Protein AF-0000000073917540 (afdb_homodimer)

Sequence (1106 aa):
MCYGVKMYFTVVFTIVISFIEIHTQHPSKALILANSHKPYLYFDYVSDDNILQNPHIIAMAVFKEEINTTGWSSLTVSTSSDFPDYLQAYWAGFLETNLTFSLTASQWANTVRDMCPLPLSKDCQALRKYLSENMAYMLNEAYKNDKHSSFWYHVALQLWQLKGMSDAFDKRFIKRADLLNRNYLDELVDNVMGIYLLQLNGDLGDLVSALSLPTLKEGCNQNGHPFIASSSCSALIKVVDSNVYLSHVTWSPYSIMLRVLKHYNFPWKIVNNTGSQKIPGFAITFSSYPTYTSSVDDFYITSANLTITETTNNVYNKTLWEIVRNGSKNAVLTFMRGMVASRLAKTGEEWITYFKYNNSGTYNNQWMIFDAKQWPKNKGSLLIAEQLPGIVSSLDVTKILKINGYWASYNLPFIGDIYTLSGTEEMAKMFGDWYVHNKTARAKIFRRDHHKVVDFPSMLSLMRYNDFMNDPLSTCPCKPPYTSNSAISARDELNDPKGQYPIPSWSYRLHGGTDAKIVDLSMINQVSKLILKINYEEYIKINFIQIYPDVKNMCYGVKMYFTVVFTIVISFIEIHTQHPSKALILANSHKPYLYFDYVSDDNILQNPHIIAMAVFKEEINTTGWSSLTVSTSSDFPDYLQAYWAGFLETNLTFSLTASQWANTVRDMCPLPLSKDCQALRKYLSENMAYMLNEAYKNDKHSSFWYHVALQLWQLKGMSDAFDKRFIKRADLLNRNYLDELVDNVMGIYLLQLNGDLGDLVSALSLPTLKEGCNQNGHPFIASSSCSALIKVVDSNVYLSHVTWSPYSIMLRVLKHYNFPWKIVNNTGSQKIPGFAITFSSYPTYTSSVDDFYITSANLTITETTNNVYNKTLWEIVRNGSKNAVLTFMRGMVASRLAKTGEEWITYFKYNNSGTYNNQWMIFDAKQWPKNKGSLLIAEQLPGIVSSLDVTKILKINGYWASYNLPFIGDIYTLSGTEEMAKMFGDWYVHNKTARAKIFRRDHHKVVDFPSMLSLMRYNDFMNDPLSTCPCKPPYTSNSAISARDELNDPKGQYPIPSWSYRLHGGTDAKIVDLSMINQVSKLILKINYEEYIKINFIQIYPDVKN

Foldseek 3Di:
DDPPPPPPPPPPPPPPFPQPPLDPPQQQKKWWFWDDDPPFIWIDIDSDPPPPPDPRTAKMKGKADQCVPFVAIAMEIAGDPVDALLVSLLQSLQNQCLSCVVQLVLLCQLAQVPLADPPGDPLRVLVLVLQLLLLQLLLVVLVVCQQPALLSVLSSSNLSSLLSNQCNNVSGDDTTDVVPDSVSSNCCSVVCSPLVVVQCLLFVQLLCLLSVRVCQNVDAHPVRHHNHDDKFKKWKWFFAPQKIKTKMWIKDFPSNSHKYWYWAQRQHFSGDDPPGHGAQQNIKTEIPGRSHPARSQWFIFGLLLKTKGKGFAAFPPSVLSPLLSPLSNQADTQRSQQVSLNGHDNFPVSSLVSSFHRANQGSWIWMWIAHLVCPPPQWRRIKIWTDGRPDIDIDTCNNVCVVLRMDMDTRADDDPVCCVNSCLVVVCVVPNQCSPRCRQLANVLCSVCSVQDNDDVSVVCQQLDFPFVPDPSQAPPKVVRGAQLRGNKRDLCPADQPIGDPDPVRHRDSMITQKMWMAMSVLSNVSSVCSVPPPPPPNPPSPSIDIHGSDDD/DPPPPPPPPPPPPPPPFPQPPPDPPQQQKKWWFWDDDPPWIWIDIDSDPPCPPDPRTAKMKGKADQCVPFVAIAMEIAGDPVDALLVSLLQSLQVLCLSCVVQLVLLCQLAQVPLADPPGDPLRVLVLVLQLLLLQLLLVVLVVCQAPALLSVLSSSNLSSLLSNQCNNVSGDDTIDVVPDSVSSNCCSVVCSPLVVVQCLLFVQLLCLLSVRVCQNVDAHPVRHHNHDDKFKKWKWFFAPQKIKTKMWIKDFPSNSHKYWYWAQRQHFSGDDPPGHGAQQNIKTEIPGRSHPARSQWFMFGLLLKTKGKGFAAFPPSVLSPLLSPLSNQADTQRSQQVSLNGHDNFPVSSLVSSFHRANQGSWIWMWIAHLVCPPPQWRRIKIWTDGRPDIDIDTCNNVCVVLRMDMDTRADDDPVCCVNSCLVVVCVVPNQCSPRCRQLANVLCSVCSVQDNDDVSVVCQQLDFPFVPDPSQAPPKVVRGAQLRGNKRDLCPADQPIGDPDPSRHRDSMITQKMWMAMSVLSNVSSVCSVPPPPPPNPPSPRIDIHGSDDD

Solvent-accessible surface area (backbone atoms only — not comparable to full-atom values): 56681 Å² total; per-residue (Å²): 130,88,77,74,82,77,78,77,80,76,76,76,78,79,76,81,72,61,66,73,79,80,64,86,74,67,55,45,37,39,35,34,35,51,44,80,52,88,92,43,45,33,50,43,83,43,62,66,87,82,64,80,81,52,89,39,46,36,21,38,31,39,44,48,88,30,42,92,79,59,46,37,20,39,37,37,38,39,42,34,68,90,45,62,54,55,59,29,25,20,46,43,20,21,45,49,22,52,61,32,38,72,58,28,53,51,52,39,63,60,52,56,57,68,70,59,50,84,77,63,47,74,56,45,47,53,52,49,50,43,46,21,45,21,44,46,38,49,54,52,51,16,66,74,30,17,63,77,29,44,68,31,26,46,51,42,32,50,50,30,16,47,50,17,25,45,29,30,73,70,51,50,69,78,49,46,53,83,67,72,37,70,73,57,60,54,50,50,37,80,46,47,85,45,63,53,52,62,58,29,73,53,33,44,54,47,49,35,58,35,65,65,24,60,71,54,55,74,24,49,42,99,83,65,46,55,56,44,69,83,62,48,29,28,35,42,37,37,52,43,90,93,41,43,38,41,35,42,22,40,25,36,47,68,73,73,59,66,36,23,40,34,34,42,34,44,62,34,54,41,29,64,45,91,84,47,49,66,34,46,16,25,22,37,38,30,42,27,40,56,66,41,93,47,32,82,65,35,44,37,40,21,38,37,33,36,37,38,34,49,21,38,34,73,72,65,37,64,56,45,28,46,39,36,55,64,24,34,73,62,30,45,56,43,60,58,32,53,49,42,15,51,27,61,19,68,45,36,68,46,23,51,58,49,39,52,54,42,59,32,39,28,52,25,26,40,33,38,28,37,18,62,84,36,52,88,48,76,54,57,18,29,29,38,37,39,43,42,50,50,40,69,50,71,48,73,44,23,54,53,30,65,74,70,34,42,45,73,44,64,43,51,54,79,52,64,57,56,24,52,44,24,26,39,51,60,46,20,75,76,69,37,45,75,50,32,58,82,55,12,39,45,44,46,49,47,70,69,46,52,81,65,38,76,49,70,68,40,41,51,50,54,51,56,29,59,54,27,92,74,38,76,62,12,51,44,98,31,44,64,54,44,24,27,50,35,33,52,23,28,40,17,61,74,30,54,82,83,42,50,52,89,46,75,79,47,32,51,34,72,32,22,30,54,33,34,39,42,43,36,55,66,48,45,56,43,52,19,45,44,57,69,56,53,48,82,81,68,50,79,72,68,76,64,65,51,64,43,59,56,68,75,129,133,85,79,77,81,78,80,78,80,76,80,77,78,79,76,79,73,67,69,73,79,82,64,84,75,68,55,46,38,41,36,34,35,50,44,80,54,87,93,43,45,32,50,44,84,43,62,67,88,82,63,81,81,49,89,38,45,36,22,37,31,40,44,49,87,30,44,93,78,58,48,37,19,40,37,38,37,38,40,33,69,88,47,62,53,55,59,29,26,19,46,43,20,22,45,50,23,53,60,33,38,71,58,29,54,50,51,38,64,62,53,56,58,67,70,59,48,84,75,62,48,73,56,43,48,53,50,50,51,45,47,23,45,21,43,45,36,49,53,52,51,15,67,75,30,17,62,78,30,44,68,33,25,45,51,42,31,50,50,31,16,48,48,18,26,45,30,30,72,70,53,51,77,77,49,45,53,84,67,73,37,70,73,57,61,56,50,51,36,81,46,46,85,45,64,54,50,61,56,30,69,55,33,44,53,47,48,35,59,35,65,66,23,61,71,54,56,73,26,52,42,99,84,65,46,56,56,47,70,82,63,47,28,30,35,42,37,38,53,42,88,95,41,42,38,41,34,42,23,41,25,36,48,68,74,72,59,67,37,24,41,36,34,43,34,44,62,35,53,40,30,64,46,91,84,46,50,67,34,47,16,24,23,37,38,30,43,27,39,55,66,41,94,48,33,81,65,35,43,37,40,21,37,38,32,36,36,38,34,49,22,39,34,74,72,66,36,64,55,46,28,45,39,38,56,65,25,33,75,64,29,45,55,44,61,59,32,53,49,43,14,51,26,61,20,68,44,36,68,45,23,52,57,48,40,54,54,42,57,31,38,27,52,25,25,40,32,37,27,35,18,62,85,35,53,86,47,75,54,59,18,29,31,37,38,39,42,42,52,48,40,70,49,72,49,72,45,24,54,53,29,65,74,69,33,40,46,75,45,64,42,52,54,79,54,65,58,56,24,51,45,24,27,40,51,60,45,20,74,75,68,37,46,75,50,31,59,80,56,13,39,46,43,46,49,47,70,71,46,51,82,66,36,76,50,69,69,42,41,51,50,54,50,56,30,61,56,28,92,73,38,75,62,13,51,43,98,31,44,64,55,44,24,27,50,35,33,53,24,27,41,15,63,72,32,54,82,82,43,48,51,88,46,75,82,45,31,50,34,73,32,22,30,54,33,33,41,42,42,37,53,67,48,45,55,42,52,21,46,44,58,70,57,54,47,83,82,69,50,78,72,66,76,64,65,52,64,43,60,55,68,76,129

Secondary structure (DSSP, 8-state):
-----------------------SS--SEEEEEEEEETTEEEEEEE--TT-S--TTEEEEEEEE--HHHHS-EEEEEEE-TTS-HHHHHHHHHHHHHHHTHHHHHHHHHHHTTTTSPSSPPHHHHHHHHHHHHHHHHHHHHHHHHTTT-HHHHHHHHHHHHHHHHHHHHTT----BGGGSSHHHHGGGGG-TTTTHHHHTTTTHHHHHHHTT-HHHHS-B-TTS-BSS---EEEEEEEEETTEEEEEEEEEEETT----EEEEEE---BSSSSTTPPBPTT-EEEEEE-TT-SS-SS-EEEETTSEEEEEEEPP---GGGHHHHHT-TTT-B-HHHHHHHHHHH-SSHHHHHHHHHTTB---S-EEEEEEETTTTTSSSSSEEEEEEETTEEEEEE-HHHHHHHSEEEE-SS--SHHHHHHTTHHHHHHHHGGGGSTTTSHHHHHHHHHGGG--SHHHHHHHHT---TTT-GGGB-SSBSSB-GGGSSS-BGGGS-TT-B-SSGGGS--SEEEEEEEEEEHHHHHHHHHHHHH--TTTGGG---SEEEE----/-----------------------SS--SEEEEEEEEETTEEEEEEE--TT-TT-TTEEEEEEEE--HHHHS-EEEEEEE-TTS-HHHHHHHHHHHHHHHTHHHHHHHHHHHTTTTSPSSPPHHHHHHHHHHHHHHHHHHHHHHHHTTT-HHHHHHHHHHHHHHHHHHHHTT----BGGGSSHHHHGGGGG-TTTTHHHHTTTTHHHHHHHTT-HHHHS-B-TTS-BSS---EEEEEEEEETTEEEEEEEEEEETT----EEEEEE---BSSSSTTPPBPTT-EEEEEE-TT-SS-SS-EEEETTSEEEEEEEPP---GGGHHHHHT-TTT-B-HHHHHHHHHHH-SSHHHHHHHHHTTB---S-EEEEEEETTTTTSSSSSEEEEEEETTEEEEEE-HHHHHHHSEEEE-SS--SHHHHHHTTHHHHHHHHGGGGSTTTSHHHHHHHHHGGG--SHHHHHHHHT---TTT-GGGB-SSBSSB-GGGSSS-BGGGS-TT-B-SSGGGS--SEEEEEEEEEEHHHHHHHHHHHHH--TTTGGG---SEEEESS--

pLDDT: mean 87.61, std 18.15, range [21.73, 98.81]

InterPro domains:
  IPR007000 Phospholipase B-like [PF04916] (59-528)
  IPR007000 Phospholipase B-like [PTHR12370] (54-528)

Organism: Schistosoma japonicum (NCBI:txid6182)

Nearest PDB structures (foldseek):
  3fgw-assembly1_A  TM=9.173E-01  e=1.108E-47  Mus musculus
  3fbx-assembly1_A  TM=9.316E-01  e=4.633E-46  Mus musculus
  3fgt-assembly1_B  TM=9.798E-01  e=2.123E-31  Mus musculus
  4bwc-assembly1_B-2  TM=9.287E-01  e=2.776E-24  Bos taurus
  3fgr-assembly1_A  TM=8.465E-01  e=6.215E-08  Mus musculus

Radius of gyration: 32.39 Å; Cα contacts (8 Å, |Δi|>4): 2407; chains: 2; bounding box: 73×85×104 Å

Structure (mmCIF, N/CA/C/O backbone):
data_AF-0000000073917540-model_v1
#
loop_
_entity.id
_entity.type
_entity.pdbx_description
1 polymer 'Phospholipase B-like'
#
loop_
_atom_site.group_PDB
_atom_site.id
_atom_site.type_symbol
_atom_site.label_atom_id
_atom_site.label_alt_id
_atom_site.label_comp_id
_atom_site.label_asym_id
_atom_site.label_entity_id
_atom_site.label_seq_id
_atom_site.pdbx_PDB_ins_code
_atom_site.Cartn_x
_atom_site.Cartn_y
_atom_site.Cartn_z
_atom_site.occupancy
_atom_site.B_iso_or_equiv
_atom_site.auth_seq_id
_atom_site.auth_comp_id
_atom_site.auth_asym_id
_atom_site.auth_atom_id
_atom_site.pdbx_PDB_model_num
ATOM 1 N N . MET A 1 1 ? 30.156 -27.656 50.188 1 23.02 1 MET A N 1
ATOM 2 C CA . MET A 1 1 ? 29.078 -26.672 50.188 1 23.02 1 MET A CA 1
ATOM 3 C C . MET A 1 1 ? 29.641 -25.266 50.062 1 23.02 1 MET A C 1
ATOM 5 O O . MET A 1 1 ? 28.938 -24.281 50.344 1 23.02 1 MET A O 1
ATOM 9 N N . CYS A 1 2 ? 30.812 -25 49.594 1 26.95 2 CYS A N 1
ATOM 10 C CA . CYS A 1 2 ? 31.531 -23.734 49.719 1 26.95 2 CYS A CA 1
ATOM 11 C C . CYS A 1 2 ? 30.812 -22.625 48.969 1 26.95 2 CYS A C 1
ATOM 13 O O . CYS A 1 2 ? 30.453 -22.781 47.781 1 26.95 2 CYS A O 1
ATOM 15 N N . TYR A 1 3 ? 30.156 -21.719 49.719 1 23.78 3 TYR A N 1
ATOM 16 C CA . TYR A 1 3 ? 29.328 -20.547 49.5 1 23.78 3 TYR A CA 1
ATOM 17 C C . TYR A 1 3 ? 30.109 -19.453 48.812 1 23.78 3 TYR A C 1
ATOM 19 O O . TYR A 1 3 ? 30.984 -18.828 49.406 1 23.78 3 TYR A O 1
ATOM 27 N N . GLY A 1 4 ? 30.688 -19.656 47.688 1 28.38 4 GLY A N 1
ATOM 28 C CA . GLY A 1 4 ? 31.516 -18.609 47.094 1 28.38 4 GLY A CA 1
ATOM 29 C C . GLY A 1 4 ? 30.781 -17.297 46.875 1 28.38 4 GLY A C 1
ATOM 30 O O . GLY A 1 4 ? 29.656 -17.281 46.406 1 28.38 4 GLY A O 1
ATOM 31 N N . VAL A 1 5 ? 31.062 -16.25 47.688 1 25.41 5 VAL A N 1
ATOM 32 C CA . VAL A 1 5 ? 30.531 -14.898 47.844 1 25.41 5 VAL A CA 1
ATOM 33 C C . VAL A 1 5 ? 30.734 -14.109 46.562 1 25.41 5 VAL A C 1
ATOM 35 O O . VAL A 1 5 ? 31.875 -13.914 46.094 1 25.41 5 VAL A O 1
ATOM 38 N N . LYS A 1 6 ? 29.891 -14.297 45.531 1 27.36 6 LYS A N 1
ATOM 39 C CA . LYS A 1 6 ? 29.969 -13.523 44.281 1 27.36 6 LYS A CA 1
ATOM 40 C C . LYS A 1 6 ? 29.781 -12.031 44.562 1 27.36 6 LYS A C 1
ATOM 42 O O . LYS A 1 6 ? 28.781 -11.625 45.125 1 27.36 6 LYS A O 1
ATOM 47 N N . MET A 1 7 ? 30.812 -11.25 44.75 1 25.06 7 MET A N 1
ATOM 48 C CA . MET A 1 7 ? 30.812 -9.805 44.938 1 25.06 7 MET A CA 1
ATOM 49 C C . MET A 1 7 ? 30.219 -9.078 43.75 1 25.06 7 MET A C 1
ATOM 51 O O . MET A 1 7 ? 30.656 -9.297 42.625 1 25.06 7 MET A O 1
ATOM 55 N N . TYR A 1 8 ? 28.953 -8.75 43.781 1 24.78 8 TYR A N 1
ATOM 56 C CA . TYR A 1 8 ? 28.203 -8.016 42.75 1 24.78 8 TYR A CA 1
ATOM 57 C C . TYR A 1 8 ? 28.688 -6.574 42.656 1 24.78 8 TYR A C 1
ATOM 59 O O . TYR A 1 8 ? 28.703 -5.848 43.656 1 24.78 8 TYR A O 1
ATOM 67 N N . PHE A 1 9 ? 29.781 -6.273 42 1 25.03 9 PHE A N 1
ATOM 68 C CA . PHE A 1 9 ? 30.156 -4.879 41.812 1 25.03 9 PHE A CA 1
ATOM 69 C C . PHE A 1 9 ? 29.078 -4.125 41.031 1 25.03 9 PHE A C 1
ATOM 71 O O . PHE A 1 9 ? 28.719 -4.508 39.906 1 25.03 9 PHE A O 1
ATOM 78 N N . THR A 1 10 ? 28.109 -3.531 41.688 1 23.83 10 THR A N 1
ATOM 79 C CA . THR A 1 10 ? 27.078 -2.633 41.188 1 23.83 10 THR A CA 1
ATOM 80 C C . THR A 1 10 ? 27.688 -1.363 40.625 1 23.83 10 THR A C 1
ATOM 82 O O . THR A 1 10 ? 28.328 -0.593 41.344 1 23.83 10 THR A O 1
ATOM 85 N N . VAL A 1 11 ? 28.234 -1.363 39.469 1 24.91 11 VAL A N 1
ATOM 86 C CA . VAL A 1 11 ? 28.672 -0.107 38.875 1 24.91 11 VAL A CA 1
ATOM 87 C C . V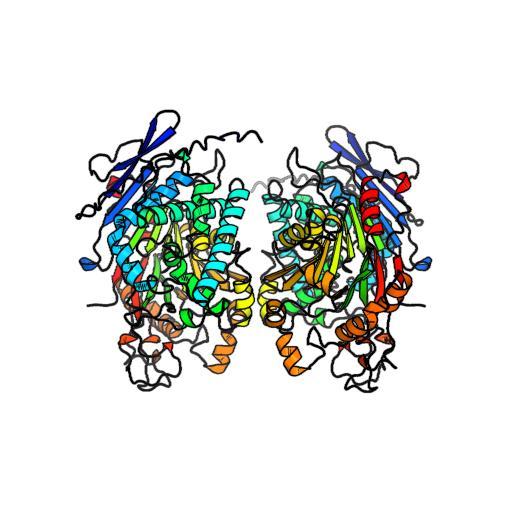AL A 1 11 ? 27.469 0.836 38.719 1 24.91 11 VAL A C 1
ATOM 89 O O . VAL A 1 11 ? 26.5 0.507 38.062 1 24.91 11 VAL A O 1
ATOM 92 N N . VAL A 1 12 ? 27.188 1.638 39.688 1 23.06 12 VAL A N 1
ATOM 93 C CA . VAL A 1 12 ? 26.203 2.713 39.688 1 23.06 12 VAL A CA 1
ATOM 94 C C . VAL A 1 12 ? 26.578 3.771 38.656 1 23.06 12 VAL A C 1
ATOM 96 O O . VAL A 1 12 ? 27.641 4.406 38.781 1 23.06 12 VAL A O 1
ATOM 99 N N . PHE A 1 13 ? 26.328 3.572 37.438 1 25.45 13 PHE A N 1
ATOM 100 C CA . PHE A 1 13 ? 26.469 4.664 36.469 1 25.45 13 PHE A CA 1
ATOM 101 C C . PHE A 1 13 ? 25.562 5.836 36.875 1 25.45 13 PHE A C 1
ATOM 103 O O . PHE A 1 13 ? 24.359 5.668 37.062 1 25.45 13 PHE A O 1
ATOM 110 N N . THR A 1 14 ? 26.078 6.824 37.594 1 21.84 14 THR A N 1
ATOM 111 C CA . THR A 1 14 ? 25.438 8.078 37.969 1 21.84 14 THR A CA 1
ATOM 112 C C . THR A 1 14 ? 24.984 8.852 36.719 1 21.84 14 THR A C 1
ATOM 114 O O . THR A 1 14 ? 25.812 9.281 35.906 1 21.84 14 THR A O 1
ATOM 117 N N . ILE A 1 15 ? 23.891 8.602 36.188 1 25.81 15 ILE A N 1
ATOM 118 C CA . ILE A 1 15 ? 23.266 9.43 35.156 1 25.81 15 ILE A CA 1
ATOM 119 C C . ILE A 1 15 ? 23.031 10.836 35.719 1 25.81 15 ILE A C 1
ATOM 121 O O . ILE A 1 15 ? 22.312 11.023 36.688 1 25.81 15 ILE A O 1
ATOM 125 N N . VAL A 1 16 ? 23.953 11.727 35.656 1 23.88 16 VAL A N 1
ATOM 126 C CA . VAL A 1 16 ? 23.766 13.117 36.031 1 23.88 16 VAL A CA 1
ATOM 127 C C . VAL A 1 16 ? 22.688 13.75 35.156 1 23.88 16 VAL A C 1
ATOM 129 O O . VAL A 1 16 ? 22.891 13.914 33.938 1 23.88 16 VAL A O 1
ATOM 132 N N . ILE A 1 17 ? 21.469 13.578 35.406 1 27.75 17 ILE A N 1
ATOM 133 C CA . ILE A 1 17 ? 20.391 14.312 34.781 1 27.75 17 ILE A CA 1
ATOM 134 C C . ILE A 1 17 ? 20.344 15.742 35.312 1 27.75 17 ILE A C 1
ATOM 136 O O . ILE A 1 17 ? 20.188 15.953 36.5 1 27.75 17 ILE A O 1
ATOM 140 N N . SER A 1 18 ? 21.078 16.625 34.844 1 25.67 18 SER A N 1
ATOM 141 C CA . SER A 1 18 ? 20.891 18.016 35.281 1 25.67 18 SER A CA 1
ATOM 142 C C . SER A 1 18 ? 19.516 18.531 34.844 1 25.67 18 SER A C 1
ATOM 144 O O . SER A 1 18 ? 19.125 18.406 33.688 1 25.67 18 SER A O 1
ATOM 146 N N . PHE A 1 19 ? 18.641 18.672 35.75 1 27.39 19 PHE A N 1
ATOM 147 C CA . PHE A 1 19 ? 17.375 19.344 35.531 1 27.39 19 PHE A CA 1
ATOM 148 C C . PHE A 1 19 ? 17.578 20.828 35.281 1 27.39 19 PHE A C 1
ATOM 150 O O . PHE A 1 19 ? 18.328 21.484 36.031 1 27.39 19 PHE A O 1
ATOM 157 N N . ILE A 1 20 ? 17.516 21.312 34.219 1 30.38 20 ILE A N 1
ATOM 158 C CA . ILE A 1 20 ? 17.562 22.734 33.938 1 30.38 20 ILE A CA 1
ATOM 159 C C . ILE A 1 20 ? 16.391 23.438 34.594 1 30.38 20 ILE A C 1
ATOM 161 O O . ILE A 1 20 ? 15.258 22.953 34.531 1 30.38 20 ILE A O 1
ATOM 165 N N . GLU A 1 21 ? 16.656 24.312 35.5 1 28.75 21 GLU A N 1
ATOM 166 C CA . GLU A 1 21 ? 15.695 25.203 36.125 1 28.75 21 GLU A CA 1
ATOM 167 C C . GLU A 1 21 ? 14.859 25.953 35.094 1 28.75 21 GLU A C 1
ATOM 169 O O . GLU A 1 21 ? 15.398 26.516 34.125 1 28.75 21 GLU A O 1
ATOM 174 N N . ILE A 1 22 ? 13.617 25.719 35 1 33.12 22 ILE A N 1
ATOM 175 C CA . ILE A 1 22 ? 12.625 26.391 34.188 1 33.12 22 ILE A CA 1
ATOM 176 C C . ILE A 1 22 ? 12.516 27.859 34.594 1 33.12 22 ILE A C 1
ATOM 178 O O . ILE A 1 22 ? 12.133 28.156 35.75 1 33.12 22 ILE A O 1
ATOM 182 N N . HIS A 1 23 ? 13.336 28.766 34.156 1 32.5 23 HIS A N 1
ATOM 183 C CA . HIS A 1 23 ? 13.219 30.188 34.406 1 32.5 23 HIS A CA 1
ATOM 184 C C . HIS A 1 23 ? 11.836 30.703 34 1 32.5 23 HIS A C 1
ATOM 186 O O . HIS A 1 23 ? 11.211 30.172 33.094 1 32.5 23 HIS A O 1
ATOM 192 N N . THR A 1 24 ? 11.18 31.453 34.812 1 37.28 24 THR A N 1
ATOM 193 C CA . THR A 1 24 ? 9.914 32.188 34.719 1 37.28 24 THR A CA 1
ATOM 194 C C . THR A 1 24 ? 9.844 32.938 33.375 1 37.28 24 THR A C 1
ATOM 196 O O . THR A 1 24 ? 8.75 33.188 32.875 1 37.28 24 THR A O 1
ATOM 199 N N . GLN A 1 25 ? 10.82 33.812 33.031 1 43.47 25 GLN A N 1
ATOM 200 C CA . GLN A 1 25 ? 10.727 34.531 31.766 1 43.47 25 GLN A CA 1
ATOM 201 C C . GLN A 1 25 ? 11.195 33.688 30.594 1 43.47 25 GLN A C 1
ATOM 203 O O . GLN A 1 25 ? 12.359 33.281 30.531 1 43.47 25 GLN A O 1
ATOM 208 N N . HIS A 1 26 ? 10.383 33.031 30 1 57.94 26 HIS A N 1
ATOM 209 C CA . HIS A 1 26 ? 10.758 32.125 28.906 1 57.94 26 HIS A CA 1
ATOM 210 C C . HIS A 1 26 ? 11.523 32.875 27.828 1 57.94 26 HIS A C 1
ATOM 212 O O . HIS A 1 26 ? 11.094 33.938 27.359 1 57.94 26 HIS A O 1
ATOM 218 N N . PRO A 1 27 ? 12.781 32.531 27.688 1 63.78 27 PRO A N 1
ATOM 219 C CA . PRO A 1 27 ? 13.562 33.219 26.641 1 63.78 27 PRO A CA 1
ATOM 220 C C . PRO A 1 27 ? 12.914 33.125 25.266 1 63.78 27 PRO A C 1
ATOM 222 O O . PRO A 1 27 ? 12.227 32.156 24.953 1 63.78 27 PRO A O 1
ATOM 225 N N . SER A 1 28 ? 12.945 34.312 24.609 1 79.94 28 SER A N 1
ATOM 226 C CA . SER A 1 28 ? 12.422 34.375 23.25 1 79.94 28 SER A CA 1
ATOM 227 C C . SER A 1 28 ? 13.383 33.75 22.25 1 79.94 28 SER A C 1
ATOM 229 O O . SER A 1 28 ? 13.023 33.531 21.094 1 79.94 28 SER A O 1
ATOM 231 N N . LYS A 1 29 ? 14.633 33.5 22.734 1 84 29 LYS A N 1
ATOM 232 C CA . LYS A 1 29 ? 15.648 32.938 21.859 1 84 29 LYS A CA 1
ATOM 233 C C . LYS A 1 29 ? 16.5 31.906 22.609 1 84 29 LYS A C 1
ATOM 235 O O . LYS A 1 29 ? 16.797 32.094 23.797 1 84 29 LYS A O 1
ATOM 240 N N . ALA A 1 30 ? 16.891 30.812 21.953 1 88.5 30 ALA A N 1
ATOM 241 C CA . ALA A 1 30 ? 17.766 29.812 22.531 1 88.5 30 ALA A CA 1
ATOM 242 C C . ALA A 1 30 ? 18.625 29.141 21.453 1 88.5 30 ALA A C 1
ATOM 244 O O . ALA A 1 30 ? 18.203 29.062 20.297 1 88.5 30 ALA A O 1
ATOM 245 N N . LEU A 1 31 ? 19.844 28.812 21.828 1 89 31 LEU A N 1
ATOM 246 C CA . LEU A 1 31 ? 20.734 28.125 20.906 1 89 31 LEU A CA 1
ATOM 247 C C . LEU A 1 31 ? 21.422 26.938 21.578 1 89 31 LEU A C 1
ATOM 249 O O . LEU A 1 31 ? 21.516 26.891 22.812 1 89 31 LEU A O 1
ATOM 253 N N . ILE A 1 32 ? 21.781 26 20.812 1 90.69 32 ILE A N 1
ATOM 254 C CA . ILE A 1 32 ? 22.625 24.875 21.25 1 90.69 32 ILE A CA 1
ATOM 255 C C . ILE A 1 32 ? 24 25 20.609 1 90.69 32 ILE A C 1
ATOM 257 O O . ILE A 1 32 ? 24.125 25.062 19.391 1 90.69 32 ILE A O 1
ATOM 261 N N . LEU A 1 33 ? 24.969 25.031 21.438 1 88.38 33 LEU A N 1
ATOM 262 C CA . LEU A 1 33 ? 26.359 25.047 21 1 88.38 33 LEU A CA 1
ATOM 263 C C . LEU A 1 33 ? 26.953 23.656 21.047 1 88.38 33 LEU A C 1
ATOM 265 O O . LEU A 1 33 ? 26.672 22.875 21.969 1 88.38 33 LEU A O 1
ATOM 269 N N . ALA A 1 34 ? 27.672 23.297 20.062 1 90.25 34 ALA A N 1
ATOM 270 C CA . ALA A 1 34 ? 28.422 22.047 20.016 1 90.25 34 ALA A CA 1
ATOM 271 C C . ALA A 1 34 ? 29.922 22.312 20.062 1 90.25 34 ALA A C 1
ATOM 273 O O . ALA A 1 34 ? 30.484 22.953 19.172 1 90.25 34 ALA A O 1
ATOM 274 N N . ASN A 1 35 ? 30.562 21.797 21.078 1 87.12 35 ASN A N 1
ATOM 275 C CA . ASN A 1 35 ? 32 21.984 21.266 1 87.12 35 ASN A CA 1
ATOM 276 C C . ASN A 1 35 ? 32.75 20.641 21.312 1 87.12 35 ASN A C 1
ATOM 278 O O . ASN A 1 35 ? 32.312 19.703 21.984 1 87.12 35 ASN A O 1
ATOM 282 N N . SER A 1 36 ? 33.812 20.594 20.5 1 84.31 36 SER A N 1
ATOM 283 C CA . SER A 1 36 ? 34.594 19.375 20.469 1 84.31 36 SER A CA 1
ATOM 284 C C . SER A 1 36 ? 35.625 19.328 21.594 1 84.31 36 SER A C 1
ATOM 286 O O . SER A 1 36 ? 36.406 20.266 21.766 1 84.31 36 SER A O 1
ATOM 288 N N . HIS A 1 37 ? 35.438 18.531 22.484 1 77.81 37 HIS A N 1
ATOM 289 C CA . HIS A 1 37 ? 36.469 18.141 23.469 1 77.81 37 HIS A CA 1
ATOM 290 C C . HIS A 1 37 ? 36.844 16.672 23.297 1 77.81 37 HIS A C 1
ATOM 292 O O . HIS A 1 37 ? 36.188 15.781 23.828 1 77.81 37 HIS A O 1
ATOM 298 N N . LYS A 1 38 ? 37.875 16.438 22.547 1 75.06 38 LYS A N 1
ATOM 299 C CA . LYS A 1 38 ? 38.25 15.094 22.156 1 75.06 38 LYS A CA 1
ATOM 300 C C . LYS A 1 38 ? 38.219 14.141 23.344 1 75.06 38 LYS A C 1
ATOM 302 O O . LYS A 1 38 ? 38.625 14.516 24.453 1 75.06 38 LYS A O 1
ATOM 307 N N . PRO A 1 39 ? 37.469 13.141 23.203 1 81.75 39 PRO A N 1
ATOM 308 C CA . PRO A 1 39 ? 37.094 12.578 21.906 1 81.75 39 PRO A CA 1
ATOM 309 C C . PRO A 1 39 ? 35.594 12.805 21.609 1 81.75 39 PRO A C 1
ATOM 311 O O . PRO A 1 39 ? 35.062 12.242 20.641 1 81.75 39 PRO A O 1
ATOM 314 N N . TYR A 1 40 ? 35.062 13.586 22.453 1 85.38 40 TYR A N 1
ATOM 315 C CA . TYR A 1 40 ? 33.594 13.656 22.266 1 85.38 40 TYR A CA 1
ATOM 316 C C . TYR A 1 40 ? 33.188 15.07 21.875 1 85.38 40 TYR A C 1
ATOM 318 O O . TYR A 1 40 ? 33.938 16.016 22 1 85.38 40 TYR A O 1
ATOM 326 N N . LEU A 1 41 ? 32 15.164 21.281 1 88.44 41 LEU A N 1
ATOM 327 C CA . LEU A 1 41 ? 31.281 16.406 21.016 1 88.44 41 LEU A CA 1
ATOM 328 C C . LEU A 1 41 ? 30.281 16.703 22.141 1 88.44 41 LEU A C 1
ATOM 330 O O . LEU A 1 41 ? 29.484 15.836 22.5 1 88.44 41 LEU A O 1
ATOM 334 N N . TYR A 1 42 ? 30.469 17.938 22.719 1 89.5 42 TYR A N 1
ATOM 335 C CA . TYR A 1 42 ? 29.625 18.328 23.844 1 89.5 42 TYR A CA 1
ATOM 336 C C . TYR A 1 42 ? 28.656 19.438 23.453 1 89.5 42 TYR A C 1
ATOM 338 O O . TYR A 1 42 ? 28.969 20.266 22.594 1 89.5 42 TYR A O 1
ATOM 346 N N . PHE A 1 43 ? 27.5 19.453 24.141 1 92.06 43 PHE A N 1
ATOM 347 C CA . PHE A 1 43 ? 26.469 20.438 23.828 1 92.06 43 PHE A CA 1
ATOM 348 C C . PHE A 1 43 ? 26.219 21.359 25.016 1 92.06 43 PHE A C 1
ATOM 350 O O . PHE A 1 43 ? 26.25 20.922 26.156 1 92.06 43 PHE A O 1
ATOM 357 N N . ASP A 1 44 ? 25.922 22.594 24.734 1 89.25 44 ASP A N 1
ATOM 358 C CA . ASP A 1 44 ? 25.547 23.594 25.734 1 89.25 44 ASP A CA 1
ATOM 359 C C . ASP A 1 44 ? 24.312 24.359 25.297 1 89.25 44 ASP A C 1
ATOM 361 O O . ASP A 1 44 ? 24.172 24.719 24.125 1 89.25 44 ASP A O 1
ATOM 365 N N . TYR A 1 45 ? 23.422 24.5 26.203 1 90.25 45 TYR A N 1
ATOM 366 C CA . TYR A 1 45 ? 22.234 25.328 25.984 1 90.25 45 TYR A CA 1
ATOM 367 C C . TYR A 1 45 ? 22.516 26.781 26.375 1 90.25 45 TYR A C 1
ATOM 369 O O . TYR A 1 45 ? 22.969 27.062 27.484 1 90.25 45 TYR A O 1
ATOM 377 N N . VAL A 1 46 ? 22.234 27.656 25.406 1 84.75 46 VAL A N 1
ATOM 378 C CA . VAL A 1 46 ? 22.469 29.078 25.656 1 84.75 46 VAL A CA 1
ATOM 379 C C . VAL A 1 46 ? 21.234 29.891 25.297 1 84.75 46 VAL A C 1
ATOM 381 O O . VAL A 1 46 ? 20.609 29.656 24.266 1 84.75 46 VAL A O 1
ATOM 384 N N . SER A 1 47 ? 20.734 30.75 26.125 1 80.81 47 SER A N 1
ATOM 385 C CA . SER A 1 47 ? 19.578 31.594 25.844 1 80.81 47 SER A CA 1
ATOM 386 C C . SER A 1 47 ? 19.984 33.062 25.719 1 80.81 47 SER A C 1
ATOM 388 O O . SER A 1 47 ? 19.125 33.938 25.547 1 80.81 47 SER A O 1
ATOM 390 N N . ASP A 1 48 ? 21.344 33.344 25.531 1 63.5 48 ASP A N 1
ATOM 391 C CA . ASP A 1 48 ? 21.797 34.75 25.562 1 63.5 48 ASP A CA 1
ATOM 392 C C . ASP A 1 48 ? 21.844 35.312 24.141 1 63.5 48 ASP A C 1
ATOM 394 O O . ASP A 1 48 ? 22.141 34.625 23.188 1 63.5 48 ASP A O 1
ATOM 398 N N . ASP A 1 49 ? 21.219 36.562 23.969 1 55.88 49 ASP A N 1
ATOM 399 C CA . ASP A 1 49 ? 21.125 37.344 22.734 1 55.88 49 ASP A CA 1
ATOM 400 C C . ASP A 1 49 ? 22.5 37.562 22.109 1 55.88 49 ASP A C 1
ATOM 402 O O . ASP A 1 49 ? 22.609 37.938 20.938 1 55.88 49 ASP A O 1
ATOM 406 N N . ASN A 1 50 ? 23.578 37.406 22.797 1 52.53 50 ASN A N 1
ATOM 407 C CA . ASN A 1 50 ? 24.828 38 22.312 1 52.53 50 ASN A CA 1
ATOM 408 C C . ASN A 1 50 ? 25.594 37.031 21.422 1 52.53 50 ASN A C 1
ATOM 410 O O . ASN A 1 50 ? 26.609 37.406 20.828 1 52.53 50 ASN A O 1
ATOM 414 N N . ILE A 1 51 ? 25.141 35.75 21.266 1 55.53 51 ILE A N 1
ATOM 415 C CA . ILE A 1 51 ? 26.125 34.875 20.641 1 55.53 51 ILE A CA 1
ATOM 416 C C . ILE A 1 51 ? 25.594 34.375 19.297 1 55.53 51 ILE A C 1
ATOM 418 O O . ILE A 1 51 ? 25.375 33.188 19.125 1 55.53 51 ILE A O 1
ATOM 422 N N . LEU A 1 52 ? 25.281 35.188 18.391 1 58.22 52 LEU A N 1
ATOM 423 C CA . LEU A 1 52 ? 24.656 34.656 17.172 1 58.22 52 LEU A CA 1
ATOM 424 C C . LEU A 1 52 ? 25.703 34.25 16.156 1 58.22 52 LEU A C 1
ATOM 426 O O . LEU A 1 52 ? 25.375 33.531 15.203 1 58.22 52 LEU A O 1
ATOM 430 N N . GLN A 1 53 ? 26.984 34.656 16.359 1 58.75 53 GLN A N 1
ATOM 431 C CA . GLN A 1 53 ? 27.938 34.375 15.289 1 58.75 53 GLN A CA 1
ATOM 432 C C . GLN A 1 53 ? 28.922 33.281 15.703 1 58.75 53 GLN A C 1
ATOM 434 O O . GLN A 1 53 ? 29.938 33.062 15.047 1 58.75 53 GLN A O 1
ATOM 439 N N . ASN A 1 54 ? 28.422 32.5 16.531 1 67.12 54 ASN A N 1
ATOM 440 C CA . ASN A 1 54 ? 29.312 31.438 16.969 1 67.12 54 ASN A CA 1
ATOM 441 C C . ASN A 1 54 ? 29.234 30.234 16.031 1 67.12 54 ASN A C 1
ATOM 443 O O . ASN A 1 54 ? 28.156 29.703 15.773 1 67.12 54 ASN A O 1
ATOM 447 N N . PRO A 1 55 ? 30.375 29.906 15.359 1 71.5 55 PRO A N 1
ATOM 448 C CA . PRO A 1 55 ? 30.422 28.797 14.406 1 71.5 55 PRO A CA 1
ATOM 449 C C . PRO A 1 55 ? 30.062 27.453 15.055 1 71.5 55 PRO A C 1
ATOM 451 O O . PRO A 1 55 ? 29.844 26.469 14.352 1 71.5 55 PRO A O 1
ATOM 454 N N . HIS A 1 56 ? 29.812 27.438 16.219 1 83.5 56 HIS A N 1
ATOM 455 C CA . HIS A 1 56 ? 29.578 26.172 16.906 1 83.5 56 HIS A CA 1
ATOM 456 C C . HIS A 1 56 ? 28.094 25.969 17.188 1 83.5 56 HIS A C 1
ATOM 458 O O . HIS A 1 56 ? 27.703 25.047 17.906 1 83.5 56 HIS A O 1
ATOM 464 N N . ILE A 1 57 ? 27.281 26.812 16.562 1 88.75 57 ILE A N 1
ATOM 465 C CA . ILE A 1 57 ? 25.844 26.688 16.797 1 88.75 57 ILE A CA 1
ATOM 466 C C . ILE A 1 57 ? 25.297 25.547 15.938 1 88.75 57 ILE A C 1
ATOM 468 O O . ILE A 1 57 ? 25.375 25.578 14.711 1 88.75 57 ILE A O 1
ATOM 472 N N . ILE A 1 58 ? 24.734 24.578 16.547 1 93 58 ILE A N 1
ATOM 473 C CA . ILE A 1 58 ? 24.141 23.469 15.836 1 93 58 ILE A CA 1
ATOM 474 C C . ILE A 1 58 ? 22.672 23.75 15.555 1 93 58 ILE A C 1
ATOM 476 O O . ILE A 1 58 ? 22.109 23.266 14.555 1 93 58 ILE A O 1
ATOM 480 N N . ALA A 1 59 ? 22.016 24.422 16.5 1 94.12 59 ALA A N 1
ATOM 481 C CA . ALA A 1 59 ? 20.594 24.766 16.344 1 94.12 59 ALA A CA 1
ATOM 482 C C . ALA A 1 59 ? 20.266 26.062 17.094 1 94.12 59 ALA A C 1
ATOM 484 O O . ALA A 1 59 ? 20.875 26.375 18.109 1 94.12 59 ALA A O 1
ATOM 485 N N . MET A 1 60 ? 19.328 26.734 16.594 1 91.19 60 MET A N 1
ATOM 486 C CA . MET A 1 60 ? 18.828 27.969 17.203 1 91.19 60 MET A CA 1
ATOM 487 C C . MET A 1 60 ? 17.312 28.094 17.016 1 91.19 60 MET A C 1
ATOM 489 O O . MET A 1 60 ? 16.781 27.672 15.992 1 91.19 60 MET A O 1
ATOM 493 N N . ALA A 1 61 ? 16.641 28.656 17.953 1 92 61 ALA A N 1
ATOM 494 C CA . ALA A 1 61 ? 15.188 28.875 17.875 1 92 61 ALA A CA 1
ATOM 495 C C . ALA A 1 61 ? 14.812 30.25 18.438 1 92 61 ALA A C 1
ATOM 497 O O . ALA A 1 61 ? 15.438 30.734 19.375 1 92 61 ALA A O 1
ATOM 498 N N . VAL A 1 62 ? 13.898 30.875 17.812 1 89.06 62 VAL A N 1
ATOM 499 C CA . VAL A 1 62 ? 13.32 32.125 18.234 1 89.06 62 VAL A CA 1
ATOM 500 C C . VAL A 1 62 ? 11.805 32 18.344 1 89.06 62 VAL A C 1
ATOM 502 O O . VAL A 1 62 ? 11.148 31.531 17.406 1 89.06 62 VAL A O 1
ATOM 505 N N . PHE A 1 63 ? 11.312 32.344 19.5 1 91.69 63 PHE A N 1
ATOM 506 C CA . PHE A 1 63 ? 9.883 32.219 19.766 1 91.69 63 PHE A CA 1
ATOM 507 C C . PHE A 1 63 ? 9.281 33.562 20.203 1 91.69 63 PHE A C 1
ATOM 509 O O . PHE A 1 63 ? 9.812 34.219 21.078 1 91.69 63 PHE A O 1
ATOM 516 N N . LYS A 1 64 ? 8.242 33.969 19.469 1 87.5 64 LYS A N 1
ATOM 517 C CA . LYS A 1 64 ? 7.473 35.156 19.812 1 87.5 64 LYS A CA 1
ATOM 518 C C . LYS A 1 64 ? 6.031 34.781 20.172 1 87.5 64 LYS A C 1
ATOM 520 O O . LYS A 1 64 ? 5.234 34.469 19.297 1 87.5 64 LYS A O 1
ATOM 525 N N . GLU A 1 65 ? 5.723 34.906 21.422 1 88 65 GLU A N 1
ATOM 526 C CA . GLU A 1 65 ? 4.371 34.594 21.891 1 88 65 GLU A CA 1
ATOM 527 C C . GLU A 1 65 ? 3.457 35.812 21.734 1 88 65 GLU A C 1
ATOM 529 O O . GLU A 1 65 ? 3.533 36.75 22.516 1 88 65 GLU A O 1
ATOM 534 N N . GLU A 1 66 ? 2.568 35.781 20.797 1 83.69 66 GLU A N 1
ATOM 535 C CA . GLU A 1 66 ? 1.709 36.906 20.516 1 83.69 66 GLU A CA 1
ATOM 536 C C . GLU A 1 66 ? 0.26 36.469 20.312 1 83.69 66 GLU A C 1
ATOM 538 O O . GLU A 1 66 ? -0.482 37.094 19.547 1 83.69 66 GLU A O 1
ATOM 543 N N . ILE A 1 67 ? -0.082 35.406 20.922 1 81.62 67 ILE A N 1
ATOM 544 C CA . ILE A 1 67 ? -1.417 34.875 20.719 1 81.62 67 ILE A CA 1
ATOM 545 C C . ILE A 1 67 ? -2.467 35.875 21.188 1 81.62 67 ILE A C 1
ATOM 547 O O . ILE A 1 67 ? -3.52 36 20.562 1 81.62 67 ILE A O 1
ATOM 551 N N . ASN A 1 68 ? -2.24 36.562 22.234 1 79.19 68 ASN A N 1
ATOM 552 C CA . ASN A 1 68 ? -3.229 37.469 22.797 1 79.19 68 ASN A CA 1
ATOM 553 C C . ASN A 1 68 ? -3.348 38.781 21.984 1 79.19 68 ASN A C 1
ATOM 555 O O . ASN A 1 68 ? -4.352 39.469 22.094 1 79.19 68 ASN A O 1
ATOM 559 N N . THR A 1 69 ? -2.361 38.969 21.188 1 78 69 THR A N 1
ATOM 560 C CA . THR A 1 69 ? -2.383 40.219 20.406 1 78 69 THR A CA 1
ATOM 561 C C . THR A 1 69 ? -2.807 39.938 18.969 1 78 69 THR A C 1
ATOM 563 O O . THR A 1 69 ? -3.6 40.688 18.391 1 78 69 THR A O 1
ATOM 566 N N . THR A 1 70 ? -2.344 38.875 18.438 1 75.06 70 THR A N 1
ATOM 567 C CA . THR A 1 70 ? -2.553 38.625 17.016 1 75.06 70 THR A CA 1
ATOM 568 C C . THR A 1 70 ? -3.346 37.344 16.797 1 75.06 70 THR A C 1
ATOM 570 O O . THR A 1 70 ? -3.861 37.094 15.703 1 75.06 70 THR A O 1
ATOM 573 N N . GLY A 1 71 ? -3.496 36.594 17.859 1 76.75 71 GLY A N 1
ATOM 574 C CA . GLY A 1 71 ? -4.117 35.312 17.703 1 76.75 71 GLY A CA 1
ATOM 575 C C . GLY A 1 71 ? -3.127 34.188 17.359 1 76.75 71 GLY A C 1
ATOM 576 O O . GLY A 1 71 ? -3.459 33.031 17.406 1 76.75 71 GLY A O 1
ATOM 577 N N . TRP A 1 72 ? -1.881 34.594 17.047 1 84.5 72 TRP A N 1
ATOM 578 C CA . TRP A 1 72 ? -0.863 33.625 16.656 1 84.5 72 TRP A CA 1
ATOM 579 C C . TRP A 1 72 ? 0.454 33.906 17.375 1 84.5 72 TRP A C 1
ATOM 581 O O . TRP A 1 72 ? 0.772 35.062 17.688 1 84.5 72 TRP A O 1
ATOM 591 N N . SER A 1 73 ? 1.176 32.844 17.672 1 87.69 73 SER A N 1
ATOM 592 C CA . SER A 1 73 ? 2.594 32.938 18 1 87.69 73 SER A CA 1
ATOM 593 C C . SER A 1 73 ? 3.463 32.562 16.812 1 87.69 73 SER A C 1
ATOM 595 O O . SER A 1 73 ? 2.965 32 15.828 1 87.69 73 SER A O 1
ATOM 597 N N . SER A 1 74 ? 4.672 32.938 16.859 1 89.69 74 SER A N 1
ATOM 598 C CA . SER A 1 74 ? 5.598 32.562 15.789 1 89.69 74 SER A CA 1
ATOM 599 C C . SER A 1 74 ? 6.828 31.844 16.344 1 89.69 74 SER A C 1
ATOM 601 O O . SER A 1 74 ? 7.309 32.188 17.422 1 89.69 74 SER A O 1
ATOM 603 N N . LEU A 1 75 ? 7.277 30.859 15.648 1 92.88 75 LEU A N 1
ATOM 604 C CA . LEU A 1 75 ? 8.461 30.094 16.031 1 92.88 75 LEU A CA 1
ATOM 605 C C . LEU A 1 75 ? 9.352 29.844 14.812 1 92.88 75 LEU A C 1
ATOM 607 O O . LEU A 1 75 ? 8.883 29.375 13.773 1 92.88 75 LEU A O 1
ATOM 611 N N . THR A 1 76 ? 10.578 30.234 14.945 1 91.12 76 THR A N 1
ATOM 612 C CA . THR A 1 76 ? 11.586 29.922 13.938 1 91.12 76 THR A CA 1
ATOM 613 C C . THR A 1 76 ? 12.641 28.969 14.5 1 91.12 76 THR A C 1
ATOM 615 O O . THR A 1 76 ? 13.18 29.203 15.586 1 91.12 76 THR A O 1
ATOM 618 N N . VAL A 1 77 ? 12.906 27.938 13.852 1 94.25 77 VAL A N 1
ATOM 619 C CA . VAL A 1 77 ? 13.961 27 14.227 1 94.25 77 VAL A CA 1
ATOM 620 C C . VAL A 1 77 ? 14.914 26.797 13.055 1 94.25 77 VAL A C 1
ATOM 622 O O . VAL A 1 77 ? 14.484 26.531 11.93 1 94.25 77 VAL A O 1
ATOM 625 N N . SER A 1 78 ? 16.188 26.938 13.266 1 91.88 78 SER A N 1
ATOM 626 C CA . SER A 1 78 ? 17.219 26.781 12.25 1 91.88 78 SER A CA 1
ATOM 627 C C . SER A 1 78 ? 18.359 25.891 12.742 1 91.88 78 SER A C 1
ATOM 629 O O . SER A 1 78 ? 18.688 25.891 13.93 1 91.88 78 SER A O 1
ATOM 631 N N . THR A 1 79 ? 18.922 25.109 11.852 1 94.44 79 THR A N 1
ATOM 632 C CA . THR A 1 79 ? 20.062 24.266 12.188 1 94.44 79 THR A CA 1
ATOM 633 C C . THR A 1 79 ? 21.219 24.5 11.219 1 94.44 79 THR A C 1
ATOM 635 O O . THR A 1 79 ? 21.078 25.281 10.266 1 94.44 79 THR A O 1
ATOM 638 N N . SER A 1 80 ? 22.406 23.859 11.57 1 91.06 80 SER A N 1
ATOM 639 C CA . SER A 1 80 ? 23.609 24.094 10.789 1 91.06 80 SER A CA 1
ATOM 640 C C . SER A 1 80 ? 24.078 22.828 10.078 1 91.06 80 SER A C 1
ATOM 642 O O . SER A 1 80 ? 24.25 21.781 10.711 1 91.06 80 SER A O 1
ATOM 644 N N . SER A 1 81 ? 24.391 22.953 8.797 1 91.06 81 SER A N 1
ATOM 645 C CA . SER A 1 81 ? 24.828 21.828 7.98 1 91.06 81 SER A CA 1
ATOM 646 C C . SER A 1 81 ? 26.234 21.375 8.359 1 91.06 81 SER A C 1
ATOM 648 O O . SER A 1 81 ? 26.734 20.391 7.836 1 91.06 81 SER A O 1
ATOM 650 N N . ASP A 1 82 ? 26.844 22.094 9.305 1 88.44 82 ASP A N 1
ATOM 651 C CA . ASP A 1 82 ? 28.188 21.734 9.75 1 88.44 82 ASP A CA 1
ATOM 652 C C . ASP A 1 82 ? 28.156 20.484 10.633 1 88.44 82 ASP A C 1
ATOM 654 O O . ASP A 1 82 ? 29.188 19.875 10.891 1 88.44 82 ASP A O 1
ATOM 658 N N . PHE A 1 83 ? 27.047 20.172 11.031 1 92.75 83 PHE A N 1
ATOM 659 C CA . PHE A 1 83 ? 26.891 19.031 11.922 1 92.75 83 PHE A CA 1
ATOM 660 C C . PHE A 1 83 ? 26.031 17.953 11.266 1 92.75 83 PHE A C 1
ATOM 662 O O . PHE A 1 83 ? 25.297 18.234 10.32 1 92.75 83 PHE A O 1
ATOM 669 N N . PRO A 1 84 ? 26.172 16.672 11.758 1 94.44 84 PRO A N 1
ATOM 670 C CA . PRO A 1 84 ? 25.344 15.609 11.188 1 94.44 84 PRO A CA 1
ATOM 671 C C . PRO A 1 84 ? 23.859 15.891 11.281 1 94.44 84 PRO A C 1
ATOM 673 O O . PRO A 1 84 ? 23.391 16.438 12.281 1 94.44 84 PRO A O 1
ATOM 676 N N . ASP A 1 85 ? 23.094 15.461 10.289 1 97.44 85 ASP A N 1
ATOM 677 C CA . ASP A 1 85 ? 21.656 15.75 10.18 1 97.44 85 ASP A CA 1
ATOM 678 C C . ASP A 1 85 ? 20.906 15.281 11.414 1 97.44 85 ASP A C 1
ATOM 680 O O . ASP A 1 85 ? 20 15.961 11.891 1 97.44 85 ASP A O 1
ATOM 684 N N . TYR A 1 86 ? 21.219 14.062 11.891 1 97.56 86 TYR A N 1
ATOM 685 C CA . TYR A 1 86 ? 20.438 13.516 12.992 1 97.56 86 TYR A CA 1
ATOM 686 C C . TYR A 1 86 ? 20.609 14.352 14.258 1 97.56 86 TYR A C 1
ATOM 688 O O . TYR A 1 86 ? 19.656 14.508 15.039 1 97.56 86 TYR A O 1
ATOM 696 N N . LEU A 1 87 ? 21.797 14.984 14.5 1 97.5 87 LEU A N 1
ATOM 697 C CA . LEU A 1 87 ? 22.016 15.883 15.625 1 97.5 87 LEU A CA 1
ATOM 698 C C . LEU A 1 87 ? 21.25 17.188 15.438 1 97.5 87 LEU A C 1
ATOM 700 O O . LEU A 1 87 ? 20.688 17.734 16.391 1 97.5 87 LEU A O 1
ATOM 704 N N . GLN A 1 88 ? 21.281 17.703 14.188 1 97.25 88 GLN A N 1
ATOM 705 C CA . GLN A 1 88 ? 20.469 18.875 13.867 1 97.25 88 GLN A CA 1
ATOM 706 C C . GLN A 1 88 ? 19 18.641 14.211 1 97.25 88 GLN A C 1
ATOM 708 O O . GLN A 1 88 ? 18.359 19.469 14.867 1 97.25 88 GLN A O 1
ATOM 713 N N . ALA A 1 89 ? 18.469 17.5 13.789 1 98.62 89 ALA A N 1
ATOM 714 C CA . ALA A 1 89 ? 17.062 17.172 13.977 1 98.62 89 ALA A CA 1
ATOM 715 C C . ALA A 1 89 ? 16.719 17.062 15.461 1 98.62 89 ALA A C 1
ATOM 717 O O . ALA A 1 89 ? 15.711 17.625 15.914 1 98.62 89 ALA A O 1
ATOM 718 N N . TYR A 1 90 ? 17.562 16.359 16.203 1 98.69 90 TYR A N 1
ATOM 719 C CA . TYR A 1 90 ? 17.328 16.172 17.641 1 98.69 90 TYR A CA 1
ATOM 720 C C . TYR A 1 90 ? 17.266 17.516 18.344 1 98.69 90 TYR A C 1
ATOM 722 O O . TYR A 1 90 ? 16.328 17.781 19.109 1 98.69 90 TYR A O 1
ATOM 730 N N . TRP A 1 91 ? 18.172 18.359 18.094 1 97.94 91 TRP A N 1
ATOM 731 C CA . TRP A 1 91 ? 18.266 19.625 18.828 1 97.94 91 TRP A CA 1
ATOM 732 C C . TRP A 1 91 ? 17.219 20.609 18.344 1 97.94 91 TRP A C 1
ATOM 734 O O . TRP A 1 91 ? 16.75 21.453 19.109 1 97.94 91 TRP A O 1
ATOM 744 N N . ALA A 1 92 ? 16.844 20.547 17.047 1 98.12 92 ALA A N 1
ATOM 745 C CA . ALA A 1 92 ? 15.711 21.344 16.562 1 98.12 92 ALA A CA 1
ATOM 746 C C . ALA A 1 92 ? 14.445 21.016 17.359 1 98.12 92 ALA A C 1
ATOM 748 O O . ALA A 1 92 ? 13.719 21.922 17.766 1 98.12 92 ALA A O 1
ATOM 749 N N . GLY A 1 93 ? 14.188 19.703 17.531 1 98.56 93 GLY A N 1
ATOM 750 C CA . GLY A 1 93 ? 13.039 19.281 18.328 1 98.56 93 GLY A CA 1
ATOM 751 C C . GLY A 1 93 ? 13.109 19.734 19.766 1 98.56 93 GLY A C 1
ATOM 752 O O . GLY A 1 93 ? 12.117 20.188 20.328 1 98.56 93 GLY A O 1
ATOM 753 N N . PHE A 1 94 ? 14.305 19.578 20.312 1 98.25 94 PHE A N 1
ATOM 754 C CA . PHE A 1 94 ? 14.5 19.953 21.719 1 98.25 94 PHE A CA 1
ATOM 755 C C . PHE A 1 94 ? 14.219 21.438 21.906 1 98.25 94 PHE A C 1
ATOM 757 O O . PHE A 1 94 ? 13.469 21.812 22.812 1 98.25 94 PHE A O 1
ATOM 764 N N . LEU A 1 95 ? 14.758 22.297 21.062 1 96.38 95 LEU A N 1
ATOM 765 C CA . LEU A 1 95 ? 14.617 23.75 21.203 1 96.38 95 LEU A CA 1
ATOM 766 C C . LEU A 1 95 ? 13.172 24.172 21.016 1 96.38 95 LEU A C 1
ATOM 768 O O . LEU A 1 95 ? 12.688 25.078 21.703 1 96.38 95 LEU A O 1
ATOM 772 N N . GLU A 1 96 ? 12.523 23.562 20.078 1 96.69 96 GLU A N 1
ATOM 773 C CA . GLU A 1 96 ? 11.125 23.891 19.828 1 96.69 96 GLU A CA 1
ATOM 774 C C . GLU A 1 96 ? 10.273 23.688 21.062 1 96.69 96 GLU A C 1
ATOM 776 O O . GLU A 1 96 ? 9.539 24.594 21.484 1 96.69 96 GLU A O 1
ATOM 781 N N . THR A 1 97 ? 10.359 22.5 21.594 1 97.38 97 THR A N 1
ATOM 782 C CA . THR A 1 97 ? 9.531 22.172 22.734 1 97.38 97 THR A CA 1
ATOM 783 C C . THR A 1 97 ? 9.961 22.969 23.969 1 97.38 97 THR A C 1
ATOM 785 O O . THR A 1 97 ? 9.125 23.422 24.75 1 97.38 97 THR A O 1
ATOM 788 N N . ASN A 1 98 ? 11.227 23.141 24.109 1 95.81 98 ASN A N 1
ATOM 789 C CA . ASN A 1 98 ? 11.734 23.875 25.266 1 95.81 98 ASN A CA 1
ATOM 790 C C . ASN A 1 98 ? 11.266 25.328 25.266 1 95.81 98 ASN A C 1
ATOM 792 O O . ASN A 1 98 ? 10.867 25.844 26.312 1 95.81 98 ASN A O 1
ATOM 796 N N . LEU A 1 99 ? 11.281 25.969 24.141 1 93.88 99 LEU A N 1
ATOM 797 C CA . LEU A 1 99 ? 10.93 27.391 24.047 1 93.88 99 LEU A CA 1
ATOM 798 C C . LEU A 1 99 ? 9.422 27.578 24.141 1 93.88 99 LEU A C 1
ATOM 800 O O . LEU A 1 99 ? 8.953 28.641 24.562 1 93.88 99 LEU A O 1
ATOM 804 N N . THR A 1 100 ? 8.703 26.578 23.734 1 95.31 100 THR A N 1
ATOM 805 C CA . THR A 1 100 ? 7.254 26.703 23.734 1 95.31 100 THR A CA 1
ATOM 806 C C . THR A 1 100 ? 6.648 25.859 24.859 1 95.31 100 THR A C 1
ATOM 808 O O . THR A 1 100 ? 5.5 25.422 24.766 1 95.31 100 THR A O 1
ATOM 811 N N . PHE A 1 101 ? 7.348 25.609 25.891 1 95.12 101 PHE A N 1
ATOM 812 C CA . PHE A 1 101 ? 6.98 24.625 26.906 1 95.12 101 PHE A CA 1
ATOM 813 C C . PHE A 1 101 ? 5.633 24.969 27.531 1 95.12 101 PHE A C 1
ATOM 815 O O . PHE A 1 101 ? 4.777 24.094 27.688 1 95.12 101 PHE A O 1
ATOM 822 N N . SER A 1 102 ? 5.422 26.25 27.906 1 93.25 102 SER A N 1
ATOM 823 C CA . SER A 1 102 ? 4.176 26.641 28.562 1 93.25 102 SER A CA 1
ATOM 824 C C . SER A 1 102 ? 2.977 26.406 27.656 1 93.25 102 SER A C 1
ATOM 826 O O . SER A 1 102 ? 1.952 25.875 28.078 1 93.25 102 SER A O 1
ATOM 828 N N . LEU A 1 103 ? 3.131 26.828 26.422 1 93.38 103 LEU A N 1
ATOM 829 C CA . LEU A 1 103 ? 2.062 26.594 25.453 1 93.38 103 LEU A CA 1
ATOM 830 C C . LEU A 1 103 ? 1.863 25.094 25.203 1 93.38 103 LEU A C 1
ATOM 832 O O . LEU A 1 103 ? 0.734 24.641 25.016 1 93.38 103 LEU A O 1
ATOM 836 N N . THR A 1 104 ? 2.975 24.375 25.188 1 95.31 104 THR A N 1
ATOM 837 C CA . THR A 1 104 ? 2.914 22.922 25 1 95.31 104 THR A CA 1
ATOM 838 C C . THR A 1 104 ? 2.137 22.266 26.141 1 95.31 104 THR A C 1
ATOM 840 O O . THR A 1 104 ? 1.305 21.391 25.891 1 95.31 104 THR A O 1
ATOM 843 N N . ALA A 1 105 ? 2.42 22.672 27.328 1 93.94 105 ALA A N 1
ATOM 844 C CA . ALA A 1 105 ? 1.712 22.125 28.469 1 93.94 105 ALA A CA 1
ATOM 845 C C . ALA A 1 105 ? 0.213 22.391 28.375 1 93.94 105 ALA A C 1
ATOM 847 O O . ALA A 1 105 ? -0.601 21.531 28.719 1 93.94 105 ALA A O 1
ATOM 848 N N . SER A 1 106 ? -0.097 23.594 27.969 1 92.12 106 SER A N 1
ATOM 849 C CA . SER A 1 106 ? -1.504 23.938 27.797 1 92.12 106 SER A CA 1
ATOM 850 C C . SER A 1 106 ? -2.146 23.109 26.688 1 92.12 106 SER A C 1
ATOM 852 O O . SER A 1 106 ? -3.266 22.625 26.844 1 92.12 106 SER A O 1
ATOM 854 N N . GLN A 1 107 ? -1.455 23.031 25.562 1 91.81 107 GLN A N 1
ATOM 855 C CA . GLN A 1 107 ? -1.954 22.234 24.453 1 91.81 107 GLN A CA 1
ATOM 856 C C . GLN A 1 107 ? -2.15 20.766 24.859 1 91.81 107 GLN A C 1
ATOM 858 O O . GLN A 1 107 ? -3.145 20.141 24.484 1 91.81 107 GLN A O 1
ATOM 863 N N . TRP A 1 108 ? -1.202 20.203 25.547 1 92.44 108 TRP A N 1
ATOM 864 C CA . TRP A 1 108 ? -1.264 18.859 26.094 1 92.44 108 TRP A CA 1
ATOM 865 C C . TRP A 1 108 ? -2.5 18.672 26.969 1 92.44 108 TRP A C 1
ATOM 867 O O . TRP A 1 108 ? -3.248 17.703 26.797 1 92.44 108 TRP A O 1
ATOM 877 N N . ALA A 1 109 ? -2.766 19.562 27.828 1 90.06 109 ALA A N 1
ATOM 878 C CA . ALA A 1 109 ? -3.893 19.516 28.75 1 90.06 109 ALA A CA 1
ATOM 879 C C . ALA A 1 109 ? -5.219 19.625 28.016 1 90.06 109 ALA A C 1
ATOM 881 O O . ALA A 1 109 ? -6.203 18.984 28.391 1 90.06 109 ALA A O 1
ATOM 882 N N . ASN A 1 110 ? -5.215 20.391 27 1 87.75 110 ASN A N 1
ATOM 883 C CA . ASN A 1 110 ? -6.449 20.672 26.266 1 87.75 110 ASN A CA 1
ATOM 884 C C . ASN A 1 110 ? -6.832 19.5 25.359 1 87.75 110 ASN A C 1
ATOM 886 O O . ASN A 1 110 ? -7.992 19.375 24.969 1 87.75 110 ASN A O 1
ATOM 890 N N . THR A 1 111 ? -5.875 18.625 25 1 89.19 111 THR A N 1
ATOM 891 C CA . THR A 1 111 ? -6.152 17.688 23.922 1 89.19 111 THR A CA 1
ATOM 892 C C . THR A 1 111 ? -5.98 16.25 24.391 1 89.19 111 THR A C 1
ATOM 894 O O . THR A 1 111 ? -6.965 15.516 24.531 1 89.19 111 THR A O 1
ATOM 897 N N . VAL A 1 112 ? -4.777 15.844 24.797 1 90.75 112 VAL A N 1
ATOM 898 C CA . VAL A 1 112 ? -4.543 14.406 24.859 1 90.75 112 VAL A CA 1
ATOM 899 C C . VAL A 1 112 ? -4.16 13.992 26.266 1 90.75 112 VAL A C 1
ATOM 901 O O . VAL A 1 112 ? -4.078 12.797 26.578 1 90.75 112 VAL A O 1
ATOM 904 N N . ARG A 1 113 ? -3.947 14.914 27.141 1 90.38 113 ARG A N 1
ATOM 905 C CA . ARG A 1 113 ? -3.455 14.594 28.484 1 90.38 113 ARG A CA 1
ATOM 906 C C . ARG A 1 113 ? -4.34 13.562 29.156 1 90.38 113 ARG A C 1
ATOM 908 O O . ARG A 1 113 ? -3.84 12.609 29.766 1 90.38 113 ARG A O 1
ATOM 915 N N . ASP A 1 114 ? -5.645 13.719 29.047 1 89.88 114 ASP A N 1
ATOM 916 C CA . ASP A 1 114 ? -6.578 12.898 29.812 1 89.88 114 ASP A CA 1
ATOM 917 C C . ASP A 1 114 ? -7.121 11.742 28.969 1 89.88 114 ASP A C 1
ATOM 919 O O . ASP A 1 114 ? -8.031 11.031 29.406 1 89.88 114 ASP A O 1
ATOM 923 N N . MET A 1 115 ? -6.605 11.555 27.906 1 92.19 115 MET A N 1
ATOM 924 C CA . MET A 1 115 ? -7.117 10.539 27 1 92.19 115 MET A CA 1
ATOM 925 C C . MET A 1 115 ? -6.859 9.141 27.547 1 92.19 115 MET A C 1
ATOM 927 O O . MET A 1 115 ? -7.707 8.25 27.406 1 92.19 115 MET A O 1
ATOM 931 N N . CYS A 1 116 ? -5.672 8.922 28.062 1 93.44 116 CYS A N 1
ATOM 932 C CA . CYS A 1 116 ? -5.281 7.605 28.547 1 93.44 116 CYS A CA 1
ATOM 933 C C . CYS A 1 116 ? -4.574 7.707 29.891 1 93.44 116 CYS A C 1
ATOM 935 O O . CYS A 1 116 ? -3.369 7.469 29.984 1 93.44 116 CYS A O 1
ATOM 937 N N . PRO A 1 117 ? -5.324 7.965 30.875 1 90.5 117 PRO A N 1
ATOM 938 C CA . PRO A 1 117 ? -4.723 8 32.219 1 90.5 117 PRO A CA 1
ATOM 939 C C . PRO A 1 117 ? -4.285 6.621 32.688 1 90.5 117 PRO A C 1
ATOM 941 O O . PRO A 1 117 ? -4.793 5.602 32.219 1 90.5 117 PRO A O 1
ATOM 944 N N . LEU A 1 118 ? -3.359 6.594 33.594 1 89.56 118 LEU A N 1
ATOM 945 C CA . LEU A 1 118 ? -2.914 5.332 34.188 1 89.56 118 LEU A CA 1
ATOM 946 C C . LEU A 1 118 ? -3.869 4.875 35.281 1 89.56 118 LEU A C 1
ATOM 948 O O . LEU A 1 118 ? -4.383 5.695 36.062 1 89.56 118 LEU A O 1
ATOM 952 N N . PRO A 1 119 ? -4.07 3.689 35.562 1 93.56 119 PRO A N 1
ATOM 953 C CA . PRO A 1 119 ? -3.627 2.627 34.656 1 93.56 119 PRO A CA 1
ATOM 954 C C . PRO A 1 119 ? -4.367 2.643 33.312 1 93.56 119 PRO A C 1
ATOM 956 O O . PRO A 1 119 ? -5.531 3.039 33.25 1 93.56 119 PRO A O 1
ATOM 959 N N . LEU A 1 120 ? -3.855 2.188 32.312 1 94 120 LEU A N 1
ATOM 960 C CA . LEU A 1 120 ? -4.402 2.256 30.969 1 94 120 LEU A CA 1
ATOM 961 C C . LEU A 1 120 ? -5.637 1.37 30.844 1 94 120 LEU A C 1
ATOM 963 O O . LEU A 1 120 ? -5.641 0.228 31.297 1 94 120 LEU A O 1
ATOM 967 N N . SER A 1 121 ? -6.664 1.946 30.297 1 94.44 121 SER A N 1
ATOM 968 C CA . SER A 1 121 ? -7.828 1.152 29.922 1 94.44 121 SER A CA 1
ATOM 969 C C . SER A 1 121 ? -7.488 0.152 28.828 1 94.44 121 SER A C 1
ATOM 971 O O . SER A 1 121 ? -6.406 0.217 28.234 1 94.44 121 SER A O 1
ATOM 973 N N . LYS A 1 122 ? -8.391 -0.768 28.562 1 95.5 122 LYS A N 1
ATOM 974 C CA . LYS A 1 122 ? -8.195 -1.756 27.5 1 95.5 122 LYS A CA 1
ATOM 975 C C . LYS A 1 122 ? -8.008 -1.081 26.156 1 95.5 122 LYS A C 1
ATOM 977 O O . LYS A 1 122 ? -7.16 -1.492 25.359 1 95.5 122 LYS A O 1
ATOM 982 N N . ASP A 1 123 ? -8.805 -0.084 25.875 1 96.56 123 ASP A N 1
ATOM 983 C CA . ASP A 1 123 ? -8.703 0.656 24.625 1 96.56 123 ASP A CA 1
ATOM 984 C C . ASP A 1 123 ? -7.352 1.36 24.5 1 96.56 123 ASP A C 1
ATOM 986 O O . ASP A 1 123 ? -6.734 1.354 23.438 1 96.56 123 ASP A O 1
ATOM 990 N N . CYS A 1 124 ? -6.918 1.934 25.609 1 96.81 124 CYS A N 1
ATOM 991 C CA . CYS A 1 124 ? -5.637 2.635 25.594 1 96.81 124 CYS A CA 1
ATOM 992 C C . CYS A 1 124 ? -4.48 1.656 25.438 1 96.81 124 CYS A C 1
ATOM 994 O O . CYS A 1 124 ? -3.475 1.981 24.797 1 96.81 124 CYS A O 1
ATOM 996 N N . GLN A 1 125 ? -4.668 0.486 25.953 1 97.62 125 GLN A N 1
ATOM 997 C CA . GLN A 1 125 ? -3.654 -0.546 25.75 1 97.62 125 GLN A CA 1
ATOM 998 C C . GLN A 1 125 ? -3.57 -0.955 24.281 1 97.62 125 GLN A C 1
ATOM 1000 O O . GLN A 1 125 ? -2.479 -1.174 23.766 1 97.62 125 GLN A O 1
ATOM 1005 N N . ALA A 1 126 ? -4.715 -1.083 23.672 1 97.44 126 ALA A N 1
ATOM 1006 C CA . ALA A 1 126 ? -4.75 -1.438 22.266 1 97.44 126 ALA A CA 1
ATOM 1007 C C . ALA A 1 126 ? -4.098 -0.353 21.406 1 97.44 126 ALA A C 1
ATOM 1009 O O . ALA A 1 126 ? -3.354 -0.654 20.469 1 97.44 126 ALA A O 1
ATOM 1010 N N . LEU A 1 127 ? -4.41 0.872 21.75 1 97.81 127 LEU A N 1
ATOM 1011 C CA . LEU A 1 127 ? -3.797 1.983 21.031 1 97.81 127 LEU A CA 1
ATOM 1012 C C . LEU A 1 127 ? -2.285 1.989 21.234 1 97.81 127 LEU A C 1
ATOM 1014 O O . LEU A 1 127 ? -1.531 2.145 20.266 1 97.81 127 LEU A O 1
ATOM 1018 N N . ARG A 1 128 ? -1.838 1.836 22.438 1 98 128 ARG A N 1
ATOM 1019 C CA . ARG A 1 128 ? -0.413 1.805 22.75 1 98 128 ARG A CA 1
ATOM 1020 C C . ARG A 1 128 ? 0.293 0.695 21.984 1 98 128 ARG A C 1
ATOM 1022 O O . ARG A 1 128 ? 1.387 0.9 21.453 1 98 128 ARG A O 1
ATOM 1029 N N . LYS A 1 129 ? -0.31 -0.442 21.984 1 98 129 LYS A N 1
ATOM 1030 C CA . LYS A 1 129 ? 0.278 -1.58 21.281 1 98 129 LYS A CA 1
ATOM 1031 C C . LYS A 1 129 ? 0.469 -1.274 19.797 1 98 129 LYS A C 1
ATOM 1033 O O . LYS A 1 129 ? 1.542 -1.515 19.25 1 98 129 LYS A O 1
ATOM 1038 N N . TYR A 1 130 ? -0.552 -0.775 19.172 1 98.12 130 TYR A N 1
ATOM 1039 C CA . TYR A 1 130 ? -0.472 -0.429 17.75 1 98.12 130 TYR A CA 1
ATOM 1040 C C . TYR A 1 130 ? 0.631 0.591 17.5 1 98.12 130 TYR A C 1
ATOM 1042 O O . TYR A 1 130 ? 1.451 0.419 16.594 1 98.12 130 TYR A O 1
ATOM 1050 N N . LEU A 1 131 ? 0.63 1.623 18.297 1 98.56 131 LEU A N 1
ATOM 1051 C CA . LEU A 1 131 ? 1.584 2.709 18.094 1 98.56 131 LEU A CA 1
ATOM 1052 C C . LEU A 1 131 ? 3.01 2.234 18.359 1 98.56 131 LEU A C 1
ATOM 1054 O O . LEU A 1 131 ? 3.945 2.652 17.672 1 98.56 131 LEU A O 1
ATOM 1058 N N . SER A 1 132 ? 3.16 1.411 19.359 1 98.62 132 SER A N 1
ATOM 1059 C CA . SER A 1 132 ? 4.48 0.876 19.672 1 98.62 132 SER A CA 1
ATOM 1060 C C . SER A 1 132 ? 5.004 -0.003 18.547 1 98.62 132 SER A C 1
ATOM 1062 O O . SER A 1 132 ? 6.176 0.083 18.172 1 98.62 132 SER A O 1
ATOM 1064 N N . GLU A 1 133 ? 4.141 -0.834 18.016 1 97.62 133 GLU A N 1
ATOM 1065 C CA . GLU A 1 133 ? 4.52 -1.682 16.891 1 97.62 133 GLU A CA 1
ATOM 1066 C C . GLU A 1 133 ? 4.883 -0.844 15.664 1 97.62 133 GLU A C 1
ATOM 1068 O O . GLU A 1 133 ? 5.852 -1.144 14.969 1 97.62 133 GLU A O 1
ATOM 1073 N N . ASN A 1 134 ? 4.086 0.123 15.461 1 98.38 134 ASN A N 1
ATOM 1074 C CA . ASN A 1 134 ? 4.34 0.991 14.32 1 98.38 134 ASN A CA 1
ATOM 1075 C C . ASN A 1 134 ? 5.645 1.765 14.484 1 98.38 134 ASN A C 1
ATOM 1077 O O . ASN A 1 134 ? 6.406 1.92 13.523 1 98.38 134 ASN A O 1
ATOM 1081 N N . MET A 1 135 ? 5.883 2.285 15.672 1 98.62 135 MET A N 1
ATOM 1082 C CA . MET A 1 135 ? 7.125 2.988 15.969 1 98.62 135 MET A CA 1
ATOM 1083 C C . MET A 1 135 ? 8.328 2.08 15.75 1 98.62 135 MET A C 1
ATOM 1085 O O . MET A 1 135 ? 9.32 2.488 15.133 1 98.62 135 MET A O 1
ATOM 1089 N N . ALA A 1 136 ? 8.234 0.879 16.219 1 98.12 136 ALA A N 1
ATOM 1090 C CA . ALA A 1 136 ? 9.312 -0.085 16.031 1 98.12 136 ALA A CA 1
ATOM 1091 C C . ALA A 1 136 ? 9.562 -0.36 14.555 1 98.12 136 ALA A C 1
ATOM 1093 O O . ALA A 1 136 ? 10.711 -0.464 14.117 1 98.12 136 ALA A O 1
ATOM 1094 N N . TYR A 1 137 ? 8.516 -0.501 13.875 1 97 137 TYR A N 1
ATOM 1095 C CA . TYR A 1 137 ? 8.609 -0.719 12.43 1 97 137 TYR A CA 1
ATOM 1096 C C . TYR A 1 137 ? 9.336 0.435 11.75 1 97 137 TYR A C 1
ATOM 1098 O O . TYR A 1 137 ? 10.273 0.219 10.977 1 97 137 TYR A O 1
ATOM 1106 N N . MET A 1 138 ? 8.922 1.665 12 1 98 138 MET A N 1
ATOM 1107 C CA . MET A 1 138 ? 9.516 2.842 11.375 1 98 138 MET A CA 1
ATOM 1108 C C . MET A 1 138 ? 11 2.951 11.727 1 98 138 MET A C 1
ATOM 1110 O O . MET A 1 138 ? 11.828 3.223 10.852 1 98 138 MET A O 1
ATOM 1114 N N . LEU A 1 139 ? 11.297 2.725 12.969 1 98.19 139 LEU A N 1
ATOM 1115 C CA . LEU A 1 139 ? 12.688 2.807 13.398 1 98.19 139 LEU A CA 1
ATOM 1116 C C . LEU A 1 139 ? 13.539 1.765 12.688 1 98.19 139 LEU A C 1
ATOM 1118 O O . LEU A 1 139 ? 14.625 2.076 12.195 1 98.19 139 LEU A O 1
ATOM 1122 N N . ASN A 1 140 ? 13.031 0.601 12.609 1 95 140 ASN A N 1
ATOM 1123 C CA . ASN A 1 140 ? 13.773 -0.485 11.977 1 95 140 ASN A CA 1
ATOM 1124 C C . ASN A 1 140 ? 14 -0.216 10.492 1 95 140 ASN A C 1
ATOM 1126 O O . ASN A 1 140 ? 15.109 -0.379 9.984 1 95 140 ASN A O 1
ATOM 1130 N N . GLU A 1 141 ? 12.977 0.155 9.766 1 93.38 141 GLU A N 1
ATOM 1131 C CA . GLU A 1 141 ? 13.094 0.424 8.336 1 93.38 141 GLU A CA 1
ATOM 1132 C C . GLU A 1 141 ? 14 1.626 8.078 1 93.38 141 GLU A C 1
ATOM 1134 O O . GLU A 1 141 ? 14.766 1.634 7.109 1 93.38 141 GLU A O 1
ATOM 1139 N N . ALA A 1 142 ? 13.875 2.617 8.906 1 95.44 142 ALA A N 1
ATOM 1140 C CA . ALA A 1 142 ? 14.703 3.807 8.75 1 95.44 142 ALA A CA 1
ATOM 1141 C C . ALA A 1 142 ? 16.188 3.467 8.914 1 95.44 142 ALA A C 1
ATOM 1143 O O . ALA A 1 142 ? 17.031 3.961 8.164 1 95.44 142 ALA A O 1
ATOM 1144 N N . TYR A 1 143 ? 16.484 2.68 9.82 1 91.5 143 TYR A N 1
ATOM 1145 C CA . TYR A 1 143 ? 17.875 2.293 10.07 1 91.5 143 TYR A CA 1
ATOM 1146 C C . TYR A 1 143 ? 18.422 1.456 8.922 1 91.5 143 TYR A C 1
ATOM 1148 O O . TYR A 1 143 ? 19.562 1.651 8.484 1 91.5 143 TYR A O 1
ATOM 1156 N N . LYS A 1 144 ? 17.625 0.615 8.438 1 86.25 144 LYS A N 1
ATOM 1157 C CA . LYS A 1 144 ? 18.062 -0.308 7.398 1 86.25 144 LYS A CA 1
ATOM 1158 C C . LYS A 1 144 ? 18.266 0.417 6.07 1 86.25 144 LYS A C 1
ATOM 1160 O O . LYS A 1 144 ? 19.125 0.036 5.273 1 86.25 144 LYS A O 1
ATOM 1165 N N . ASN A 1 145 ? 17.547 1.526 5.871 1 87.94 145 ASN A N 1
ATOM 1166 C CA . ASN A 1 145 ? 17.469 2.049 4.512 1 87.94 145 ASN A CA 1
ATOM 1167 C C . ASN A 1 145 ? 17.953 3.492 4.434 1 87.94 145 ASN A C 1
ATOM 1169 O O . ASN A 1 145 ? 17.906 4.109 3.369 1 87.94 145 ASN A O 1
ATOM 1173 N N . ASP A 1 146 ? 18.469 4.055 5.426 1 87.31 146 ASP A N 1
ATOM 1174 C CA . ASP A 1 146 ? 18.75 5.484 5.488 1 87.31 146 ASP A CA 1
ATOM 1175 C C . ASP A 1 146 ? 19.859 5.875 4.512 1 87.31 146 ASP A C 1
ATOM 1177 O O . ASP A 1 146 ? 19.938 7.031 4.098 1 87.31 146 ASP A O 1
ATOM 1181 N N . LYS A 1 147 ? 20.75 5 4.105 1 86.81 147 LYS A N 1
ATOM 1182 C CA . LYS A 1 147 ? 21.875 5.34 3.244 1 86.81 147 LYS A CA 1
ATOM 1183 C C . LYS A 1 147 ? 21.453 5.359 1.775 1 86.81 147 LYS A C 1
ATOM 1185 O O . LYS A 1 147 ? 22.141 5.949 0.938 1 86.81 147 LYS A O 1
ATOM 1190 N N . HIS A 1 148 ? 20.25 4.781 1.497 1 85.44 148 HIS A N 1
ATOM 1191 C CA . HIS A 1 148 ? 19.938 4.641 0.079 1 85.44 148 HIS A CA 1
ATOM 1192 C C . HIS A 1 148 ? 18.531 5.137 -0.231 1 85.44 148 HIS A C 1
ATOM 1194 O O . HIS A 1 148 ? 18.188 5.375 -1.394 1 85.44 148 HIS A O 1
ATOM 1200 N N . SER A 1 149 ? 17.781 5.23 0.804 1 90.75 149 SER A N 1
ATOM 1201 C CA . SER A 1 149 ? 16.422 5.699 0.599 1 90.75 149 SER A CA 1
ATOM 1202 C C . SER A 1 149 ? 16.203 7.086 1.204 1 90.75 149 SER A C 1
ATOM 1204 O O . SER A 1 149 ? 16.266 7.25 2.424 1 90.75 149 SER A O 1
ATOM 1206 N N . SER A 1 150 ? 15.898 8.039 0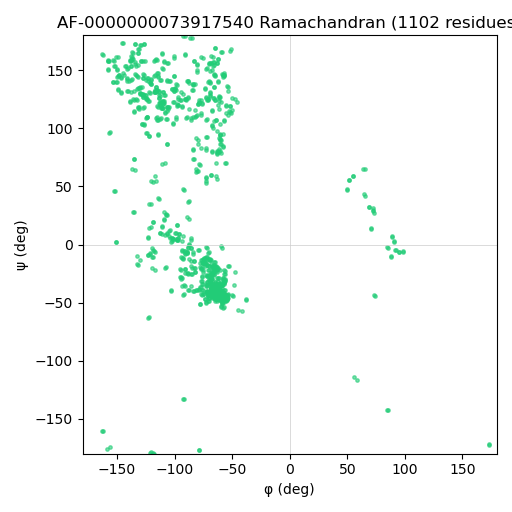.341 1 95.12 150 SER A N 1
ATOM 1207 C CA . SER A 1 150 ? 15.633 9.383 0.834 1 95.12 150 SER A CA 1
ATOM 1208 C C . SER A 1 150 ? 14.383 9.414 1.716 1 95.12 150 SER A C 1
ATOM 1210 O O . SER A 1 150 ? 14.344 10.125 2.721 1 95.12 150 SER A O 1
ATOM 1212 N N . PHE A 1 151 ? 13.406 8.625 1.351 1 96.81 151 PHE A N 1
ATOM 1213 C CA . PHE A 1 151 ? 12.172 8.555 2.131 1 96.81 151 PHE A CA 1
ATOM 1214 C C . PHE A 1 151 ? 12.461 8.109 3.559 1 96.81 151 PHE A C 1
ATOM 1216 O O . PHE A 1 151 ? 12.125 8.805 4.516 1 96.81 151 PHE A O 1
ATOM 1223 N N . TRP A 1 152 ? 13.109 7.031 3.734 1 96.25 152 TRP A N 1
ATOM 1224 C CA . TRP A 1 152 ? 13.344 6.453 5.055 1 96.25 152 TRP A CA 1
ATOM 1225 C C . TRP A 1 152 ? 14.352 7.285 5.84 1 96.25 152 TRP A C 1
ATOM 1227 O O . TRP A 1 152 ? 14.258 7.391 7.066 1 96.25 152 TRP A O 1
ATOM 1237 N N . TYR A 1 153 ? 15.297 7.891 5.121 1 97.38 153 TYR A N 1
ATOM 1238 C CA . TYR A 1 153 ? 16.219 8.789 5.805 1 97.38 153 TYR A CA 1
ATOM 1239 C C . TYR A 1 153 ? 15.477 9.945 6.461 1 97.38 153 TYR A C 1
ATOM 1241 O O . TYR A 1 153 ? 15.758 10.305 7.605 1 97.38 153 TYR A O 1
ATOM 1249 N N . HIS A 1 154 ? 14.508 10.477 5.828 1 98.25 154 HIS A N 1
ATOM 1250 C CA . HIS A 1 154 ? 13.789 11.633 6.359 1 98.25 154 HIS A CA 1
ATOM 1251 C C . HIS A 1 154 ? 12.734 11.211 7.375 1 98.25 154 HIS A C 1
ATOM 1253 O O . HIS A 1 154 ? 12.328 12.008 8.227 1 98.25 154 HIS A O 1
ATOM 1259 N N . VAL A 1 155 ? 12.258 9.969 7.301 1 98.44 155 VAL A N 1
ATOM 1260 C CA . VAL A 1 155 ? 11.5 9.43 8.43 1 98.44 155 VAL A CA 1
ATOM 1261 C C . VAL A 1 155 ? 12.391 9.375 9.672 1 98.44 155 VAL A C 1
ATOM 1263 O O . VAL A 1 155 ? 11.977 9.797 10.75 1 98.44 155 VAL A O 1
ATOM 1266 N N . ALA A 1 156 ? 13.625 8.898 9.508 1 98.31 156 ALA A N 1
ATOM 1267 C CA . ALA A 1 156 ? 14.57 8.82 10.617 1 98.31 156 ALA A CA 1
ATOM 1268 C C . ALA A 1 156 ? 14.797 10.195 11.242 1 98.31 156 ALA A C 1
ATOM 1270 O O . ALA A 1 156 ? 14.836 10.328 12.469 1 98.31 156 ALA A O 1
ATOM 1271 N N . LEU A 1 157 ? 14.984 11.172 10.414 1 98.62 157 LEU A N 1
ATOM 1272 C CA . LEU A 1 157 ? 15.258 12.516 10.914 1 98.62 157 LEU A CA 1
ATOM 1273 C C . LEU A 1 157 ? 14.07 13.062 11.688 1 98.62 157 LEU A C 1
ATOM 1275 O O . LEU A 1 157 ? 14.242 13.742 12.703 1 98.62 157 LEU A O 1
ATOM 1279 N N . GLN A 1 158 ? 12.883 12.781 11.242 1 98.44 158 GLN A N 1
ATOM 1280 C CA . GLN A 1 158 ? 11.703 13.203 11.984 1 98.44 158 GLN A CA 1
ATOM 1281 C C . GLN A 1 158 ? 11.617 12.5 13.336 1 98.44 158 GLN A C 1
ATOM 1283 O O . GLN A 1 158 ? 11.156 13.078 14.32 1 98.44 158 GLN A O 1
ATOM 1288 N N . LEU A 1 159 ? 12.031 11.258 13.344 1 98.69 159 LEU A N 1
ATOM 1289 C CA . LEU A 1 159 ? 12.016 10.516 14.602 1 98.69 159 LEU A CA 1
ATOM 1290 C C . LEU A 1 159 ? 13.055 11.086 15.578 1 98.69 159 LEU A C 1
ATOM 1292 O O . LEU A 1 159 ? 12.812 11.141 16.781 1 98.69 159 LEU A O 1
ATOM 1296 N N . TRP A 1 160 ? 14.195 11.5 15.07 1 98.75 160 TRP A N 1
ATOM 1297 C CA . TRP A 1 160 ? 15.18 12.18 15.914 1 98.75 160 TRP A CA 1
ATOM 1298 C C . TRP A 1 160 ? 14.625 13.5 16.438 1 98.75 160 TRP A C 1
ATOM 1300 O O . TRP A 1 160 ? 14.844 13.852 17.594 1 98.75 160 TRP A O 1
ATOM 1310 N N . GLN A 1 161 ? 13.945 14.242 15.555 1 98.75 161 GLN A N 1
ATOM 1311 C CA . GLN A 1 161 ? 13.312 15.477 15.992 1 98.75 161 GLN A CA 1
ATOM 1312 C C . GLN A 1 161 ? 12.297 15.219 17.094 1 98.75 161 GLN A C 1
ATOM 1314 O O . GLN A 1 161 ? 12.258 15.938 18.094 1 98.75 161 GLN A O 1
ATOM 1319 N N . LEU A 1 162 ? 11.484 14.188 16.922 1 98.69 162 LEU A N 1
ATOM 1320 C CA . LEU A 1 162 ? 10.5 13.789 17.906 1 98.69 162 LEU A CA 1
ATOM 1321 C C . LEU A 1 162 ? 11.18 13.43 19.234 1 98.69 162 LEU A C 1
ATOM 1323 O O . LEU A 1 162 ? 10.664 13.75 20.312 1 98.69 162 LEU A O 1
ATOM 1327 N N . LYS A 1 163 ? 12.281 12.727 19.141 1 98.69 163 LYS A N 1
ATOM 1328 C CA . LYS A 1 163 ? 13.016 12.352 20.344 1 98.69 163 LYS A CA 1
ATOM 1329 C C . LYS A 1 163 ? 13.492 13.586 21.109 1 98.69 163 LYS A C 1
ATOM 1331 O O . LYS A 1 163 ? 13.422 13.625 22.344 1 98.69 163 LYS A O 1
ATOM 1336 N N . GLY A 1 164 ? 14.008 14.594 20.359 1 98.69 164 GLY A N 1
ATOM 1337 C CA . GLY A 1 164 ? 14.359 15.852 20.984 1 98.69 164 GLY A CA 1
ATOM 1338 C C . GLY A 1 164 ? 13.195 16.516 21.703 1 98.69 164 GLY A C 1
ATOM 1339 O O . GLY A 1 164 ? 13.352 17.016 22.812 1 98.69 164 GLY A O 1
ATOM 1340 N N . MET A 1 165 ? 12.055 16.469 21.062 1 98.5 165 MET A N 1
ATOM 1341 C CA . MET A 1 165 ? 10.844 17.047 21.656 1 98.5 165 MET A CA 1
ATOM 1342 C C . MET A 1 165 ? 10.477 16.312 22.938 1 98.5 165 MET A C 1
ATOM 1344 O O . MET A 1 165 ? 10.133 16.938 23.938 1 98.5 165 MET A O 1
ATOM 1348 N N . SER A 1 166 ? 10.5 14.977 22.828 1 98 166 SER A N 1
ATOM 1349 C CA . SER A 1 166 ? 10.164 14.141 23.984 1 98 166 SER A CA 1
ATOM 1350 C C . SER A 1 166 ? 11.086 14.43 25.156 1 98 166 SER A C 1
ATOM 1352 O O . SER A 1 166 ? 10.625 14.547 26.297 1 98 166 SER A O 1
ATOM 1354 N N . ASP A 1 167 ? 12.375 14.539 24.906 1 98.12 167 ASP A N 1
ATOM 1355 C CA . ASP A 1 167 ? 13.344 14.797 25.969 1 98.12 167 ASP A CA 1
ATOM 1356 C C . ASP A 1 167 ? 13.133 16.188 26.578 1 98.12 167 ASP A C 1
ATOM 1358 O O . ASP A 1 167 ? 13.234 16.344 27.797 1 98.12 167 ASP A O 1
ATOM 1362 N N . ALA A 1 168 ? 12.883 17.188 25.75 1 97.69 168 ALA A N 1
ATOM 1363 C CA . ALA A 1 168 ? 12.617 18.531 26.266 1 97.69 168 ALA A CA 1
ATOM 1364 C C . ALA A 1 168 ? 11.367 18.547 27.141 1 97.69 168 ALA A C 1
ATOM 1366 O O . ALA A 1 168 ? 11.352 19.188 28.188 1 97.69 168 ALA A O 1
ATOM 1367 N N . PHE A 1 169 ? 10.344 17.859 26.688 1 96.81 169 PHE A N 1
ATOM 1368 C CA . PHE A 1 169 ? 9.102 17.781 27.453 1 96.81 169 PHE A CA 1
ATOM 1369 C C . PHE A 1 169 ? 9.328 17.109 28.797 1 96.81 169 PHE A C 1
ATOM 1371 O O . PHE A 1 169 ? 8.703 17.484 29.797 1 96.81 169 PHE A O 1
ATOM 1378 N N . ASP A 1 170 ? 10.188 16.156 28.844 1 95.44 170 ASP A N 1
ATOM 1379 C CA . ASP A 1 170 ? 10.523 15.445 30.062 1 95.44 170 ASP A CA 1
ATOM 1380 C C . ASP A 1 170 ? 11.648 16.156 30.828 1 95.44 170 ASP A C 1
ATOM 1382 O O . ASP A 1 170 ? 12.164 15.617 31.812 1 95.44 170 ASP A O 1
ATOM 1386 N N . LYS A 1 171 ? 12.156 17.25 30.328 1 94.19 171 LYS A N 1
ATOM 1387 C CA . LYS A 1 171 ? 13.203 18.062 30.938 1 94.19 171 LYS A CA 1
ATOM 1388 C C . LYS A 1 171 ? 14.523 17.312 31.016 1 94.19 171 LYS A C 1
ATOM 1390 O O . LYS A 1 171 ? 15.227 17.375 32.031 1 94.19 171 LYS A O 1
ATOM 1395 N N . ARG A 1 172 ? 14.836 16.625 29.969 1 94.62 172 ARG A N 1
ATOM 1396 C CA . ARG A 1 172 ? 16.094 15.891 29.844 1 94.62 172 ARG A CA 1
ATOM 1397 C C . ARG A 1 172 ? 17.016 16.547 28.828 1 94.62 172 ARG A C 1
ATOM 1399 O O . ARG A 1 172 ? 16.641 16.688 27.656 1 94.62 172 ARG A O 1
ATOM 1406 N N . PHE A 1 173 ? 18.203 16.938 29.234 1 96.25 173 PHE A N 1
ATOM 1407 C CA . PHE A 1 173 ? 19.203 17.516 28.359 1 96.25 173 PHE A CA 1
ATOM 1408 C C . PHE A 1 173 ? 20.391 16.562 28.172 1 96.25 173 PHE A C 1
ATOM 1410 O O . PHE A 1 173 ? 21.031 16.172 29.141 1 96.25 173 PHE A O 1
ATOM 1417 N N . ILE A 1 174 ? 20.703 16.203 27.016 1 96 174 ILE A N 1
ATOM 1418 C CA . ILE A 1 174 ? 21.812 15.281 26.719 1 96 174 ILE A CA 1
ATOM 1419 C C . ILE A 1 174 ? 23.078 16.078 26.422 1 96 174 ILE A C 1
ATOM 1421 O O . ILE A 1 174 ? 23.156 16.75 25.391 1 96 174 ILE A O 1
ATOM 1425 N N . LYS A 1 175 ? 24.141 15.938 27.172 1 93.44 175 LYS A N 1
ATOM 1426 C CA . LYS A 1 175 ? 25.312 16.797 27.094 1 93.44 175 LYS A CA 1
ATOM 1427 C C . LYS A 1 175 ? 26.312 16.281 26.078 1 93.44 175 LYS A C 1
ATOM 1429 O O . LYS A 1 175 ? 27.141 17.031 25.562 1 93.44 175 LYS A O 1
ATOM 1434 N N . ARG A 1 176 ? 26.266 15.016 25.828 1 93.94 176 ARG A N 1
ATOM 1435 C CA . ARG A 1 176 ? 27.297 14.43 24.969 1 93.94 176 ARG A CA 1
ATOM 1436 C C . ARG A 1 176 ? 26.656 13.773 23.734 1 93.94 176 ARG A C 1
ATOM 1438 O O . ARG A 1 176 ? 25.656 13.07 23.859 1 93.94 176 ARG A O 1
ATOM 1445 N N . ALA A 1 177 ? 27.312 13.906 22.625 1 93.56 177 ALA A N 1
ATOM 1446 C CA . ALA A 1 177 ? 26.766 13.492 21.344 1 93.56 177 ALA A CA 1
ATOM 1447 C C . ALA A 1 177 ? 26.734 11.969 21.234 1 93.56 177 ALA A C 1
ATOM 1449 O O . ALA A 1 177 ? 25.828 11.406 20.594 1 93.56 177 ALA A O 1
ATOM 1450 N N . ASP A 1 178 ? 27.688 11.18 21.797 1 93.19 178 ASP A N 1
ATOM 1451 C CA . ASP A 1 178 ? 27.766 9.727 21.641 1 93.19 178 ASP A CA 1
ATOM 1452 C C . ASP A 1 178 ? 26.594 9.031 22.312 1 93.19 178 ASP A C 1
ATOM 1454 O O . ASP A 1 178 ? 26.281 7.883 22 1 93.19 178 ASP A O 1
ATOM 1458 N N . LEU A 1 179 ? 25.984 9.75 23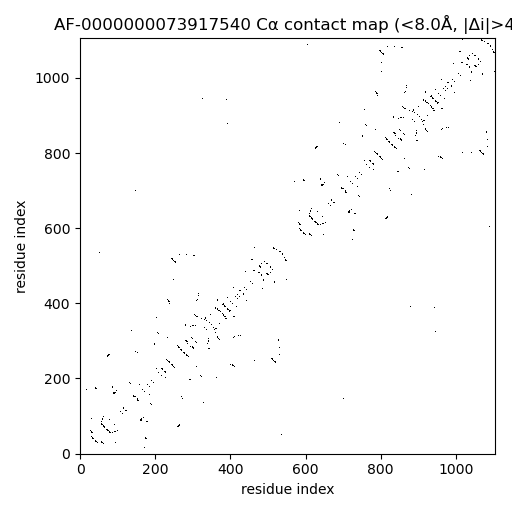.203 1 94.88 179 LEU A N 1
ATOM 1459 C CA . LEU A 1 179 ? 24.828 9.188 23.891 1 94.88 179 LEU A CA 1
ATOM 1460 C C . LEU A 1 179 ? 23.594 9.188 22.984 1 94.88 179 LEU A C 1
ATOM 1462 O O . LEU A 1 179 ? 22.625 8.461 23.234 1 94.88 179 LEU A O 1
ATOM 1466 N N . LEU A 1 180 ? 23.594 10.039 21.984 1 96.94 180 LEU A N 1
ATOM 1467 C CA . LEU A 1 180 ? 22.531 10.094 21 1 96.94 180 LEU A CA 1
ATOM 1468 C C . LEU A 1 180 ? 22.75 9.062 19.891 1 96.94 180 LEU A C 1
ATOM 1470 O O . LEU A 1 180 ? 23.109 9.422 18.766 1 96.94 180 LEU A O 1
ATOM 1474 N N . ASN A 1 181 ? 22.5 7.77 20.281 1 96.31 181 ASN A N 1
ATOM 1475 C CA . ASN A 1 181 ? 22.719 6.652 19.375 1 96.31 181 ASN A CA 1
ATOM 1476 C C . ASN A 1 181 ? 21.422 5.898 19.094 1 96.31 181 ASN A C 1
ATOM 1478 O O . ASN A 1 181 ? 20.344 6.309 19.547 1 96.31 181 ASN A O 1
ATOM 1482 N N . ARG A 1 182 ? 21.484 4.891 18.312 1 94.81 182 ARG A N 1
ATOM 1483 C CA . ARG A 1 182 ? 20.312 4.137 17.891 1 94.81 182 ARG A CA 1
ATOM 1484 C C . ARG A 1 182 ? 19.531 3.596 19.078 1 94.81 182 ARG A C 1
ATOM 1486 O O . ARG A 1 182 ? 18.312 3.643 19.109 1 94.81 182 ARG A O 1
ATOM 1493 N N . ASN A 1 183 ? 20.234 3.062 20.031 1 95.69 183 ASN A N 1
ATOM 1494 C CA . ASN A 1 183 ? 19.578 2.52 21.219 1 95.69 183 ASN A CA 1
ATOM 1495 C C . ASN A 1 183 ? 18.766 3.586 21.953 1 95.69 183 ASN A C 1
ATOM 1497 O O . ASN A 1 183 ? 17.688 3.303 22.469 1 95.69 183 ASN A O 1
ATOM 1501 N N . TYR A 1 184 ? 19.359 4.789 22.047 1 97.44 184 TYR A N 1
ATOM 1502 C CA . TYR A 1 184 ? 18.656 5.895 22.688 1 97.44 184 TYR A CA 1
ATOM 1503 C C . TYR A 1 184 ? 17.406 6.262 21.922 1 97.44 184 TYR A C 1
ATOM 1505 O O . TYR A 1 184 ? 16.344 6.512 22.516 1 97.44 184 TYR A O 1
ATOM 1513 N N . LEU A 1 185 ? 17.484 6.312 20.594 1 98.19 185 LEU A N 1
ATOM 1514 C CA . LEU A 1 185 ? 16.344 6.645 19.75 1 98.19 185 LEU A CA 1
ATOM 1515 C C . LEU A 1 185 ? 15.242 5.594 19.875 1 98.19 185 LEU A C 1
ATOM 1517 O O . LEU A 1 185 ? 14.055 5.922 19.844 1 98.19 185 LEU A O 1
ATOM 1521 N N . ASP A 1 186 ? 15.594 4.285 20.078 1 97.56 186 ASP A N 1
ATOM 1522 C CA . ASP A 1 186 ? 14.664 3.164 20.156 1 97.56 186 ASP A CA 1
ATOM 1523 C C . ASP A 1 186 ? 13.758 3.295 21.391 1 97.56 186 ASP A C 1
ATOM 1525 O O . ASP A 1 186 ? 12.719 2.639 21.469 1 97.56 186 ASP A O 1
ATOM 1529 N N . GLU A 1 187 ? 14.133 4.152 22.297 1 97.44 187 GLU A N 1
ATOM 1530 C CA . GLU A 1 187 ? 13.312 4.375 23.484 1 97.44 187 GLU A CA 1
ATOM 1531 C C . GLU A 1 187 ? 11.945 4.934 23.109 1 97.44 187 GLU A C 1
ATOM 1533 O O . GLU A 1 187 ? 11 4.855 23.906 1 97.44 187 GLU A O 1
ATOM 1538 N N . LEU A 1 188 ? 11.867 5.492 21.922 1 98.12 188 LEU A N 1
ATOM 1539 C CA . LEU A 1 188 ? 10.594 6.031 21.453 1 98.12 188 LEU A CA 1
ATOM 1540 C C . LEU A 1 188 ? 9.523 4.949 21.438 1 98.12 188 LEU A C 1
ATOM 1542 O O . LEU A 1 188 ? 8.336 5.238 21.578 1 98.12 188 LEU A O 1
ATOM 1546 N N . VAL A 1 189 ? 9.914 3.672 21.25 1 98.25 189 VAL A N 1
ATOM 1547 C CA . VAL A 1 189 ? 8.984 2.553 21.141 1 98.25 189 VAL A CA 1
ATOM 1548 C C . VAL A 1 189 ? 8.18 2.432 22.438 1 98.25 189 VAL A C 1
ATOM 1550 O O . VAL A 1 189 ? 7.004 2.076 22.406 1 98.25 189 VAL A O 1
ATOM 1553 N N . ASP A 1 190 ? 8.82 2.775 23.562 1 96.25 190 ASP A N 1
ATOM 1554 C CA . ASP A 1 190 ? 8.18 2.627 24.859 1 96.25 190 ASP A CA 1
ATOM 1555 C C . ASP A 1 190 ? 7.484 3.916 25.281 1 96.25 190 ASP A C 1
ATOM 1557 O O . ASP A 1 190 ? 6.789 3.947 26.297 1 96.25 190 ASP A O 1
ATOM 1561 N N . ASN A 1 191 ? 7.617 4.996 24.547 1 95.94 191 ASN A N 1
ATOM 1562 C CA . ASN A 1 191 ? 7.098 6.297 24.938 1 95.94 191 ASN A CA 1
ATOM 1563 C C . ASN A 1 191 ? 6.105 6.844 23.922 1 95.94 191 ASN A C 1
ATOM 1565 O O . ASN A 1 191 ? 6.078 8.047 23.656 1 95.94 191 ASN A O 1
ATOM 1569 N N . VAL A 1 192 ? 5.336 5.969 23.328 1 97.69 192 VAL A N 1
ATOM 1570 C CA . VAL A 1 192 ? 4.461 6.352 22.234 1 97.69 192 VAL A CA 1
ATOM 1571 C C . VAL A 1 192 ? 3.229 7.074 22.781 1 97.69 192 VAL A C 1
ATOM 1573 O O . VAL A 1 192 ? 2.518 7.75 22.031 1 97.69 192 VAL A O 1
ATOM 1576 N N . MET A 1 193 ? 2.973 7.027 24.109 1 95.88 193 MET A N 1
ATOM 1577 C CA . MET A 1 193 ? 1.798 7.668 24.703 1 95.88 193 MET A CA 1
ATOM 1578 C C . MET A 1 193 ? 2.145 9.047 25.25 1 95.88 193 MET A C 1
ATOM 1580 O O . MET A 1 193 ? 1.331 9.672 25.922 1 95.88 193 MET A O 1
ATOM 1584 N N . GLY A 1 194 ? 3.346 9.547 24.969 1 94.5 194 GLY A N 1
ATOM 1585 C CA . GLY A 1 194 ? 3.752 10.891 25.359 1 94.5 194 GLY A CA 1
ATOM 1586 C C . GLY A 1 194 ? 3.49 11.922 24.266 1 94.5 194 GLY A C 1
ATOM 1587 O O . GLY A 1 194 ? 2.393 11.977 23.703 1 94.5 194 GLY A O 1
ATOM 1588 N N . ILE A 1 195 ? 4.461 12.758 23.984 1 95.12 195 ILE A N 1
ATOM 1589 C CA . ILE A 1 195 ? 4.285 13.898 23.094 1 95.12 195 ILE A CA 1
ATOM 1590 C C . ILE A 1 195 ? 3.967 13.414 21.672 1 95.12 195 ILE A C 1
ATOM 1592 O O . ILE A 1 195 ? 3.459 14.172 20.844 1 95.12 195 ILE A O 1
ATOM 1596 N N . TYR A 1 196 ? 4.312 12.109 21.484 1 97.56 196 TYR A N 1
ATOM 1597 C CA . TYR A 1 196 ? 3.977 11.539 20.188 1 97.56 196 TYR A CA 1
ATOM 1598 C C . TYR A 1 196 ? 2.48 11.656 19.906 1 97.56 196 TYR A C 1
ATOM 1600 O O . TYR A 1 196 ? 2.066 11.844 18.766 1 97.56 196 TYR A O 1
ATOM 1608 N N . LEU A 1 197 ? 1.652 11.578 20.922 1 95.81 197 LEU A N 1
ATOM 1609 C CA . LEU A 1 197 ? 0.203 11.656 20.766 1 95.81 197 LEU A CA 1
ATOM 1610 C C . LEU A 1 197 ? -0.209 13.008 20.188 1 95.81 197 LEU A C 1
ATOM 1612 O O . LEU A 1 197 ? -1.191 13.086 19.438 1 95.81 197 LEU A O 1
ATOM 1616 N N . LEU A 1 198 ? 0.558 14.039 20.453 1 94.44 198 LEU A N 1
ATOM 1617 C CA . LEU A 1 198 ? 0.249 15.352 19.906 1 94.44 198 LEU A CA 1
ATOM 1618 C C . LEU A 1 198 ? 0.413 15.352 18.391 1 94.44 198 LEU A C 1
ATOM 1620 O O . LEU A 1 198 ? -0.352 16 17.672 1 94.44 198 LEU A O 1
ATOM 1624 N N . GLN A 1 199 ? 1.402 14.578 17.953 1 96.44 199 GLN A N 1
ATOM 1625 C CA . GLN A 1 199 ? 1.693 14.523 16.516 1 96.44 199 GLN A CA 1
ATOM 1626 C C . GLN A 1 199 ? 0.542 13.891 15.75 1 96.44 199 GLN A C 1
ATOM 1628 O O . GLN A 1 199 ? 0.423 14.086 14.539 1 96.44 199 GLN A O 1
ATOM 1633 N N . LEU A 1 200 ? -0.334 13.172 16.469 1 95.31 200 LEU A N 1
ATOM 1634 C CA . LEU A 1 200 ? -1.297 12.297 15.812 1 95.31 200 LEU A CA 1
ATOM 1635 C C . LEU A 1 200 ? -2.619 13.016 15.578 1 95.31 200 LEU A C 1
ATOM 1637 O O . LEU A 1 200 ? -3.609 12.398 15.188 1 95.31 200 LEU A O 1
ATOM 1641 N N . ASN A 1 201 ? -2.789 14.281 15.891 1 90.44 201 ASN A N 1
ATOM 1642 C CA . ASN A 1 201 ? -4.027 15.039 15.773 1 90.44 201 ASN A CA 1
ATOM 1643 C C . ASN A 1 201 ? -4.691 14.828 14.414 1 90.44 201 ASN A C 1
ATOM 1645 O O . ASN A 1 201 ? -5.918 14.75 14.328 1 90.44 201 ASN A O 1
ATOM 1649 N N . GLY A 1 202 ? -4.109 14.469 13.359 1 91.56 202 GLY A N 1
ATOM 1650 C CA . GLY A 1 202 ? -4.707 14.141 12.078 1 91.56 202 GLY A CA 1
ATOM 1651 C C . GLY A 1 202 ? -4.977 12.656 11.906 1 91.56 202 GLY A C 1
ATOM 1652 O O . GLY A 1 202 ? -6.074 12.266 11.508 1 91.56 202 GLY A O 1
ATOM 1653 N N . ASP A 1 203 ? -4.195 11.82 12.375 1 95.75 203 ASP A N 1
ATOM 1654 C CA . ASP A 1 203 ? -4.219 10.383 12.172 1 95.75 203 ASP A CA 1
ATOM 1655 C C . ASP A 1 203 ? -5.051 9.68 13.242 1 95.75 203 ASP A C 1
ATOM 1657 O O . ASP A 1 203 ? -5.609 8.609 13 1 95.75 203 ASP A O 1
ATOM 1661 N N . LEU A 1 204 ? -5.191 10.281 14.391 1 95.12 204 LEU A N 1
ATOM 1662 C CA . LEU A 1 204 ? -5.688 9.586 15.578 1 95.12 204 LEU A CA 1
ATOM 1663 C C . LEU A 1 204 ? -7.145 9.172 15.398 1 95.12 204 LEU A C 1
ATOM 1665 O O . LEU A 1 204 ? -7.539 8.078 15.812 1 95.12 204 LEU A O 1
ATOM 1669 N N . GLY A 1 205 ? -7.941 10.039 14.875 1 93.81 205 GLY A N 1
ATOM 1670 C CA . GLY A 1 205 ? -9.344 9.711 14.68 1 93.81 205 GLY A CA 1
ATOM 1671 C C . GLY A 1 205 ? -9.547 8.453 13.859 1 93.81 205 GLY A C 1
ATOM 1672 O O . GLY A 1 205 ? -10.359 7.598 14.219 1 93.81 205 GLY A O 1
ATOM 1673 N N . ASP A 1 206 ? -8.836 8.336 12.758 1 95.56 206 ASP A N 1
ATOM 1674 C CA . ASP A 1 206 ? -8.938 7.164 11.898 1 95.56 206 ASP A CA 1
ATOM 1675 C C . ASP A 1 206 ? -8.375 5.926 12.586 1 95.56 206 ASP A C 1
ATOM 1677 O O . ASP A 1 206 ? -8.906 4.824 12.422 1 95.56 206 ASP A O 1
ATOM 1681 N N . LEU A 1 207 ? -7.324 6.113 13.344 1 96.31 207 LEU A N 1
ATOM 1682 C CA . LEU A 1 207 ? -6.73 4.988 14.055 1 96.31 207 LEU A CA 1
ATOM 1683 C C . LEU A 1 207 ? -7.703 4.418 15.078 1 96.31 207 LEU A C 1
ATOM 1685 O O . LEU A 1 207 ? -7.859 3.199 15.188 1 96.31 207 LEU A O 1
ATOM 1689 N N . VAL A 1 208 ? -8.312 5.297 15.828 1 95.88 208 VAL A N 1
ATOM 1690 C CA . VAL A 1 208 ? -9.25 4.887 16.859 1 95.88 208 VAL A CA 1
ATOM 1691 C C . VAL A 1 208 ? -10.445 4.18 16.219 1 95.88 208 VAL A C 1
ATOM 1693 O O . VAL A 1 208 ? -10.969 3.207 16.766 1 95.88 208 VAL A O 1
ATOM 1696 N N . SER A 1 209 ? -10.852 4.641 15.094 1 94.44 209 SER A N 1
ATOM 1697 C CA . SER A 1 209 ? -11.938 3.998 14.352 1 94.44 209 SER A CA 1
ATOM 1698 C C . SER A 1 209 ? -11.508 2.627 13.836 1 94.44 209 SER A C 1
ATOM 1700 O O . SER A 1 209 ? -12.25 1.65 13.969 1 94.44 209 SER A O 1
ATOM 1702 N N . ALA A 1 210 ? -10.367 2.547 13.281 1 96.19 210 ALA A N 1
ATOM 1703 C CA . ALA A 1 210 ? -9.875 1.304 12.695 1 96.19 210 ALA A CA 1
ATOM 1704 C C . ALA A 1 210 ? -9.672 0.236 13.766 1 96.19 210 ALA A C 1
ATOM 1706 O O . ALA A 1 210 ? -9.914 -0.948 13.523 1 96.19 210 ALA A O 1
ATOM 1707 N N . LEU A 1 211 ? -9.242 0.701 14.945 1 96.56 211 LEU A N 1
ATOM 1708 C CA . LEU A 1 211 ? -8.945 -0.226 16.031 1 96.56 211 LEU A CA 1
ATOM 1709 C C . LEU A 1 211 ? -10.195 -0.5 16.859 1 96.56 211 LEU A C 1
ATOM 1711 O O . LEU A 1 211 ? -10.164 -1.308 17.797 1 96.56 211 LEU A O 1
ATOM 1715 N N . SER A 1 212 ? -11.289 0.146 16.547 1 94.12 212 SER A N 1
ATOM 1716 C CA . SER A 1 212 ? -12.555 -0.018 17.25 1 94.12 212 SER A CA 1
ATOM 1717 C C . SER A 1 212 ? -12.391 0.235 18.75 1 94.12 212 SER A C 1
ATOM 1719 O O . SER A 1 212 ? -12.703 -0.629 19.562 1 94.12 212 SER A O 1
ATOM 1721 N N . LEU A 1 213 ? -11.938 1.447 19.062 1 95.81 213 LEU A N 1
ATOM 1722 C CA . LEU A 1 213 ? -11.727 1.861 20.438 1 95.81 213 LEU A CA 1
ATOM 1723 C C . LEU A 1 213 ? -12.812 2.842 20.875 1 95.81 213 LEU A C 1
ATOM 1725 O O . LEU A 1 213 ? -12.594 4.055 20.875 1 95.81 213 LEU A O 1
ATOM 1729 N N . PRO A 1 214 ? -13.906 2.377 21.344 1 92.06 214 PRO A N 1
ATOM 1730 C CA . PRO A 1 214 ? -15.086 3.219 21.562 1 92.06 214 PRO A CA 1
ATOM 1731 C C . PRO A 1 214 ? -14.891 4.227 22.688 1 92.06 214 PRO A C 1
ATOM 1733 O O . PRO A 1 214 ? -15.414 5.34 22.625 1 92.06 214 PRO A O 1
ATOM 1736 N N . THR A 1 215 ? -14.148 3.885 23.734 1 91.75 215 THR A N 1
ATOM 1737 C CA . THR A 1 215 ? -13.977 4.805 24.859 1 91.75 215 THR A CA 1
ATOM 1738 C C . THR A 1 215 ? -13.172 6.031 24.438 1 91.75 215 THR A C 1
ATOM 1740 O O . THR A 1 215 ? -13.336 7.117 24.984 1 91.75 215 THR A O 1
ATOM 1743 N N . LEU A 1 216 ? -12.328 5.852 23.516 1 92.94 216 LEU A N 1
ATOM 1744 C CA . LEU A 1 216 ? -11.547 6.969 23 1 92.94 216 LEU A CA 1
ATOM 1745 C C . LEU A 1 216 ? -12.336 7.738 21.953 1 92.94 216 LEU A C 1
ATOM 1747 O O . LEU A 1 216 ? -12.297 8.969 21.922 1 92.94 216 LEU A O 1
ATOM 1751 N N . LYS A 1 217 ? -13.031 7.016 21.141 1 90.12 217 LYS A N 1
ATOM 1752 C CA . LYS A 1 217 ? -13.797 7.633 20.047 1 90.12 217 LYS A CA 1
ATOM 1753 C C . LYS A 1 217 ? -14.898 8.523 20.609 1 90.12 217 LYS A C 1
ATOM 1755 O O . LYS A 1 217 ? -15.148 9.617 20.078 1 90.12 217 LYS A O 1
ATOM 1760 N N . GLU A 1 218 ? -15.523 8.094 21.656 1 87.88 218 GLU A N 1
ATOM 1761 C CA . GLU A 1 218 ? -16.656 8.805 22.25 1 87.88 218 GLU A CA 1
ATOM 1762 C C . GLU A 1 218 ? -16.25 9.578 23.5 1 87.88 218 GLU A C 1
ATOM 1764 O O . GLU A 1 218 ? -17.062 10.289 24.094 1 87.88 218 GLU A O 1
ATOM 1769 N N . GLY A 1 219 ? -14.977 9.492 23.75 1 85.62 219 GLY A N 1
ATOM 1770 C CA . GLY A 1 219 ? -14.523 10.094 24.984 1 85.62 219 GLY A CA 1
ATOM 1771 C C . GLY A 1 219 ? -14.281 11.586 24.891 1 85.62 219 GLY A C 1
ATOM 1772 O O . GLY A 1 219 ? -14.203 12.133 23.781 1 85.62 219 GLY A O 1
ATOM 1773 N N . CYS A 1 220 ? -14.312 12.258 26.016 1 84.62 220 CYS A N 1
ATOM 1774 C CA . CYS A 1 220 ? -14.055 13.695 26.125 1 84.62 220 CYS A CA 1
ATOM 1775 C C . CYS A 1 220 ? -13.164 14 27.312 1 84.62 220 CYS A C 1
ATOM 1777 O O . CYS A 1 220 ? -13.047 13.188 28.234 1 84.62 220 CYS A O 1
ATOM 1779 N N . ASN A 1 221 ? -12.586 15.109 27.25 1 79.75 221 ASN A N 1
ATOM 1780 C CA . ASN A 1 221 ? -11.781 15.531 28.391 1 79.75 221 ASN A CA 1
ATOM 1781 C C . ASN A 1 221 ? -12.648 16.062 29.516 1 79.75 221 ASN A C 1
ATOM 1783 O O . ASN A 1 221 ? -13.875 15.969 29.469 1 79.75 221 ASN A O 1
ATOM 1787 N N . GLN A 1 222 ? -11.945 16.562 30.625 1 76.62 222 GLN A N 1
ATOM 1788 C CA . GLN A 1 222 ? -12.641 17.016 31.828 1 76.62 222 GLN A CA 1
ATOM 1789 C C . GLN A 1 222 ? -13.547 18.203 31.516 1 76.62 222 GLN A C 1
ATOM 1791 O O . GLN A 1 222 ? -14.539 18.422 32.219 1 76.62 222 GLN A O 1
ATOM 1796 N N . ASN A 1 223 ? -13.258 18.844 30.469 1 76.56 223 ASN A N 1
ATOM 1797 C CA . ASN A 1 223 ? -14.039 20.031 30.109 1 76.56 223 ASN A CA 1
ATOM 1798 C C . ASN A 1 223 ? -15.117 19.703 29.078 1 76.56 223 ASN A C 1
ATOM 1800 O O . ASN A 1 223 ? -15.789 20.594 28.578 1 76.56 223 ASN A O 1
ATOM 1804 N N . GLY A 1 224 ? -15.227 18.453 28.75 1 78.06 224 GLY A N 1
ATOM 1805 C CA . GLY A 1 224 ? -16.281 18.016 27.844 1 78.06 224 GLY A CA 1
ATOM 1806 C C . GLY A 1 224 ? -15.867 18.078 26.391 1 78.06 224 GLY A C 1
ATOM 1807 O O . GLY A 1 224 ? -16.688 17.844 25.5 1 78.06 224 GLY A O 1
ATOM 1808 N N . HIS A 1 225 ? -14.688 18.359 26.172 1 79.44 225 HIS A N 1
ATOM 1809 C CA . HIS A 1 225 ? -14.219 18.391 24.781 1 79.44 225 HIS A CA 1
ATOM 1810 C C . HIS A 1 225 ? -13.844 17 24.297 1 79.44 225 HIS A C 1
ATOM 1812 O O . HIS A 1 225 ? -13.109 16.281 24.969 1 79.44 225 HIS A O 1
ATOM 1818 N N . PRO A 1 226 ? -14.32 16.656 23.109 1 84.38 226 PRO A N 1
ATOM 1819 C CA . PRO A 1 226 ? -14.016 15.32 22.594 1 84.38 226 PRO A CA 1
ATOM 1820 C C . PRO A 1 226 ? -12.523 15.125 22.312 1 84.38 226 PRO A C 1
ATOM 1822 O O . PRO A 1 226 ? -11.852 16.047 21.859 1 84.38 226 PRO A O 1
ATOM 1825 N N . PHE A 1 227 ? -12.109 13.891 22.531 1 82.44 227 PHE A N 1
ATOM 1826 C CA . PHE A 1 227 ? -10.727 13.555 22.219 1 82.44 227 PHE A CA 1
ATOM 1827 C C . PHE A 1 227 ? -10.492 13.57 20.719 1 82.44 227 PHE A C 1
ATOM 1829 O O . PHE A 1 227 ? -9.422 13.969 20.25 1 82.44 227 PHE A O 1
ATOM 1836 N N . ILE A 1 228 ? -11.484 12.992 20.094 1 83.75 228 ILE A N 1
ATOM 1837 C CA . ILE A 1 228 ? -11.406 12.883 18.641 1 83.75 228 ILE A CA 1
ATOM 1838 C C . ILE A 1 228 ? -12.406 13.836 18 1 83.75 228 ILE A C 1
ATOM 1840 O O . ILE A 1 228 ? -13.602 13.797 18.312 1 83.75 228 ILE A O 1
ATOM 1844 N N . ALA A 1 229 ? -11.906 14.805 17.344 1 74.38 229 ALA A N 1
ATOM 1845 C CA . ALA A 1 229 ? -12.797 15.711 16.625 1 74.38 229 ALA A CA 1
ATOM 1846 C C . ALA A 1 229 ? -12.484 15.719 15.133 1 74.38 229 ALA A C 1
ATOM 1848 O O . ALA A 1 229 ? -11.336 15.508 14.727 1 74.38 229 ALA A O 1
ATOM 1849 N N . SER A 1 230 ? -13.516 15.711 14.43 1 68.12 230 SER A N 1
ATOM 1850 C CA . SER A 1 230 ? -13.328 15.766 12.984 1 68.12 230 SER A CA 1
ATOM 1851 C C . SER A 1 230 ? -13.016 17.188 12.516 1 68.12 230 SER A C 1
ATOM 1853 O O . SER A 1 230 ? -13.656 18.141 12.953 1 68.12 230 SER A O 1
ATOM 1855 N N . SER A 1 231 ? -11.945 17.312 11.891 1 66.38 231 SER A N 1
ATOM 1856 C CA . SER A 1 231 ? -11.594 18.594 11.297 1 66.38 231 SER A CA 1
ATOM 1857 C C . SER A 1 231 ? -12.156 18.719 9.883 1 66.38 231 SER A C 1
ATOM 1859 O O . SER A 1 231 ? -12.391 17.719 9.211 1 66.38 231 SER A O 1
ATOM 1861 N N . SER A 1 232 ? -12.602 19.891 9.609 1 80.56 232 SER A N 1
ATOM 1862 C CA . SER A 1 232 ? -13.016 20.266 8.258 1 80.56 232 SER A CA 1
ATOM 1863 C C . SER A 1 232 ? -12.312 21.547 7.801 1 80.56 232 SER A C 1
ATOM 1865 O O . SER A 1 232 ? -11.625 22.203 8.594 1 80.56 232 SER A O 1
ATOM 1867 N N . CYS A 1 233 ? -12.273 21.688 6.516 1 91.62 233 CYS A N 1
ATOM 1868 C CA . CYS A 1 233 ? -11.578 22.844 5.957 1 91.62 233 CYS A CA 1
ATOM 1869 C C . CYS A 1 233 ? -12.156 23.219 4.602 1 91.62 233 CYS A C 1
ATOM 1871 O O . CYS A 1 233 ? -12.914 22.453 4.008 1 91.62 233 CYS A O 1
ATOM 1873 N N . SER A 1 234 ? -12 24.453 4.305 1 96.12 234 SER A N 1
ATOM 1874 C CA . SER A 1 234 ? -12.234 24.953 2.957 1 96.12 234 SER A CA 1
ATOM 1875 C C . SER A 1 234 ? -10.953 25.5 2.342 1 96.12 234 SER A C 1
ATOM 1877 O O . SER A 1 234 ? -10.164 26.172 3.021 1 96.12 234 SER A O 1
ATOM 1879 N N . ALA A 1 235 ? -10.727 25.172 1.148 1 98.06 235 ALA A N 1
ATOM 1880 C CA . ALA A 1 235 ? -9.57 25.703 0.427 1 98.06 235 ALA A CA 1
ATOM 1881 C C . ALA A 1 235 ? -9.992 26.312 -0.902 1 98.06 235 ALA A C 1
ATOM 1883 O O . ALA A 1 235 ? -10.938 25.859 -1.54 1 98.06 235 ALA A O 1
ATOM 1884 N N . LEU A 1 236 ? -9.352 27.391 -1.287 1 98.38 236 LEU A N 1
ATOM 1885 C CA . LEU A 1 236 ? -9.609 28.062 -2.555 1 98.38 236 LEU A CA 1
ATOM 1886 C C . LEU A 1 236 ? -8.305 28.5 -3.209 1 98.38 236 LEU A C 1
ATOM 1888 O O . LEU A 1 236 ? -7.469 29.156 -2.568 1 98.38 236 LEU A O 1
ATOM 1892 N N . ILE A 1 237 ? -8.07 28.078 -4.367 1 98.56 237 ILE A N 1
ATOM 1893 C CA . ILE A 1 237 ? -7.035 28.594 -5.246 1 98.56 237 ILE A CA 1
ATOM 1894 C C . ILE A 1 237 ? -7.672 29.422 -6.359 1 98.56 237 ILE A C 1
ATOM 1896 O O . ILE A 1 237 ? -8.5 28.922 -7.125 1 98.56 237 ILE A O 1
ATOM 1900 N N . LYS A 1 238 ? -7.359 30.688 -6.441 1 98.38 238 LYS A N 1
ATOM 1901 C CA . LYS A 1 238 ? -8.07 31.641 -7.297 1 98.38 238 LYS A CA 1
ATOM 1902 C C . LYS A 1 238 ? -7.102 32.406 -8.188 1 98.38 238 LYS A C 1
ATOM 1904 O O . LYS A 1 238 ? -6.121 32.969 -7.699 1 98.38 238 LYS A O 1
ATOM 1909 N N . VAL A 1 239 ? -7.402 32.438 -9.5 1 97.81 239 VAL A N 1
ATOM 1910 C CA . VAL A 1 239 ? -6.625 33.219 -10.453 1 97.81 239 VAL A CA 1
ATOM 1911 C C . VAL A 1 239 ? -7.215 34.625 -10.57 1 97.81 239 VAL A C 1
ATOM 1913 O O . VAL A 1 239 ? -8.414 34.781 -10.797 1 97.81 239 VAL A O 1
ATOM 1916 N N . VAL A 1 240 ? -6.457 35.594 -10.367 1 96.81 240 VAL A N 1
ATOM 1917 C CA . VAL A 1 240 ? -6.828 37 -10.57 1 96.81 240 VAL A CA 1
ATOM 1918 C C . VAL A 1 240 ? -5.801 37.688 -11.477 1 96.81 240 VAL A C 1
ATOM 1920 O O . VAL A 1 240 ? -4.699 38 -11.031 1 96.81 240 VAL A O 1
ATOM 1923 N N . ASP A 1 241 ? -6.164 37.906 -12.727 1 92.44 241 ASP A N 1
ATOM 1924 C CA . ASP A 1 241 ? -5.234 38.406 -13.719 1 92.44 241 ASP A CA 1
ATOM 1925 C C . ASP A 1 241 ? -3.996 37.531 -13.836 1 92.44 241 ASP A C 1
ATOM 1927 O O . ASP A 1 241 ? -4.109 36.312 -14.07 1 92.44 241 ASP A O 1
ATOM 1931 N N . SER A 1 242 ? -2.848 38.031 -13.484 1 89.31 242 SER A N 1
ATOM 1932 C CA . SER A 1 242 ? -1.634 37.25 -13.617 1 89.31 242 SER A CA 1
ATOM 1933 C C . SER A 1 242 ? -1.191 36.688 -12.266 1 89.31 242 SER A C 1
ATOM 1935 O O . SER A 1 242 ? -0.17 36 -12.18 1 89.31 242 SER A O 1
ATOM 1937 N N . ASN A 1 243 ? -2.02 36.906 -11.328 1 93.62 243 ASN A N 1
ATOM 1938 C CA . ASN A 1 243 ? -1.722 36.469 -9.969 1 93.62 243 ASN A CA 1
ATOM 1939 C C . ASN A 1 243 ? -2.568 35.25 -9.578 1 93.62 243 ASN A C 1
ATOM 1941 O O . ASN A 1 243 ? -3.564 34.969 -10.242 1 93.62 243 ASN A O 1
ATOM 1945 N N . VAL A 1 244 ? -2.053 34.469 -8.602 1 96.94 244 VAL A N 1
ATOM 1946 C CA . VAL A 1 244 ? -2.797 33.344 -8.031 1 96.94 244 VAL A CA 1
ATOM 1947 C C . VAL A 1 244 ? -2.826 33.469 -6.508 1 96.94 244 VAL A C 1
ATOM 1949 O O . VAL A 1 244 ? -1.783 33.656 -5.875 1 96.94 244 VAL A O 1
ATOM 1952 N N . TYR A 1 245 ? -4.031 33.406 -5.98 1 95.81 245 TYR A N 1
ATOM 1953 C CA . TYR A 1 245 ? -4.215 33.406 -4.535 1 95.81 245 TYR A CA 1
ATOM 1954 C C . TYR A 1 245 ? -4.512 32 -4.031 1 95.81 245 TYR A C 1
ATOM 1956 O O . TYR A 1 245 ? -5.25 31.25 -4.668 1 95.81 245 TYR A O 1
ATOM 1964 N N . LEU A 1 246 ? -3.848 31.594 -2.98 1 97.12 246 LEU A N 1
ATOM 1965 C CA . LEU A 1 246 ? -4.129 30.344 -2.289 1 97.12 246 LEU A CA 1
ATOM 1966 C C . LEU A 1 246 ? -4.598 30.594 -0.861 1 97.12 246 LEU A C 1
ATOM 1968 O O . LEU A 1 246 ? -3.986 31.391 -0.136 1 97.12 246 LEU A O 1
ATOM 1972 N N . SER A 1 247 ? -5.656 29.953 -0.517 1 95.62 247 SER A N 1
ATOM 1973 C CA . SER A 1 247 ? -6.188 30.172 0.824 1 95.62 247 SER A CA 1
ATOM 1974 C C . SER A 1 247 ? -6.734 28.875 1.419 1 95.62 247 SER A C 1
ATOM 1976 O O . SER A 1 247 ? -7.125 27.969 0.685 1 95.62 247 SER A O 1
ATOM 1978 N N . HIS A 1 248 ? -6.738 28.781 2.693 1 95.69 248 HIS A N 1
ATOM 1979 C CA . HIS A 1 248 ? -7.238 27.641 3.473 1 95.69 248 HIS A CA 1
ATOM 1980 C C . HIS A 1 248 ? -7.84 28.109 4.793 1 95.69 248 HIS A C 1
ATOM 1982 O O . HIS A 1 248 ? -7.277 28.984 5.465 1 95.69 248 HIS A O 1
ATOM 1988 N N . VAL A 1 249 ? -8.992 27.641 5.039 1 93.44 249 VAL A N 1
ATOM 1989 C CA . VAL A 1 249 ? -9.648 27.906 6.316 1 93.44 249 VAL A CA 1
ATOM 1990 C C . VAL A 1 249 ? -9.766 26.594 7.105 1 93.44 249 VAL A C 1
ATOM 1992 O O . VAL A 1 249 ? -10.336 25.625 6.613 1 93.44 249 VAL A O 1
ATOM 1995 N N . THR A 1 250 ? -9.195 26.594 8.289 1 91.25 250 THR A N 1
ATOM 1996 C CA . THR A 1 250 ? -9.242 25.422 9.156 1 91.25 250 THR A CA 1
ATOM 1997 C C . THR A 1 250 ? -10.461 25.484 10.078 1 91.25 250 THR A C 1
ATOM 1999 O O . THR A 1 250 ? -10.711 26.516 10.719 1 91.25 250 THR A O 1
ATOM 2002 N N . TRP A 1 251 ? -11.281 24.438 10.047 1 90.5 251 TRP A N 1
ATOM 2003 C CA . TRP A 1 251 ? -12.328 24.281 11.047 1 90.5 251 TRP A CA 1
ATOM 2004 C C . TRP A 1 251 ? -11.867 23.344 12.156 1 90.5 251 TRP A C 1
ATOM 2006 O O . TRP A 1 251 ? -11.398 22.234 11.891 1 90.5 251 TRP A O 1
ATOM 2016 N N . SER A 1 252 ? -11.922 23.703 13.352 1 87.06 252 SER A N 1
ATOM 2017 C CA . SER A 1 252 ? -11.516 22.875 14.477 1 87.06 252 SER A CA 1
ATOM 2018 C C . SER A 1 252 ? -12.305 23.219 15.742 1 87.06 252 SER A C 1
ATOM 2020 O O . SER A 1 252 ? -12.945 24.266 15.812 1 87.06 252 SER A O 1
ATOM 2022 N N . PRO A 1 253 ? -12.266 22.266 16.656 1 84.06 253 PRO A N 1
ATOM 2023 C CA . PRO A 1 253 ? -12.766 22.672 17.984 1 84.06 253 PRO A CA 1
ATOM 2024 C C . PRO A 1 253 ? -12.008 23.875 18.547 1 84.06 253 PRO A C 1
ATOM 2026 O O . PRO A 1 253 ? -10.789 23.969 18.391 1 84.06 253 PRO A O 1
ATOM 2029 N N . TYR A 1 254 ? -12.656 24.672 19.219 1 81.44 254 TYR A N 1
ATOM 2030 C CA . TYR A 1 254 ? -12.055 25.906 19.719 1 81.44 254 TYR A CA 1
ATOM 2031 C C . TYR A 1 254 ? -11.055 25.609 20.828 1 81.44 254 TYR A C 1
ATOM 2033 O O . TYR A 1 254 ? -10.266 26.484 21.203 1 81.44 254 TYR A O 1
ATOM 2041 N N . SER A 1 255 ? -11.031 24.359 21.234 1 78.81 255 SER A N 1
ATOM 2042 C CA . SER A 1 255 ? -10.094 23.969 22.281 1 78.81 255 SER A CA 1
ATOM 2043 C C . SER A 1 255 ? -8.664 23.891 21.734 1 78.81 255 SER A C 1
ATOM 2045 O O . SER A 1 255 ? -7.707 23.875 22.516 1 78.81 255 SER A O 1
ATOM 2047 N N . ILE A 1 256 ? -8.531 23.844 20.453 1 78.62 256 ILE A N 1
ATOM 2048 C CA . ILE A 1 256 ? -7.191 23.75 19.891 1 78.62 256 ILE A CA 1
ATOM 2049 C C . ILE A 1 256 ? -6.844 25.047 19.172 1 78.62 256 ILE A C 1
ATOM 2051 O O . ILE A 1 256 ? -6.832 25.109 17.938 1 78.62 256 ILE A O 1
ATOM 2055 N N . MET A 1 257 ? -6.648 26.172 19.891 1 80.56 257 MET A N 1
ATOM 2056 C CA . MET A 1 257 ? -6.445 27.453 19.25 1 80.56 257 MET A CA 1
ATOM 2057 C C . MET A 1 257 ? -5.098 28.062 19.641 1 80.56 257 MET A C 1
ATOM 2059 O O . MET A 1 257 ? -4.867 29.25 19.453 1 80.56 257 MET A O 1
ATOM 2063 N N . LEU A 1 258 ? -4.293 27.203 20.203 1 87.75 258 LEU A N 1
ATOM 2064 C CA . LEU A 1 258 ? -2.943 27.688 20.469 1 87.75 258 LEU A CA 1
ATOM 2065 C C . LEU A 1 258 ? -2.057 27.562 19.234 1 87.75 258 LEU A C 1
ATOM 2067 O O . LEU A 1 258 ? -1.189 26.688 19.172 1 87.75 258 LEU A O 1
ATOM 2071 N N . ARG A 1 259 ? -2.219 28.547 18.422 1 89.38 259 ARG A N 1
ATOM 2072 C CA . ARG A 1 259 ? -1.657 28.469 17.078 1 89.38 259 ARG A CA 1
ATOM 2073 C C . ARG A 1 259 ? -0.232 29.016 17.047 1 89.38 259 ARG A C 1
ATOM 2075 O O . ARG A 1 259 ? 0.081 29.984 17.734 1 89.38 259 ARG A O 1
ATOM 2082 N N . VAL A 1 260 ? 0.604 28.375 16.312 1 92.12 260 VAL A N 1
ATOM 2083 C CA . VAL A 1 260 ? 1.982 28.812 16.109 1 92.12 260 VAL A CA 1
ATOM 2084 C C . VAL A 1 260 ? 2.318 28.812 14.625 1 92.12 260 VAL A C 1
ATOM 2086 O O . VAL A 1 260 ? 2.164 27.781 13.953 1 92.12 260 VAL A O 1
ATOM 2089 N N . LEU A 1 261 ? 2.645 29.938 14.062 1 90.75 261 LEU A N 1
ATOM 2090 C CA . LEU A 1 261 ? 3.254 29.969 12.734 1 90.75 261 LEU A CA 1
ATOM 2091 C C . LEU A 1 261 ? 4.719 29.562 12.797 1 90.75 261 LEU A C 1
ATOM 2093 O O . LEU A 1 261 ? 5.52 30.203 13.477 1 90.75 261 LEU A O 1
ATOM 2097 N N . LYS A 1 262 ? 5.062 28.547 12.094 1 93.44 262 LYS A N 1
ATOM 2098 C CA . LYS A 1 262 ? 6.406 27.984 12.211 1 93.44 262 LYS A CA 1
ATOM 2099 C C . LYS A 1 262 ? 7.207 28.203 10.93 1 93.44 262 LYS A C 1
ATOM 2101 O O . LYS A 1 262 ? 6.66 28.141 9.828 1 93.44 262 LYS A O 1
ATOM 2106 N N . HIS A 1 263 ? 8.469 28.484 11.188 1 92 263 HIS A N 1
ATOM 2107 C CA . HIS A 1 263 ? 9.469 28.531 10.133 1 92 263 HIS A CA 1
ATOM 2108 C C . HIS A 1 263 ? 10.641 27.609 10.445 1 92 263 HIS A C 1
ATOM 2110 O O . HIS A 1 263 ? 11.422 27.875 11.359 1 92 263 HIS A O 1
ATOM 2116 N N . TYR A 1 264 ? 10.734 26.547 9.711 1 95.12 264 TYR A N 1
ATOM 2117 C CA . TYR A 1 264 ? 11.859 25.625 9.836 1 95.12 264 TYR A CA 1
ATOM 2118 C C . TYR A 1 264 ? 12.906 25.891 8.758 1 95.12 264 TYR A C 1
ATOM 2120 O O . TYR A 1 264 ? 12.562 26.156 7.602 1 95.12 264 TYR A O 1
ATOM 2128 N N . ASN A 1 265 ? 14.141 25.953 9.125 1 93.69 265 ASN A N 1
ATOM 2129 C CA . ASN A 1 265 ? 15.297 25.953 8.227 1 93.69 265 ASN A CA 1
ATOM 2130 C C . ASN A 1 265 ? 16.266 24.828 8.57 1 93.69 265 ASN A C 1
ATOM 2132 O O . ASN A 1 265 ? 17.156 25 9.414 1 93.69 265 ASN A O 1
ATOM 2136 N N . PHE A 1 266 ? 16.125 23.75 7.887 1 96.56 266 PHE A N 1
ATOM 2137 C CA . PHE A 1 266 ? 16.891 22.547 8.141 1 96.56 266 PHE A CA 1
ATOM 2138 C C . PHE A 1 266 ? 17.656 22.125 6.895 1 96.56 266 PHE A C 1
ATOM 2140 O O . PHE A 1 266 ? 17.141 21.391 6.055 1 96.56 266 PHE A O 1
ATOM 2147 N N . PRO A 1 267 ? 18.922 22.562 6.773 1 94.62 267 PRO A N 1
ATOM 2148 C CA . PRO A 1 267 ? 19.703 22.203 5.59 1 94.62 267 PRO A CA 1
ATOM 2149 C C . PRO A 1 267 ? 20.141 20.734 5.602 1 94.62 267 PRO A C 1
ATOM 2151 O O . PRO A 1 267 ? 21.328 20.438 5.398 1 94.62 267 PRO A O 1
ATOM 2154 N N . TRP A 1 268 ? 19.203 19.844 5.68 1 97.12 268 TRP A N 1
ATOM 2155 C CA . TRP A 1 268 ? 19.453 18.406 5.711 1 97.12 268 TRP A CA 1
ATOM 2156 C C . TRP A 1 268 ? 19.781 17.875 4.316 1 97.12 268 TRP A C 1
ATOM 2158 O O . TRP A 1 268 ? 19.484 18.531 3.314 1 97.12 268 TRP A O 1
ATOM 2168 N N . LYS A 1 269 ? 20.375 16.719 4.32 1 97.06 269 LYS A N 1
ATOM 2169 C CA . LYS A 1 269 ? 20.75 16.062 3.072 1 97.06 269 LYS A CA 1
ATOM 2170 C C . LYS A 1 269 ? 19.625 15.148 2.578 1 97.06 269 LYS A C 1
ATOM 2172 O O . LYS A 1 269 ? 18.734 14.781 3.346 1 97.06 269 LYS A O 1
ATOM 2177 N N . ILE A 1 270 ? 19.734 14.789 1.301 1 95.69 270 ILE A N 1
ATOM 2178 C CA . ILE A 1 270 ? 18.734 13.938 0.68 1 95.69 270 ILE A CA 1
ATOM 2179 C C . ILE A 1 270 ? 18.828 12.516 1.243 1 95.69 270 ILE A C 1
ATOM 2181 O O . ILE A 1 270 ? 17.812 11.883 1.527 1 95.69 270 ILE A O 1
ATOM 2185 N N . VAL A 1 271 ? 19.969 11.922 1.316 1 93.62 271 VAL A N 1
ATOM 2186 C CA . VAL A 1 271 ? 20.234 10.617 1.914 1 93.62 271 VAL A CA 1
ATOM 2187 C C . VAL A 1 271 ? 21.438 10.703 2.85 1 93.62 271 VAL A C 1
ATOM 2189 O O . VAL A 1 271 ? 22.172 11.695 2.834 1 93.62 271 VAL A O 1
ATOM 2192 N N . ASN A 1 272 ? 21.516 9.664 3.65 1 91.38 272 ASN A N 1
ATOM 2193 C CA . ASN A 1 272 ? 22.609 9.625 4.613 1 91.38 272 ASN A CA 1
ATOM 2194 C C . ASN A 1 272 ? 23.922 9.156 3.967 1 91.38 272 ASN A C 1
ATOM 2196 O O . ASN A 1 272 ? 24.438 8.086 4.301 1 91.38 272 ASN A O 1
ATOM 2200 N N . ASN A 1 273 ? 24.406 9.812 3.104 1 86.44 273 ASN A N 1
ATOM 2201 C CA . ASN A 1 273 ? 25.656 9.492 2.436 1 86.44 273 ASN A CA 1
ATOM 2202 C C . ASN A 1 273 ? 26.516 10.734 2.232 1 86.44 273 ASN A C 1
ATOM 2204 O O . ASN A 1 273 ? 26 11.852 2.16 1 86.44 273 ASN A O 1
ATOM 2208 N N . THR A 1 274 ? 27.859 10.398 2.16 1 78.44 274 THR A N 1
ATOM 2209 C CA . THR A 1 274 ? 28.797 11.492 1.934 1 78.44 274 THR A CA 1
ATOM 2210 C C . THR A 1 274 ? 28.594 12.102 0.547 1 78.44 274 THR A C 1
ATOM 2212 O O . THR A 1 274 ? 28.438 11.375 -0.436 1 78.44 274 THR A O 1
ATOM 2215 N N . GLY A 1 275 ? 28.406 13.328 0.472 1 83.31 275 GLY A N 1
ATOM 2216 C CA . GLY A 1 275 ? 28.297 14.008 -0.811 1 83.31 275 GLY A CA 1
ATOM 2217 C C . GLY A 1 275 ? 26.859 14.25 -1.234 1 83.31 275 GLY A C 1
ATOM 2218 O O . GLY A 1 275 ? 26.609 14.836 -2.287 1 83.31 275 GLY A O 1
ATOM 2219 N N . SER A 1 276 ? 25.984 13.703 -0.446 1 88.69 276 SER A N 1
ATOM 2220 C CA . SER A 1 276 ? 24.578 13.898 -0.752 1 88.69 276 SER A CA 1
ATOM 2221 C C . SER A 1 276 ? 24.219 15.383 -0.809 1 88.69 276 SER A C 1
ATOM 2223 O O . SER A 1 276 ? 24.781 16.188 -0.056 1 88.69 276 SER A O 1
ATOM 2225 N N . GLN A 1 277 ? 23.312 15.703 -1.67 1 93.12 277 GLN A N 1
ATOM 2226 C CA . GLN A 1 277 ? 22.875 17.078 -1.851 1 93.12 277 GLN A CA 1
ATOM 2227 C C . GLN A 1 277 ? 21.875 17.484 -0.778 1 93.12 277 GLN A C 1
ATOM 2229 O O . GLN A 1 277 ? 21.266 16.625 -0.14 1 93.12 277 GLN A O 1
ATOM 2234 N N . LYS A 1 278 ? 21.859 18.844 -0.57 1 95 278 LYS A N 1
ATOM 2235 C CA . LYS A 1 278 ? 20.844 19.406 0.307 1 95 278 LYS A CA 1
ATOM 2236 C C . LYS A 1 278 ? 19.453 19.203 -0.28 1 95 278 LYS A C 1
ATOM 2238 O O . LYS A 1 278 ? 19.266 19.297 -1.495 1 95 278 LYS A O 1
ATOM 2243 N N . ILE A 1 279 ? 18.5 19 0.519 1 96.69 279 ILE A N 1
ATOM 2244 C CA . ILE A 1 279 ? 17.125 18.781 0.067 1 96.69 279 ILE A CA 1
ATOM 2245 C C . ILE A 1 279 ? 16.562 20.078 -0.49 1 96.69 279 ILE A C 1
ATOM 2247 O O . ILE A 1 279 ? 16.953 21.172 -0.066 1 96.69 279 ILE A O 1
ATOM 2251 N N . PRO A 1 280 ? 15.562 20.016 -1.384 1 95.75 280 PRO A N 1
ATOM 2252 C CA . PRO A 1 280 ? 14.961 21.219 -1.954 1 95.75 280 PRO A CA 1
ATOM 2253 C C . PRO A 1 280 ? 14.102 21.984 -0.947 1 95.75 280 PRO A C 1
ATOM 2255 O O . PRO A 1 280 ? 14.125 23.219 -0.926 1 95.75 280 PRO A O 1
ATOM 2258 N N . GLY A 1 281 ? 13.336 21.266 -0.137 1 96.38 281 GLY A N 1
ATOM 2259 C CA . GLY A 1 281 ? 12.469 21.891 0.85 1 96.38 281 GLY A CA 1
ATOM 2260 C C . GLY A 1 281 ? 13.125 22.047 2.207 1 96.38 281 GLY A C 1
ATOM 2261 O O . GLY A 1 281 ? 12.547 21.672 3.23 1 96.38 281 GLY A O 1
ATOM 2262 N N . PHE A 1 282 ? 14.336 22.547 2.246 1 95.12 282 PHE A N 1
ATOM 2263 C CA . PHE A 1 282 ? 15.078 22.656 3.492 1 95.12 282 PHE A CA 1
ATOM 2264 C C . PHE A 1 282 ? 14.461 23.734 4.395 1 95.12 282 PHE A C 1
ATOM 2266 O O . PHE A 1 282 ? 14.633 23.688 5.613 1 95.12 282 PHE A O 1
ATOM 2273 N N . ALA A 1 283 ? 13.805 24.703 3.84 1 93.44 283 ALA A N 1
ATOM 2274 C CA . ALA A 1 283 ? 13.062 25.719 4.582 1 93.44 283 ALA A CA 1
ATOM 2275 C C . ALA A 1 283 ? 11.562 25.594 4.336 1 93.44 283 ALA A C 1
ATOM 2277 O O . ALA A 1 283 ? 11.125 25.438 3.191 1 93.44 283 ALA A O 1
ATOM 2278 N N . ILE A 1 284 ? 10.781 25.594 5.387 1 95.06 284 ILE A N 1
ATOM 2279 C CA . ILE A 1 284 ? 9.336 25.438 5.289 1 95.06 284 ILE A CA 1
ATOM 2280 C C . ILE A 1 284 ? 8.641 26.359 6.285 1 95.06 284 ILE A C 1
ATOM 2282 O O . ILE A 1 284 ? 9.062 26.453 7.441 1 95.06 284 ILE A O 1
ATOM 2286 N N . THR A 1 285 ? 7.652 27.078 5.828 1 92.62 285 THR A N 1
ATOM 2287 C CA . THR A 1 285 ? 6.754 27.844 6.676 1 92.62 285 THR A CA 1
ATOM 2288 C C . THR A 1 285 ? 5.359 27.234 6.695 1 92.62 285 THR A C 1
ATOM 2290 O O . THR A 1 285 ? 4.816 26.875 5.645 1 92.62 285 THR A O 1
ATOM 2293 N N . PHE A 1 286 ? 4.836 27.062 7.871 1 94.12 286 PHE A N 1
ATOM 2294 C CA . PHE A 1 286 ? 3.539 26.406 7.926 1 94.12 286 PHE A CA 1
ATOM 2295 C C . PHE A 1 286 ? 2.809 26.75 9.219 1 94.12 286 PHE A C 1
ATOM 2297 O O . PHE A 1 286 ? 3.439 27.109 10.219 1 94.12 286 PHE A O 1
ATOM 2304 N N . SER A 1 287 ? 1.472 26.75 9.148 1 91.94 287 SER A N 1
ATOM 2305 C CA . SER A 1 287 ? 0.645 26.875 10.344 1 91.94 287 SER A CA 1
ATOM 2306 C C . SER A 1 287 ? 0.706 25.625 11.195 1 91.94 287 SER A C 1
ATOM 2308 O O . SER A 1 287 ? 0.744 24.5 10.664 1 91.94 287 SER A O 1
ATOM 2310 N N . SER A 1 288 ? 0.752 25.828 12.516 1 94.44 288 SER A N 1
ATOM 2311 C CA . SER A 1 288 ? 0.933 24.656 13.367 1 94.44 288 SER A CA 1
ATOM 2312 C C . SER A 1 288 ? 0.543 24.953 14.805 1 94.44 288 SER A C 1
ATOM 2314 O O . SER A 1 288 ? -0.267 25.844 15.062 1 94.44 288 SER A O 1
ATOM 2316 N N . TYR A 1 289 ? 1.029 24.141 15.68 1 93.62 289 TYR A N 1
ATOM 2317 C CA . TYR A 1 289 ? 0.799 24.156 17.125 1 93.62 289 TYR A CA 1
ATOM 2318 C C . TYR A 1 289 ? 2.094 23.906 17.875 1 93.62 289 TYR A C 1
ATOM 2320 O O . TYR A 1 289 ? 3.096 23.5 17.297 1 93.62 289 TYR A O 1
ATOM 2328 N N . PRO A 1 290 ? 2.084 24.281 19.156 1 95.31 290 PRO A N 1
ATOM 2329 C CA . PRO A 1 290 ? 3.324 24.047 19.906 1 95.31 290 PRO A CA 1
ATOM 2330 C C . PRO A 1 290 ? 3.723 22.578 19.969 1 95.31 290 PRO A C 1
ATOM 2332 O O . PRO A 1 290 ? 2.912 21.734 20.344 1 95.31 290 PRO A O 1
ATOM 2335 N N . THR A 1 291 ? 4.902 22.281 19.594 1 97.06 291 THR A N 1
ATOM 2336 C CA . THR A 1 291 ? 5.52 20.969 19.719 1 97.06 291 THR A CA 1
ATOM 2337 C C . THR A 1 291 ? 4.902 19.984 18.719 1 97.06 291 THR A C 1
ATOM 2339 O O . THR A 1 291 ? 4.605 18.844 19.078 1 97.06 291 THR A O 1
ATOM 2342 N N . TYR A 1 292 ? 4.469 20.453 17.562 1 96.5 292 TYR A N 1
ATOM 2343 C CA . TYR A 1 292 ? 4.105 19.641 16.406 1 96.5 292 TYR A CA 1
ATOM 2344 C C . TYR A 1 292 ? 5.184 19.719 15.336 1 96.5 292 TYR A C 1
ATOM 2346 O O . TYR A 1 292 ? 5.762 20.781 15.094 1 96.5 292 TYR A O 1
ATOM 2354 N N . THR A 1 293 ? 5.43 18.625 14.734 1 96.62 293 THR A N 1
ATOM 2355 C CA . THR A 1 293 ? 6.43 18.625 13.672 1 96.62 293 THR A CA 1
ATOM 2356 C C . THR A 1 293 ? 5.781 18.906 12.32 1 96.62 293 THR A C 1
ATOM 2358 O O . THR A 1 293 ? 6.48 19.125 11.32 1 96.62 293 THR A O 1
ATOM 2361 N N . SER A 1 294 ? 4.504 18.953 12.273 1 96.31 294 SER A N 1
ATOM 2362 C CA . SER A 1 294 ? 3.76 19.188 11.039 1 96.31 294 SER A CA 1
ATOM 2363 C C . SER A 1 294 ? 2.662 20.219 11.25 1 96.31 294 SER A C 1
ATOM 2365 O O . SER A 1 294 ? 2.447 20.688 12.367 1 96.31 294 SER A O 1
ATOM 2367 N N . SER A 1 295 ? 2.043 20.625 10.234 1 92.94 295 SER A N 1
ATOM 2368 C CA . SER A 1 295 ? 1.065 21.719 10.266 1 92.94 295 SER A CA 1
ATOM 2369 C C . SER A 1 295 ? -0.235 21.266 10.922 1 92.94 295 SER A C 1
ATOM 2371 O O . SER A 1 295 ? -0.764 21.953 11.805 1 92.94 295 SER A O 1
ATOM 2373 N N . VAL A 1 296 ? -0.755 20.094 10.539 1 87.12 296 VAL A N 1
ATOM 2374 C CA . VAL A 1 296 ? -2.049 19.562 10.953 1 87.12 296 VAL A CA 1
ATOM 2375 C C . VAL A 1 296 ? -3.17 20.328 10.25 1 87.12 296 VAL A C 1
ATOM 2377 O O . VAL A 1 296 ? -4.137 19.719 9.773 1 87.12 296 VAL A O 1
ATOM 2380 N N . ASP A 1 297 ? -3.031 21.719 10.195 1 86.06 297 ASP A N 1
ATOM 2381 C CA . ASP A 1 297 ? -3.918 22.5 9.344 1 86.06 297 ASP A CA 1
ATOM 2382 C C . ASP A 1 297 ? -3.637 22.25 7.867 1 86.06 297 ASP A C 1
ATOM 2384 O O . ASP A 1 297 ? -4.523 22.406 7.023 1 86.06 297 ASP A O 1
ATOM 2388 N N . ASP A 1 298 ? -2.455 21.906 7.668 1 87.69 298 ASP A N 1
ATOM 2389 C CA . ASP A 1 298 ? -1.853 21.547 6.391 1 87.69 298 ASP A CA 1
ATOM 2390 C C . ASP A 1 298 ? -1.859 22.734 5.426 1 87.69 298 ASP A C 1
ATOM 2392 O O . ASP A 1 298 ? -2.506 22.688 4.375 1 87.69 298 ASP A O 1
ATOM 2396 N N . PHE A 1 299 ? -1.145 23.734 5.762 1 94.5 299 PHE A N 1
ATOM 2397 C CA . PHE A 1 299 ? -0.777 24.859 4.91 1 94.5 299 PHE A CA 1
ATOM 2398 C C . PHE A 1 299 ? 0.729 25.094 4.938 1 94.5 299 PHE A C 1
ATOM 2400 O O . PHE A 1 299 ? 1.258 25.672 5.887 1 94.5 299 PHE A O 1
ATOM 2407 N N . TYR A 1 300 ? 1.385 24.688 3.912 1 96.25 300 TYR A N 1
ATOM 2408 C CA . TYR A 1 300 ? 2.842 24.688 3.838 1 96.25 300 TYR A CA 1
ATOM 2409 C C . TYR A 1 300 ? 3.322 25.531 2.658 1 96.25 300 TYR A C 1
ATOM 2411 O O . TYR A 1 300 ? 2.732 25.484 1.576 1 96.25 300 TYR A O 1
ATOM 2419 N N . ILE A 1 301 ? 4.375 26.281 2.9 1 94.75 301 ILE A N 1
ATOM 2420 C CA . ILE A 1 301 ? 5.168 26.906 1.843 1 94.75 301 ILE A CA 1
ATOM 2421 C C . ILE A 1 301 ? 6.621 26.453 1.964 1 94.75 301 ILE A C 1
ATOM 2423 O O . ILE A 1 301 ? 7.246 26.641 3.014 1 94.75 301 ILE A O 1
ATOM 2427 N N . THR A 1 302 ? 7.129 25.891 0.904 1 95.81 302 THR A N 1
ATOM 2428 C CA . THR A 1 302 ? 8.477 25.328 0.988 1 95.81 302 THR A CA 1
ATOM 2429 C C . THR A 1 302 ? 9.453 26.156 0.16 1 95.81 302 THR A C 1
ATOM 2431 O O . THR A 1 302 ? 9.047 26.906 -0.73 1 95.81 302 THR A O 1
ATOM 2434 N N . SER A 1 303 ? 10.734 25.969 0.397 1 93.56 303 SER A N 1
ATOM 2435 C CA . SER A 1 303 ? 11.805 26.625 -0.339 1 93.56 303 SER A CA 1
ATOM 2436 C C . SER A 1 303 ? 11.883 26.125 -1.775 1 93.56 303 SER A C 1
ATOM 2438 O O . SER A 1 303 ? 12.555 26.734 -2.615 1 93.56 303 SER A O 1
ATOM 2440 N N . ALA A 1 304 ? 11.211 25.062 -2.045 1 94.88 304 ALA A N 1
ATOM 2441 C CA . ALA A 1 304 ? 11.125 24.562 -3.42 1 94.88 304 ALA A CA 1
ATOM 2442 C C . ALA A 1 304 ? 10 25.25 -4.18 1 94.88 304 ALA A C 1
ATOM 2444 O O . ALA A 1 304 ? 9.664 24.859 -5.297 1 94.88 304 ALA A O 1
ATOM 2445 N N . ASN A 1 305 ? 9.352 26.219 -3.551 1 94.81 305 ASN A N 1
ATOM 2446 C CA . ASN A 1 305 ? 8.266 27.016 -4.125 1 94.81 305 ASN A CA 1
ATOM 2447 C C . ASN A 1 305 ? 7.008 26.172 -4.332 1 94.81 305 ASN A C 1
ATOM 2449 O O . ASN A 1 305 ? 6.328 26.312 -5.348 1 94.81 305 ASN A O 1
ATOM 2453 N N . LEU A 1 306 ? 6.848 25.25 -3.479 1 97.12 306 LEU A N 1
ATOM 2454 C CA . LEU A 1 306 ? 5.594 24.5 -3.412 1 97.12 306 LEU A CA 1
ATOM 2455 C C . LEU A 1 306 ? 4.715 25.031 -2.281 1 97.12 306 LEU A C 1
ATOM 2457 O O . LEU A 1 306 ? 5.211 25.359 -1.202 1 97.12 306 LEU A O 1
ATOM 2461 N N . THR A 1 307 ? 3.508 25.219 -2.537 1 97.06 307 THR A N 1
ATOM 2462 C CA . THR A 1 307 ? 2.496 25.438 -1.509 1 97.06 307 THR A CA 1
ATOM 2463 C C . THR A 1 307 ? 1.553 24.25 -1.411 1 97.06 307 THR A C 1
ATOM 2465 O O . THR A 1 307 ? 0.958 23.844 -2.41 1 97.06 307 THR A O 1
ATOM 2468 N N . ILE A 1 308 ? 1.482 23.656 -0.263 1 98.25 308 ILE A N 1
ATOM 2469 C CA . ILE A 1 308 ? 0.715 22.438 -0.053 1 98.25 308 ILE A CA 1
ATOM 2470 C C . ILE A 1 308 ? -0.407 22.688 0.949 1 98.25 308 ILE A C 1
ATOM 2472 O O . ILE A 1 308 ? -0.18 23.297 2.004 1 98.25 308 ILE A O 1
ATOM 2476 N N . THR A 1 309 ? -1.574 22.281 0.631 1 97.5 309 THR A N 1
ATOM 2477 C CA . THR A 1 309 ? -2.705 22.328 1.549 1 97.5 309 THR A CA 1
ATOM 2478 C C . THR A 1 309 ? -3.629 21.141 1.335 1 97.5 309 THR A C 1
ATOM 2480 O O . THR A 1 309 ? -3.332 20.25 0.528 1 97.5 309 THR A O 1
ATOM 2483 N N . GLU A 1 310 ? -4.633 20.984 2.193 1 96.88 310 GLU A N 1
ATOM 2484 C CA . GLU A 1 310 ? -5.5 19.828 2.047 1 96.88 310 GLU A CA 1
ATOM 2485 C C . GLU A 1 310 ? -6.863 20.062 2.691 1 96.88 310 GLU A C 1
ATOM 2487 O O . GLU A 1 310 ? -7.031 21.016 3.457 1 96.88 310 GLU A O 1
ATOM 2492 N N . THR A 1 311 ? -7.84 19.359 2.291 1 96.62 311 THR A N 1
ATOM 2493 C CA . THR A 1 311 ? -9.094 19.172 3.014 1 96.62 311 THR A CA 1
ATOM 2494 C C . THR A 1 311 ? -9.359 17.688 3.268 1 96.62 311 THR A C 1
ATOM 2496 O O . THR A 1 311 ? -9.047 16.844 2.424 1 96.62 311 THR A O 1
ATOM 2499 N N . THR A 1 312 ? -9.883 17.375 4.348 1 94.81 312 THR A N 1
ATOM 2500 C CA . THR A 1 312 ? -10.055 15.992 4.785 1 94.81 312 THR A CA 1
ATOM 2501 C C . THR A 1 312 ? -11.172 15.305 4 1 94.81 312 THR A C 1
ATOM 2503 O O . THR A 1 312 ? -12.211 15.914 3.732 1 94.81 312 THR A O 1
ATOM 2506 N N . ASN A 1 313 ? -10.945 14.125 3.537 1 94.94 313 ASN A N 1
ATOM 2507 C CA . ASN A 1 313 ? -11.977 13.234 3.02 1 94.94 313 ASN A CA 1
ATOM 2508 C C . ASN A 1 313 ? -12.375 12.172 4.047 1 94.94 313 ASN A C 1
ATOM 2510 O O . ASN A 1 313 ? -11.516 11.445 4.551 1 94.94 313 ASN A O 1
ATOM 2514 N N . ASN A 1 314 ? -13.633 12.125 4.391 1 93.75 314 ASN A N 1
ATOM 2515 C CA . ASN A 1 314 ? -14.102 11.094 5.312 1 93.75 314 ASN A CA 1
ATOM 2516 C C . ASN A 1 314 ? -14.133 9.719 4.648 1 93.75 314 ASN A C 1
ATOM 2518 O O . ASN A 1 314 ? -14.305 9.617 3.432 1 93.75 314 ASN A O 1
ATOM 2522 N N . VAL A 1 315 ? -13.977 8.711 5.449 1 95.81 315 VAL A N 1
ATOM 2523 C CA . VAL A 1 315 ? -14.102 7.332 5 1 95.81 315 VAL A CA 1
ATOM 2524 C C . VAL A 1 315 ? -15.406 6.734 5.531 1 95.81 315 VAL A C 1
ATOM 2526 O O . VAL A 1 315 ? -15.508 6.41 6.715 1 95.81 315 VAL A O 1
ATOM 2529 N N . TYR A 1 316 ? -16.359 6.547 4.656 1 95.44 316 TYR A N 1
ATOM 2530 C CA . TYR A 1 316 ? -17.641 5.992 5.051 1 95.44 316 TYR A CA 1
ATOM 2531 C C . TYR A 1 316 ? -17.672 4.484 4.848 1 95.44 316 TYR A C 1
ATOM 2533 O O . TYR A 1 316 ? -18.453 3.779 5.488 1 95.44 316 TYR A O 1
ATOM 2541 N N . ASN A 1 317 ? -16.859 4.02 3.855 1 95.56 317 ASN A N 1
ATOM 2542 C CA . ASN A 1 317 ? -16.672 2.586 3.67 1 95.56 317 ASN A CA 1
ATOM 2543 C C . ASN A 1 317 ? -15.828 1.982 4.781 1 95.56 317 ASN A C 1
ATOM 2545 O O . ASN A 1 317 ? -14.609 1.851 4.633 1 95.56 317 ASN A O 1
ATOM 2549 N N . LYS A 1 318 ? -16.438 1.472 5.844 1 94.31 318 LYS A N 1
ATOM 2550 C CA . LYS A 1 318 ? -15.758 1.089 7.078 1 94.31 318 LYS A CA 1
ATOM 2551 C C . LYS A 1 318 ? -14.93 -0.177 6.879 1 94.31 318 LYS A C 1
ATOM 2553 O O . LYS A 1 318 ? -14.047 -0.48 7.684 1 94.31 318 LYS A O 1
ATOM 2558 N N . THR A 1 319 ? -15.172 -0.973 5.828 1 93.06 319 THR A N 1
ATOM 2559 C CA . THR A 1 319 ? -14.391 -2.178 5.586 1 93.06 319 THR A CA 1
ATOM 2560 C C . THR A 1 319 ? -12.93 -1.826 5.32 1 93.06 319 THR A C 1
ATOM 2562 O O . THR A 1 319 ? -12.039 -2.648 5.535 1 93.06 319 THR A O 1
ATOM 2565 N N . LEU A 1 320 ? -12.672 -0.596 4.875 1 96.12 320 LEU A N 1
ATOM 2566 C CA . LEU A 1 320 ? -11.32 -0.161 4.562 1 96.12 320 LEU A CA 1
ATOM 2567 C C . LEU A 1 320 ? -10.469 -0.088 5.824 1 96.12 320 LEU A C 1
ATOM 2569 O O . LEU A 1 320 ? -9.234 -0.087 5.75 1 96.12 320 LEU A O 1
ATOM 2573 N N . TRP A 1 321 ? -11.117 0.003 7.023 1 96.25 321 TRP A N 1
ATOM 2574 C CA . TRP A 1 321 ? -10.383 0.116 8.281 1 96.25 321 TRP A CA 1
ATOM 2575 C C . TRP A 1 321 ? -9.555 -1.141 8.539 1 96.25 321 TRP A C 1
ATOM 2577 O O . TRP A 1 321 ? -8.578 -1.102 9.289 1 96.25 321 TRP A O 1
ATOM 2587 N N . GLU A 1 322 ? -9.953 -2.281 7.883 1 94.12 322 GLU A N 1
ATOM 2588 C CA . GLU A 1 322 ? -9.148 -3.49 8.008 1 94.12 322 GLU A CA 1
ATOM 2589 C C . GLU A 1 322 ? -7.723 -3.258 7.52 1 94.12 322 GLU A C 1
ATOM 2591 O O . GLU A 1 322 ? -6.777 -3.848 8.039 1 94.12 322 GLU A O 1
ATOM 2596 N N . ILE A 1 323 ? -7.59 -2.451 6.516 1 95.25 323 ILE A N 1
ATOM 2597 C CA . ILE A 1 323 ? -6.277 -2.139 5.969 1 95.25 323 ILE A CA 1
ATOM 2598 C C . ILE A 1 323 ? -5.465 -1.355 6.996 1 95.25 323 ILE A C 1
ATOM 2600 O O . ILE A 1 323 ? -4.285 -1.649 7.219 1 95.25 323 ILE A O 1
ATOM 2604 N N . VAL A 1 324 ? -6.09 -0.384 7.629 1 97.31 324 VAL A N 1
ATOM 2605 C CA . VAL A 1 324 ? -5.426 0.454 8.625 1 97.31 324 VAL A CA 1
ATOM 2606 C C . VAL A 1 324 ? -5.055 -0.386 9.844 1 97.31 324 VAL A C 1
ATOM 2608 O O . VAL A 1 324 ? -3.957 -0.248 10.391 1 97.31 324 VAL A O 1
ATOM 2611 N N . ARG A 1 325 ? -5.973 -1.185 10.25 1 94.94 325 ARG A N 1
ATOM 2612 C CA . ARG A 1 325 ? -5.762 -2.031 11.414 1 94.94 325 ARG A CA 1
ATOM 2613 C C . ARG A 1 325 ? -4.527 -2.912 11.242 1 94.94 325 ARG A C 1
ATOM 2615 O O . ARG A 1 325 ? -3.809 -3.18 12.203 1 94.94 325 ARG A O 1
ATOM 2622 N N . ASN A 1 326 ? -4.262 -3.273 10.047 1 92.5 326 ASN A N 1
ATOM 2623 C CA . ASN A 1 326 ? -3.143 -4.164 9.766 1 92.5 326 ASN A CA 1
ATOM 2624 C C . ASN A 1 326 ? -1.907 -3.387 9.32 1 92.5 326 ASN A C 1
ATOM 2626 O O . ASN A 1 326 ? -0.962 -3.967 8.781 1 92.5 326 ASN A O 1
ATOM 2630 N N . GLY A 1 327 ? -1.899 -2.107 9.57 1 94.06 327 GLY A N 1
ATOM 2631 C CA . GLY A 1 327 ? -0.848 -1.261 9.031 1 94.06 327 GLY A CA 1
ATOM 2632 C C . GLY A 1 327 ? 0.267 -0.987 10.023 1 94.06 327 GLY A C 1
ATOM 2633 O O . GLY A 1 327 ? 1.248 -0.317 9.688 1 94.06 327 GLY A O 1
ATOM 2634 N N . SER A 1 328 ? 0.259 -1.561 11.211 1 93.56 328 SER A N 1
ATOM 2635 C CA . SER A 1 328 ? 1.228 -1.215 12.25 1 93.56 328 SER A CA 1
ATOM 2636 C C . SER A 1 328 ? 2.643 -1.602 11.836 1 93.56 328 SER A C 1
ATOM 2638 O O . SER A 1 328 ? 3.615 -0.984 12.273 1 93.56 328 SER A O 1
ATOM 2640 N N . LYS A 1 329 ? 2.797 -2.51 10.914 1 92.38 329 LYS A N 1
ATOM 2641 C CA . LYS A 1 329 ? 4.129 -2.979 10.547 1 92.38 329 LYS A CA 1
ATOM 2642 C C . LYS A 1 329 ? 4.434 -2.686 9.078 1 92.38 329 LYS A C 1
ATOM 2644 O O . LYS A 1 329 ? 5.32 -3.305 8.492 1 92.38 329 LYS A O 1
ATOM 2649 N N . ASN A 1 330 ? 3.701 -1.777 8.508 1 90.94 330 ASN A N 1
ATOM 2650 C CA . ASN A 1 330 ? 3.939 -1.584 7.078 1 90.94 330 ASN A CA 1
ATOM 2651 C C . ASN A 1 330 ? 3.641 -0.15 6.652 1 90.94 330 ASN A C 1
ATOM 2653 O O . ASN A 1 330 ? 3.723 0.177 5.465 1 90.94 330 ASN A O 1
ATOM 2657 N N . ALA A 1 331 ? 3.283 0.654 7.566 1 96 331 ALA A N 1
ATOM 2658 C CA . ALA A 1 331 ? 2.844 1.986 7.156 1 96 331 ALA A CA 1
ATOM 2659 C C . ALA A 1 331 ? 3.572 3.07 7.949 1 96 331 ALA A C 1
ATOM 2661 O O . ALA A 1 331 ? 4.164 2.793 8.992 1 96 331 ALA A O 1
ATOM 2662 N N . VAL A 1 332 ? 3.623 4.266 7.391 1 98.12 332 VAL A N 1
ATOM 2663 C CA . VAL A 1 332 ? 4.062 5.496 8.039 1 98.12 332 VAL A CA 1
ATOM 2664 C C . VAL A 1 332 ? 2.902 6.488 8.102 1 98.12 332 VAL A C 1
ATOM 2666 O O . VAL A 1 332 ? 2.201 6.699 7.113 1 98.12 332 VAL A O 1
ATOM 2669 N N . LEU A 1 333 ? 2.691 7.043 9.242 1 98.06 333 LEU A N 1
ATOM 2670 C CA . LEU A 1 333 ? 1.526 7.898 9.453 1 98.06 333 LEU A CA 1
ATOM 2671 C C . LEU A 1 333 ? 1.584 9.133 8.555 1 98.06 333 LEU A C 1
ATOM 2673 O O . LEU A 1 333 ? 2.666 9.547 8.141 1 98.06 333 LEU A O 1
ATOM 2677 N N . THR A 1 334 ? 0.441 9.711 8.273 1 97.75 334 THR A N 1
ATOM 2678 C CA . THR A 1 334 ? 0.253 10.727 7.246 1 97.75 334 THR A CA 1
ATOM 2679 C C . THR A 1 334 ? 1.058 11.977 7.566 1 97.75 334 THR A C 1
ATOM 2681 O O . THR A 1 334 ? 1.646 12.594 6.676 1 97.75 334 THR A O 1
ATOM 2684 N N . PHE A 1 335 ? 1.09 12.406 8.852 1 97.12 335 PHE A N 1
ATOM 2685 C CA . PHE A 1 335 ? 1.785 13.641 9.18 1 97.12 335 PHE A CA 1
ATOM 2686 C C . PHE A 1 335 ? 3.266 13.539 8.828 1 97.12 335 PHE A C 1
ATOM 2688 O O . PHE A 1 335 ? 3.865 14.516 8.367 1 97.12 335 PHE A O 1
ATOM 2695 N N . MET A 1 336 ? 3.809 12.383 8.992 1 97.94 336 MET A N 1
ATOM 2696 C CA . MET A 1 336 ? 5.223 12.18 8.688 1 97.94 336 MET A CA 1
ATOM 2697 C C . MET A 1 336 ? 5.453 12.125 7.18 1 97.94 336 MET A C 1
ATOM 2699 O O . MET A 1 336 ? 6.414 12.703 6.676 1 97.94 336 MET A O 1
ATOM 2703 N N . ARG A 1 337 ? 4.578 11.43 6.488 1 98.12 337 ARG A N 1
ATOM 2704 C CA . ARG A 1 337 ? 4.715 11.305 5.043 1 98.12 337 ARG A CA 1
ATOM 2705 C C . ARG A 1 337 ? 4.562 12.664 4.359 1 98.12 337 ARG A C 1
ATOM 2707 O O . ARG A 1 337 ? 5.27 12.961 3.395 1 98.12 337 ARG A O 1
ATOM 2714 N N . GLY A 1 338 ? 3.598 13.469 4.855 1 98.06 338 GLY A N 1
ATOM 2715 C CA . GLY A 1 338 ? 3.439 14.812 4.32 1 98.06 338 GLY A CA 1
ATOM 2716 C C . GLY A 1 338 ? 4.688 15.664 4.453 1 98.06 338 GLY A C 1
ATOM 2717 O O . GLY A 1 338 ? 5.062 16.375 3.523 1 98.06 338 GLY A O 1
ATOM 2718 N N . MET A 1 339 ? 5.332 15.539 5.57 1 98.25 339 MET A N 1
ATOM 2719 C CA . MET A 1 339 ? 6.543 16.312 5.805 1 98.25 339 MET A CA 1
ATOM 2720 C C . MET A 1 339 ? 7.699 15.805 4.953 1 98.25 339 MET A C 1
ATOM 2722 O O . MET A 1 339 ? 8.492 16.594 4.43 1 98.25 339 MET A O 1
ATOM 2726 N N . VAL A 1 340 ? 7.816 14.484 4.832 1 98.38 340 VAL A N 1
ATOM 2727 C CA . VAL A 1 340 ? 8.844 13.914 3.965 1 98.38 340 VAL A CA 1
ATOM 2728 C C . VAL A 1 340 ? 8.664 14.438 2.541 1 98.38 340 VAL A C 1
ATOM 2730 O O . VAL A 1 340 ? 9.633 14.891 1.918 1 98.38 340 VAL A O 1
ATOM 2733 N N . ALA A 1 341 ? 7.469 14.367 2.059 1 98.56 341 ALA A N 1
ATOM 2734 C CA . ALA A 1 341 ? 7.176 14.828 0.703 1 98.56 341 ALA A CA 1
ATOM 2735 C C . ALA A 1 341 ? 7.5 16.312 0.542 1 98.56 341 ALA A C 1
ATOM 2737 O O . ALA A 1 341 ? 8.094 16.719 -0.46 1 98.56 341 ALA A O 1
ATOM 2738 N N . SER A 1 342 ? 7.168 17.109 1.546 1 98.12 342 SER A N 1
ATOM 2739 C CA . SER A 1 342 ? 7.359 18.562 1.477 1 98.12 342 SER A CA 1
ATOM 2740 C C . SER A 1 342 ? 8.844 18.922 1.511 1 98.12 342 SER A C 1
ATOM 2742 O O . SER A 1 342 ? 9.258 19.906 0.913 1 98.12 342 SER A O 1
ATOM 2744 N N . ARG A 1 343 ? 9.586 18.109 2.141 1 97.75 343 ARG A N 1
ATOM 2745 C CA . ARG A 1 343 ? 11.016 18.359 2.254 1 97.75 343 ARG A CA 1
ATOM 2746 C C . ARG A 1 343 ? 11.758 17.906 0.999 1 97.75 343 ARG A C 1
ATOM 2748 O O . ARG A 1 343 ? 12.664 18.594 0.529 1 97.75 343 ARG A O 1
ATOM 2755 N N . LEU A 1 344 ? 11.398 16.844 0.434 1 98.19 344 LEU A N 1
ATOM 2756 C CA . LEU A 1 344 ? 12.203 16.203 -0.598 1 98.19 344 LEU A CA 1
ATOM 2757 C C . LEU A 1 344 ? 11.75 16.625 -1.989 1 98.19 344 LEU A C 1
ATOM 2759 O O . LEU A 1 344 ? 12.516 16.547 -2.949 1 98.19 344 LEU A O 1
ATOM 2763 N N . ALA A 1 345 ? 10.547 17.109 -2.15 1 98.31 345 ALA A N 1
ATOM 2764 C CA . ALA A 1 345 ? 9.977 17.281 -3.48 1 98.31 345 ALA A CA 1
ATOM 2765 C C . ALA A 1 345 ? 10.43 18.609 -4.094 1 98.31 345 ALA A C 1
ATOM 2767 O O . ALA A 1 345 ? 10.461 19.641 -3.416 1 98.31 345 ALA A O 1
ATOM 2768 N N . LYS A 1 346 ? 10.758 18.531 -5.371 1 97.38 346 LYS A N 1
ATOM 2769 C CA . LYS A 1 346 ? 11.023 19.734 -6.172 1 97.38 346 LYS A CA 1
ATOM 2770 C C . LYS A 1 346 ? 9.781 20.172 -6.93 1 97.38 346 LYS A C 1
ATOM 2772 O O . LYS A 1 346 ? 9.656 21.344 -7.285 1 97.38 346 LYS A O 1
ATOM 2777 N N . THR A 1 347 ? 8.945 19.219 -7.23 1 97.75 347 THR A N 1
ATOM 2778 C CA . THR A 1 347 ? 7.742 19.469 -8.016 1 97.75 347 THR A CA 1
ATOM 2779 C C . THR A 1 347 ? 6.523 18.844 -7.344 1 97.75 347 THR A C 1
ATOM 2781 O O . THR A 1 347 ? 6.664 18.062 -6.398 1 97.75 347 THR A O 1
ATOM 2784 N N . GLY A 1 348 ? 5.359 19.234 -7.855 1 98.19 348 GLY A N 1
ATOM 2785 C CA . GLY A 1 348 ? 4.141 18.625 -7.355 1 98.19 348 GLY A CA 1
ATOM 2786 C C . GLY A 1 348 ? 4.094 17.125 -7.59 1 98.19 348 GLY A C 1
ATOM 2787 O O . GLY A 1 348 ? 3.623 16.375 -6.734 1 98.19 348 GLY A O 1
ATOM 2788 N N . GLU A 1 349 ? 4.574 16.719 -8.75 1 96.38 349 GLU A N 1
ATOM 2789 C CA . GLU A 1 349 ? 4.602 15.305 -9.078 1 96.38 349 GLU A CA 1
ATOM 2790 C C . GLU A 1 349 ? 5.508 14.531 -8.125 1 96.38 349 GLU A C 1
ATOM 2792 O O . GLU A 1 349 ? 5.164 13.43 -7.691 1 96.38 349 GLU A O 1
ATOM 2797 N N . GLU A 1 350 ? 6.625 15.07 -7.836 1 97 350 GLU A N 1
ATOM 2798 C CA . GLU A 1 350 ? 7.535 14.43 -6.891 1 97 350 GLU A CA 1
ATOM 2799 C C . GLU A 1 350 ? 6.914 14.344 -5.496 1 97 350 GLU A C 1
ATOM 2801 O O . GLU A 1 350 ? 7.086 13.344 -4.793 1 97 350 GLU A O 1
ATOM 2806 N N . TRP A 1 351 ? 6.234 15.445 -5.121 1 98.56 351 TRP A N 1
ATOM 2807 C CA . TRP A 1 351 ? 5.57 15.445 -3.82 1 98.56 351 TRP A CA 1
ATOM 2808 C C . TRP A 1 351 ? 4.629 14.25 -3.689 1 98.56 351 TRP A C 1
ATOM 2810 O O . TRP A 1 351 ? 4.652 13.539 -2.682 1 98.56 351 TRP A O 1
ATOM 2820 N N . ILE A 1 352 ? 3.861 14.039 -4.703 1 97.88 352 ILE A N 1
ATOM 2821 C CA . ILE A 1 352 ? 2.879 12.961 -4.695 1 97.88 352 ILE A CA 1
ATOM 2822 C C . ILE A 1 352 ? 3.594 11.609 -4.68 1 97.88 352 ILE A C 1
ATOM 2824 O O . ILE A 1 352 ? 3.166 10.68 -3.986 1 97.88 352 ILE A O 1
ATOM 2828 N N . THR A 1 353 ? 4.66 11.484 -5.402 1 93.94 353 THR A N 1
ATOM 2829 C CA . THR A 1 353 ? 5.43 10.25 -5.457 1 93.94 353 THR A CA 1
ATOM 2830 C C . THR A 1 353 ? 5.945 9.875 -4.07 1 93.94 353 THR A C 1
ATOM 2832 O O . THR A 1 353 ? 5.816 8.727 -3.643 1 93.94 353 THR A O 1
ATOM 2835 N N . TYR A 1 354 ? 6.496 10.82 -3.346 1 96.25 354 TYR A N 1
ATOM 2836 C CA . TYR A 1 354 ? 6.988 10.562 -1.999 1 96.25 354 TYR A CA 1
ATOM 2837 C C . TYR A 1 354 ? 5.84 10.25 -1.049 1 96.25 354 TYR A C 1
ATOM 2839 O O . TYR A 1 354 ? 5.949 9.352 -0.208 1 96.25 354 TYR A O 1
ATOM 2847 N N . PHE A 1 355 ? 4.762 10.938 -1.213 1 98.06 355 PHE A N 1
ATOM 2848 C CA . PHE A 1 355 ? 3.633 10.82 -0.296 1 98.06 355 PHE A CA 1
ATOM 2849 C C . PHE A 1 355 ? 2.977 9.453 -0.415 1 98.06 355 PHE A C 1
ATOM 2851 O O . PHE A 1 355 ? 2.379 8.961 0.544 1 98.06 355 PHE A O 1
ATOM 2858 N N . LYS A 1 356 ? 3.125 8.836 -1.582 1 94.88 356 LYS A N 1
ATOM 2859 C CA . LYS A 1 356 ? 2.508 7.543 -1.845 1 94.88 356 LYS A CA 1
ATOM 2860 C C . LYS A 1 356 ? 3.188 6.438 -1.042 1 94.88 356 LYS A C 1
ATOM 2862 O O . LYS A 1 356 ? 2.586 5.391 -0.783 1 94.88 356 LYS A O 1
ATOM 2867 N N . TYR A 1 357 ? 4.371 6.648 -0.634 1 92.75 357 TYR A N 1
ATOM 2868 C CA . TYR A 1 357 ? 5.121 5.605 0.06 1 92.75 357 TYR A CA 1
ATOM 2869 C C . TYR A 1 357 ? 4.48 5.281 1.404 1 92.75 357 TYR A C 1
ATOM 2871 O O . TYR A 1 357 ? 4.113 6.184 2.16 1 92.75 357 TYR A O 1
ATOM 2879 N N . ASN A 1 358 ? 4.352 3.953 1.726 1 94.94 358 ASN A N 1
ATOM 2880 C CA . ASN A 1 358 ? 3.941 3.438 3.025 1 94.94 358 ASN A CA 1
ATOM 2881 C C . ASN A 1 358 ? 2.668 4.117 3.523 1 94.94 358 ASN A C 1
ATOM 2883 O O . ASN A 1 358 ? 2.613 4.582 4.66 1 94.94 358 ASN A O 1
ATOM 2887 N N . ASN A 1 359 ? 1.72 4.18 2.611 1 96.38 359 ASN A N 1
ATOM 2888 C CA . ASN A 1 359 ? 0.422 4.793 2.871 1 96.38 359 ASN A CA 1
ATOM 2889 C C . ASN A 1 359 ? -0.26 4.164 4.086 1 96.38 359 ASN A C 1
ATOM 2891 O O . ASN A 1 359 ? -0.592 2.979 4.074 1 96.38 359 ASN A O 1
ATOM 2895 N N . SER A 1 360 ? -0.534 5.035 5.129 1 97.38 360 SER A N 1
ATOM 2896 C CA . SER A 1 360 ? -1.143 4.562 6.367 1 97.38 360 SER A CA 1
ATOM 2897 C C . SER A 1 360 ? -2.658 4.457 6.234 1 97.38 360 SER A C 1
ATOM 2899 O O . SER A 1 360 ? -3.312 3.795 7.043 1 97.38 360 SER A O 1
ATOM 2901 N N . GLY A 1 361 ? -3.189 5.164 5.27 1 97.56 361 GLY A N 1
ATOM 2902 C CA . GLY A 1 361 ? -4.637 5.184 5.137 1 97.56 361 GLY A CA 1
ATOM 2903 C C . GLY A 1 361 ? -5.328 5.961 6.242 1 97.56 361 GLY A C 1
ATOM 2904 O O . GLY A 1 361 ? -6.52 5.77 6.488 1 97.56 361 GLY A O 1
ATOM 2905 N N . THR A 1 362 ? -4.574 6.742 7.02 1 97.19 362 THR A N 1
ATOM 2906 C CA . THR A 1 362 ? -5.109 7.605 8.07 1 97.19 362 THR A CA 1
ATOM 2907 C C . THR A 1 362 ? -4.996 9.07 7.668 1 97.19 362 THR A C 1
ATOM 2909 O O . THR A 1 362 ? -4.188 9.43 6.805 1 97.19 362 THR A O 1
ATOM 2912 N N . TYR A 1 363 ? -5.859 9.898 8.305 1 96 363 TYR A N 1
ATOM 2913 C CA . TYR A 1 363 ? -5.879 11.32 7.957 1 96 363 TYR A CA 1
ATOM 2914 C C . TYR A 1 363 ? -6.02 11.508 6.449 1 96 363 TYR A C 1
ATOM 2916 O O . TYR A 1 363 ? -5.184 12.164 5.82 1 96 363 TYR A O 1
ATOM 2924 N N . ASN A 1 364 ? -7.094 10.898 5.941 1 96.81 364 ASN A N 1
ATOM 2925 C CA . ASN A 1 364 ? -7.352 10.898 4.504 1 96.81 364 ASN A CA 1
ATOM 2926 C C . ASN A 1 364 ? -7.816 12.266 4.016 1 96.81 364 ASN A C 1
ATOM 2928 O O . ASN A 1 364 ? -8.734 12.852 4.586 1 96.81 364 ASN A O 1
ATOM 2932 N N . ASN A 1 365 ? -7.105 12.789 3 1 96.5 365 ASN A N 1
ATOM 2933 C CA . ASN A 1 365 ? -7.297 14.148 2.514 1 96.5 365 ASN A CA 1
ATOM 2934 C C . ASN A 1 365 ? -7.27 14.211 0.99 1 96.5 365 ASN A C 1
ATOM 2936 O O . ASN A 1 365 ? -6.887 13.242 0.333 1 96.5 365 ASN A O 1
ATOM 2940 N N . GLN A 1 366 ? -7.84 15.25 0.484 1 97.81 366 GLN A N 1
ATOM 2941 C CA . GLN A 1 366 ? -7.395 15.758 -0.812 1 97.81 366 GLN A CA 1
ATOM 2942 C C . GLN A 1 366 ? -6.27 16.781 -0.65 1 97.81 366 GLN A C 1
ATOM 2944 O O . GLN A 1 366 ? -6.504 17.891 -0.191 1 97.81 366 GLN A O 1
ATOM 2949 N N . TRP A 1 367 ? -5.121 16.391 -1.034 1 98.56 367 TRP A N 1
ATOM 2950 C CA . TRP A 1 367 ? -3.982 17.297 -1.033 1 98.56 367 TRP A CA 1
ATOM 2951 C C . TRP A 1 367 ? -3.955 18.141 -2.309 1 98.56 367 TRP A C 1
ATOM 2953 O O . TRP A 1 367 ? -4.234 17.625 -3.396 1 98.56 367 TRP A O 1
ATOM 2963 N N . MET A 1 368 ? -3.676 19.375 -2.168 1 98.75 368 MET A N 1
ATOM 2964 C CA . MET A 1 368 ? -3.443 20.312 -3.273 1 98.75 368 MET A CA 1
ATOM 2965 C C . MET A 1 368 ? -2.006 20.812 -3.268 1 98.75 368 MET A C 1
ATOM 2967 O O . MET A 1 368 ? -1.567 21.438 -2.295 1 98.75 368 MET A O 1
ATOM 2971 N N . ILE A 1 369 ? -1.323 20.531 -4.301 1 98.81 369 ILE A N 1
ATOM 2972 C CA . ILE A 1 369 ? 0.072 20.938 -4.422 1 98.81 369 ILE A CA 1
ATOM 2973 C C . ILE A 1 369 ? 0.217 21.953 -5.551 1 98.81 369 ILE A C 1
ATOM 2975 O O . ILE A 1 369 ? 0.092 21.609 -6.727 1 98.81 369 ILE A O 1
ATOM 2979 N N . PHE A 1 370 ? 0.433 23.188 -5.184 1 98.56 370 PHE A N 1
ATOM 2980 C CA . PHE A 1 370 ? 0.634 24.25 -6.164 1 98.56 370 PHE A CA 1
ATOM 2981 C C . PHE A 1 370 ? 2.119 24.516 -6.367 1 98.56 370 PHE A C 1
ATOM 2983 O O . PHE A 1 370 ? 2.84 24.812 -5.41 1 98.56 370 PHE A O 1
ATOM 2990 N N . ASP A 1 371 ? 2.604 24.375 -7.551 1 97.88 371 ASP A N 1
ATOM 2991 C CA . ASP A 1 371 ? 3.99 24.641 -7.922 1 97.88 371 ASP A CA 1
ATOM 2992 C C . ASP A 1 371 ? 4.121 25.984 -8.625 1 97.88 371 ASP A C 1
ATOM 2994 O O . ASP A 1 371 ? 3.861 26.094 -9.828 1 97.88 371 ASP A O 1
ATOM 2998 N N . ALA A 1 372 ? 4.617 26.953 -7.93 1 96 372 ALA A N 1
ATOM 2999 C CA . ALA A 1 372 ? 4.691 28.312 -8.438 1 96 372 ALA A CA 1
ATOM 3000 C C . ALA A 1 372 ? 5.66 28.422 -9.609 1 96 372 ALA A C 1
ATOM 3002 O O . ALA A 1 372 ? 5.516 29.281 -10.477 1 96 372 ALA A O 1
ATOM 3003 N N . LYS A 1 373 ? 6.613 27.516 -9.727 1 95.12 373 LYS A N 1
ATOM 3004 C CA . LYS A 1 373 ? 7.602 27.531 -10.805 1 95.12 373 LYS A CA 1
ATOM 3005 C C . LYS A 1 373 ? 6.977 27.141 -12.133 1 95.12 373 LYS A C 1
ATOM 3007 O O . LYS A 1 373 ? 7.469 27.516 -13.195 1 95.12 373 LYS A O 1
ATOM 3012 N N . GLN A 1 374 ? 5.938 26.359 -12.031 1 95.69 374 GLN A N 1
ATOM 3013 C CA . GLN A 1 374 ? 5.309 25.828 -13.242 1 95.69 374 GLN A CA 1
ATOM 3014 C C . GLN A 1 374 ? 4.203 26.766 -13.727 1 95.69 374 GLN A C 1
ATOM 3016 O O . GLN A 1 374 ? 3.785 26.688 -14.891 1 95.69 374 GLN A O 1
ATOM 3021 N N . TRP A 1 375 ? 3.646 27.625 -12.93 1 94.69 375 TRP A N 1
ATOM 3022 C CA . TRP A 1 375 ? 2.588 28.547 -13.328 1 94.69 375 TRP A CA 1
ATOM 3023 C C . TRP A 1 375 ? 3.135 29.641 -14.227 1 94.69 375 TRP A C 1
ATOM 3025 O O . TRP A 1 375 ? 4.188 30.219 -13.945 1 94.69 375 TRP A O 1
ATOM 3035 N N . PRO A 1 376 ? 2.658 29.922 -15.461 1 94.81 376 PRO A N 1
ATOM 3036 C CA . PRO A 1 376 ? 1.305 29.5 -15.82 1 94.81 376 PRO A CA 1
ATOM 3037 C C . PRO A 1 376 ? 1.291 28.438 -16.922 1 94.81 376 PRO A C 1
ATOM 3039 O O . PRO A 1 376 ? 0.466 28.516 -17.844 1 94.81 376 PRO A O 1
ATOM 3042 N N . LYS A 1 377 ? 2.25 27.516 -16.828 1 93.19 377 LYS A N 1
ATOM 3043 C CA . LYS A 1 377 ? 2.219 26.438 -17.812 1 93.19 377 LYS A CA 1
ATOM 3044 C C . LYS A 1 377 ? 0.901 25.656 -17.75 1 93.19 377 LYS A C 1
ATOM 3046 O O . LYS A 1 377 ? 0.131 25.828 -16.797 1 93.19 377 LYS A O 1
ATOM 3051 N N . ASN A 1 378 ? 0.648 24.875 -18.75 1 91.56 378 ASN A N 1
ATOM 3052 C CA . ASN A 1 378 ? -0.63 24.172 -18.859 1 91.56 378 ASN A CA 1
ATOM 3053 C C . ASN A 1 378 ? -0.612 22.844 -18.094 1 91.56 378 ASN A C 1
ATOM 3055 O O . ASN A 1 378 ? -1.624 22.141 -18.047 1 91.56 378 ASN A O 1
ATOM 3059 N N . LYS A 1 379 ? 0.465 22.578 -17.578 1 95.19 379 LYS A N 1
ATOM 3060 C CA . LYS A 1 379 ? 0.582 21.344 -16.812 1 95.19 379 LYS A CA 1
ATOM 3061 C C . LYS A 1 379 ? 1.543 21.5 -15.648 1 95.19 379 LYS A C 1
ATOM 3063 O O . LYS A 1 379 ? 2.473 22.312 -15.711 1 95.19 379 LYS A O 1
ATOM 3068 N N . GLY A 1 380 ? 1.177 20.844 -14.562 1 97.19 380 GLY A N 1
ATOM 3069 C CA . GLY A 1 380 ? 2.133 20.688 -13.477 1 97.19 380 GLY A CA 1
ATOM 3070 C C . GLY A 1 380 ? 2.035 21.797 -12.445 1 97.19 380 GLY A C 1
ATOM 3071 O O . GLY A 1 380 ? 2.68 21.734 -11.398 1 97.19 380 GLY A O 1
ATOM 3072 N N . SER A 1 381 ? 1.175 22.812 -12.68 1 97.75 381 SER A N 1
ATOM 3073 C CA . SER A 1 381 ? 1.082 23.953 -11.766 1 97.75 381 SER A CA 1
ATOM 3074 C C . SER A 1 381 ? 0.248 23.594 -10.539 1 97.75 381 SER A C 1
ATOM 3076 O O . SER A 1 381 ? 0.545 24.047 -9.43 1 97.75 381 SER A O 1
ATOM 3078 N N . LEU A 1 382 ? -0.807 22.859 -10.742 1 98.75 382 LEU A N 1
ATOM 3079 C CA . LEU A 1 382 ? -1.651 22.422 -9.625 1 98.75 382 LEU A CA 1
ATOM 3080 C C . LEU A 1 382 ? -2.004 20.953 -9.758 1 98.75 382 LEU A C 1
ATOM 3082 O O . LEU A 1 382 ? -2.674 20.547 -10.711 1 98.75 382 LEU A O 1
ATOM 3086 N N . LEU A 1 383 ? -1.525 20.188 -8.82 1 98.81 383 LEU A N 1
ATOM 3087 C CA . LEU A 1 383 ? -1.878 18.766 -8.734 1 98.81 383 LEU A CA 1
ATOM 3088 C C . LEU A 1 383 ? -2.68 18.484 -7.465 1 98.81 383 LEU A C 1
ATOM 3090 O O . LEU A 1 383 ? -2.461 19.125 -6.43 1 98.81 383 LEU A O 1
ATOM 3094 N N . ILE A 1 384 ? -3.625 17.547 -7.57 1 98.69 384 ILE A N 1
ATOM 3095 C CA . ILE A 1 384 ? -4.312 17.078 -6.379 1 98.69 384 ILE A CA 1
ATOM 3096 C C . ILE A 1 384 ? -3.988 15.602 -6.152 1 98.69 384 ILE A C 1
ATOM 3098 O O . ILE A 1 384 ? -3.711 14.867 -7.105 1 98.69 384 ILE A O 1
ATOM 3102 N N . ALA A 1 385 ? -3.938 15.18 -4.973 1 98.5 385 ALA A N 1
ATOM 3103 C CA . ALA A 1 385 ? -3.779 13.789 -4.555 1 98.5 385 ALA A CA 1
ATOM 3104 C C . ALA A 1 385 ? -4.777 13.43 -3.459 1 98.5 385 ALA A C 1
ATOM 3106 O O . ALA A 1 385 ? -4.898 14.141 -2.461 1 98.5 385 ALA A O 1
ATOM 3107 N N . GLU A 1 386 ? -5.543 12.406 -3.674 1 98.25 386 GLU A N 1
ATOM 3108 C CA . GLU A 1 386 ? -6.523 11.945 -2.697 1 98.25 386 GLU A CA 1
ATOM 3109 C C . GLU A 1 386 ? -6.16 10.57 -2.156 1 98.25 386 GLU A C 1
ATOM 3111 O O . GLU A 1 386 ? -5.945 9.633 -2.926 1 98.25 386 GLU A O 1
ATOM 3116 N N . GLN A 1 387 ? -6.102 10.531 -0.873 1 97.88 387 GLN A N 1
ATOM 3117 C CA . GLN A 1 387 ? -5.66 9.32 -0.188 1 97.88 387 GLN A CA 1
ATOM 3118 C C . GLN A 1 387 ? -6.836 8.602 0.47 1 97.88 387 GLN A C 1
ATOM 3120 O O . GLN A 1 387 ? -7.723 9.25 1.037 1 97.88 387 GLN A O 1
ATOM 3125 N N . LEU A 1 388 ? -6.875 7.285 0.432 1 97.94 388 LEU A N 1
ATOM 3126 C CA . LEU A 1 388 ? -7.645 6.348 1.24 1 97.94 388 LEU A CA 1
ATOM 3127 C C . LEU A 1 388 ? -6.781 5.172 1.682 1 97.94 388 LEU A C 1
ATOM 3129 O O . LEU A 1 388 ? -5.648 5.016 1.212 1 97.94 388 LEU A O 1
ATOM 3133 N N . PRO A 1 389 ? -7.273 4.398 2.682 1 97.19 389 PRO A N 1
ATOM 3134 C CA . PRO A 1 389 ? -6.527 3.166 2.945 1 97.19 389 PRO A CA 1
ATOM 3135 C C . PRO A 1 389 ? -6.301 2.336 1.685 1 97.19 389 PRO A C 1
ATOM 3137 O O . PRO A 1 389 ? -7.262 1.92 1.033 1 97.19 389 PRO A O 1
ATOM 3140 N N . GLY A 1 390 ? -5.008 2.119 1.337 1 94.12 390 GLY A N 1
ATOM 3141 C CA . GLY A 1 390 ? -4.672 1.227 0.239 1 94.12 390 GLY A CA 1
ATOM 3142 C C . GLY A 1 390 ? -4.469 1.951 -1.078 1 94.12 390 GLY A C 1
ATOM 3143 O O . GLY A 1 390 ? -4.043 1.349 -2.064 1 94.12 390 GLY A O 1
ATOM 3144 N N . ILE A 1 391 ? -4.758 3.346 -1.118 1 95.5 391 ILE A N 1
ATOM 3145 C CA . ILE A 1 391 ? -4.688 3.994 -2.424 1 95.5 391 ILE A CA 1
ATOM 3146 C C . ILE A 1 391 ? -4.371 5.477 -2.246 1 95.5 391 ILE A C 1
ATOM 3148 O O . ILE A 1 391 ? -4.812 6.102 -1.279 1 95.5 391 ILE A O 1
ATOM 3152 N N . VAL A 1 392 ? -3.531 6.02 -3.084 1 96.69 392 VAL A N 1
ATOM 3153 C CA . VAL A 1 392 ? -3.387 7.449 -3.35 1 96.69 392 VAL A CA 1
ATOM 3154 C C . VAL A 1 392 ? -3.564 7.719 -4.84 1 96.69 392 VAL A C 1
ATOM 3156 O O . VAL A 1 392 ? -2.725 7.324 -5.652 1 96.69 392 VAL A O 1
ATOM 3159 N N . SER A 1 393 ? -4.648 8.344 -5.18 1 95.62 393 SER A N 1
ATOM 3160 C CA . SER A 1 393 ? -4.914 8.734 -6.559 1 95.62 393 SER A CA 1
ATOM 3161 C C . SER A 1 393 ? -4.613 10.219 -6.777 1 95.62 393 SER A C 1
ATOM 3163 O O . SER A 1 393 ? -4.754 11.023 -5.859 1 95.62 393 SER A O 1
ATOM 3165 N N . SER A 1 394 ? -4.109 10.578 -7.988 1 96.38 394 SER A N 1
ATOM 3166 C CA . SER A 1 394 ? -3.736 11.969 -8.219 1 96.38 394 SER A CA 1
ATOM 3167 C C . SER A 1 394 ? -4.172 12.43 -9.609 1 96.38 394 SER A C 1
ATOM 3169 O O . SER A 1 394 ? -4.449 11.609 -10.484 1 96.38 394 SER A O 1
ATOM 3171 N N . LEU A 1 395 ? -4.312 13.711 -9.789 1 95.75 395 LEU A N 1
ATOM 3172 C CA . LEU A 1 395 ? -4.73 14.344 -11.031 1 95.75 395 LEU A CA 1
ATOM 3173 C C . LEU A 1 395 ? -4.105 15.727 -11.18 1 95.75 395 LEU A C 1
ATOM 3175 O O . LEU A 1 395 ? -4.047 16.484 -10.211 1 95.75 395 LEU A O 1
ATOM 3179 N N . ASP A 1 396 ? -3.543 16.031 -12.383 1 97.31 396 ASP A N 1
ATOM 3180 C CA . ASP A 1 396 ? -3.16 17.391 -12.711 1 97.31 396 ASP A CA 1
ATOM 3181 C C . ASP A 1 396 ? -4.379 18.234 -13.086 1 97.31 396 ASP A C 1
ATOM 3183 O O . ASP A 1 396 ? -4.992 18.016 -14.133 1 97.31 396 ASP A O 1
ATOM 3187 N N . VAL A 1 397 ? -4.727 19.203 -12.25 1 98.12 397 VAL A N 1
ATOM 3188 C CA . VAL A 1 397 ? -5.949 19.969 -12.477 1 98.12 397 VAL A CA 1
ATOM 3189 C C . VAL A 1 397 ? -5.598 21.391 -12.922 1 98.12 397 VAL A C 1
ATOM 3191 O O . VAL A 1 397 ? -6.398 22.312 -12.773 1 98.12 397 VAL A O 1
ATOM 3194 N N . THR A 1 398 ? -4.395 21.578 -13.453 1 98.25 398 THR A N 1
ATOM 3195 C CA . THR A 1 398 ? -3.934 22.875 -13.922 1 98.25 398 THR A CA 1
ATOM 3196 C C . THR A 1 398 ? -4.895 23.438 -14.969 1 98.25 398 THR A C 1
ATOM 3198 O O . THR A 1 398 ? -5.242 24.625 -14.914 1 98.25 398 THR A O 1
ATOM 3201 N N . LYS A 1 399 ? -5.324 22.609 -15.914 1 96.44 399 LYS A N 1
ATOM 3202 C CA . LYS A 1 399 ? -6.215 23.062 -16.984 1 96.44 399 LYS A CA 1
ATOM 3203 C C . LYS A 1 399 ? -7.559 23.516 -16.422 1 96.44 399 LYS A C 1
ATOM 3205 O O . LYS A 1 399 ? -8.141 24.5 -16.891 1 96.44 399 LYS A O 1
ATOM 3210 N N . ILE A 1 400 ? -8.023 22.812 -15.438 1 96.62 400 ILE A N 1
ATOM 3211 C CA . ILE A 1 400 ? -9.289 23.188 -14.812 1 96.62 400 ILE A CA 1
ATOM 3212 C C . ILE A 1 400 ? -9.148 24.547 -14.117 1 96.62 400 ILE A C 1
ATOM 3214 O O . ILE A 1 400 ? -10.031 25.406 -14.234 1 96.62 400 ILE A O 1
ATOM 3218 N N . LEU A 1 401 ? -8.086 24.766 -13.383 1 98.06 401 LEU A N 1
ATOM 3219 C CA . LEU A 1 401 ? -7.82 26.031 -12.719 1 98.06 401 LEU A CA 1
ATOM 3220 C C . LEU A 1 401 ? -7.793 27.188 -13.727 1 98.06 401 LEU A C 1
ATOM 3222 O O . LEU A 1 401 ? -8.359 28.25 -13.477 1 98.06 401 LEU A O 1
ATOM 3226 N N . LYS A 1 402 ? -7.191 26.969 -14.859 1 96.25 402 LYS A N 1
ATOM 3227 C CA . LYS A 1 402 ? -7.047 28 -15.875 1 96.25 402 LYS A CA 1
ATOM 3228 C C . LYS A 1 402 ? -8.383 28.312 -16.531 1 96.25 402 LYS A C 1
ATOM 3230 O O . LYS A 1 402 ? -8.711 29.484 -16.766 1 96.25 402 LYS A O 1
ATOM 3235 N N . ILE A 1 403 ? -9.109 27.266 -16.859 1 95.81 403 ILE A N 1
ATOM 3236 C CA . ILE A 1 403 ? -10.359 27.438 -17.594 1 95.81 403 ILE A CA 1
ATOM 3237 C C . ILE A 1 403 ? -11.406 28.062 -16.672 1 95.81 403 ILE A C 1
ATOM 3239 O O . ILE A 1 403 ? -12.086 29.016 -17.047 1 95.81 403 ILE A O 1
ATOM 3243 N N . ASN A 1 404 ? -11.508 27.594 -15.43 1 96.25 404 ASN A N 1
ATOM 3244 C CA . ASN A 1 404 ? -12.539 28.047 -14.508 1 96.25 404 ASN A CA 1
ATOM 3245 C C . ASN A 1 404 ? -12.109 29.328 -13.773 1 96.25 404 ASN A C 1
ATOM 3247 O O . ASN A 1 404 ? -12.953 30.062 -13.266 1 96.25 404 ASN A O 1
ATOM 3251 N N . GLY A 1 405 ? -10.781 29.5 -13.672 1 97.38 405 GLY A N 1
ATOM 3252 C CA . GLY A 1 405 ? -10.25 30.625 -12.93 1 97.38 405 GLY A CA 1
ATOM 3253 C C . GLY A 1 405 ? -10.117 30.359 -11.445 1 97.38 405 GLY A C 1
ATOM 3254 O O . GLY A 1 405 ? -9.711 31.25 -10.68 1 97.38 405 GLY A O 1
ATOM 3255 N N . TYR A 1 406 ? -10.578 29.125 -11 1 98.5 406 TYR A N 1
ATOM 3256 C CA . TYR A 1 406 ? -10.438 28.781 -9.594 1 98.5 406 TYR A CA 1
ATOM 3257 C C . TYR A 1 406 ? -10.477 27.266 -9.391 1 98.5 406 TYR A C 1
ATOM 3259 O O . TYR A 1 406 ? -10.883 26.531 -10.289 1 98.5 406 TYR A O 1
ATOM 3267 N N . TRP A 1 407 ? -9.945 26.797 -8.297 1 98.69 407 TRP A N 1
ATOM 3268 C CA . TRP A 1 407 ? -10.086 25.469 -7.734 1 98.69 407 TRP A CA 1
ATOM 3269 C C . TRP A 1 407 ? -10.477 25.531 -6.262 1 98.69 407 TRP A C 1
ATOM 3271 O O . TRP A 1 407 ? -9.875 26.281 -5.484 1 98.69 407 TRP A O 1
ATOM 3281 N N . ALA A 1 408 ? -11.5 24.797 -5.902 1 98.5 408 ALA A N 1
ATOM 3282 C CA . ALA A 1 408 ? -11.945 24.797 -4.512 1 98.5 408 ALA A CA 1
ATOM 3283 C C . ALA A 1 408 ? -12.023 23.375 -3.967 1 98.5 408 ALA A C 1
ATOM 3285 O O . ALA A 1 408 ? -12.289 22.422 -4.715 1 98.5 408 ALA A O 1
ATOM 3286 N N . SER A 1 409 ? -11.742 23.188 -2.742 1 98.12 409 SER A N 1
ATOM 3287 C CA . SER A 1 409 ? -11.82 21.922 -2.018 1 98.12 409 SER A CA 1
ATOM 3288 C C . SER A 1 409 ? -12.586 22.078 -0.708 1 98.12 409 SER A C 1
ATOM 3290 O O . SER A 1 409 ? -12.445 23.094 -0.02 1 98.12 409 SER A O 1
ATOM 3292 N N . TYR A 1 410 ? -13.445 21.188 -0.414 1 97.06 410 TYR A N 1
ATOM 3293 C CA . TYR A 1 410 ? -14.375 21.328 0.701 1 97.06 410 TYR A CA 1
ATOM 3294 C C . TYR A 1 410 ? -14.789 19.969 1.24 1 97.06 410 TYR A C 1
ATOM 3296 O O . TYR A 1 410 ? -15.977 19.688 1.412 1 97.06 410 TYR A O 1
ATOM 3304 N N . ASN A 1 411 ? -13.922 19.031 1.465 1 96 411 ASN A N 1
ATOM 3305 C CA . ASN A 1 411 ? -14.008 17.781 2.217 1 96 411 ASN A CA 1
ATOM 3306 C C . ASN A 1 411 ? -14.836 16.734 1.481 1 96 411 ASN A C 1
ATOM 3308 O O . ASN A 1 411 ? -15.523 15.93 2.109 1 96 411 ASN A O 1
ATOM 3312 N N . LEU A 1 412 ? -14.914 16.781 0.197 1 96.94 412 LEU A N 1
ATOM 3313 C CA . LEU A 1 412 ? -15.492 15.742 -0.657 1 96.94 412 LEU A CA 1
ATOM 3314 C C . LEU A 1 412 ? -14.523 15.359 -1.773 1 96.94 412 LEU A C 1
ATOM 3316 O O . LEU A 1 412 ? -13.938 16.234 -2.42 1 96.94 412 LEU A O 1
ATOM 3320 N N . PRO A 1 413 ? -14.422 14.055 -1.972 1 97.56 413 PRO A N 1
ATOM 3321 C CA . PRO A 1 413 ? -13.492 13.633 -3.027 1 97.56 413 PRO A CA 1
ATOM 3322 C C . PRO A 1 413 ? -13.906 14.141 -4.406 1 97.56 413 PRO A C 1
ATOM 3324 O O . PRO A 1 413 ? -15.102 14.156 -4.734 1 97.56 413 PRO A O 1
ATOM 3327 N N . PHE A 1 414 ? -12.93 14.547 -5.172 1 98.06 414 PHE A N 1
ATOM 3328 C CA . PHE A 1 414 ? -13.133 14.93 -6.559 1 98.06 414 PHE A CA 1
ATOM 3329 C C . PHE A 1 414 ? -12.93 13.742 -7.492 1 98.06 414 PHE A C 1
ATOM 3331 O O . PHE A 1 414 ? -13.68 13.57 -8.461 1 98.06 414 PHE A O 1
ATOM 3338 N N . ILE A 1 415 ? -11.898 12.953 -7.242 1 96.94 415 ILE A N 1
ATOM 3339 C CA . ILE A 1 415 ? -11.539 11.828 -8.102 1 96.94 415 ILE A CA 1
ATOM 3340 C C . ILE A 1 415 ? -12.57 10.711 -7.945 1 96.94 415 ILE A C 1
ATOM 3342 O O . ILE A 1 415 ? -12.812 10.234 -6.836 1 96.94 415 ILE A O 1
ATOM 3346 N N . GLY A 1 416 ? -13.125 10.305 -9.047 1 95 416 GLY A N 1
ATOM 3347 C CA . GLY A 1 416 ? -14.227 9.352 -9.07 1 95 416 GLY A CA 1
ATOM 3348 C C . GLY A 1 416 ? -13.922 8.078 -8.312 1 95 416 GLY A C 1
ATOM 3349 O O . GLY A 1 416 ? -14.758 7.582 -7.555 1 95 416 GLY A O 1
ATOM 3350 N N . ASP A 1 417 ? -12.75 7.492 -8.5 1 92.81 417 ASP A N 1
ATOM 3351 C CA . ASP A 1 417 ? -12.359 6.254 -7.836 1 92.81 417 ASP A CA 1
ATOM 3352 C C . ASP A 1 417 ? -12.367 6.422 -6.32 1 92.81 417 ASP A C 1
ATOM 3354 O O . ASP A 1 417 ? -12.781 5.516 -5.59 1 92.81 417 ASP A O 1
ATOM 3358 N N . ILE A 1 418 ? -11.875 7.547 -5.871 1 97.25 418 ILE A N 1
ATOM 3359 C CA . ILE A 1 418 ? -11.828 7.832 -4.441 1 97.25 418 ILE A CA 1
ATOM 3360 C C . ILE A 1 418 ? -13.25 8.062 -3.92 1 97.25 418 ILE A C 1
ATOM 3362 O O . ILE A 1 418 ? -13.594 7.609 -2.826 1 97.25 418 ILE A O 1
ATOM 3366 N N . TYR A 1 419 ? -14.07 8.797 -4.734 1 97.31 419 TYR A N 1
ATOM 3367 C CA . TYR A 1 419 ? -15.469 9.062 -4.402 1 97.31 419 TYR A CA 1
ATOM 3368 C C . TYR A 1 419 ? -16.234 7.762 -4.188 1 97.31 419 TYR A C 1
ATOM 3370 O O . TYR A 1 419 ? -16.984 7.629 -3.213 1 97.31 419 TYR A O 1
ATOM 3378 N N . THR A 1 420 ? -15.953 6.762 -4.992 1 94.62 420 THR A N 1
ATOM 3379 C CA . THR A 1 420 ? -16.625 5.469 -4.914 1 94.62 420 THR A CA 1
ATOM 3380 C C . THR A 1 420 ? -16.062 4.637 -3.764 1 94.62 420 THR A C 1
ATOM 3382 O O . THR A 1 420 ? -16.812 4.141 -2.926 1 94.62 420 THR A O 1
ATOM 3385 N N . LEU A 1 421 ? -14.812 4.477 -3.67 1 96.38 421 LEU A N 1
ATOM 3386 C CA . LEU A 1 421 ? -14.164 3.611 -2.693 1 96.38 421 LEU A CA 1
ATOM 3387 C C . LEU A 1 421 ? -14.422 4.105 -1.273 1 96.38 421 LEU A C 1
ATOM 3389 O O . LEU A 1 421 ? -14.555 3.305 -0.346 1 96.38 421 LEU A O 1
ATOM 3393 N N . SER A 1 422 ? -14.469 5.414 -1.049 1 97.56 422 SER A N 1
ATOM 3394 C CA . SER A 1 422 ? -14.633 5.98 0.286 1 97.56 422 SER A CA 1
ATOM 3395 C C . SER A 1 422 ? -16.031 5.734 0.821 1 97.56 422 SER A C 1
ATOM 3397 O O . SER A 1 422 ? -16.281 5.867 2.021 1 97.56 422 SER A O 1
ATOM 3399 N N . GLY A 1 423 ? -16.969 5.422 -0.054 1 97.38 423 GLY A N 1
ATOM 3400 C CA . GLY A 1 423 ? -18.359 5.285 0.344 1 97.38 423 GLY A CA 1
ATOM 3401 C C . GLY A 1 423 ? -19.141 6.578 0.228 1 97.38 423 GLY A C 1
ATOM 3402 O O . GLY A 1 423 ? -20.328 6.625 0.56 1 97.38 423 GLY A O 1
ATOM 3403 N N . THR A 1 424 ? -18.516 7.656 -0.258 1 97.19 424 THR A N 1
ATOM 3404 C CA . THR A 1 424 ? -19.188 8.945 -0.406 1 97.19 424 THR A CA 1
ATOM 3405 C C . THR A 1 424 ? -20.344 8.844 -1.397 1 97.19 424 THR A C 1
ATOM 3407 O O . THR A 1 424 ? -21.375 9.5 -1.229 1 97.19 424 THR A O 1
ATOM 3410 N N . GLU A 1 425 ? -20.141 8.086 -2.418 1 95.88 425 GLU A N 1
ATOM 3411 C CA . GLU A 1 425 ? -21.203 7.867 -3.395 1 95.88 425 GLU A CA 1
ATOM 3412 C C . GLU A 1 425 ? -22.453 7.289 -2.734 1 95.88 425 GLU A C 1
ATOM 3414 O O . GLU A 1 425 ? -23.578 7.684 -3.059 1 95.88 425 GLU A O 1
ATOM 3419 N N . GLU A 1 426 ? -22.25 6.281 -1.861 1 95.62 426 GLU A N 1
ATOM 3420 C CA . GLU A 1 426 ? -23.375 5.691 -1.13 1 95.62 426 GLU A CA 1
ATOM 3421 C C . GLU A 1 426 ? -24.062 6.723 -0.237 1 95.62 426 GLU A C 1
ATOM 3423 O O . GLU A 1 426 ? -25.281 6.727 -0.105 1 95.62 426 GLU A O 1
ATOM 3428 N N . MET A 1 427 ? -23.266 7.621 0.4 1 95.31 427 MET A N 1
ATOM 3429 C CA . MET A 1 427 ? -23.828 8.695 1.211 1 95.31 427 MET A CA 1
ATOM 3430 C C . MET A 1 427 ? -24.688 9.641 0.356 1 95.31 427 MET A C 1
ATOM 3432 O O . MET A 1 427 ? -25.734 10.117 0.799 1 95.31 427 MET A O 1
ATOM 3436 N N . ALA A 1 428 ? -24.188 9.938 -0.837 1 96.12 428 ALA A N 1
ATOM 3437 C CA . ALA A 1 428 ? -24.938 10.805 -1.756 1 96.12 428 ALA A CA 1
ATOM 3438 C C . ALA A 1 428 ? -26.297 10.203 -2.102 1 96.12 428 ALA A C 1
ATOM 3440 O O . ALA A 1 428 ? -27.281 10.922 -2.219 1 96.12 428 ALA A O 1
ATOM 3441 N N . LYS A 1 429 ? -26.312 8.867 -2.332 1 95.19 429 LYS A N 1
ATOM 3442 C CA . LYS A 1 429 ? -27.562 8.18 -2.619 1 95.19 429 LYS A CA 1
ATOM 3443 C C . LYS A 1 429 ? -28.547 8.305 -1.45 1 95.19 429 LYS A C 1
ATOM 3445 O O . LYS A 1 429 ? -29.75 8.453 -1.653 1 95.19 429 LYS A O 1
ATOM 3450 N N . MET A 1 430 ? -28.031 8.312 -0.27 1 92.38 430 MET A N 1
ATOM 3451 C CA . MET A 1 430 ? -28.859 8.297 0.933 1 92.38 430 MET A CA 1
ATOM 3452 C C . MET A 1 430 ? -29.234 9.711 1.354 1 92.38 430 MET A C 1
ATOM 3454 O O . MET A 1 430 ? -30.359 9.938 1.825 1 92.38 430 MET A O 1
ATOM 3458 N N . PHE A 1 431 ? -28.266 10.711 1.231 1 90.56 431 PHE A N 1
ATOM 3459 C CA . PHE A 1 431 ? -28.469 12.008 1.866 1 90.56 431 PHE A CA 1
ATOM 3460 C C . PHE A 1 431 ? -28.5 13.125 0.827 1 90.56 431 PHE A C 1
ATOM 3462 O O . PHE A 1 431 ? -28.719 14.289 1.164 1 90.56 431 PHE A O 1
ATOM 3469 N N . GLY A 1 432 ? -28.25 12.82 -0.424 1 92.25 432 GLY A N 1
ATOM 3470 C CA . GLY A 1 432 ? -28.469 13.758 -1.513 1 92.25 432 GLY A CA 1
ATOM 3471 C C . GLY A 1 432 ? -27.281 14.688 -1.736 1 92.25 432 GLY A C 1
ATOM 3472 O O . GLY A 1 432 ? -26.125 14.281 -1.577 1 92.25 432 GLY A O 1
ATOM 3473 N N . ASP A 1 433 ? -27.484 15.914 -2.057 1 93.19 433 ASP A N 1
ATOM 3474 C CA . ASP A 1 433 ? -26.547 16.859 -2.65 1 93.19 433 ASP A CA 1
ATOM 3475 C C . ASP A 1 433 ? -25.406 17.188 -1.685 1 93.19 433 ASP A C 1
ATOM 3477 O O . ASP A 1 433 ? -24.297 17.531 -2.111 1 93.19 433 ASP A O 1
ATOM 3481 N N . TRP A 1 434 ? -25.641 17.047 -0.409 1 92.62 434 TRP A N 1
ATOM 3482 C CA . TRP A 1 434 ? -24.625 17.359 0.596 1 92.62 434 TRP A CA 1
ATOM 3483 C C . TRP A 1 434 ? -23.359 16.547 0.356 1 92.62 434 TRP A C 1
ATOM 3485 O O . TRP A 1 434 ? -22.266 17 0.674 1 92.62 434 TRP A O 1
ATOM 3495 N N . TYR A 1 435 ? -23.547 15.367 -0.324 1 95.44 435 TYR A N 1
ATOM 3496 C CA . TYR A 1 435 ? -22.422 14.461 -0.51 1 95.44 435 TYR A CA 1
ATOM 3497 C C . TYR A 1 435 ? -22.031 14.367 -1.981 1 95.44 435 TYR A C 1
ATOM 3499 O O . TYR A 1 435 ? -21.266 13.484 -2.373 1 95.44 435 TYR A O 1
ATOM 3507 N N . VAL A 1 436 ? -22.594 15.219 -2.812 1 96.12 436 VAL A N 1
ATOM 3508 C CA . VAL A 1 436 ? -22.203 15.297 -4.219 1 96.12 436 VAL A CA 1
ATOM 3509 C C . VAL A 1 436 ? -21.203 16.422 -4.414 1 96.12 436 VAL A C 1
ATOM 3511 O O . VAL A 1 436 ? -21.5 17.594 -4.129 1 96.12 436 VAL A O 1
ATOM 3514 N N . HIS A 1 437 ? -20.031 16.141 -4.879 1 96.25 437 HIS A N 1
ATOM 3515 C CA . HIS A 1 437 ? -18.875 17.031 -4.883 1 96.25 437 HIS A CA 1
ATOM 3516 C C . HIS A 1 437 ? -19.219 18.391 -5.461 1 96.25 437 HIS A C 1
ATOM 3518 O O . HIS A 1 437 ? -18.859 19.422 -4.887 1 96.25 437 HIS A O 1
ATOM 3524 N N . ASN A 1 438 ? -19.969 18.422 -6.57 1 95.88 438 ASN A N 1
ATOM 3525 C CA . ASN A 1 438 ? -20.203 19.688 -7.242 1 95.88 438 ASN A CA 1
ATOM 3526 C C . ASN A 1 438 ? -21.547 20.297 -6.84 1 95.88 438 ASN A C 1
ATOM 3528 O O . ASN A 1 438 ? -21.922 21.359 -7.336 1 95.88 438 ASN A O 1
ATOM 3532 N N . LYS A 1 439 ? -22.219 19.656 -5.887 1 96.62 439 LYS A N 1
ATOM 3533 C CA . LYS A 1 439 ? -23.562 20.141 -5.559 1 96.62 439 LYS A CA 1
ATOM 3534 C C . LYS A 1 439 ? -23.656 20.5 -4.078 1 96.62 439 LYS A C 1
ATOM 3536 O O . LYS A 1 439 ? -24.672 21.047 -3.637 1 96.62 439 LYS A O 1
ATOM 3541 N N . THR A 1 440 ? -22.672 20.172 -3.314 1 96.19 440 THR A N 1
ATOM 3542 C CA . THR A 1 440 ? -22.703 20.531 -1.901 1 96.19 440 THR A CA 1
ATOM 3543 C C . THR A 1 440 ? -22.734 22.047 -1.728 1 96.19 440 THR A C 1
ATOM 3545 O O . THR A 1 440 ? -22.422 22.781 -2.658 1 96.19 440 THR A O 1
ATOM 3548 N N . ALA A 1 441 ? -23.156 22.531 -0.599 1 96.38 441 ALA A N 1
ATOM 3549 C CA . ALA A 1 441 ? -23.359 23.953 -0.325 1 96.38 441 ALA A CA 1
ATOM 3550 C C . ALA A 1 441 ? -22.094 24.75 -0.598 1 96.38 441 ALA A C 1
ATOM 3552 O O . ALA A 1 441 ? -22.141 25.797 -1.271 1 96.38 441 ALA A O 1
ATOM 3553 N N . ARG A 1 442 ? -21 24.344 -0.137 1 97.31 442 ARG A N 1
ATOM 3554 C CA . ARG A 1 442 ? -19.766 25.109 -0.282 1 97.31 442 ARG A CA 1
ATOM 3555 C C . ARG A 1 442 ? -19.312 25.156 -1.739 1 97.31 442 ARG A C 1
ATOM 3557 O O . ARG A 1 442 ? -18.75 26.156 -2.191 1 97.31 442 ARG A O 1
ATOM 3564 N N . ALA A 1 443 ? -19.484 24 -2.463 1 98.06 443 ALA A N 1
ATOM 3565 C CA . ALA A 1 443 ? -19.203 24.031 -3.895 1 98.06 443 ALA A CA 1
ATOM 3566 C C . ALA A 1 443 ? -20 25.125 -4.598 1 98.06 443 ALA A C 1
ATOM 3568 O O . ALA A 1 443 ? -19.469 25.844 -5.438 1 98.06 443 ALA A O 1
ATOM 3569 N N . LYS A 1 444 ? -21.234 25.219 -4.234 1 98.19 444 LYS A N 1
ATOM 3570 C CA . LYS A 1 444 ? -22.125 26.203 -4.84 1 98.19 444 LYS A CA 1
ATOM 3571 C C . LYS A 1 444 ? -21.734 27.625 -4.434 1 98.19 444 LYS A C 1
ATOM 3573 O O . LYS A 1 444 ? -21.812 28.547 -5.246 1 98.19 444 LYS A O 1
ATOM 3578 N N . ILE A 1 445 ? -21.391 27.812 -3.203 1 98.56 445 ILE A N 1
ATOM 3579 C CA . ILE A 1 445 ? -20.984 29.141 -2.74 1 98.56 445 ILE A CA 1
ATOM 3580 C C . ILE A 1 445 ? -19.719 29.578 -3.475 1 98.56 445 ILE A C 1
ATOM 3582 O O . ILE A 1 445 ? -19.641 30.719 -3.943 1 98.56 445 ILE A O 1
ATOM 3586 N N . PHE A 1 446 ? -18.75 28.719 -3.578 1 98.56 446 PHE A N 1
ATOM 3587 C CA . PHE A 1 446 ? -17.531 29.047 -4.305 1 98.56 446 PHE A CA 1
ATOM 3588 C C . PHE A 1 446 ? -17.828 29.375 -5.766 1 98.56 446 PHE A C 1
ATOM 3590 O O . PHE A 1 446 ? -17.281 30.312 -6.332 1 98.56 446 PHE A O 1
ATOM 3597 N N . ARG A 1 447 ? -18.656 28.531 -6.383 1 98.06 447 ARG A N 1
ATOM 3598 C CA . ARG A 1 447 ? -19.031 28.766 -7.77 1 98.06 447 ARG A CA 1
ATOM 3599 C C . ARG A 1 447 ? -19.719 30.125 -7.926 1 98.06 447 ARG A C 1
ATOM 3601 O O . ARG A 1 447 ? -19.438 30.844 -8.883 1 98.06 447 ARG A O 1
ATOM 3608 N N . ARG A 1 448 ? -20.516 30.469 -6.996 1 97.94 448 ARG A N 1
ATOM 3609 C CA . ARG A 1 448 ? -21.266 31.719 -7.023 1 97.94 448 ARG A CA 1
ATOM 3610 C C . ARG A 1 448 ? -20.359 32.906 -6.793 1 97.94 448 ARG A C 1
ATOM 3612 O O . ARG A 1 448 ? -20.531 33.969 -7.422 1 97.94 448 ARG A O 1
ATOM 3619 N N . ASP A 1 449 ? -19.391 32.812 -5.902 1 98.38 449 ASP A N 1
ATOM 3620 C CA . ASP A 1 449 ? -18.828 34.031 -5.328 1 98.38 449 ASP A CA 1
ATOM 3621 C C . ASP A 1 449 ? -17.344 34.156 -5.672 1 98.38 449 ASP A C 1
ATOM 3623 O O . ASP A 1 449 ? -16.719 35.156 -5.367 1 98.38 449 ASP A O 1
ATOM 3627 N N . HIS A 1 450 ? -16.734 33.156 -6.316 1 97.75 450 HIS A N 1
ATOM 3628 C CA . HIS A 1 450 ? -15.297 33.25 -6.562 1 97.75 450 HIS A CA 1
ATOM 3629 C C . HIS A 1 450 ? -14.938 34.5 -7.359 1 97.75 450 HIS A C 1
ATOM 3631 O O . HIS A 1 450 ? -13.852 35.062 -7.188 1 97.75 450 HIS A O 1
ATOM 3637 N N . HIS A 1 451 ? -15.82 35 -8.227 1 97.31 451 HIS A N 1
ATOM 3638 C CA . HIS A 1 451 ? -15.555 36.156 -9.07 1 97.31 451 HIS A CA 1
ATOM 3639 C C . HIS A 1 451 ? -15.438 37.406 -8.242 1 97.31 451 HIS A C 1
ATOM 3641 O O . HIS A 1 451 ? -14.883 38.406 -8.711 1 97.31 451 HIS A O 1
ATOM 3647 N N . LYS A 1 452 ? -15.922 37.344 -7.07 1 97.62 452 LYS A N 1
ATOM 3648 C CA . LYS A 1 452 ? -15.828 38.5 -6.188 1 97.62 452 LYS A CA 1
ATOM 3649 C C . LYS A 1 452 ? -14.414 38.656 -5.648 1 97.62 452 LYS A C 1
ATOM 3651 O O . LYS A 1 452 ? -14.062 39.719 -5.129 1 97.62 452 LYS A O 1
ATOM 3656 N N . VAL A 1 453 ? -13.625 37.688 -5.746 1 97.75 453 VAL A N 1
ATOM 3657 C CA . VAL A 1 453 ? -12.242 37.719 -5.27 1 97.75 453 VAL A CA 1
ATOM 3658 C C . VAL A 1 453 ? -11.367 38.406 -6.305 1 97.75 453 VAL A C 1
ATOM 3660 O O . VAL A 1 453 ? -11.109 37.875 -7.379 1 97.75 453 VAL A O 1
ATOM 3663 N N . VAL A 1 454 ? -10.867 39.625 -5.996 1 96.38 454 VAL A N 1
ATOM 3664 C CA . VAL A 1 454 ? -10.055 40.375 -6.949 1 96.38 454 VAL A CA 1
ATOM 3665 C C . VAL A 1 454 ? -8.781 40.844 -6.27 1 96.38 454 VAL A C 1
ATOM 3667 O O . VAL A 1 454 ? -7.898 41.406 -6.926 1 96.38 454 VAL A O 1
ATOM 3670 N N . ASP A 1 455 ? -8.742 40.75 -4.941 1 91.88 455 ASP A N 1
ATOM 3671 C CA . ASP A 1 455 ? -7.59 41.125 -4.137 1 91.88 455 ASP A CA 1
ATOM 3672 C C . ASP A 1 455 ? -7.578 40.406 -2.793 1 91.88 455 ASP A C 1
ATOM 3674 O O . ASP A 1 455 ? -8.414 39.531 -2.543 1 91.88 455 ASP A O 1
ATOM 3678 N N . PHE A 1 456 ? -6.629 40.75 -1.906 1 90.31 456 PHE A N 1
ATOM 3679 C CA . PHE A 1 456 ? -6.465 40.094 -0.623 1 90.31 456 PHE A CA 1
ATOM 3680 C C . PHE A 1 456 ? -7.691 40.281 0.257 1 90.31 456 PHE A C 1
ATOM 3682 O O . PHE A 1 456 ? -8.227 39.312 0.813 1 90.31 456 PHE A O 1
ATOM 3689 N N . PRO A 1 457 ? -8.227 41.5 0.373 1 91.31 457 PRO A N 1
ATOM 3690 C CA . PRO A 1 457 ? -9.391 41.688 1.24 1 91.31 457 PRO A CA 1
ATOM 3691 C C . PRO A 1 457 ? -10.617 40.906 0.773 1 91.31 457 PRO A C 1
ATOM 3693 O O . PRO A 1 457 ? -11.352 40.375 1.596 1 91.31 457 PRO A O 1
ATOM 3696 N N . SER A 1 458 ? -10.805 40.938 -0.526 1 95.5 458 SER A N 1
ATOM 3697 C CA . SER A 1 458 ? -11.969 40.219 -1.028 1 95.5 458 SER A CA 1
ATOM 3698 C C . SER A 1 458 ? -11.781 38.719 -0.882 1 95.5 458 SER A C 1
ATOM 3700 O O . SER A 1 458 ? -12.75 38 -0.674 1 95.5 458 SER A O 1
ATOM 3702 N N . MET A 1 459 ? -10.555 38.188 -1.021 1 95.19 459 MET A N 1
ATOM 3703 C CA . MET A 1 459 ? -10.281 36.781 -0.744 1 95.19 459 MET A CA 1
ATOM 3704 C C . MET A 1 459 ? -10.578 36.438 0.714 1 95.19 459 MET A C 1
ATOM 3706 O O . MET A 1 459 ? -11.203 35.438 1.007 1 95.19 459 MET A O 1
ATOM 3710 N N . LEU A 1 460 ? -10.125 37.281 1.588 1 93.06 460 LEU A N 1
ATOM 3711 C CA . LEU A 1 460 ? -10.367 37.094 3.012 1 93.06 460 LEU A CA 1
ATOM 3712 C C . LEU A 1 460 ? -11.867 37.094 3.311 1 93.06 460 LEU A C 1
ATOM 3714 O O . LEU A 1 460 ? -12.344 36.281 4.094 1 93.06 460 LEU A O 1
ATOM 3718 N N . SER A 1 461 ? -12.531 38.031 2.701 1 94.38 461 SER A N 1
ATOM 3719 C CA . SER A 1 461 ? -13.969 38.156 2.91 1 94.38 461 SER A CA 1
ATOM 3720 C C . SER A 1 461 ? -14.68 36.844 2.51 1 94.38 461 SER A C 1
ATOM 3722 O O . SER A 1 461 ? -15.547 36.375 3.234 1 94.38 461 SER A O 1
ATOM 3724 N N . LEU A 1 462 ? -14.32 36.312 1.376 1 97.12 462 LEU A N 1
ATOM 3725 C CA . LEU A 1 462 ? -14.953 35.062 0.927 1 97.12 462 LEU A CA 1
ATOM 3726 C C . LEU A 1 462 ? -14.57 33.906 1.829 1 97.12 462 LEU A C 1
ATOM 3728 O O . LEU A 1 462 ? -15.422 33.094 2.197 1 97.12 462 LEU A O 1
ATOM 3732 N N . MET A 1 463 ? -13.312 33.844 2.193 1 96.19 463 MET A N 1
ATOM 3733 C CA . MET A 1 463 ? -12.812 32.688 2.943 1 96.19 463 MET A CA 1
ATOM 3734 C C . MET A 1 463 ? -13.289 32.719 4.391 1 96.19 463 MET A C 1
ATOM 3736 O O . MET A 1 463 ? -13.258 31.703 5.09 1 96.19 463 MET A O 1
ATOM 3740 N N . ARG A 1 464 ? -13.844 33.844 4.82 1 94.5 464 ARG A N 1
ATOM 3741 C CA . ARG A 1 464 ? -14.438 33.969 6.148 1 94.5 464 ARG A CA 1
ATOM 3742 C C . ARG A 1 464 ? -15.961 34 6.066 1 94.5 464 ARG A C 1
ATOM 3744 O O . ARG A 1 464 ? -16.641 34.188 7.078 1 94.5 464 ARG A O 1
ATOM 3751 N N . TYR A 1 465 ? -16.5 33.75 4.957 1 96.44 465 TYR A N 1
ATOM 3752 C CA . TYR A 1 465 ? -17.906 34 4.684 1 96.44 465 TYR A CA 1
ATOM 3753 C C . TYR A 1 465 ? -18.781 33.031 5.48 1 96.44 465 TYR A C 1
ATOM 3755 O O . TYR A 1 465 ? -18.562 31.812 5.461 1 96.44 465 TYR A O 1
ATOM 3763 N N . ASN A 1 466 ? -19.734 33.562 6.184 1 96.69 466 ASN A N 1
ATOM 3764 C CA . ASN A 1 466 ? -20.812 32.812 6.828 1 96.69 466 ASN A CA 1
ATOM 3765 C C . ASN A 1 466 ? -22.031 33.688 7.07 1 96.69 466 ASN A C 1
ATOM 3767 O O . ASN A 1 466 ? -22.047 34.5 8.008 1 96.69 466 ASN A O 1
ATOM 3771 N N . ASP A 1 467 ? -22.938 33.656 6.242 1 97 467 ASP A N 1
ATOM 3772 C CA . ASP A 1 467 ? -24.234 34.344 6.371 1 97 467 ASP A CA 1
ATOM 3773 C C . ASP A 1 467 ? -25.375 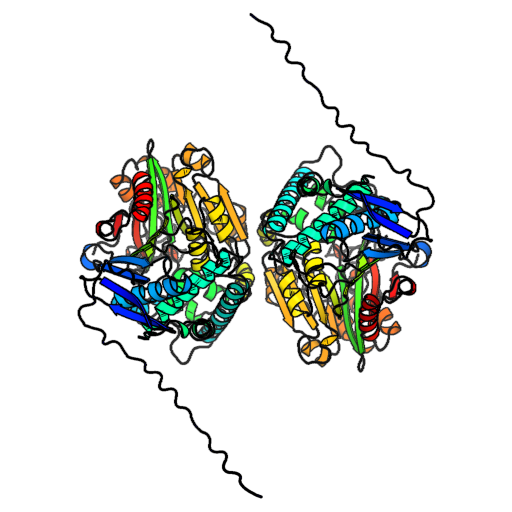33.344 6.367 1 97 467 ASP A C 1
ATOM 3775 O O . ASP A 1 467 ? -26.328 33.469 5.586 1 97 467 ASP A O 1
ATOM 3779 N N . PHE A 1 468 ? -25.281 32.375 7.258 1 96.62 468 PHE A N 1
ATOM 3780 C CA . PHE A 1 468 ? -26.062 31.156 7.152 1 96.62 468 PHE A CA 1
ATOM 3781 C C . PHE A 1 468 ? -27.547 31.438 7.379 1 96.62 468 PHE A C 1
ATOM 3783 O O . PHE A 1 468 ? -28.406 30.719 6.879 1 96.62 468 PHE A O 1
ATOM 3790 N N . MET A 1 469 ? -27.906 32.5 8.109 1 95.12 469 MET A N 1
ATOM 3791 C CA . MET A 1 469 ? -29.312 32.781 8.391 1 95.12 469 MET A CA 1
ATOM 3792 C C . MET A 1 469 ? -30 33.375 7.172 1 95.12 469 MET A C 1
ATOM 3794 O O . MET A 1 469 ? -31.234 33.312 7.051 1 95.12 469 MET A O 1
ATOM 3798 N N . ASN A 1 470 ? -29.203 33.906 6.289 1 96.62 470 ASN A N 1
ATOM 3799 C CA . ASN A 1 470 ? -29.812 34.594 5.16 1 96.62 470 ASN A CA 1
ATOM 3800 C C . ASN A 1 470 ? -29.438 33.969 3.83 1 96.62 470 ASN A C 1
ATOM 3802 O O . ASN A 1 470 ? -30.094 34.188 2.811 1 96.62 470 ASN A O 1
ATOM 3806 N N . ASP A 1 471 ? -28.422 33.25 3.76 1 97.5 471 ASP A N 1
ATOM 3807 C CA . ASP A 1 471 ? -27.984 32.625 2.518 1 97.5 471 ASP A CA 1
ATOM 3808 C C . ASP A 1 471 ? -28.812 31.375 2.207 1 97.5 471 ASP A C 1
ATOM 3810 O O . ASP A 1 471 ? -28.828 30.422 2.984 1 97.5 471 ASP A O 1
ATOM 3814 N N . PRO A 1 472 ? -29.406 31.312 1.093 1 97.12 472 PRO A N 1
ATOM 3815 C CA . PRO A 1 472 ? -30.234 30.156 0.758 1 97.12 472 PRO A CA 1
ATOM 3816 C C . PRO A 1 472 ? -29.438 28.859 0.657 1 97.12 472 PRO A C 1
ATOM 3818 O O . PRO A 1 472 ? -29.984 27.781 0.817 1 97.12 472 PRO A O 1
ATOM 3821 N N . LEU A 1 473 ? -28.203 28.984 0.469 1 97.44 473 LEU A N 1
ATOM 3822 C CA . LEU A 1 473 ? -27.359 27.797 0.323 1 97.44 473 LEU A CA 1
ATOM 3823 C C . LEU A 1 473 ? -27.047 27.188 1.683 1 97.44 473 LEU A C 1
ATOM 3825 O O . LEU A 1 473 ? -26.5 26.078 1.76 1 97.44 473 LEU A O 1
ATOM 3829 N N . SER A 1 474 ? -27.453 27.812 2.744 1 96.5 474 SER A N 1
ATOM 3830 C CA . SER A 1 474 ? -27.25 27.281 4.09 1 96.5 474 SER A CA 1
ATOM 3831 C C . SER A 1 474 ? -28.547 26.656 4.617 1 96.5 474 SER A C 1
ATOM 3833 O O . SER A 1 474 ? -28.594 26.219 5.77 1 96.5 474 SER A O 1
ATOM 3835 N N . THR A 1 475 ? -29.562 26.594 3.766 1 95 475 THR A N 1
ATOM 3836 C CA . THR A 1 475 ? -30.828 25.969 4.156 1 95 475 THR A CA 1
ATOM 3837 C C . THR A 1 475 ? -30.672 24.469 4.316 1 95 475 THR A C 1
ATOM 3839 O O . THR A 1 475 ? -29.938 23.828 3.549 1 95 475 THR A O 1
ATOM 3842 N N . CYS A 1 476 ? -31.234 23.891 5.266 1 92.62 476 CYS A N 1
ATOM 3843 C CA . CYS A 1 476 ? -31.219 22.438 5.508 1 92.62 476 CYS A CA 1
ATOM 3844 C C . CYS A 1 476 ? -32.594 21.953 6.008 1 92.62 476 CYS A C 1
ATOM 3846 O O . CYS A 1 476 ? -33.406 22.75 6.48 1 92.62 476 CYS A O 1
ATOM 3848 N N . PRO A 1 477 ? -32.875 20.656 5.699 1 91.62 477 PRO A N 1
ATOM 3849 C CA . PRO A 1 477 ? -34.094 20.094 6.297 1 91.62 477 PRO A CA 1
ATOM 3850 C C . PRO A 1 477 ? -33.969 19.938 7.812 1 91.62 477 PRO A C 1
ATOM 3852 O O . PRO A 1 477 ? -34.094 18.812 8.32 1 91.62 477 PRO A O 1
ATOM 3855 N N . CYS A 1 478 ? -33.75 21.047 8.438 1 94.81 478 CYS A N 1
ATOM 3856 C CA . CYS A 1 478 ? -33.531 21.125 9.883 1 94.81 478 CYS A CA 1
ATOM 3857 C C . CYS A 1 478 ? -34.438 22.188 10.508 1 94.81 478 CYS A C 1
ATOM 3859 O O . CYS A 1 478 ? -35.156 22.875 9.797 1 94.81 478 CYS A O 1
ATOM 3861 N N . LYS A 1 479 ? -34.438 22.203 11.875 1 95.75 479 LYS A N 1
ATOM 3862 C CA . LYS A 1 479 ? -35.156 23.203 12.641 1 95.75 479 LYS A CA 1
ATOM 3863 C C . LYS A 1 479 ? -34.25 23.891 13.656 1 95.75 479 LYS A C 1
ATOM 3865 O O . LYS A 1 479 ? -33.844 23.297 14.648 1 95.75 479 LYS A O 1
ATOM 3870 N N . PRO A 1 480 ? -34.062 25.203 13.508 1 95.88 480 PRO A N 1
ATOM 3871 C CA . PRO A 1 480 ? -34.406 26.109 12.422 1 95.88 480 PRO A CA 1
ATOM 3872 C C . PRO A 1 480 ? -33.906 25.625 11.062 1 95.88 480 PRO A C 1
ATOM 3874 O O . PRO A 1 480 ? -33.094 24.719 10.992 1 95.88 480 PRO A O 1
ATOM 3877 N N . PRO A 1 481 ? -34.375 26.203 10.008 1 96.12 481 PRO A N 1
ATOM 3878 C CA . PRO A 1 481 ? -34.156 25.641 8.68 1 96.12 481 PRO A CA 1
ATOM 3879 C C . PRO A 1 481 ? -32.844 26.094 8.031 1 96.12 481 PRO A C 1
ATOM 3881 O O . PRO A 1 481 ? -32.812 26.422 6.848 1 96.12 481 PRO A O 1
ATOM 3884 N N . TYR A 1 482 ? -31.844 26.203 8.867 1 96.31 482 TYR A N 1
ATOM 3885 C CA . TYR A 1 482 ? -30.531 26.578 8.367 1 96.31 482 TYR A CA 1
ATOM 3886 C C . TYR A 1 482 ? -29.422 26.047 9.281 1 96.31 482 TYR A C 1
ATOM 3888 O O . TYR A 1 482 ? -29.688 25.734 10.445 1 96.31 482 TYR A O 1
ATOM 3896 N N . THR A 1 483 ? -28.266 25.922 8.789 1 96.38 483 THR A N 1
ATOM 3897 C CA . THR A 1 483 ? -27.094 25.547 9.578 1 96.38 483 THR A CA 1
ATOM 3898 C C . THR A 1 483 ? -25.891 26.391 9.18 1 96.38 483 THR A C 1
ATOM 3900 O O . THR A 1 483 ? -25.688 26.688 8 1 96.38 483 THR A O 1
ATOM 3903 N N . SER A 1 484 ? -25.125 26.75 10.141 1 96 484 SER A N 1
ATOM 3904 C CA . SER A 1 484 ? -23.906 27.531 9.914 1 96 484 SER A CA 1
ATOM 3905 C C . SER A 1 484 ? -22.812 26.688 9.281 1 96 484 SER A C 1
ATOM 3907 O O . SER A 1 484 ? -21.844 27.219 8.734 1 96 484 SER A O 1
ATOM 3909 N N . ASN A 1 485 ? -22.953 25.359 9.32 1 94.56 485 ASN A N 1
ATOM 3910 C CA . ASN A 1 485 ? -21.953 24.422 8.82 1 94.56 485 ASN A CA 1
ATOM 3911 C C . ASN A 1 485 ? -21.891 24.406 7.297 1 94.56 485 ASN A C 1
ATOM 3913 O O . ASN A 1 485 ? -20.922 23.953 6.711 1 94.56 485 ASN A O 1
ATOM 3917 N N . SER A 1 486 ? -22.828 25.016 6.648 1 94.94 486 SER A N 1
ATOM 3918 C CA . SER A 1 486 ? -22.906 24.984 5.191 1 94.94 486 SER A CA 1
ATOM 3919 C C . SER A 1 486 ? -22.109 26.125 4.566 1 94.94 486 SER A C 1
ATOM 3921 O O . SER A 1 486 ? -21.922 26.156 3.352 1 94.94 486 SER A O 1
ATOM 3923 N N . ALA A 1 487 ? -21.594 27.016 5.34 1 96.06 487 ALA A N 1
ATOM 3924 C CA . ALA A 1 487 ? -20.875 28.188 4.84 1 96.06 487 ALA A CA 1
ATOM 3925 C C . ALA A 1 487 ? -19.406 27.859 4.605 1 96.06 487 ALA A C 1
ATOM 3927 O O . ALA A 1 487 ? -18.969 26.734 4.855 1 96.06 487 ALA A O 1
ATOM 3928 N N . ILE A 1 488 ? -18.609 28.875 4.082 1 97.12 488 ILE A N 1
ATOM 3929 C CA . ILE A 1 488 ? -17.203 28.672 3.771 1 97.12 488 ILE A CA 1
ATOM 3930 C C . ILE A 1 488 ? -16.406 28.516 5.066 1 97.12 488 ILE A C 1
ATOM 3932 O O . ILE A 1 488 ? -15.516 27.672 5.16 1 97.12 488 ILE A O 1
ATOM 3936 N N . SER A 1 489 ? -16.641 29.359 6.02 1 95.38 489 SER A N 1
ATOM 3937 C CA . SER A 1 489 ? -16.094 29.281 7.367 1 95.38 489 SER A CA 1
ATOM 3938 C C . SER A 1 489 ? -17.188 28.984 8.391 1 95.38 489 SER A C 1
ATOM 3940 O O . SER A 1 489 ? -17.969 29.875 8.758 1 95.38 489 SER A O 1
ATOM 3942 N N . ALA A 1 490 ? -17.203 27.828 8.938 1 93.56 490 ALA A N 1
ATOM 3943 C CA . ALA A 1 490 ? -18.297 27.359 9.797 1 93.56 490 ALA A CA 1
ATOM 3944 C C . ALA A 1 490 ? -18.312 28.125 11.109 1 93.56 490 ALA A C 1
ATOM 3946 O O . ALA A 1 490 ? -17.281 28.609 11.578 1 93.56 490 ALA A O 1
ATOM 3947 N N . ARG A 1 491 ? -19.484 28.312 11.695 1 93.62 491 ARG A N 1
ATOM 3948 C CA . ARG A 1 491 ? -19.766 28.875 13.016 1 93.62 491 ARG A CA 1
ATOM 3949 C C . ARG A 1 491 ? -20.797 28.031 13.758 1 93.62 491 ARG A C 1
ATOM 3951 O O . ARG A 1 491 ? -21.859 28.531 14.117 1 93.62 491 ARG A O 1
ATOM 3958 N N . ASP A 1 492 ? -20.391 26.828 14.023 1 92.94 492 ASP A N 1
ATOM 3959 C CA . ASP A 1 492 ? -21.344 25.859 14.555 1 92.94 492 ASP A CA 1
ATOM 3960 C C . ASP A 1 492 ? -21.844 26.266 15.938 1 92.94 492 ASP A C 1
ATOM 3962 O O . ASP A 1 492 ? -22.906 25.828 16.375 1 92.94 492 ASP A O 1
ATOM 3966 N N . GLU A 1 493 ? -21.078 27.141 16.656 1 91.44 493 GLU A N 1
ATOM 3967 C CA . GLU A 1 493 ? -21.469 27.609 17.984 1 91.44 493 GLU A CA 1
ATOM 3968 C C . GLU A 1 493 ? -22.688 28.531 17.906 1 91.44 493 GLU A C 1
ATOM 3970 O O . GLU A 1 493 ? -23.344 28.797 18.906 1 91.44 493 GLU A O 1
ATOM 3975 N N . LEU A 1 494 ? -22.984 28.953 16.703 1 95 494 LEU A N 1
ATOM 3976 C CA . LEU A 1 494 ? -24.109 29.859 16.516 1 95 494 LEU A CA 1
ATOM 3977 C C . LEU A 1 494 ? -25.375 29.094 16.188 1 95 494 LEU A C 1
ATOM 3979 O O . LEU A 1 494 ? -26.469 29.672 16.156 1 95 494 LEU A O 1
ATOM 3983 N N . ASN A 1 495 ? -25.281 27.828 15.898 1 95.62 495 ASN A N 1
ATOM 3984 C CA . ASN A 1 495 ? -26.469 27.031 15.688 1 95.62 495 ASN A CA 1
ATOM 3985 C C . ASN A 1 495 ? -27.281 26.891 16.969 1 95.62 495 ASN A C 1
ATOM 3987 O O . ASN A 1 495 ? -26.734 27.016 18.078 1 95.62 495 ASN A O 1
ATOM 3991 N N . ASP A 1 496 ? -28.578 26.609 16.844 1 95.38 496 ASP A N 1
ATOM 3992 C CA . ASP A 1 496 ? -29.469 26.422 17.984 1 95.38 496 ASP A CA 1
ATOM 3993 C C . ASP A 1 496 ? -29.109 25.156 18.766 1 95.38 496 ASP A C 1
ATOM 3995 O O . ASP A 1 496 ? -29.188 24.047 18.219 1 95.38 496 ASP A O 1
ATOM 3999 N N . PRO A 1 497 ? -28.656 25.312 20.031 1 94.56 497 PRO A N 1
ATOM 4000 C CA . PRO A 1 497 ? -28.328 24.141 20.828 1 94.56 497 PRO A CA 1
ATOM 4001 C C . PRO A 1 497 ? -29.484 23.156 20.953 1 94.56 497 PRO A C 1
ATOM 4003 O O . PRO A 1 497 ? -29.281 21.969 21.188 1 94.56 497 PRO A O 1
ATOM 4006 N N . LYS A 1 498 ? -30.688 23.625 20.766 1 95.12 498 LYS A N 1
ATOM 4007 C CA . LYS A 1 498 ? -31.875 22.781 20.859 1 95.12 498 LYS A CA 1
ATOM 4008 C C . LYS A 1 498 ? -32.438 22.453 19.484 1 95.12 498 LYS A C 1
ATOM 4010 O O . LYS A 1 498 ? -33.531 21.906 19.359 1 95.12 498 LYS A O 1
ATOM 4015 N N . GLY A 1 499 ? -31.672 22.859 18.531 1 95.69 499 GLY A N 1
ATOM 4016 C CA . GLY A 1 499 ? -32.125 22.625 17.172 1 95.69 499 GLY A CA 1
ATOM 4017 C C . GLY A 1 499 ? -32.125 21.156 16.797 1 95.69 499 GLY A C 1
ATOM 4018 O O . GLY A 1 499 ? -31.578 20.312 17.516 1 95.69 499 GLY A O 1
ATOM 4019 N N . GLN A 1 500 ? -32.844 20.797 15.742 1 95.44 500 GLN A N 1
ATOM 4020 C CA . GLN A 1 500 ? -32.906 19.438 15.195 1 95.44 500 GLN A CA 1
ATOM 4021 C C . GLN A 1 500 ? -32.219 19.375 13.844 1 95.44 500 GLN A C 1
ATOM 4023 O O . GLN A 1 500 ? -32.625 20.031 12.891 1 95.44 500 GLN A O 1
ATOM 4028 N N . TYR A 1 501 ? -31.219 18.625 13.766 1 93.44 501 TYR A N 1
ATOM 4029 C CA . TYR A 1 501 ? -30.406 18.484 12.57 1 93.44 501 TYR A CA 1
ATOM 4030 C C . TYR A 1 501 ? -30.25 17.031 12.172 1 93.44 501 TYR A C 1
ATOM 4032 O O . TYR A 1 501 ? -29.891 16.188 13 1 93.44 501 TYR A O 1
ATOM 4040 N N . PRO A 1 502 ? -30.5 16.641 10.961 1 88.81 502 PRO A N 1
ATOM 4041 C CA . PRO A 1 502 ? -30.391 15.242 10.523 1 88.81 502 PRO A CA 1
ATOM 4042 C C . PRO A 1 502 ? -28.953 14.734 10.5 1 88.81 502 PRO A C 1
ATOM 4044 O O . PRO A 1 502 ? -28.719 13.531 10.609 1 88.81 502 PRO A O 1
ATOM 4047 N N . ILE A 1 503 ? -28.031 15.578 10.266 1 87 503 ILE A N 1
ATOM 4048 C CA . ILE A 1 503 ? -26.609 15.25 10.266 1 87 503 ILE A CA 1
ATOM 4049 C C . ILE A 1 503 ? -25.938 15.867 11.492 1 87 503 ILE A C 1
ATOM 4051 O O . ILE A 1 503 ? -26.031 17.078 11.711 1 87 503 ILE A O 1
ATOM 4055 N N . PRO A 1 504 ? -25.25 15.07 12.188 1 83.12 504 PRO A N 1
ATOM 4056 C CA . PRO A 1 504 ? -24.672 15.57 13.445 1 83.12 504 PRO A CA 1
ATOM 4057 C C . PRO A 1 504 ? -23.75 16.766 13.242 1 83.12 504 PRO A C 1
ATOM 4059 O O . PRO A 1 504 ? -23.734 17.688 14.062 1 83.12 504 PRO A O 1
ATOM 4062 N N . SER A 1 505 ? -23.062 16.828 12.211 1 85.62 505 SER A N 1
ATOM 4063 C CA . SER A 1 505 ? -22.094 17.891 11.992 1 85.62 505 SER A CA 1
ATOM 4064 C C . SER A 1 505 ? -22.781 19.234 11.734 1 85.62 505 SER A C 1
ATOM 4066 O O . SER A 1 505 ? -22.172 20.297 11.836 1 85.62 505 SER A O 1
ATOM 4068 N N . TRP A 1 506 ? -24.109 19.219 11.484 1 91.19 506 TRP A N 1
ATOM 4069 C CA . TRP A 1 506 ? -24.875 20.422 11.211 1 91.19 506 TRP A CA 1
ATOM 4070 C C . TRP A 1 506 ? -25.312 21.109 12.508 1 91.19 506 TRP A C 1
ATOM 4072 O O . TRP A 1 506 ? -25.766 22.25 12.492 1 91.19 506 TRP A O 1
ATOM 4082 N N . SER A 1 507 ? -25.062 20.406 13.57 1 92.19 507 SER A N 1
ATOM 4083 C CA . SER A 1 507 ? -25.672 20.828 14.828 1 92.19 507 SER A CA 1
ATOM 4084 C C . SER A 1 507 ? -24.766 21.781 15.594 1 92.19 507 SER A C 1
ATOM 4086 O O . SER A 1 507 ? -23.672 22.125 15.125 1 92.19 507 SER A O 1
ATOM 4088 N N . TYR A 1 508 ? -25.297 22.172 16.703 1 92.88 508 TYR A N 1
ATOM 4089 C CA . TYR A 1 508 ? -24.516 23 17.625 1 92.88 508 TYR A CA 1
ATOM 4090 C C . TYR A 1 508 ? -23.281 22.25 18.109 1 92.88 508 TYR A C 1
ATOM 4092 O O . TYR A 1 508 ? -23.391 21.141 18.641 1 92.88 508 TYR A O 1
ATOM 4100 N N . ARG A 1 509 ? -22.219 22.859 17.875 1 88.62 509 ARG A N 1
ATOM 4101 C CA . ARG A 1 509 ? -20.922 22.391 18.328 1 88.62 509 ARG A CA 1
ATOM 4102 C C . ARG A 1 509 ? -19.984 23.562 18.609 1 88.62 509 ARG A C 1
ATOM 4104 O O . ARG A 1 509 ? -20.078 24.609 17.969 1 88.62 509 ARG A O 1
ATOM 4111 N N . LEU A 1 510 ? -19.109 23.422 19.609 1 86.81 510 LEU A N 1
ATOM 4112 C CA . LEU A 1 510 ? -18.031 24.391 19.797 1 86.81 510 LEU A CA 1
ATOM 4113 C C . LEU A 1 510 ? -16.891 24.141 18.812 1 86.81 510 LEU A C 1
ATOM 4115 O O . LEU A 1 510 ? -15.82 23.672 19.188 1 86.81 510 LEU A O 1
ATOM 4119 N N . HIS A 1 511 ? -17.281 24.438 17.625 1 89.31 511 HIS A N 1
ATOM 4120 C CA . HIS A 1 511 ? -16.484 24.109 16.453 1 89.31 511 HIS A CA 1
ATOM 4121 C C . HIS A 1 511 ? -16.719 25.109 15.328 1 89.31 511 HIS A C 1
ATOM 4123 O O . HIS A 1 511 ? -17.828 25.594 15.133 1 89.31 511 HIS A O 1
ATOM 4129 N N . GLY A 1 512 ? -15.664 25.453 14.656 1 89.5 512 GLY A N 1
ATOM 4130 C CA . GLY A 1 512 ? -15.805 26.344 13.523 1 89.5 512 GLY A CA 1
ATOM 4131 C C . GLY A 1 512 ? -14.469 26.781 12.945 1 89.5 512 GLY A C 1
ATOM 4132 O O . GLY A 1 512 ? -13.438 26.188 13.242 1 89.5 512 GLY A O 1
ATOM 4133 N N . GLY A 1 513 ? -14.602 27.734 12.023 1 89.62 513 GLY A N 1
ATOM 4134 C CA . GLY A 1 513 ? -13.391 28.297 11.453 1 89.62 513 GLY A CA 1
ATOM 4135 C C . GLY A 1 513 ? -12.516 28.984 12.477 1 89.62 513 GLY A C 1
ATOM 4136 O O . GLY A 1 513 ? -12.984 29.844 13.227 1 89.62 513 GLY A O 1
ATOM 4137 N N . THR A 1 514 ? -11.234 28.578 12.5 1 85.75 514 THR A N 1
ATOM 4138 C CA . THR A 1 514 ? -10.336 29.125 13.508 1 85.75 514 THR A CA 1
ATOM 4139 C C . THR A 1 514 ? -9.336 30.094 12.867 1 85.75 514 THR A C 1
ATOM 4141 O O . THR A 1 514 ? -8.75 30.938 13.555 1 85.75 514 THR A O 1
ATOM 4144 N N . ASP A 1 515 ? -9.164 29.953 11.555 1 85.5 515 ASP A N 1
ATOM 4145 C CA . ASP A 1 515 ? -8.234 30.844 10.859 1 85.5 515 ASP A CA 1
ATOM 4146 C C . ASP A 1 515 ? -8.484 30.844 9.359 1 85.5 515 ASP A C 1
ATOM 4148 O O . ASP A 1 515 ? -9.289 30.047 8.859 1 85.5 515 ASP A O 1
ATOM 4152 N N . ALA A 1 516 ? -7.965 31.828 8.734 1 90.06 516 ALA A N 1
ATOM 4153 C CA . ALA A 1 516 ? -7.863 31.891 7.281 1 90.06 516 ALA A CA 1
ATOM 4154 C C . ALA A 1 516 ? -6.449 32.281 6.844 1 90.06 516 ALA A C 1
ATOM 4156 O O . ALA A 1 516 ? -5.93 33.312 7.246 1 90.06 516 ALA A O 1
ATOM 4157 N N . LYS A 1 517 ? -5.836 31.406 6.168 1 90.5 517 LYS A N 1
ATOM 4158 C CA . LYS A 1 517 ? -4.508 31.656 5.609 1 90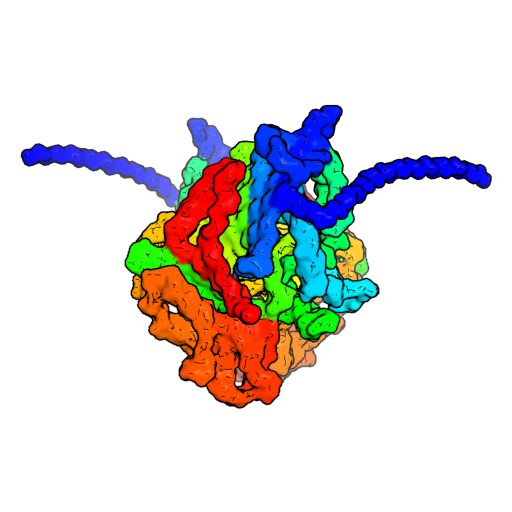.5 517 LYS A CA 1
ATOM 4159 C C . LYS A 1 517 ? -4.598 32 4.129 1 90.5 517 LYS A C 1
ATOM 4161 O O . LYS A 1 517 ? -5.359 31.406 3.379 1 90.5 517 LYS A O 1
ATOM 4166 N N . ILE A 1 518 ? -3.9 33.062 3.775 1 93.06 518 ILE A N 1
ATOM 4167 C CA . ILE A 1 518 ? -3.896 33.5 2.381 1 93.06 518 ILE A CA 1
ATOM 4168 C C . ILE A 1 518 ? -2.475 33.844 1.956 1 93.06 518 ILE A C 1
ATOM 4170 O O . ILE A 1 518 ? -1.742 34.5 2.707 1 93.06 518 ILE A O 1
ATOM 4174 N N . VAL A 1 519 ? -2.062 33.344 0.833 1 92.5 519 VAL A N 1
ATOM 4175 C CA . VAL A 1 519 ? -0.825 33.781 0.185 1 92.5 519 VAL A CA 1
ATOM 4176 C C . VAL A 1 519 ? -1.069 34 -1.308 1 92.5 519 VAL A C 1
ATOM 4178 O O . VAL A 1 519 ? -2.061 33.5 -1.855 1 92.5 519 VAL A O 1
ATOM 4181 N N . ASP A 1 520 ? -0.25 34.781 -1.896 1 91.94 520 ASP A N 1
ATOM 4182 C CA . ASP A 1 520 ? -0.295 34.906 -3.35 1 91.94 520 ASP A CA 1
ATOM 4183 C C . ASP A 1 520 ? 1.047 34.531 -3.973 1 91.94 520 ASP A C 1
ATOM 4185 O O . ASP A 1 520 ? 1.969 34.125 -3.27 1 91.94 520 ASP A O 1
ATOM 4189 N N . LEU A 1 521 ? 1.104 34.625 -5.262 1 90.94 521 LEU A N 1
ATOM 4190 C CA . LEU A 1 521 ? 2.283 34.188 -6.008 1 90.94 521 LEU A CA 1
ATOM 4191 C C . LEU A 1 521 ? 3.52 34.969 -5.547 1 90.94 521 LEU A C 1
ATOM 4193 O O . LEU A 1 521 ? 4.605 34.375 -5.438 1 90.94 521 LEU A O 1
ATOM 4197 N N . SER A 1 522 ? 3.387 36.188 -5.289 1 85.94 522 SER A N 1
ATOM 4198 C CA . SER A 1 522 ? 4.508 37.031 -4.863 1 85.94 522 SER A CA 1
ATOM 4199 C C . SER A 1 522 ? 5.027 36.594 -3.498 1 85.94 522 SER A C 1
ATOM 4201 O O . SER A 1 522 ? 6.238 36.5 -3.287 1 85.94 522 SER A O 1
ATOM 4203 N N . MET A 1 523 ? 4.137 36.375 -2.625 1 84.62 523 MET A N 1
ATOM 4204 C CA . MET A 1 523 ? 4.5 35.938 -1.276 1 84.62 523 MET A CA 1
ATOM 4205 C C . MET A 1 523 ? 5.199 34.594 -1.302 1 84.62 523 MET A C 1
ATOM 4207 O O . MET A 1 523 ? 6.168 34.375 -0.575 1 84.62 523 MET A O 1
ATOM 4211 N N . ILE A 1 524 ? 4.723 33.719 -2.123 1 87.69 524 ILE A N 1
ATOM 4212 C CA . ILE A 1 524 ? 5.312 32.406 -2.252 1 87.69 524 ILE A CA 1
ATOM 4213 C C . ILE A 1 524 ? 6.758 32.531 -2.729 1 87.69 524 ILE A C 1
ATOM 4215 O O . ILE A 1 524 ? 7.656 31.891 -2.174 1 87.69 524 ILE A O 1
ATOM 4219 N N . ASN A 1 525 ? 6.965 33.312 -3.686 1 81.44 525 ASN A N 1
ATOM 4220 C CA . ASN A 1 525 ? 8.305 33.531 -4.234 1 81.44 525 ASN A CA 1
ATOM 4221 C C . ASN A 1 525 ? 9.234 34.188 -3.221 1 81.44 525 ASN A C 1
ATOM 4223 O O . ASN A 1 525 ? 10.422 33.906 -3.178 1 81.44 525 ASN A O 1
ATOM 4227 N N . GLN A 1 526 ? 8.68 35.031 -2.422 1 76.62 526 GLN A N 1
ATOM 4228 C CA . GLN A 1 526 ? 9.469 35.75 -1.417 1 76.62 526 GLN A CA 1
ATOM 4229 C C . GLN A 1 526 ? 9.875 34.812 -0.283 1 76.62 526 GLN A C 1
ATOM 4231 O O . GLN A 1 526 ? 11.031 34.812 0.154 1 76.62 526 GLN A O 1
ATOM 4236 N N . VAL A 1 527 ? 8.93 34.125 0.209 1 70.62 527 VAL A N 1
ATOM 4237 C CA . VAL A 1 527 ? 9.188 33.219 1.305 1 70.62 527 VAL A CA 1
ATOM 4238 C C . VAL A 1 527 ? 10.242 32.188 0.881 1 70.62 527 VAL A C 1
ATOM 4240 O O . VAL A 1 527 ? 11.172 31.891 1.641 1 70.62 527 VAL A O 1
ATOM 4243 N N . SER A 1 528 ? 10.141 31.891 -0.325 1 64.56 528 SER A N 1
ATOM 4244 C CA . SER A 1 528 ? 11.094 30.906 -0.839 1 64.56 528 SER A CA 1
ATOM 4245 C C . SER A 1 528 ? 12.5 31.5 -0.942 1 64.56 528 SER A C 1
ATOM 4247 O O . SER A 1 528 ? 13.492 30.812 -0.708 1 64.56 528 SER A O 1
ATOM 4249 N N . LYS A 1 529 ? 12.547 32.75 -1.271 1 58.25 529 LYS A N 1
ATOM 4250 C CA . LYS A 1 529 ? 13.828 33.438 -1.388 1 58.25 529 LYS A CA 1
ATOM 4251 C C . LYS A 1 529 ? 14.398 33.781 -0.014 1 58.25 529 LYS A C 1
ATOM 4253 O O . LYS A 1 529 ? 15.617 33.719 0.194 1 58.25 529 LYS A O 1
ATOM 4258 N N . LEU A 1 530 ? 13.469 34.219 0.727 1 51.69 530 LEU A N 1
ATOM 4259 C CA . LEU A 1 530 ? 13.898 34.625 2.059 1 51.69 530 LEU A CA 1
ATOM 4260 C C . LEU A 1 530 ? 14.406 33.438 2.859 1 51.69 530 LEU A C 1
ATOM 4262 O O . LEU A 1 530 ? 15.406 33.562 3.576 1 51.69 530 LEU A O 1
ATOM 4266 N N . ILE A 1 531 ? 13.672 32.438 2.662 1 46.66 531 ILE A N 1
ATOM 4267 C CA . ILE A 1 531 ? 14.117 31.203 3.32 1 46.66 531 ILE A CA 1
ATOM 4268 C C . ILE A 1 531 ? 15.547 30.875 2.896 1 46.66 531 ILE A C 1
ATOM 4270 O O . ILE A 1 531 ? 16.344 30.375 3.693 1 46.66 531 ILE A O 1
ATOM 4274 N N . LEU A 1 532 ? 15.828 31.312 1.678 1 41 532 LEU A N 1
ATOM 4275 C CA . LEU A 1 532 ? 17.156 31.062 1.151 1 41 532 LEU A CA 1
ATOM 4276 C C . LEU A 1 532 ? 18.172 32.031 1.741 1 41 532 LEU A C 1
ATOM 4278 O O . LEU A 1 532 ? 19.375 31.719 1.816 1 41 532 LEU A O 1
ATOM 4282 N N . LYS A 1 533 ? 17.734 33.344 1.964 1 40.31 533 LYS A N 1
ATOM 4283 C CA . LYS A 1 533 ? 18.672 34.375 2.387 1 40.31 533 LYS A CA 1
ATOM 4284 C C . LYS A 1 533 ? 18.781 34.438 3.908 1 40.31 533 LYS A C 1
ATOM 4286 O O . LYS A 1 533 ? 19.359 35.375 4.461 1 40.31 533 LYS A O 1
ATOM 4291 N N . ILE A 1 534 ? 18 33.75 4.504 1 37.31 534 ILE A N 1
ATOM 4292 C CA . ILE A 1 534 ? 17.984 34.062 5.93 1 37.31 534 ILE A CA 1
ATOM 4293 C C . ILE A 1 534 ? 19.391 33.938 6.504 1 37.31 534 ILE A C 1
ATOM 4295 O O . ILE A 1 534 ? 19.906 32.812 6.648 1 37.31 534 ILE A O 1
ATOM 4299 N N . ASN A 1 535 ? 20.094 34.875 6.059 1 34.25 535 ASN A N 1
ATOM 4300 C CA . ASN A 1 535 ? 21 35.188 7.16 1 34.25 535 ASN A CA 1
ATOM 4301 C C . ASN A 1 535 ? 20.219 35.594 8.414 1 34.25 535 ASN A C 1
ATOM 4303 O O . ASN A 1 535 ? 19.062 36.031 8.328 1 34.25 535 ASN A O 1
ATOM 4307 N N . TYR A 1 536 ? 20.609 35.344 9.625 1 35.84 536 TYR A N 1
ATOM 4308 C CA . TYR A 1 536 ? 20.062 35.469 10.969 1 35.84 536 TYR A CA 1
ATOM 4309 C C . TYR A 1 536 ? 19.234 36.75 11.117 1 35.84 536 TYR A C 1
ATOM 4311 O O . TYR A 1 536 ? 18.172 36.719 11.734 1 35.84 536 TYR A O 1
ATOM 4319 N N . GLU A 1 537 ? 19.719 37.812 10.711 1 36.31 537 GLU A N 1
ATOM 4320 C CA . GLU A 1 537 ? 19.203 39.094 11.141 1 36.31 537 GLU A CA 1
ATOM 4321 C C . GLU A 1 537 ? 17.891 39.438 10.453 1 36.31 537 GLU A C 1
ATOM 4323 O O . GLU A 1 537 ? 17.016 40.094 11.039 1 36.31 537 GLU A O 1
ATOM 4328 N N . GLU A 1 538 ? 17.734 39.094 9.352 1 36.84 538 GLU A N 1
ATOM 4329 C CA . GLU A 1 538 ? 16.578 39.594 8.625 1 36.84 538 GLU A CA 1
ATOM 4330 C C . GLU A 1 538 ? 15.383 38.656 8.75 1 36.84 538 GLU A C 1
ATOM 4332 O O . GLU A 1 538 ? 14.281 38.969 8.312 1 36.84 538 GLU A O 1
ATOM 4337 N N . TYR A 1 539 ? 15.555 37.562 9.219 1 39.25 539 TYR A N 1
ATOM 4338 C CA . TYR A 1 539 ? 14.578 36.469 9.195 1 39.25 539 TYR A CA 1
ATOM 4339 C C . TYR A 1 539 ? 13.305 36.875 9.938 1 39.25 539 TYR A C 1
ATOM 4341 O O . TYR A 1 539 ? 12.242 36.281 9.719 1 39.25 539 TYR A O 1
ATOM 4349 N N . ILE A 1 540 ? 13.438 37.625 10.969 1 37.09 540 ILE A N 1
ATOM 4350 C CA . ILE A 1 540 ? 12.344 37.75 11.93 1 37.09 540 ILE A CA 1
ATOM 4351 C C . ILE A 1 540 ? 11.141 38.375 11.242 1 37.09 540 ILE A C 1
ATOM 4353 O O . ILE A 1 540 ? 10.016 38.312 11.758 1 37.09 540 ILE A O 1
ATOM 4357 N N . LYS A 1 541 ? 11.312 39.125 10.328 1 35.94 541 LYS A N 1
ATOM 4358 C CA . LYS A 1 541 ? 10.156 39.938 9.961 1 35.94 541 LYS A CA 1
ATOM 4359 C C . LYS A 1 541 ? 9.258 39.219 8.969 1 35.94 541 LYS A C 1
ATOM 4361 O O . LYS A 1 541 ? 8.648 39.844 8.094 1 35.94 541 LYS A O 1
ATOM 4366 N N . ILE A 1 542 ? 9.328 37.906 8.898 1 39.5 542 ILE A N 1
ATOM 4367 C CA . ILE A 1 542 ? 8.57 37.312 7.793 1 39.5 542 ILE A CA 1
ATOM 4368 C C . ILE A 1 542 ? 7.098 37.188 8.18 1 39.5 542 ILE A C 1
ATOM 4370 O O . ILE A 1 542 ? 6.703 36.281 8.891 1 39.5 542 ILE A O 1
ATOM 4374 N N . ASN A 1 543 ? 6.41 38.219 8.391 1 41.41 543 ASN A N 1
ATOM 4375 C CA . ASN A 1 543 ? 4.961 38.125 8.531 1 41.41 543 ASN A CA 1
ATOM 4376 C C . ASN A 1 543 ? 4.285 37.844 7.191 1 41.41 543 ASN A C 1
ATOM 4378 O O . ASN A 1 543 ? 3.828 38.75 6.52 1 41.41 543 ASN A O 1
ATOM 4382 N N . PHE A 1 544 ? 4.711 36.688 6.387 1 42.41 544 PHE A N 1
ATOM 4383 C CA . PHE A 1 544 ? 4.234 36.594 5.012 1 42.41 544 PHE A CA 1
ATOM 4384 C C . PHE A 1 544 ? 2.863 35.938 4.961 1 42.41 544 PHE A C 1
ATOM 4386 O O . PHE A 1 544 ? 2.186 35.969 3.934 1 42.41 544 PHE A O 1
ATOM 4393 N N . ILE A 1 545 ? 2.516 35.219 6.016 1 44.97 545 ILE A N 1
ATOM 4394 C CA . ILE A 1 545 ? 1.195 34.594 5.984 1 44.97 545 ILE A CA 1
ATOM 4395 C C . ILE A 1 545 ? 0.207 35.438 6.777 1 44.97 545 ILE A C 1
ATOM 4397 O O . ILE A 1 545 ? 0.458 35.781 7.941 1 44.97 545 ILE A O 1
ATOM 4401 N N . GLN A 1 546 ? -0.668 36.062 5.922 1 45.16 546 GLN A N 1
ATOM 4402 C CA . GLN A 1 546 ? -1.723 36.75 6.66 1 45.16 546 GLN A CA 1
ATOM 4403 C C . GLN A 1 546 ? -2.693 35.75 7.285 1 45.16 546 GLN A C 1
ATOM 4405 O O . GLN A 1 546 ? -3.256 34.906 6.586 1 45.16 546 GLN A O 1
ATOM 4410 N N . ILE A 1 547 ? -2.557 35.688 8.531 1 52.25 547 ILE A N 1
ATOM 4411 C CA . ILE A 1 547 ? -3.436 34.812 9.305 1 52.25 547 ILE A CA 1
ATOM 4412 C C . ILE A 1 547 ? -4.445 35.656 10.078 1 52.25 547 ILE A C 1
ATOM 4414 O O . ILE A 1 547 ? -4.07 36.594 10.758 1 52.25 547 ILE A O 1
ATOM 4418 N N . TYR A 1 548 ? -5.723 35.469 9.695 1 54.09 548 TYR A N 1
ATOM 4419 C CA . TYR A 1 548 ? -6.773 36.156 10.414 1 54.09 548 TYR A CA 1
ATOM 4420 C C . TYR A 1 548 ? -7.527 35.219 11.344 1 54.09 548 TYR A C 1
ATOM 4422 O O . TYR A 1 548 ? -7.977 34.156 10.93 1 54.09 548 TYR A O 1
ATOM 4430 N N . PRO A 1 549 ? -7.43 35.562 12.672 1 51.88 549 PRO A N 1
ATOM 4431 C CA . PRO A 1 549 ? -8.297 34.781 13.555 1 51.88 549 PRO A CA 1
ATOM 4432 C C . PRO A 1 549 ? -9.781 35.031 13.273 1 51.88 549 PRO A C 1
ATOM 4434 O O . PRO A 1 549 ? -10.18 36.125 12.922 1 51.88 549 PRO A O 1
ATOM 4437 N N . ASP A 1 550 ? -10.469 34 13.008 1 48.88 550 ASP A N 1
ATOM 4438 C CA . ASP A 1 550 ? -11.898 34.156 12.742 1 48.88 550 ASP A CA 1
ATOM 4439 C C . ASP A 1 550 ? -12.672 34.406 14.039 1 48.88 550 ASP A C 1
ATOM 4441 O O . ASP A 1 550 ? -13.75 34.969 14.023 1 48.88 550 ASP A O 1
ATOM 4445 N N . VAL A 1 551 ? -12.297 33.719 15.156 1 42.88 551 VAL A N 1
ATOM 4446 C CA . VAL A 1 551 ? -13.156 33.844 16.328 1 42.88 551 VAL A CA 1
ATOM 4447 C C . VAL A 1 551 ? -12.914 35.188 17 1 42.88 551 VAL A C 1
ATOM 4449 O O . VAL A 1 551 ? -11.797 35.5 17.438 1 42.88 551 VAL A O 1
ATOM 4452 N N . LYS A 1 552 ? -13.531 36.344 16.562 1 43.78 552 LYS A N 1
ATOM 4453 C CA . LYS A 1 552 ? -13.586 37.562 17.359 1 43.78 552 LYS A CA 1
ATOM 4454 C C . LYS A 1 552 ? -14.117 37.312 18.766 1 43.78 552 LYS A C 1
ATOM 4456 O O . LYS A 1 552 ? -15.109 36.594 18.938 1 43.78 552 LYS A O 1
ATOM 4461 N N . ASN A 1 553 ? -13.148 37.531 19.781 1 33.16 553 ASN A N 1
ATOM 4462 C CA . ASN A 1 553 ? -13.688 37.719 21.125 1 33.16 553 ASN A CA 1
ATOM 4463 C C . ASN A 1 553 ? -14.781 38.781 21.172 1 33.16 553 ASN A C 1
ATOM 4465 O O . ASN A 1 553 ? -14.672 39.812 20.516 1 33.16 553 ASN A O 1
ATOM 4469 N N . MET B 1 1 ? 20.344 32.25 -54.219 1 22.56 1 MET B N 1
ATOM 4470 C CA . MET B 1 1 ? 19.422 31.109 -54.156 1 22.56 1 MET B CA 1
ATOM 4471 C C . MET B 1 1 ? 20.203 29.797 -54.094 1 22.56 1 MET B C 1
ATOM 4473 O O . MET B 1 1 ? 19.922 28.875 -54.844 1 22.56 1 MET B O 1
ATOM 4477 N N . CYS B 1 2 ? 21.375 29.688 -53.531 1 25.27 2 CYS B N 1
ATOM 4478 C CA . CYS B 1 2 ? 22.344 28.609 -53.625 1 25.27 2 CYS B CA 1
ATOM 4479 C C . CYS B 1 2 ? 21.812 27.328 -52.969 1 25.27 2 CYS B C 1
ATOM 4481 O O . CYS B 1 2 ? 21.359 27.344 -51.844 1 25.27 2 CYS B O 1
ATOM 4483 N N . TYR B 1 3 ? 21.297 26.375 -53.844 1 23.05 3 TYR B N 1
ATOM 4484 C CA . TYR B 1 3 ? 20.641 25.094 -53.625 1 23.05 3 TYR B CA 1
ATOM 4485 C C . TYR B 1 3 ? 21.578 24.109 -52.969 1 23.05 3 TYR B C 1
ATOM 4487 O O . TYR B 1 3 ? 22.547 23.641 -53.562 1 23.05 3 TYR B O 1
ATOM 4495 N N . GLY B 1 4 ? 22.141 24.344 -51.812 1 26.36 4 GLY B N 1
ATOM 4496 C CA . GLY B 1 4 ? 23.109 23.438 -51.219 1 26.36 4 GLY B CA 1
ATOM 4497 C C . GLY B 1 4 ? 22.578 22.031 -51.031 1 26.36 4 GLY B C 1
ATOM 4498 O O . GLY B 1 4 ? 21.484 21.859 -50.5 1 26.36 4 GLY B O 1
ATOM 4499 N N . VAL B 1 5 ? 22.953 20.984 -51.812 1 26.23 5 VAL B N 1
ATOM 4500 C CA . VAL B 1 5 ? 22.625 19.578 -51.938 1 26.23 5 VAL B CA 1
ATOM 4501 C C . VAL B 1 5 ? 23.031 18.828 -50.688 1 26.23 5 VAL B C 1
ATOM 4503 O O . VAL B 1 5 ? 24.219 18.781 -50.344 1 26.23 5 VAL B O 1
ATOM 4506 N N . LYS B 1 6 ? 22.391 19 -49.531 1 28.06 6 LYS B N 1
ATOM 4507 C CA . LYS B 1 6 ? 22.797 18.234 -48.375 1 28.06 6 LYS B CA 1
ATOM 4508 C C . LYS B 1 6 ? 22.656 16.734 -48.625 1 28.06 6 LYS B C 1
ATOM 4510 O O . LYS B 1 6 ? 21.594 16.266 -49.031 1 28.06 6 LYS B O 1
ATOM 4515 N N . MET B 1 7 ? 23.703 15.969 -48.875 1 24.52 7 MET B N 1
ATOM 4516 C CA . MET B 1 7 ? 23.844 14.539 -49.094 1 24.52 7 MET B CA 1
ATOM 4517 C C . MET B 1 7 ? 23.438 13.758 -47.844 1 24.52 7 MET B C 1
ATOM 4519 O O . MET B 1 7 ? 23.938 14.031 -46.75 1 24.52 7 MET B O 1
ATOM 4523 N N . TYR B 1 8 ? 22.234 13.25 -47.75 1 24.94 8 TYR B N 1
ATOM 4524 C CA . TYR B 1 8 ? 21.672 12.43 -46.688 1 24.94 8 TYR B CA 1
ATOM 4525 C C . TYR B 1 8 ? 22.344 11.062 -46.656 1 24.94 8 TYR B C 1
ATOM 4527 O O . TYR B 1 8 ? 22.375 10.344 -47.656 1 24.94 8 TYR B O 1
ATOM 4535 N N . PHE B 1 9 ? 23.531 10.891 -46.062 1 24.77 9 PHE B N 1
ATOM 4536 C CA . PHE B 1 9 ? 24.125 9.562 -45.906 1 24.77 9 PHE B CA 1
ATOM 4537 C C . PHE B 1 9 ? 23.219 8.664 -45.062 1 24.77 9 PHE B C 1
ATOM 4539 O O . PHE B 1 9 ? 22.875 8.992 -43.938 1 24.77 9 PHE B O 1
ATOM 4546 N N . THR B 1 10 ? 22.312 7.926 -45.688 1 23.86 10 THR B N 1
ATOM 4547 C CA . THR B 1 10 ? 21.469 6.891 -45.094 1 23.86 10 THR B CA 1
ATOM 4548 C C . THR B 1 10 ? 22.312 5.738 -44.562 1 23.86 10 THR B C 1
ATOM 4550 O O . THR B 1 10 ? 23.016 5.07 -45.344 1 23.86 10 THR B O 1
ATOM 4553 N N . VAL B 1 11 ? 22.891 5.816 -43.438 1 24.78 11 VAL B N 1
ATOM 4554 C CA . VAL B 1 11 ? 23.578 4.66 -42.875 1 24.78 11 VAL B CA 1
ATOM 4555 C C . VAL B 1 11 ? 22.578 3.523 -42.656 1 24.78 11 VAL B C 1
ATOM 4557 O O . VAL B 1 11 ? 21.594 3.678 -41.938 1 24.78 11 VAL B O 1
ATOM 4560 N N . VAL B 1 12 ? 22.406 2.66 -43.594 1 23.28 12 VAL B N 1
ATOM 4561 C CA . VAL B 1 12 ? 21.625 1.425 -43.562 1 23.28 12 VAL B CA 1
ATOM 4562 C C . VAL B 1 12 ? 22.234 0.462 -42.531 1 23.28 12 VAL B C 1
ATOM 4564 O O . VAL B 1 12 ? 23.375 0.022 -42.719 1 23.28 12 VAL B O 1
ATOM 4567 N N . PHE B 1 13 ? 22 0.614 -41.281 1 25.11 13 PHE B N 1
ATOM 4568 C CA . PHE B 1 13 ? 22.391 -0.42 -40.344 1 25.11 13 PHE B CA 1
ATOM 4569 C C . PHE B 1 13 ? 21.703 -1.739 -40.656 1 25.11 13 PHE B C 1
ATOM 4571 O O . PHE B 1 13 ? 20.469 -1.798 -40.75 1 25.11 13 PHE B O 1
ATOM 4578 N N . THR B 1 14 ? 22.328 -2.617 -41.406 1 21.73 14 THR B N 1
ATOM 4579 C CA . THR B 1 14 ? 21.906 -3.975 -41.719 1 21.73 14 THR B CA 1
ATOM 4580 C C . THR B 1 14 ? 21.719 -4.801 -40.469 1 21.73 14 THR B C 1
ATOM 4582 O O . THR B 1 14 ? 22.672 -5.066 -39.719 1 21.73 14 THR B O 1
ATOM 4585 N N . ILE B 1 15 ? 20.625 -4.754 -39.812 1 25.47 15 ILE B N 1
ATOM 4586 C CA . ILE B 1 15 ? 20.281 -5.664 -38.719 1 25.47 15 ILE B CA 1
ATOM 4587 C C . ILE B 1 15 ? 20.266 -7.102 -39.25 1 25.47 15 ILE B C 1
ATOM 4589 O O . ILE B 1 15 ? 19.5 -7.438 -40.156 1 25.47 15 ILE B O 1
ATOM 4593 N N . VAL B 1 16 ? 21.344 -7.793 -39.281 1 23.48 16 VAL B N 1
ATOM 4594 C CA . VAL B 1 16 ? 21.406 -9.203 -39.625 1 23.48 16 VAL B CA 1
ATOM 4595 C C . VAL B 1 16 ? 20.562 -10.031 -38.656 1 23.48 16 VAL B C 1
ATOM 4597 O O . VAL B 1 16 ? 20.906 -10.141 -37.469 1 23.48 16 VAL B O 1
ATOM 4600 N N . ILE B 1 17 ? 19.312 -10.078 -38.781 1 27.03 17 ILE B N 1
ATOM 4601 C CA . ILE B 1 17 ? 18.469 -11 -38.031 1 27.03 17 ILE B CA 1
ATOM 4602 C C . ILE B 1 17 ? 18.641 -12.422 -38.562 1 27.03 17 ILE B C 1
ATOM 4604 O O . ILE B 1 17 ? 18.359 -12.672 -39.75 1 27.03 17 ILE B O 1
ATOM 4608 N N . SER B 1 18 ? 19.594 -13.133 -38.219 1 25.19 18 SER B N 1
ATOM 4609 C CA . SER B 1 18 ? 19.625 -14.531 -38.656 1 25.19 18 SER B CA 1
ATOM 4610 C C . SER B 1 18 ? 18.453 -15.312 -38.062 1 25.19 18 SER B C 1
ATOM 4612 O O . SER B 1 18 ? 18.188 -15.242 -36.875 1 25.19 18 SER B O 1
ATOM 4614 N N . PHE B 1 19 ? 17.5 -15.625 -38.875 1 27.02 19 PHE B N 1
ATOM 4615 C CA . PHE B 1 19 ? 16.422 -16.531 -38.5 1 27.02 19 PHE B CA 1
ATOM 4616 C C . PHE B 1 19 ? 16.953 -17.953 -38.312 1 27.02 19 PHE B C 1
ATOM 4618 O O . PHE B 1 19 ? 17.688 -18.453 -39.156 1 27.02 19 PHE B O 1
ATOM 4625 N N . ILE B 1 20 ? 17.156 -18.438 -37.25 1 29.78 20 ILE B N 1
ATOM 4626 C CA . ILE B 1 20 ? 17.547 -19.812 -37 1 29.78 20 ILE B CA 1
ATOM 4627 C C . ILE B 1 20 ? 16.438 -20.75 -37.5 1 29.78 20 ILE B C 1
ATOM 4629 O O . ILE B 1 20 ? 15.25 -20.484 -37.281 1 29.78 20 ILE B O 1
ATOM 4633 N N . GLU B 1 21 ? 16.734 -21.594 -38.406 1 28.41 21 GLU B N 1
ATOM 4634 C CA . GLU B 1 21 ? 15.906 -22.688 -38.906 1 28.41 21 GLU B CA 1
ATOM 4635 C C . GLU B 1 21 ? 15.359 -23.531 -37.75 1 28.41 21 GLU B C 1
ATOM 4637 O O . GLU B 1 21 ? 16.109 -23.922 -36.875 1 28.41 21 GLU B O 1
ATOM 4642 N N . ILE B 1 22 ? 14.109 -23.578 -37.531 1 32.94 22 ILE B N 1
ATOM 4643 C CA . ILE B 1 22 ? 13.367 -24.406 -36.594 1 32.94 22 ILE B CA 1
ATOM 4644 C C . ILE B 1 22 ? 13.562 -25.891 -36.969 1 32.94 22 ILE B C 1
ATOM 4646 O O . ILE B 1 22 ? 13.148 -26.328 -38.031 1 32.94 22 ILE B O 1
ATOM 4650 N N . HIS B 1 23 ? 14.617 -26.547 -36.625 1 32.53 23 HIS B N 1
ATOM 4651 C CA . HIS B 1 23 ? 14.766 -27.984 -36.781 1 32.53 23 HIS B CA 1
ATOM 4652 C C . HIS B 1 23 ? 13.578 -28.75 -36.219 1 32.53 23 HIS B C 1
ATOM 4654 O O . HIS B 1 23 ? 13 -28.328 -35.219 1 32.53 23 HIS B O 1
ATOM 4660 N N . THR B 1 24 ? 12.93 -29.594 -36.906 1 37.88 24 THR B N 1
ATOM 4661 C CA . THR B 1 24 ? 11.859 -30.547 -36.656 1 37.88 24 THR B CA 1
ATOM 4662 C C . THR B 1 24 ? 12.102 -31.266 -35.312 1 37.88 24 THR B C 1
ATOM 4664 O O . THR B 1 24 ? 11.164 -31.734 -34.688 1 37.88 24 THR B O 1
ATOM 4667 N N . GLN B 1 25 ? 13.25 -31.953 -35.062 1 44.75 25 GLN B N 1
ATOM 4668 C CA . GLN B 1 25 ? 13.453 -32.688 -33.812 1 44.75 25 GLN B CA 1
ATOM 4669 C C . GLN B 1 25 ? 13.867 -31.734 -32.688 1 44.75 25 GLN B C 1
ATOM 4671 O O . GLN B 1 25 ? 14.922 -31.094 -32.781 1 44.75 25 GLN B O 1
ATOM 4676 N N . HIS B 1 26 ? 13 -31.25 -32.031 1 59.28 26 HIS B N 1
ATOM 4677 C CA . HIS B 1 26 ? 13.297 -30.297 -30.953 1 59.28 26 HIS B CA 1
ATOM 4678 C C . HIS B 1 26 ? 14.312 -30.859 -29.969 1 59.28 26 HIS B C 1
ATOM 4680 O O . HIS B 1 26 ? 14.148 -31.984 -29.484 1 59.28 26 HIS B O 1
ATOM 4686 N N . PRO B 1 27 ? 15.484 -30.281 -29.984 1 67.94 27 PRO B N 1
ATOM 4687 C CA . PRO B 1 27 ? 16.5 -30.797 -29.047 1 67.94 27 PRO B CA 1
ATOM 4688 C C . PRO B 1 27 ? 16.016 -30.844 -27.609 1 67.94 27 PRO B C 1
ATOM 4690 O O . PRO B 1 27 ? 15.188 -30.016 -27.203 1 67.94 27 PRO B O 1
ATOM 4693 N N . SER B 1 28 ? 16.344 -32 -26.984 1 80.69 28 SER B N 1
ATOM 4694 C CA . SER B 1 28 ? 16.016 -32.156 -25.578 1 80.69 28 SER B CA 1
ATOM 4695 C C . SER B 1 28 ? 16.938 -31.359 -24.688 1 80.69 28 SER B C 1
ATOM 4697 O O . SER B 1 28 ? 16.672 -31.172 -23.5 1 80.69 28 SER B O 1
ATOM 4699 N N . LYS B 1 29 ? 18.062 -30.859 -25.281 1 85.31 29 LYS B N 1
ATOM 4700 C CA . LYS B 1 29 ? 19.031 -30.078 -24.531 1 85.31 29 LYS B CA 1
ATOM 4701 C C . LYS B 1 29 ? 19.578 -28.922 -25.375 1 85.31 29 LYS B C 1
ATOM 4703 O O . LYS B 1 29 ? 19.766 -29.062 -26.578 1 85.31 29 LYS B O 1
ATOM 4708 N N . ALA B 1 30 ? 19.828 -27.781 -24.75 1 89.06 30 ALA B N 1
ATOM 4709 C CA . ALA B 1 30 ? 20.438 -26.625 -25.422 1 89.06 30 ALA B CA 1
ATOM 4710 C C . ALA B 1 30 ? 21.25 -25.797 -24.438 1 89.06 30 ALA B C 1
ATOM 4712 O O . ALA B 1 30 ? 20.969 -25.781 -23.234 1 89.06 30 ALA B O 1
ATOM 4713 N N . LEU B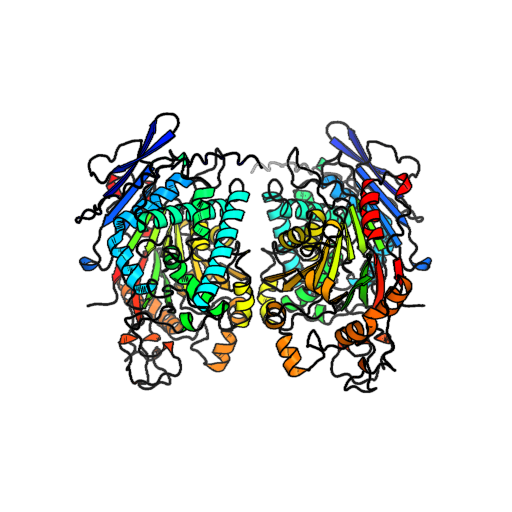 1 31 ? 22.359 -25.25 -24.938 1 89.56 31 LEU B N 1
ATOM 4714 C CA . LEU B 1 31 ? 23.203 -24.391 -24.109 1 89.56 31 LEU B CA 1
ATOM 4715 C C . LEU B 1 31 ? 23.547 -23.094 -24.844 1 89.56 31 LEU B C 1
ATOM 4717 O O . LEU B 1 31 ? 23.5 -23.047 -26.078 1 89.56 31 LEU B O 1
ATOM 4721 N N . ILE B 1 32 ? 23.812 -22.094 -24.141 1 91.12 32 ILE B N 1
ATOM 4722 C CA . ILE B 1 32 ? 24.359 -20.844 -24.641 1 91.12 32 ILE B CA 1
ATOM 4723 C C . ILE B 1 32 ? 25.797 -20.688 -24.188 1 91.12 32 ILE B C 1
ATOM 4725 O O . ILE B 1 32 ? 26.078 -20.703 -22.984 1 91.12 32 ILE B O 1
ATOM 4729 N N . LEU B 1 33 ? 26.641 -20.531 -25.109 1 88.81 33 LEU B N 1
ATOM 4730 C CA . LEU B 1 33 ? 28.047 -20.281 -24.828 1 88.81 33 LEU B CA 1
ATOM 4731 C C . LEU B 1 33 ? 28.359 -18.797 -24.922 1 88.81 33 LEU B C 1
ATOM 4733 O O . LEU B 1 33 ? 27.844 -18.094 -25.797 1 88.81 33 LEU B O 1
ATOM 4737 N N . ALA B 1 34 ? 29.125 -18.297 -24.031 1 90.69 34 ALA B N 1
ATOM 4738 C CA . ALA B 1 34 ? 29.609 -16.922 -24.062 1 90.69 34 ALA B CA 1
ATOM 4739 C C . ALA B 1 34 ? 31.125 -16.891 -24.297 1 90.69 34 ALA B C 1
ATOM 4741 O O . ALA B 1 34 ? 31.891 -17.406 -23.484 1 90.69 34 ALA B O 1
ATOM 4742 N N . ASN B 1 35 ? 31.516 -16.266 -25.359 1 87.38 35 ASN B N 1
ATOM 4743 C CA . ASN B 1 35 ? 32.938 -16.172 -25.719 1 87.38 35 ASN B CA 1
ATOM 4744 C C . ASN B 1 35 ? 33.375 -14.719 -25.828 1 87.38 35 ASN B C 1
ATOM 4746 O O . ASN B 1 35 ? 32.688 -13.891 -26.422 1 87.38 35 ASN B O 1
ATOM 4750 N N . SER B 1 36 ? 34.5 -14.445 -25.172 1 84.19 36 SER B N 1
ATOM 4751 C CA . SER B 1 36 ? 35.062 -13.094 -25.219 1 84.19 36 SER B CA 1
ATOM 4752 C C . SER B 1 36 ? 35.875 -12.859 -26.469 1 84.19 36 SER B C 1
ATOM 4754 O O . SER B 1 36 ? 36.812 -13.625 -26.75 1 84.19 36 SER B O 1
ATOM 4756 N N . HIS B 1 37 ? 35.469 -12.141 -27.297 1 77.44 37 HIS B N 1
ATOM 4757 C CA . HIS B 1 37 ? 36.281 -11.562 -28.375 1 77.44 37 HIS B CA 1
ATOM 4758 C C . HIS B 1 37 ? 36.375 -10.047 -28.219 1 77.44 37 HIS B C 1
ATOM 4760 O O . HIS B 1 37 ? 35.5 -9.305 -28.703 1 77.44 37 HIS B O 1
ATOM 4766 N N . LYS B 1 38 ? 37.406 -9.617 -27.609 1 73.25 38 LYS B N 1
ATOM 4767 C CA . LYS B 1 38 ? 37.562 -8.219 -27.203 1 73.25 38 LYS B CA 1
ATOM 4768 C C . LYS B 1 38 ? 37.219 -7.277 -28.359 1 73.25 38 LYS B C 1
ATOM 4770 O O . LYS B 1 38 ? 37.531 -7.555 -29.516 1 73.25 38 LYS B O 1
ATOM 4775 N N . PRO B 1 39 ? 36.344 -6.426 -28.094 1 82.56 39 PRO B N 1
ATOM 4776 C CA . PRO B 1 39 ? 35.969 -5.949 -26.766 1 82.56 39 PRO B CA 1
ATOM 4777 C C . PRO B 1 39 ? 34.594 -6.457 -26.312 1 82.56 39 PRO B C 1
ATOM 4779 O O . PRO B 1 39 ? 34.094 -5.996 -25.297 1 82.56 39 PRO B O 1
ATOM 4782 N N . TYR B 1 40 ? 34.125 -7.344 -27.125 1 85.75 40 TYR B N 1
ATOM 4783 C CA . TYR B 1 40 ? 32.75 -7.695 -26.797 1 85.75 40 TYR B CA 1
ATOM 4784 C C . TYR B 1 40 ? 32.656 -9.156 -26.375 1 85.75 40 TYR B C 1
ATOM 4786 O O . TYR B 1 40 ? 33.594 -9.945 -26.609 1 85.75 40 TYR B O 1
ATOM 4794 N N . LEU B 1 41 ? 31.594 -9.477 -25.656 1 88.81 41 LEU B N 1
ATOM 4795 C CA . LEU B 1 41 ? 31.172 -10.828 -25.328 1 88.81 41 LEU B CA 1
ATOM 4796 C C . LEU B 1 41 ? 30.125 -11.328 -26.328 1 88.81 41 LEU B C 1
ATOM 4798 O O . LEU B 1 41 ? 29.141 -10.641 -26.594 1 88.81 41 LEU B O 1
ATOM 4802 N N . TYR B 1 42 ? 30.469 -12.531 -26.953 1 89.88 42 TYR B N 1
ATOM 4803 C CA . TYR B 1 42 ? 29.594 -13.086 -27.969 1 89.88 42 TYR B CA 1
ATOM 4804 C C . TYR B 1 42 ? 28.922 -14.359 -27.469 1 89.88 42 TYR B C 1
ATOM 4806 O O . TYR B 1 42 ? 29.484 -15.094 -26.672 1 89.88 42 TYR B O 1
ATOM 4814 N N . PHE B 1 43 ? 27.719 -14.602 -28.031 1 92.38 43 PHE B N 1
ATOM 4815 C CA . PHE B 1 43 ? 26.953 -15.758 -27.609 1 92.38 43 PHE B CA 1
ATOM 4816 C C . PHE B 1 43 ? 26.734 -16.734 -28.766 1 92.38 43 PHE B C 1
ATOM 4818 O O . PHE B 1 43 ? 26.531 -16.312 -29.906 1 92.38 43 PHE B O 1
ATOM 4825 N N . ASP B 1 44 ? 26.734 -18 -28.469 1 89.56 44 ASP B N 1
ATOM 4826 C CA . ASP B 1 44 ? 26.438 -19.047 -29.422 1 89.56 44 ASP B CA 1
ATOM 4827 C C . ASP B 1 44 ? 25.422 -20.047 -28.859 1 89.56 44 ASP B C 1
ATOM 4829 O O . ASP B 1 44 ? 25.5 -20.406 -27.672 1 89.56 44 ASP B O 1
ATOM 4833 N N . TYR B 1 45 ? 24.484 -20.375 -29.672 1 90.56 45 TYR B N 1
ATOM 4834 C CA . TYR B 1 45 ? 23.516 -21.422 -29.328 1 90.56 45 TYR B CA 1
ATOM 4835 C C . TYR B 1 45 ? 24.031 -22.797 -29.75 1 90.56 45 TYR B C 1
ATOM 4837 O O . TYR B 1 45 ? 24.406 -22.984 -30.906 1 90.56 45 TYR B O 1
ATOM 4845 N N . VAL B 1 46 ? 24.031 -23.688 -28.766 1 85.38 46 VAL B N 1
ATOM 4846 C CA . VAL B 1 46 ? 24.516 -25.031 -29.062 1 85.38 46 VAL B CA 1
ATOM 4847 C C . VAL B 1 46 ? 23.5 -26.062 -28.562 1 85.38 46 VAL B C 1
ATOM 4849 O O . VAL B 1 46 ? 22.969 -25.953 -27.453 1 85.38 46 VAL B O 1
ATOM 4852 N N . SER B 1 47 ? 23.078 -27.016 -29.328 1 81.62 47 SER B N 1
ATOM 4853 C CA . SER B 1 47 ? 22.156 -28.078 -28.938 1 81.62 47 SER B CA 1
ATOM 4854 C C . SER B 1 47 ? 22.844 -29.422 -28.875 1 81.62 47 SER B C 1
ATOM 4856 O O . SER B 1 47 ? 22.203 -30.453 -28.625 1 81.62 47 SER B O 1
ATOM 4858 N N . ASP B 1 48 ? 24.281 -29.453 -28.859 1 63.69 48 ASP B N 1
ATOM 4859 C CA . ASP B 1 48 ? 25 -30.719 -28.953 1 63.69 48 ASP B CA 1
ATOM 4860 C C . ASP B 1 48 ? 25.312 -31.281 -27.562 1 63.69 48 ASP B C 1
ATOM 4862 O O . ASP B 1 48 ? 25.562 -30.516 -26.625 1 63.69 48 ASP B O 1
ATOM 4866 N N . ASP B 1 49 ? 24.969 -32.625 -27.312 1 56.25 49 ASP B N 1
ATOM 4867 C CA . ASP B 1 49 ? 25.172 -33.375 -26.094 1 56.25 49 ASP B CA 1
ATOM 4868 C C . ASP B 1 49 ? 26.625 -33.312 -25.625 1 56.25 49 ASP B C 1
ATOM 4870 O O . ASP B 1 49 ? 26.922 -33.625 -24.469 1 56.25 49 ASP B O 1
ATOM 4874 N N . ASN B 1 50 ? 27.562 -32.969 -26.422 1 52.62 50 ASN B N 1
ATOM 4875 C CA . ASN B 1 50 ? 28.938 -33.281 -26.094 1 52.62 50 ASN B CA 1
ATOM 4876 C C . ASN B 1 50 ? 29.594 -32.188 -25.281 1 52.62 50 ASN B C 1
ATOM 4878 O O . ASN B 1 50 ? 30.734 -32.312 -24.844 1 52.62 50 ASN B O 1
ATOM 4882 N N . ILE B 1 51 ? 28.922 -31.016 -25.062 1 56 51 ILE B N 1
ATOM 4883 C CA . ILE B 1 51 ? 29.766 -29.938 -24.562 1 56 51 ILE B CA 1
ATOM 4884 C C . ILE B 1 51 ? 29.328 -29.531 -23.156 1 56 51 ILE B C 1
ATOM 4886 O O . ILE B 1 51 ? 29 -28.375 -22.906 1 56 51 ILE B O 1
ATOM 4890 N N . LEU B 1 52 ? 29.25 -30.375 -22.234 1 58.66 52 LEU B N 1
ATOM 4891 C CA . LEU B 1 52 ? 28.688 -29.984 -20.953 1 58.66 52 LEU B CA 1
ATOM 4892 C C . LEU B 1 52 ? 29.75 -29.359 -20.047 1 58.66 52 LEU B C 1
ATOM 4894 O O . LEU B 1 52 ? 29.422 -28.719 -19.047 1 58.66 52 LEU B O 1
ATOM 4898 N N . GLN B 1 53 ? 31.062 -29.531 -20.406 1 58.75 53 GLN B N 1
ATOM 4899 C CA . GLN B 1 53 ? 32.062 -29.062 -19.453 1 58.75 53 GLN B CA 1
ATOM 4900 C C . GLN B 1 53 ? 32.75 -27.781 -19.953 1 58.75 53 GLN B C 1
ATOM 4902 O O . GLN B 1 53 ? 33.781 -27.375 -19.422 1 58.75 53 GLN B O 1
ATOM 4907 N N . ASN B 1 54 ? 32.031 -27.156 -20.734 1 66.88 54 ASN B N 1
ATOM 4908 C CA . ASN B 1 54 ? 32.625 -25.938 -21.266 1 66.88 54 ASN B CA 1
ATOM 4909 C C . ASN B 1 54 ? 32.469 -24.766 -20.297 1 66.88 54 ASN B C 1
ATOM 4911 O O . ASN B 1 54 ? 31.328 -24.453 -19.906 1 66.88 54 ASN B O 1
ATOM 4915 N N . PRO B 1 55 ? 33.562 -24.219 -19.766 1 71.31 55 PRO B N 1
ATOM 4916 C CA . PRO B 1 55 ? 33.531 -23.109 -18.812 1 71.31 55 PRO B CA 1
ATOM 4917 C C . PRO B 1 55 ? 32.844 -21.875 -19.391 1 71.31 55 PRO B C 1
ATOM 4919 O O . PRO B 1 55 ? 32.531 -20.938 -18.656 1 71.31 55 PRO B O 1
ATOM 4922 N N . HIS B 1 56 ? 32.469 -21.906 -20.531 1 83.62 56 HIS B N 1
ATOM 4923 C CA . HIS B 1 56 ? 31.906 -20.719 -21.156 1 83.62 56 HIS B CA 1
ATOM 4924 C C . HIS B 1 56 ? 30.391 -20.812 -21.266 1 83.62 56 HIS B C 1
ATOM 4926 O O . HIS B 1 56 ? 29.766 -19.984 -21.938 1 83.62 56 HIS B O 1
ATOM 4932 N N . ILE B 1 57 ? 29.844 -21.797 -20.562 1 88.94 57 ILE B N 1
ATOM 4933 C CA . ILE B 1 57 ? 28.391 -21.938 -20.625 1 88.94 57 ILE B CA 1
ATOM 4934 C C . ILE B 1 57 ? 27.734 -20.922 -19.703 1 88.94 57 ILE B C 1
ATOM 4936 O O . ILE B 1 57 ? 27.953 -20.938 -18.484 1 88.94 57 ILE B O 1
ATOM 4940 N N . ILE B 1 58 ? 26.922 -20.078 -20.234 1 93.12 58 ILE B N 1
ATOM 4941 C CA . ILE B 1 58 ? 26.219 -19.094 -19.422 1 93.12 58 ILE B CA 1
ATOM 4942 C C . ILE B 1 58 ? 24.875 -19.656 -18.984 1 93.12 58 ILE B C 1
ATOM 4944 O O . ILE B 1 58 ? 24.359 -19.297 -17.922 1 93.12 58 ILE B O 1
ATOM 4948 N N . ALA B 1 59 ? 24.25 -20.453 -19.859 1 94.19 59 ALA B N 1
ATOM 4949 C CA . ALA B 1 59 ? 22.953 -21.047 -19.547 1 94.19 59 ALA B CA 1
ATOM 4950 C C . ALA B 1 59 ? 22.797 -22.391 -20.25 1 94.19 59 ALA B C 1
ATOM 4952 O O . ALA B 1 59 ? 23.328 -22.594 -21.344 1 94.19 59 ALA B O 1
ATOM 4953 N N . MET B 1 60 ? 22.047 -23.234 -19.656 1 91.31 60 MET B N 1
ATOM 4954 C CA . MET B 1 60 ? 21.734 -24.547 -20.219 1 91.31 60 MET B CA 1
ATOM 4955 C C . MET B 1 60 ? 20.312 -24.953 -19.859 1 91.31 60 MET B C 1
ATOM 4957 O O . MET B 1 60 ? 19.828 -24.641 -18.781 1 91.31 60 MET B O 1
ATOM 4961 N N . ALA B 1 61 ? 19.656 -25.672 -20.719 1 92.12 61 ALA B N 1
ATOM 4962 C CA . ALA B 1 61 ? 18.297 -26.156 -20.469 1 92.12 61 ALA B CA 1
ATOM 4963 C C . ALA B 1 61 ? 18.125 -27.578 -21 1 92.12 61 ALA B C 1
ATOM 4965 O O . ALA B 1 61 ? 18.719 -27.938 -22.016 1 92.12 61 ALA B O 1
ATOM 4966 N N . VAL B 1 62 ? 17.422 -28.359 -20.266 1 89.38 62 VAL B N 1
ATOM 4967 C CA . VAL B 1 62 ? 17.047 -29.719 -20.641 1 89.38 62 VAL B CA 1
ATOM 4968 C C . VAL B 1 62 ? 15.531 -29.875 -20.562 1 89.38 62 VAL B C 1
ATOM 4970 O O . VAL B 1 62 ? 14.922 -29.547 -19.547 1 89.38 62 VAL B O 1
ATOM 4973 N N . PHE B 1 63 ? 15 -30.328 -21.688 1 91.81 63 PHE B N 1
ATOM 4974 C CA . PHE B 1 63 ? 13.555 -30.469 -21.766 1 91.81 63 PHE B CA 1
ATOM 4975 C C . PHE B 1 63 ? 13.172 -31.906 -22.141 1 91.81 63 PHE B C 1
ATOM 4977 O O . PHE B 1 63 ? 13.711 -32.469 -23.094 1 91.81 63 PHE B O 1
ATOM 4984 N N . LYS B 1 64 ? 12.32 -32.5 -21.297 1 87.88 64 LYS B N 1
ATOM 4985 C CA . LYS B 1 64 ? 11.758 -33.812 -21.562 1 87.88 64 LYS B CA 1
ATOM 4986 C C . LYS B 1 64 ? 10.242 -33.75 -21.734 1 87.88 64 LYS B C 1
ATOM 4988 O O . LYS B 1 64 ? 9.508 -33.562 -20.766 1 87.88 64 LYS B O 1
ATOM 4993 N N . GLU B 1 65 ? 9.812 -33.938 -22.953 1 88.19 65 GLU B N 1
ATOM 4994 C CA . GLU B 1 65 ? 8.383 -33.906 -23.234 1 88.19 65 GLU B CA 1
ATOM 4995 C C . GLU B 1 65 ? 7.742 -35.25 -23 1 88.19 65 GLU B C 1
ATOM 4997 O O . GLU B 1 65 ? 7.926 -36.188 -23.797 1 88.19 65 GLU B O 1
ATOM 5002 N N . GLU B 1 66 ? 6.969 -35.375 -21.984 1 84.12 66 GLU B N 1
ATOM 5003 C CA . GLU B 1 66 ? 6.383 -36.656 -21.609 1 84.12 66 GLU B CA 1
ATOM 5004 C C . GLU B 1 66 ? 4.91 -36.5 -21.234 1 84.12 66 GLU B C 1
ATOM 5006 O O . GLU B 1 66 ? 4.398 -37.25 -20.391 1 84.12 66 GLU B O 1
ATOM 5011 N N . ILE B 1 67 ? 4.297 -35.562 -21.781 1 81.75 67 ILE B N 1
ATOM 5012 C CA . ILE B 1 67 ? 2.914 -35.25 -21.422 1 81.75 67 ILE B CA 1
ATOM 5013 C C . ILE B 1 67 ? 2.031 -36.469 -21.781 1 81.75 67 ILE B C 1
ATOM 5015 O O . ILE B 1 67 ? 1.108 -36.781 -21.031 1 81.75 67 ILE B O 1
ATOM 5019 N N . ASN B 1 68 ? 2.273 -37.125 -22.844 1 79.44 68 ASN B N 1
ATOM 5020 C CA . ASN B 1 68 ? 1.418 -38.188 -23.312 1 79.44 68 ASN B CA 1
ATOM 5021 C C . ASN B 1 68 ? 1.65 -39.469 -22.516 1 79.44 68 ASN B C 1
ATOM 5023 O O . ASN B 1 68 ? 0.8 -40.375 -22.5 1 79.44 68 ASN B O 1
ATOM 5027 N N . THR B 1 69 ? 2.74 -39.469 -21.828 1 78.75 69 THR B N 1
ATOM 5028 C CA . THR B 1 69 ? 3.051 -40.688 -21.062 1 78.75 69 THR B CA 1
ATOM 5029 C C . THR B 1 69 ? 2.76 -40.5 -19.578 1 78.75 69 THR B C 1
ATOM 5031 O O . THR B 1 69 ? 2.201 -41.375 -18.938 1 78.75 69 THR B O 1
ATOM 5034 N N . THR B 1 70 ? 3.066 -39.344 -19.109 1 75.44 70 THR B N 1
ATOM 5035 C CA . THR B 1 70 ? 2.984 -39.125 -17.656 1 75.44 70 THR B CA 1
ATOM 5036 C C . THR B 1 70 ? 1.993 -38.031 -17.328 1 75.44 70 THR B C 1
ATOM 5038 O O . THR B 1 70 ? 1.574 -37.875 -16.172 1 75.44 70 THR B O 1
ATOM 5041 N N . GLY B 1 71 ? 1.574 -37.344 -18.359 1 77 71 GLY B N 1
ATOM 5042 C CA . GLY B 1 71 ? 0.739 -36.188 -18.109 1 77 71 GLY B CA 1
ATOM 5043 C C . GLY B 1 71 ? 1.539 -34.906 -17.875 1 77 71 GLY B C 1
ATOM 5044 O O . GLY B 1 71 ? 0.982 -33.812 -17.859 1 77 71 GLY B O 1
ATOM 5045 N N . TRP B 1 72 ? 2.873 -35.062 -17.703 1 84.88 72 TRP B N 1
ATOM 5046 C CA . TRP B 1 72 ? 3.723 -33.906 -17.422 1 84.88 72 TRP B CA 1
ATOM 5047 C C . TRP B 1 72 ? 4.973 -33.938 -18.297 1 84.88 72 TRP B C 1
ATOM 5049 O O . TRP B 1 72 ? 5.469 -35 -18.656 1 84.88 72 TRP B O 1
ATOM 5059 N N . SER B 1 73 ? 5.43 -32.75 -18.672 1 87.88 73 SER B N 1
ATOM 5060 C CA . SER B 1 73 ? 6.789 -32.562 -19.156 1 87.88 73 SER B CA 1
ATOM 5061 C C . SER B 1 73 ? 7.703 -32 -18.078 1 87.88 73 SER B C 1
ATOM 5063 O O . SER B 1 73 ? 7.227 -31.578 -17.031 1 87.88 73 SER B O 1
ATOM 5065 N N . SER B 1 74 ? 8.953 -32.156 -18.266 1 89.88 74 SER B N 1
ATOM 5066 C CA . SER B 1 74 ? 9.906 -31.594 -17.312 1 89.88 74 SER B CA 1
ATOM 5067 C C . SER B 1 74 ? 10.898 -30.656 -17.984 1 89.88 74 SER B C 1
ATOM 5069 O O . SER B 1 74 ? 11.305 -30.906 -19.125 1 89.88 74 SER B O 1
ATOM 5071 N N . LEU B 1 75 ? 11.227 -29.594 -17.359 1 92.94 75 LEU B N 1
ATOM 5072 C CA . LEU B 1 75 ? 12.188 -28.625 -17.859 1 92.94 75 LEU B CA 1
ATOM 5073 C C . LEU B 1 75 ? 13.156 -28.188 -16.75 1 92.94 75 LEU B C 1
ATOM 5075 O O . LEU B 1 75 ? 12.734 -27.797 -15.664 1 92.94 75 LEU B O 1
ATOM 5079 N N . THR B 1 76 ? 14.406 -28.344 -17.016 1 91.44 76 THR B N 1
ATOM 5080 C CA . THR B 1 76 ? 15.453 -27.828 -16.141 1 91.44 76 THR B CA 1
ATOM 5081 C C . THR B 1 76 ? 16.234 -26.703 -16.812 1 91.44 76 THR B C 1
ATOM 5083 O O . THR B 1 76 ? 16.672 -26.844 -17.953 1 91.44 76 THR B O 1
ATOM 5086 N N . VAL B 1 77 ? 16.359 -25.625 -16.188 1 94.38 77 VAL B N 1
ATOM 5087 C CA . VAL B 1 77 ? 17.156 -24.5 -16.672 1 94.38 77 VAL B CA 1
ATOM 5088 C C . VAL B 1 77 ? 18.188 -24.109 -15.625 1 94.38 77 VAL B C 1
ATOM 5090 O O . VAL B 1 77 ? 17.859 -23.922 -14.453 1 94.38 77 VAL B O 1
ATOM 5093 N N . SER B 1 78 ? 19.438 -24 -15.984 1 92 78 SER B N 1
ATOM 5094 C CA . SER B 1 78 ? 20.531 -23.625 -15.086 1 92 78 SER B CA 1
ATOM 5095 C C . SER B 1 78 ? 21.406 -22.547 -15.703 1 92 78 SER B C 1
ATOM 5097 O O . SER B 1 78 ? 21.578 -22.5 -16.922 1 92 78 SER B O 1
ATOM 5099 N N . THR B 1 79 ? 21.906 -21.656 -14.883 1 94.56 79 THR B N 1
ATOM 5100 C CA . THR B 1 79 ? 22.812 -20.625 -15.344 1 94.56 79 THR B CA 1
ATOM 5101 C C . THR B 1 79 ? 24.094 -20.609 -14.516 1 94.56 79 THR B C 1
ATOM 5103 O O . THR B 1 79 ? 24.234 -21.375 -13.555 1 94.56 79 THR B O 1
ATOM 5106 N N . SER B 1 80 ? 25.094 -19.766 -14.984 1 91.12 80 SER B N 1
ATOM 5107 C CA . SER B 1 80 ? 26.406 -19.75 -14.359 1 91.12 80 SER B CA 1
ATOM 5108 C C . SER B 1 80 ? 26.703 -18.406 -13.695 1 91.12 80 SER B C 1
ATOM 5110 O O . SER B 1 80 ? 26.594 -17.359 -14.328 1 91.12 80 SER B O 1
ATOM 5112 N N . SER B 1 81 ? 27.188 -18.453 -12.461 1 91.06 81 SER B N 1
ATOM 5113 C CA . SER B 1 81 ? 27.484 -17.25 -11.688 1 91.06 81 SER B CA 1
ATOM 5114 C C . SER B 1 81 ? 28.734 -16.547 -12.219 1 91.06 81 SER B C 1
ATOM 5116 O O . SER B 1 81 ? 29.094 -15.461 -11.75 1 91.06 81 SER B O 1
ATOM 5118 N N . ASP B 1 82 ? 29.359 -17.141 -13.234 1 88.56 82 ASP B N 1
ATOM 5119 C CA . ASP B 1 82 ? 30.531 -16.531 -13.836 1 88.56 82 ASP B CA 1
ATOM 5120 C C . ASP B 1 82 ? 30.156 -15.328 -14.695 1 88.56 82 ASP B C 1
ATOM 5122 O O . ASP B 1 82 ? 31.016 -14.531 -15.07 1 88.56 82 ASP B O 1
ATOM 5126 N N . PHE B 1 83 ? 28.969 -15.242 -14.953 1 92.88 83 PHE B N 1
ATOM 5127 C CA . PHE B 1 83 ? 28.484 -14.156 -15.805 1 92.88 83 PHE B CA 1
ATOM 5128 C C . PHE B 1 83 ? 27.531 -13.258 -15.039 1 92.88 83 PHE B C 1
ATOM 5130 O O . PHE B 1 83 ? 26.969 -13.656 -14.016 1 92.88 83 PHE B O 1
ATOM 5137 N N . PRO B 1 84 ? 27.359 -11.992 -15.531 1 94.38 84 PRO B N 1
ATOM 5138 C CA . PRO B 1 84 ? 26.422 -11.086 -14.852 1 94.38 84 PRO B CA 1
ATOM 5139 C C . PRO B 1 84 ? 25 -11.656 -14.773 1 94.38 84 PRO B C 1
ATOM 5141 O O . PRO B 1 84 ? 24.547 -12.297 -15.719 1 94.38 84 PRO B O 1
ATOM 5144 N N . ASP B 1 85 ? 24.297 -11.367 -13.703 1 97.44 85 ASP B N 1
ATOM 5145 C CA . ASP B 1 85 ? 22.969 -11.93 -13.43 1 97.44 85 ASP B CA 1
ATOM 5146 C C . ASP B 1 85 ? 22 -11.625 -14.562 1 97.44 85 ASP B C 1
ATOM 5148 O O . ASP B 1 85 ? 21.188 -12.477 -14.938 1 97.44 85 ASP B O 1
ATOM 5152 N N . TYR B 1 86 ? 22.016 -10.383 -15.062 1 97.62 86 TYR B N 1
ATOM 5153 C CA . TYR B 1 86 ? 21.016 -10.008 -16.062 1 97.62 86 TYR B CA 1
ATOM 5154 C C . TYR B 1 86 ? 21.188 -10.812 -17.344 1 97.62 86 TYR B C 1
ATOM 5156 O O . TYR B 1 86 ? 20.219 -11.156 -18.016 1 97.62 86 TYR B O 1
ATOM 5164 N N . LEU B 1 87 ? 22.438 -11.203 -17.734 1 97.5 87 LEU B N 1
ATOM 5165 C CA . LEU B 1 87 ? 22.688 -12.055 -18.891 1 97.5 87 LEU B CA 1
ATOM 5166 C C . LEU B 1 87 ? 22.219 -13.484 -18.625 1 97.5 87 LEU B C 1
ATOM 5168 O O . LEU B 1 87 ? 21.656 -14.133 -19.5 1 97.5 87 LEU B O 1
ATOM 5172 N N . GLN B 1 88 ? 22.484 -13.961 -17.391 1 97.31 88 GLN B N 1
ATOM 5173 C CA . GLN B 1 88 ? 21.969 -15.258 -16.984 1 97.31 88 GLN B CA 1
ATOM 5174 C C . GLN B 1 88 ? 20.453 -15.32 -17.156 1 97.31 88 GLN B C 1
ATOM 5176 O O . GLN B 1 88 ? 19.922 -16.266 -17.734 1 97.31 88 GLN B O 1
ATOM 5181 N N . ALA B 1 89 ? 19.766 -14.305 -16.656 1 98.62 89 ALA B N 1
ATOM 5182 C CA . ALA B 1 89 ? 18.312 -14.258 -16.672 1 98.62 89 ALA B CA 1
ATOM 5183 C C . ALA B 1 89 ? 17.781 -14.25 -18.109 1 98.62 89 ALA B C 1
ATOM 5185 O O . ALA B 1 89 ? 16.859 -15 -18.438 1 98.62 89 ALA B O 1
ATOM 5186 N N . TYR B 1 90 ? 18.375 -13.391 -18.938 1 98.69 90 TYR B N 1
ATOM 5187 C CA . TYR B 1 90 ? 17.953 -13.273 -20.328 1 98.69 90 TYR B CA 1
ATOM 5188 C C . TYR B 1 90 ? 18.062 -14.609 -21.047 1 98.69 90 TYR B C 1
ATOM 5190 O O . TYR B 1 90 ? 17.109 -15.055 -21.688 1 98.69 90 TYR B O 1
ATOM 5198 N N . TRP B 1 91 ? 19.141 -15.25 -20.906 1 98.06 91 TRP B N 1
ATOM 5199 C CA . TRP B 1 91 ? 19.391 -16.469 -21.672 1 98.06 91 TRP B CA 1
ATOM 5200 C C . TRP B 1 91 ? 18.609 -17.641 -21.062 1 98.06 91 TRP B C 1
ATOM 5202 O O . TRP B 1 91 ? 18.219 -18.578 -21.781 1 98.06 91 TRP B O 1
ATOM 5212 N N . ALA B 1 92 ? 18.391 -17.641 -19.734 1 98.12 92 ALA B N 1
ATOM 5213 C CA . ALA B 1 92 ? 17.5 -18.641 -19.141 1 98.12 92 ALA B CA 1
ATOM 5214 C C . ALA B 1 92 ? 16.109 -18.562 -19.766 1 98.12 92 ALA B C 1
ATOM 5216 O O . ALA B 1 92 ? 15.531 -19.594 -20.094 1 98.12 92 ALA B O 1
ATOM 5217 N N . GLY B 1 93 ? 15.586 -17.328 -19.891 1 98.62 93 GLY B N 1
ATOM 5218 C CA . GLY B 1 93 ? 14.297 -17.156 -20.531 1 98.62 93 GLY B CA 1
ATOM 5219 C C . GLY B 1 93 ? 14.281 -17.594 -21.984 1 98.62 93 GLY B C 1
ATOM 5220 O O . GLY B 1 93 ? 13.336 -18.25 -22.422 1 98.62 93 GLY B O 1
ATOM 5221 N N . PHE B 1 94 ? 15.352 -17.219 -22.672 1 98.31 94 PHE B N 1
ATOM 5222 C CA . PHE B 1 94 ? 15.445 -17.562 -24.094 1 98.31 94 PHE B CA 1
ATOM 5223 C C . PHE B 1 94 ? 15.43 -19.078 -24.266 1 98.31 94 PHE B C 1
ATOM 5225 O O . PHE B 1 94 ? 14.664 -19.609 -25.078 1 98.31 94 PHE B O 1
ATOM 5232 N N . LEU B 1 95 ? 16.219 -19.812 -23.484 1 96.5 95 LEU B N 1
ATOM 5233 C CA . LEU B 1 95 ? 16.344 -21.266 -23.641 1 96.5 95 LEU B CA 1
ATOM 5234 C C . LEU B 1 95 ? 15.031 -21.953 -23.281 1 96.5 95 LEU B C 1
ATOM 5236 O O . LEU B 1 95 ? 14.656 -22.938 -23.922 1 96.5 95 LEU B O 1
ATOM 5240 N N . GLU B 1 96 ? 14.398 -21.469 -22.266 1 96.69 96 GLU B N 1
ATOM 5241 C CA . GLU B 1 96 ? 13.133 -22.062 -21.859 1 96.69 96 GLU B CA 1
ATOM 5242 C C . GLU B 1 96 ? 12.117 -22.047 -22.984 1 96.69 96 GLU B C 1
ATOM 5244 O O . GLU B 1 96 ? 11.531 -23.078 -23.328 1 96.69 96 GLU B O 1
ATOM 5249 N N . THR B 1 97 ? 11.906 -20.859 -23.516 1 97.44 97 THR B N 1
ATOM 5250 C CA . THR B 1 97 ? 10.906 -20.719 -24.547 1 97.44 97 THR B CA 1
ATOM 5251 C C . THR B 1 97 ? 11.336 -21.422 -25.828 1 97.44 97 THR B C 1
ATOM 5253 O O . THR B 1 97 ? 10.516 -22.047 -26.516 1 97.44 97 THR B O 1
ATOM 5256 N N . ASN B 1 98 ? 12.594 -21.359 -26.125 1 95.94 98 ASN B N 1
ATOM 5257 C CA . ASN B 1 98 ? 13.094 -21.984 -27.344 1 95.94 98 ASN B CA 1
ATOM 5258 C C . ASN B 1 98 ? 12.914 -23.5 -27.312 1 95.94 98 ASN B C 1
ATOM 5260 O O . ASN B 1 98 ? 12.492 -24.094 -28.297 1 95.94 98 ASN B O 1
ATOM 5264 N N . LEU B 1 99 ? 13.188 -24.125 -26.203 1 94 99 LEU B N 1
ATOM 5265 C CA . LEU B 1 99 ? 13.133 -25.578 -26.094 1 94 99 LEU B CA 1
ATOM 5266 C C . LEU B 1 99 ? 11.688 -26.062 -26 1 94 99 LEU B C 1
ATOM 5268 O O . LEU B 1 99 ? 11.383 -27.188 -26.391 1 94 99 LEU B O 1
ATOM 5272 N N . THR B 1 100 ? 10.844 -25.219 -25.5 1 95.44 100 THR B N 1
ATOM 5273 C CA . THR B 1 100 ? 9.453 -25.609 -25.328 1 95.44 100 THR B CA 1
ATOM 5274 C C . THR B 1 100 ? 8.57 -24.922 -26.359 1 95.44 100 THR B C 1
ATOM 5276 O O . THR B 1 100 ? 7.375 -24.719 -26.141 1 95.44 100 THR B O 1
ATOM 5279 N N . PHE B 1 101 ? 9.078 -24.547 -27.469 1 95.12 101 PHE B N 1
ATOM 5280 C CA . PHE B 1 101 ? 8.406 -23.656 -28.422 1 95.12 101 PHE B CA 1
ATOM 5281 C C . PHE B 1 101 ? 7.09 -24.266 -28.875 1 95.12 101 PHE B C 1
ATOM 5283 O O . PHE B 1 101 ? 6.066 -23.578 -28.922 1 95.12 101 PHE B O 1
ATOM 5290 N N . SER B 1 102 ? 7.086 -25.578 -29.25 1 93.31 102 SER B N 1
ATOM 5291 C CA . SER B 1 102 ? 5.875 -26.203 -29.75 1 93.31 102 SER B CA 1
ATOM 5292 C C . SER B 1 102 ? 4.77 -26.203 -28.703 1 93.31 102 SER B C 1
ATOM 5294 O O . SER B 1 102 ? 3.617 -25.891 -29.016 1 93.31 102 SER B O 1
ATOM 5296 N N . LEU B 1 103 ? 5.145 -26.562 -27.5 1 93.44 103 LEU B N 1
ATOM 5297 C CA . LEU B 1 103 ? 4.176 -26.531 -26.422 1 93.44 103 LEU B CA 1
ATOM 5298 C C . LEU B 1 103 ? 3.721 -25.109 -26.125 1 93.44 103 LEU B C 1
ATOM 5300 O O . LEU B 1 103 ? 2.557 -24.875 -25.797 1 93.44 103 LEU B O 1
ATOM 5304 N N . THR B 1 104 ? 4.664 -24.188 -26.234 1 95.25 104 THR B N 1
ATOM 5305 C CA . THR B 1 104 ? 4.348 -22.781 -26.016 1 95.25 104 THR B CA 1
ATOM 5306 C C . THR B 1 104 ? 3.33 -22.281 -27.047 1 95.25 104 THR B C 1
ATOM 5308 O O . THR B 1 104 ? 2.377 -21.578 -26.703 1 95.25 104 THR B O 1
ATOM 5311 N N . ALA B 1 105 ? 3.539 -22.641 -28.266 1 94 105 ALA B N 1
ATOM 5312 C CA . ALA B 1 105 ? 2.607 -22.25 -29.328 1 94 105 ALA B CA 1
ATOM 5313 C C . ALA B 1 105 ? 1.21 -22.812 -29.047 1 94 105 ALA B C 1
ATOM 5315 O O . ALA B 1 105 ? 0.211 -22.125 -29.266 1 94 105 ALA B O 1
ATOM 5316 N N . SER B 1 106 ? 1.184 -24.047 -28.625 1 92.12 106 SER B N 1
ATOM 5317 C CA . SER B 1 106 ? -0.097 -24.656 -28.297 1 92.12 106 SER B CA 1
ATOM 5318 C C . SER B 1 106 ? -0.75 -23.953 -27.109 1 92.12 106 SER B C 1
ATOM 5320 O O . SER B 1 106 ? -1.956 -23.703 -27.109 1 92.12 106 SER B O 1
ATOM 5322 N N . GLN B 1 107 ? 0.045 -23.719 -26.062 1 91.81 107 GLN B N 1
ATOM 5323 C CA . GLN B 1 107 ? -0.462 -23.031 -24.891 1 91.81 107 GLN B CA 1
ATOM 5324 C C . GLN B 1 107 ? -0.985 -21.641 -25.266 1 91.81 107 GLN B C 1
ATOM 5326 O O . GLN B 1 107 ? -2.029 -21.219 -24.766 1 91.81 107 GLN B O 1
ATOM 5331 N N . TRP B 1 108 ? -0.253 -20.906 -26.047 1 92.31 108 TRP B N 1
ATOM 5332 C CA . TRP B 1 108 ? -0.64 -19.594 -26.562 1 92.31 108 TRP B CA 1
ATOM 5333 C C . TRP B 1 108 ? -1.983 -19.672 -27.281 1 92.31 108 TRP B C 1
ATOM 5335 O O . TRP B 1 108 ? -2.879 -18.859 -27.016 1 92.31 108 TRP B O 1
ATOM 5345 N N . ALA B 1 109 ? -2.176 -20.609 -28.125 1 90 109 ALA B N 1
ATOM 5346 C CA . ALA B 1 109 ? -3.395 -20.781 -28.906 1 90 109 ALA B CA 1
ATOM 5347 C C . ALA B 1 109 ? -4.578 -21.141 -28.016 1 90 109 ALA B C 1
ATOM 5349 O O . ALA B 1 109 ? -5.703 -20.703 -28.266 1 90 109 ALA B O 1
ATOM 5350 N N . ASN B 1 110 ? -4.305 -21.891 -27 1 87.56 110 ASN B N 1
ATOM 5351 C CA . ASN B 1 110 ? -5.367 -22.375 -26.141 1 87.56 110 ASN B CA 1
ATOM 5352 C C . ASN B 1 110 ? -5.855 -21.297 -25.172 1 87.56 110 ASN B C 1
ATOM 5354 O O . ASN B 1 110 ? -6.969 -21.391 -24.656 1 87.56 110 ASN B O 1
ATOM 5358 N N . THR B 1 111 ? -5.051 -20.25 -24.938 1 89.12 111 THR B N 1
ATOM 5359 C CA . THR B 1 111 ? -5.371 -19.375 -23.812 1 89.12 111 THR B CA 1
ATOM 5360 C C . THR B 1 111 ? -5.539 -17.938 -24.281 1 89.12 111 THR B C 1
ATOM 5362 O O . THR B 1 111 ? -6.652 -17.406 -24.297 1 89.12 111 THR B O 1
ATOM 5365 N N . VAL B 1 112 ? -4.484 -17.312 -24.828 1 90.62 112 VAL B N 1
ATOM 5366 C CA . VAL B 1 112 ? -4.539 -15.852 -24.891 1 90.62 112 VAL B CA 1
ATOM 5367 C C . VAL B 1 112 ? -4.422 -15.391 -26.344 1 90.62 112 VAL B C 1
ATOM 5369 O O . VAL B 1 112 ? -4.602 -14.211 -26.641 1 90.62 112 VAL B O 1
ATOM 5372 N N . ARG B 1 113 ? -4.141 -16.266 -27.25 1 90.38 113 ARG B N 1
ATOM 5373 C CA . ARG B 1 113 ? -3.883 -15.875 -28.625 1 90.38 113 ARG B CA 1
ATOM 5374 C C . ARG B 1 113 ? -5.027 -15.031 -29.188 1 90.38 113 ARG B C 1
ATOM 5376 O O . ARG B 1 113 ? -4.797 -14.016 -29.844 1 90.38 113 ARG B O 1
ATOM 5383 N N . ASP B 1 114 ? -6.254 -15.438 -28.906 1 89.75 114 ASP B N 1
ATOM 5384 C CA . ASP B 1 114 ? -7.41 -14.82 -29.562 1 89.75 114 ASP B CA 1
ATOM 5385 C C . ASP B 1 114 ? -8.062 -13.789 -28.641 1 89.75 114 ASP B C 1
ATOM 5387 O O . ASP B 1 114 ? -9.141 -13.273 -28.938 1 89.75 114 ASP B O 1
ATOM 5391 N N . MET B 1 115 ? -7.473 -13.492 -27.641 1 92.19 115 MET B N 1
ATOM 5392 C CA . MET B 1 115 ? -8.062 -12.586 -26.656 1 92.19 115 MET B CA 1
ATOM 5393 C C . MET B 1 115 ? -8.148 -11.172 -27.219 1 92.19 115 MET B C 1
ATOM 5395 O O . MET B 1 115 ? -9.125 -10.461 -26.969 1 92.19 115 MET B O 1
ATOM 5399 N N . CYS B 1 116 ? -7.105 -10.734 -27.875 1 93.38 116 CYS B N 1
ATOM 5400 C CA . CYS B 1 116 ? -7.035 -9.375 -28.375 1 93.38 116 CYS B CA 1
ATOM 5401 C C . CYS B 1 116 ? -6.496 -9.352 -29.812 1 93.38 116 CYS B C 1
ATOM 5403 O O . CYS B 1 116 ? -5.379 -8.883 -30.047 1 93.38 116 CYS B O 1
ATOM 5405 N N . PRO B 1 117 ? -7.293 -9.758 -30.703 1 90.56 117 PRO B N 1
ATOM 5406 C CA . PRO B 1 117 ? -6.863 -9.695 -32.094 1 90.56 117 PRO B CA 1
ATOM 5407 C C . PRO B 1 117 ? -6.754 -8.258 -32.625 1 90.56 117 PRO B C 1
ATOM 5409 O O . PRO B 1 117 ? -7.387 -7.355 -32.062 1 90.56 117 PRO B O 1
ATOM 5412 N N . LEU B 1 118 ? -5.961 -8.07 -33.625 1 89.56 118 LEU B N 1
ATOM 5413 C CA . LEU B 1 118 ? -5.836 -6.758 -34.25 1 89.56 118 LEU B CA 1
ATOM 5414 C C . LEU B 1 118 ? -6.98 -6.504 -35.219 1 89.56 118 LEU B C 1
ATOM 5416 O O . LEU B 1 118 ? -7.414 -7.414 -35.906 1 89.56 118 LEU B O 1
ATOM 5420 N N . PRO B 1 119 ? -7.453 -5.387 -35.438 1 93.44 119 PRO B N 1
ATOM 5421 C CA . PRO B 1 119 ? -7.121 -4.242 -34.594 1 93.44 119 PRO B CA 1
ATOM 5422 C C . PRO B 1 119 ? -7.68 -4.383 -33.156 1 93.44 119 PRO B C 1
ATOM 5424 O O . PRO B 1 119 ? -8.734 -4.992 -32.969 1 93.44 119 PRO B O 1
ATOM 5427 N N . LEU B 1 120 ? -7.141 -3.826 -32.25 1 94 120 LEU B N 1
ATOM 5428 C CA . LEU B 1 120 ? -7.5 -3.979 -30.828 1 94 120 LEU B CA 1
ATOM 5429 C C . LEU B 1 120 ? -8.859 -3.35 -30.547 1 94 120 LEU B C 1
ATOM 5431 O O . LEU B 1 120 ? -9.141 -2.238 -31 1 94 120 LEU B O 1
ATOM 5435 N N . SER B 1 121 ? -9.688 -4.105 -29.891 1 94.44 121 SER B N 1
ATOM 5436 C CA . SER B 1 121 ? -10.93 -3.547 -29.375 1 94.44 121 SER B CA 1
ATOM 5437 C C . SER B 1 121 ? -10.656 -2.486 -28.312 1 94.44 121 SER B C 1
ATOM 5439 O O . SER B 1 121 ? -9.523 -2.332 -27.859 1 94.44 121 SER B O 1
ATOM 5441 N N . LYS B 1 122 ? -11.68 -1.751 -27.938 1 95.44 122 LYS B N 1
ATOM 5442 C CA . LYS B 1 122 ? -11.555 -0.733 -26.891 1 95.44 122 LYS B CA 1
ATOM 5443 C C . LYS B 1 122 ? -11.086 -1.345 -25.578 1 95.44 122 LYS B C 1
ATOM 5445 O O . LYS B 1 122 ? -10.242 -0.768 -24.891 1 95.44 122 LYS B O 1
ATOM 5450 N N . ASP B 1 123 ? -11.625 -2.475 -25.219 1 96.56 123 ASP B N 1
ATOM 5451 C CA . ASP B 1 123 ? -11.234 -3.168 -24 1 96.56 123 ASP B CA 1
ATOM 5452 C C . ASP B 1 123 ? -9.773 -3.596 -24.047 1 96.56 123 ASP B C 1
ATOM 5454 O O . ASP B 1 123 ? -9.047 -3.459 -23.062 1 96.56 123 ASP B O 1
ATOM 5458 N N . CYS B 1 124 ? -9.375 -4.086 -25.203 1 96.88 124 CYS B N 1
ATOM 5459 C CA . CYS B 1 124 ? -7.992 -4.523 -25.359 1 96.88 124 CYS B CA 1
ATOM 5460 C C . CYS B 1 124 ? -7.035 -3.34 -25.312 1 96.88 124 CYS B C 1
ATOM 5462 O O . CYS B 1 124 ? -5.914 -3.457 -24.812 1 96.88 124 CYS B O 1
ATOM 5464 N N . GLN B 1 125 ? -7.5 -2.234 -25.812 1 97.62 125 GLN B N 1
ATOM 5465 C CA . GLN B 1 125 ? -6.688 -1.023 -25.719 1 97.62 125 GLN B CA 1
ATOM 5466 C C . GLN B 1 125 ? -6.512 -0.588 -24.266 1 97.62 125 GLN B C 1
ATOM 5468 O O . GLN B 1 125 ? -5.43 -0.157 -23.859 1 97.62 125 GLN B O 1
ATOM 5473 N N . ALA B 1 126 ? -7.578 -0.681 -23.516 1 97.44 126 ALA B N 1
ATOM 5474 C CA . ALA B 1 126 ? -7.516 -0.323 -22.109 1 97.44 126 ALA B CA 1
ATOM 5475 C C . ALA B 1 126 ? -6.57 -1.251 -21.344 1 97.44 126 ALA B C 1
ATOM 5477 O O . ALA B 1 126 ? -5.789 -0.801 -20.5 1 97.44 126 ALA B O 1
ATOM 5478 N N . LEU B 1 127 ? -6.668 -2.512 -21.656 1 97.81 127 LEU B N 1
ATOM 5479 C CA . LEU B 1 127 ? -5.773 -3.477 -21.031 1 97.81 127 LEU B CA 1
ATOM 5480 C C . LEU B 1 127 ? -4.32 -3.191 -21.406 1 97.81 127 LEU B C 1
ATOM 5482 O O . LEU B 1 127 ? -3.443 -3.184 -20.547 1 97.81 127 LEU B O 1
ATOM 5486 N N . ARG B 1 128 ? -4.062 -2.967 -22.672 1 98 128 ARG B N 1
ATOM 5487 C CA . ARG B 1 128 ? -2.717 -2.664 -23.141 1 98 128 ARG B CA 1
ATOM 5488 C C . ARG B 1 128 ? -2.152 -1.43 -22.453 1 98 128 ARG B C 1
ATOM 5490 O O . ARG B 1 128 ? -0.986 -1.414 -22.047 1 98 128 ARG B O 1
ATOM 5497 N N . LYS B 1 129 ? -2.957 -0.432 -22.359 1 98 129 LYS B N 1
ATOM 5498 C CA . LYS B 1 129 ? -2.521 0.807 -21.734 1 98 129 LYS B CA 1
ATOM 5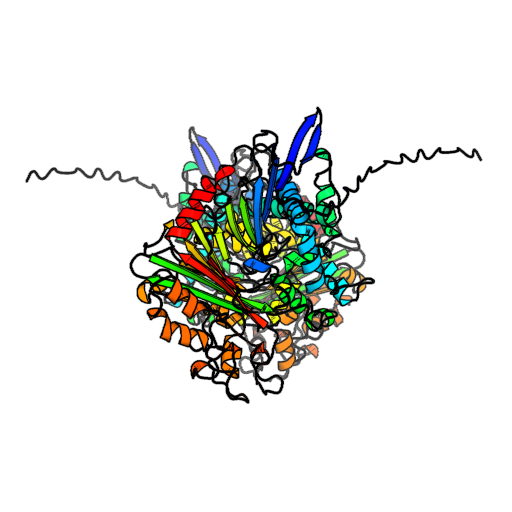499 C C . LYS B 1 129 ? -2.104 0.563 -20.281 1 98 129 LYS B C 1
ATOM 5501 O O . LYS B 1 129 ? -1.039 1.015 -19.844 1 98 129 LYS B O 1
ATOM 5506 N N . TYR B 1 130 ? -2.928 -0.117 -19.531 1 98.12 130 TYR B N 1
ATOM 5507 C CA . TYR B 1 130 ? -2.617 -0.421 -18.141 1 98.12 130 TYR B CA 1
ATOM 5508 C C . TYR B 1 130 ? -1.315 -1.207 -18.031 1 98.12 130 TYR B C 1
ATOM 5510 O O . TYR B 1 130 ? -0.444 -0.869 -17.219 1 98.12 130 TYR B O 1
ATOM 5518 N N . LEU B 1 131 ? -1.218 -2.229 -18.828 1 98.56 131 LEU B N 1
ATOM 5519 C CA . LEU B 1 131 ? -0.056 -3.107 -18.766 1 98.56 131 LEU B CA 1
ATOM 5520 C C . LEU B 1 131 ? 1.21 -2.371 -19.188 1 98.56 131 LEU B C 1
ATOM 5522 O O . LEU B 1 131 ? 2.281 -2.592 -18.625 1 98.56 131 LEU B O 1
ATOM 5526 N N . SER B 1 132 ? 1.084 -1.548 -20.188 1 98.62 132 SER B N 1
ATOM 5527 C CA . SER B 1 132 ? 2.232 -0.772 -20.656 1 98.62 132 SER B CA 1
ATOM 5528 C C . SER B 1 132 ? 2.703 0.204 -19.578 1 98.62 132 SER B C 1
ATOM 5530 O O . SER B 1 132 ? 3.906 0.35 -19.344 1 98.62 132 SER B O 1
ATOM 5532 N N . GLU B 1 133 ? 1.765 0.862 -18.938 1 97.62 133 GLU B N 1
ATOM 5533 C CA . GLU B 1 133 ? 2.102 1.778 -17.859 1 97.62 133 GLU B CA 1
ATOM 5534 C C . GLU B 1 133 ? 2.76 1.04 -16.688 1 97.62 133 GLU B C 1
ATOM 5536 O O . GLU B 1 133 ? 3.734 1.527 -16.109 1 97.62 133 GLU B O 1
ATOM 5541 N N . ASN B 1 134 ? 2.203 -0.062 -16.406 1 98.44 134 ASN B N 1
ATOM 5542 C CA . ASN B 1 134 ? 2.754 -0.852 -15.312 1 98.44 134 ASN B CA 1
ATOM 5543 C C . ASN B 1 134 ? 4.156 -1.363 -15.641 1 98.44 134 ASN B C 1
ATOM 5545 O O . ASN B 1 134 ? 5.039 -1.356 -14.781 1 98.44 134 ASN B O 1
ATOM 5549 N N . MET B 1 135 ? 4.34 -1.844 -16.859 1 98.62 135 MET B N 1
ATOM 5550 C CA . MET B 1 135 ? 5.652 -2.297 -17.312 1 98.62 135 MET B CA 1
ATOM 5551 C C . MET B 1 135 ? 6.676 -1.17 -17.219 1 98.62 135 MET B C 1
ATOM 5553 O O . MET B 1 135 ? 7.789 -1.374 -16.734 1 98.62 135 MET B O 1
ATOM 5557 N N . ALA B 1 136 ? 6.312 -0.016 -17.656 1 98.19 136 ALA B N 1
ATOM 5558 C CA . ALA B 1 136 ? 7.199 1.141 -17.594 1 98.19 136 ALA B CA 1
ATOM 5559 C C . ALA B 1 136 ? 7.559 1.475 -16.156 1 98.19 136 ALA B C 1
ATOM 5561 O O . ALA B 1 136 ? 8.711 1.802 -15.852 1 98.19 136 ALA B O 1
ATOM 5562 N N . TYR B 1 137 ? 6.574 1.416 -15.359 1 96.94 137 TYR B N 1
ATOM 5563 C CA . TYR B 1 137 ? 6.797 1.667 -13.938 1 96.94 137 TYR B CA 1
ATOM 5564 C C . TYR B 1 137 ? 7.809 0.683 -13.359 1 96.94 137 TYR B C 1
ATOM 5566 O O . TYR B 1 137 ? 8.766 1.085 -12.695 1 96.94 137 TYR B O 1
ATOM 5574 N N . MET B 1 138 ? 7.629 -0.598 -13.578 1 98 138 MET B N 1
ATOM 5575 C CA . MET B 1 138 ? 8.508 -1.631 -13.039 1 98 138 MET B CA 1
ATOM 5576 C C . MET B 1 138 ? 9.93 -1.455 -13.562 1 98 138 MET B C 1
ATOM 5578 O O . MET B 1 138 ? 10.898 -1.55 -12.797 1 98 138 MET B O 1
ATOM 5582 N N . LEU B 1 139 ? 10.023 -1.199 -14.828 1 98.19 139 LEU B N 1
ATOM 5583 C CA . LEU B 1 139 ? 11.344 -1.015 -15.422 1 98.19 139 LEU B CA 1
ATOM 5584 C C . LEU B 1 139 ? 12.055 0.18 -14.797 1 98.19 139 LEU B C 1
ATOM 5586 O O . LEU B 1 139 ? 13.234 0.088 -14.438 1 98.19 139 LEU B O 1
ATOM 5590 N N . ASN B 1 140 ? 11.352 1.233 -14.656 1 95.06 140 ASN B N 1
ATOM 5591 C CA . ASN B 1 140 ? 11.938 2.449 -14.102 1 95.06 140 ASN B CA 1
ATOM 5592 C C . ASN B 1 140 ? 12.391 2.246 -12.656 1 95.06 140 ASN B C 1
ATOM 5594 O O . ASN B 1 140 ? 13.5 2.627 -12.289 1 95.06 140 ASN B O 1
ATOM 5598 N N . GLU B 1 141 ? 11.547 1.688 -11.82 1 93.5 141 GLU B N 1
ATOM 5599 C CA . GLU B 1 141 ? 11.883 1.467 -10.422 1 93.5 141 GLU B CA 1
ATOM 5600 C C . GLU B 1 141 ? 13.023 0.465 -10.281 1 93.5 141 GLU B C 1
ATOM 5602 O O . GLU B 1 141 ? 13.883 0.617 -9.406 1 93.5 141 GLU B O 1
ATOM 5607 N N . ALA B 1 142 ? 12.992 -0.539 -11.094 1 95.44 142 ALA B N 1
ATOM 5608 C CA . ALA B 1 142 ? 14.055 -1.547 -11.047 1 95.44 142 ALA B CA 1
ATOM 5609 C C . ALA B 1 142 ? 15.406 -0.933 -11.383 1 95.44 142 ALA B C 1
ATOM 5611 O O . ALA B 1 142 ? 16.406 -1.248 -10.742 1 95.44 142 ALA B O 1
ATOM 5612 N N . TYR B 1 143 ? 15.453 -0.119 -12.312 1 91.56 143 TYR B N 1
ATOM 5613 C CA . TYR B 1 143 ? 16.703 0.52 -12.711 1 91.56 143 TYR B CA 1
ATOM 5614 C C . TYR B 1 143 ? 17.203 1.466 -11.633 1 91.56 143 TYR B C 1
ATOM 5616 O O . TYR B 1 143 ? 18.406 1.501 -11.336 1 91.56 143 TYR B O 1
ATOM 5624 N N . LYS B 1 144 ? 16.312 2.152 -11.062 1 86.31 144 LYS B N 1
ATOM 5625 C CA . LYS B 1 144 ? 16.688 3.156 -10.07 1 86.31 144 LYS B CA 1
ATOM 5626 C C . LYS B 1 144 ? 17.188 2.502 -8.781 1 86.31 144 LYS B C 1
ATOM 5628 O O . LYS B 1 144 ? 18.047 3.055 -8.094 1 86.31 144 LYS B O 1
ATOM 5633 N N . ASN B 1 145 ? 16.734 1.278 -8.516 1 88 145 ASN B N 1
ATOM 5634 C CA . ASN B 1 145 ? 16.906 0.77 -7.16 1 88 145 ASN B CA 1
ATOM 5635 C C . ASN B 1 145 ? 17.688 -0.546 -7.152 1 88 145 ASN B C 1
ATOM 5637 O O . ASN B 1 145 ? 17.875 -1.151 -6.098 1 88 145 ASN B O 1
ATOM 5641 N N . ASP B 1 146 ? 18.188 -1.015 -8.195 1 87.62 146 ASP B N 1
ATOM 5642 C CA . ASP B 1 146 ? 18.719 -2.365 -8.312 1 87.62 146 ASP B CA 1
ATOM 5643 C C . ASP B 1 146 ? 19.984 -2.523 -7.473 1 87.62 146 ASP B C 1
ATOM 5645 O O . ASP B 1 146 ? 20.344 -3.637 -7.078 1 87.62 146 ASP B O 1
ATOM 5649 N N . LYS B 1 147 ? 20.719 -1.474 -7.16 1 86.44 147 LYS B N 1
ATOM 5650 C CA . LYS B 1 147 ? 21.984 -1.58 -6.434 1 86.44 147 LYS B CA 1
ATOM 5651 C C . LYS B 1 147 ? 21.75 -1.668 -4.93 1 86.44 147 LYS B C 1
ATOM 5653 O O . LYS B 1 147 ? 22.609 -2.119 -4.184 1 86.44 147 LYS B O 1
ATOM 5658 N N . HIS B 1 148 ? 20.5 -1.34 -4.523 1 85.56 148 HIS B N 1
ATOM 5659 C CA . HIS B 1 148 ? 20.344 -1.244 -3.078 1 85.56 148 HIS B CA 1
ATOM 5660 C C . HIS B 1 148 ? 19.094 -1.999 -2.611 1 85.56 148 HIS B C 1
ATOM 5662 O O . HIS B 1 148 ? 18.953 -2.287 -1.421 1 85.56 148 HIS B O 1
ATOM 5668 N N . SER B 1 149 ? 18.281 -2.26 -3.553 1 90.69 149 SER B N 1
ATOM 5669 C CA . SER B 1 149 ? 17.062 -2.98 -3.193 1 90.69 149 SER B CA 1
ATOM 5670 C C . SER B 1 149 ? 17.062 -4.387 -3.787 1 90.69 149 SER B C 1
ATOM 5672 O O . SER B 1 149 ? 17 -4.551 -5.008 1 90.69 149 SER B O 1
ATOM 5674 N N . SER B 1 150 ? 17.047 -5.363 -2.902 1 95.06 150 SER B N 1
ATOM 5675 C CA . SER B 1 150 ? 16.984 -6.742 -3.377 1 95.06 150 SER B CA 1
ATOM 5676 C C . SER B 1 150 ? 15.672 -7.02 -4.105 1 95.06 150 SER B C 1
ATOM 5678 O O . SER B 1 150 ? 15.648 -7.738 -5.105 1 95.06 150 SER B O 1
ATOM 5680 N N . PHE B 1 151 ? 14.594 -6.434 -3.621 1 96.75 151 PHE B N 1
ATOM 5681 C CA . PHE B 1 151 ? 13.289 -6.621 -4.25 1 96.75 151 PHE B CA 1
ATOM 5682 C C . PHE B 1 151 ? 13.312 -6.137 -5.695 1 96.75 151 PHE B C 1
ATOM 5684 O O . PHE B 1 151 ? 13 -6.898 -6.613 1 96.75 151 PHE B O 1
ATOM 5691 N N . TRP B 1 152 ? 13.719 -4.957 -5.926 1 96.25 152 TRP B N 1
ATOM 5692 C CA . TRP B 1 152 ? 13.672 -4.359 -7.258 1 96.25 152 TRP B CA 1
ATOM 5693 C C . TRP B 1 152 ? 14.727 -4.984 -8.172 1 96.25 152 TRP B C 1
ATOM 5695 O O . TRP B 1 152 ? 14.508 -5.121 -9.375 1 96.25 152 TRP B O 1
ATOM 5705 N N . TYR B 1 153 ? 15.852 -5.387 -7.574 1 97.31 153 TYR B N 1
ATOM 5706 C CA . TYR B 1 153 ? 16.844 -6.098 -8.375 1 97.31 153 TYR B CA 1
ATOM 5707 C C . TYR B 1 153 ? 16.266 -7.383 -8.953 1 97.31 153 TYR B C 1
ATOM 5709 O O . TYR B 1 153 ? 16.469 -7.691 -10.125 1 97.31 153 TYR B O 1
ATOM 5717 N N . HIS B 1 154 ? 15.5 -8.094 -8.211 1 98.25 154 HIS B N 1
ATOM 5718 C CA . HIS B 1 154 ? 14.969 -9.367 -8.672 1 98.25 154 HIS B CA 1
ATOM 5719 C C . HIS B 1 154 ? 13.734 -9.164 -9.547 1 98.25 154 HIS B C 1
ATOM 5721 O O . HIS B 1 154 ? 13.398 -10.031 -10.359 1 98.25 154 HIS B O 1
ATOM 5727 N N . VAL B 1 155 ? 13.031 -8.047 -9.398 1 98.44 155 VAL B N 1
ATOM 5728 C CA . VAL B 1 155 ? 12.062 -7.672 -10.422 1 98.44 155 VAL B CA 1
ATOM 5729 C C . VAL B 1 155 ? 12.766 -7.465 -11.758 1 98.44 155 VAL B C 1
ATOM 5731 O O . VAL B 1 155 ? 12.32 -7.973 -12.789 1 98.44 155 VAL B O 1
ATOM 5734 N N . ALA B 1 156 ? 13.891 -6.754 -11.734 1 98.38 156 ALA B N 1
ATOM 5735 C CA . ALA B 1 156 ? 14.664 -6.508 -12.953 1 98.38 156 ALA B CA 1
ATOM 5736 C C . ALA B 1 156 ? 15.078 -7.82 -13.617 1 98.38 156 ALA B C 1
ATOM 5738 O O . ALA B 1 156 ? 14.992 -7.957 -14.836 1 98.38 156 ALA B O 1
ATOM 5739 N N . LEU B 1 157 ? 15.547 -8.734 -12.82 1 98.62 157 LEU B N 1
ATOM 5740 C CA . LEU B 1 157 ? 16.016 -10 -13.367 1 98.62 157 LEU B CA 1
ATOM 5741 C C . LEU B 1 157 ? 14.875 -10.781 -14 1 98.62 157 LEU B C 1
ATOM 5743 O O . LEU B 1 157 ? 15.055 -11.43 -15.039 1 98.62 157 LEU B O 1
ATOM 5747 N N . GLN B 1 158 ? 13.719 -10.727 -13.414 1 98.44 158 GLN B N 1
ATOM 5748 C CA . GLN B 1 158 ? 12.562 -11.383 -14.016 1 98.44 158 GLN B CA 1
ATOM 5749 C C . GLN B 1 158 ? 12.188 -10.719 -15.336 1 98.44 158 GLN B C 1
ATOM 5751 O O . GLN B 1 158 ? 11.734 -11.398 -16.266 1 98.44 158 GLN B O 1
ATOM 5756 N N . LEU B 1 159 ? 12.344 -9.422 -15.383 1 98.69 159 LEU B N 1
ATOM 5757 C CA . LEU B 1 159 ? 12.039 -8.719 -16.625 1 98.69 159 LEU B CA 1
ATOM 5758 C C . LEU B 1 159 ? 13.039 -9.086 -17.719 1 98.69 159 LEU B C 1
ATOM 5760 O O . LEU B 1 159 ? 12.68 -9.203 -18.891 1 98.69 159 LEU B O 1
ATOM 5764 N N . TRP B 1 160 ? 14.305 -9.266 -17.359 1 98.75 160 TRP B N 1
ATOM 5765 C CA . TRP B 1 160 ? 15.289 -9.75 -18.312 1 98.75 160 TRP B CA 1
ATOM 5766 C C . TRP B 1 160 ? 14.938 -11.156 -18.781 1 98.75 160 TRP B C 1
ATOM 5768 O O . TRP B 1 160 ? 15.086 -11.477 -19.969 1 98.75 160 TRP B O 1
ATOM 5778 N N . GLN B 1 161 ? 14.531 -12.008 -17.844 1 98.75 161 GLN B N 1
ATOM 5779 C CA . GLN B 1 161 ? 14.102 -13.352 -18.219 1 98.75 161 GLN B CA 1
ATOM 5780 C C . GLN B 1 161 ? 12.93 -13.297 -19.188 1 98.75 161 GLN B C 1
ATOM 5782 O O . GLN B 1 161 ? 12.914 -14.031 -20.188 1 98.75 161 GLN B O 1
ATOM 5787 N N . LEU B 1 162 ? 11.961 -12.453 -18.906 1 98.69 162 LEU B N 1
ATOM 5788 C CA . LEU B 1 162 ? 10.805 -12.258 -19.766 1 98.69 162 LEU B CA 1
ATOM 5789 C C . LEU B 1 162 ? 11.242 -11.789 -21.156 1 98.69 162 LEU B C 1
ATOM 5791 O O . LEU B 1 162 ? 10.68 -12.211 -22.172 1 98.69 162 LEU B O 1
ATOM 5795 N N . LYS B 1 163 ? 12.188 -10.875 -21.188 1 98.69 163 LYS B N 1
ATOM 5796 C CA . LYS B 1 163 ? 12.688 -10.383 -22.469 1 98.69 163 LYS B CA 1
ATOM 5797 C C . LYS B 1 163 ? 13.297 -11.516 -23.297 1 98.69 163 LYS B C 1
ATOM 5799 O O . LYS B 1 163 ? 13.094 -11.586 -24.5 1 98.69 163 LYS B O 1
ATOM 5804 N N . GLY B 1 164 ? 14.086 -12.383 -22.625 1 98.69 164 GLY B N 1
ATOM 5805 C CA . GLY B 1 164 ? 14.602 -13.555 -23.297 1 98.69 164 GLY B CA 1
ATOM 5806 C C . GLY B 1 164 ? 13.516 -14.438 -23.875 1 98.69 164 GLY B C 1
ATOM 5807 O O . GLY B 1 164 ? 13.625 -14.914 -25.016 1 98.69 164 GLY B O 1
ATOM 5808 N N . MET B 1 165 ? 12.469 -14.625 -23.109 1 98.5 165 MET B N 1
ATOM 5809 C CA . MET B 1 165 ? 11.336 -15.422 -23.562 1 98.5 165 MET B CA 1
ATOM 5810 C C . MET B 1 165 ? 10.68 -14.781 -24.781 1 98.5 165 MET B C 1
ATOM 5812 O O . MET B 1 165 ? 10.344 -15.477 -25.75 1 98.5 165 MET B O 1
ATOM 5816 N N . SER B 1 166 ? 10.461 -13.469 -24.672 1 98 166 SER B N 1
ATOM 5817 C CA . SER B 1 166 ? 9.836 -12.734 -25.766 1 98 166 SER B CA 1
ATOM 5818 C C . SER B 1 166 ? 10.648 -12.852 -27.047 1 98 166 SER B C 1
ATOM 5820 O O . SER B 1 166 ? 10.086 -13.07 -28.125 1 98 166 SER B O 1
ATOM 5822 N N . ASP B 1 167 ? 11.953 -12.703 -26.953 1 98.12 167 ASP B N 1
ATOM 5823 C CA . ASP B 1 167 ? 12.828 -12.789 -28.125 1 98.12 167 ASP B CA 1
ATOM 5824 C C . ASP B 1 167 ? 12.812 -14.188 -28.719 1 98.12 167 ASP B C 1
ATOM 5826 O O . ASP B 1 167 ? 12.805 -14.352 -29.938 1 98.12 167 ASP B O 1
ATOM 5830 N N . ALA B 1 168 ? 12.867 -15.219 -27.875 1 97.69 168 ALA B N 1
ATOM 5831 C CA . ALA B 1 168 ? 12.797 -16.594 -28.359 1 97.69 168 ALA B CA 1
ATOM 5832 C C . ALA B 1 168 ? 11.477 -16.844 -29.094 1 97.69 168 ALA B C 1
ATOM 5834 O O . ALA B 1 168 ? 11.461 -17.5 -30.141 1 97.69 168 ALA B O 1
ATOM 5835 N N . PHE B 1 169 ? 10.414 -16.375 -28.516 1 96.81 169 PHE B N 1
ATOM 5836 C CA . PHE B 1 169 ? 9.094 -16.547 -29.125 1 96.81 169 PHE B CA 1
ATOM 5837 C C . PHE B 1 169 ? 9.031 -15.867 -30.484 1 96.81 169 PHE B C 1
ATOM 5839 O O . PHE B 1 169 ? 8.375 -16.359 -31.406 1 96.81 169 PHE B O 1
ATOM 5846 N N . ASP B 1 170 ? 9.68 -14.766 -30.609 1 95.44 170 ASP B N 1
ATOM 5847 C CA . ASP B 1 170 ? 9.719 -14.008 -31.859 1 95.44 170 ASP B CA 1
ATOM 5848 C C . ASP B 1 170 ? 10.859 -14.492 -32.75 1 95.44 170 ASP B C 1
ATOM 5850 O O . ASP B 1 170 ? 11.148 -13.883 -33.781 1 95.44 170 ASP B O 1
ATOM 5854 N N . LYS B 1 171 ? 11.625 -15.469 -32.344 1 94.19 171 LYS B N 1
ATOM 5855 C CA . LYS B 1 171 ? 12.727 -16.078 -33.062 1 94.19 171 LYS B CA 1
ATOM 5856 C C . LYS B 1 171 ? 13.859 -15.078 -33.281 1 94.19 171 LYS B C 1
ATOM 5858 O O . LYS B 1 171 ? 14.438 -15.023 -34.375 1 94.19 171 LYS B O 1
ATOM 5863 N N . ARG B 1 172 ? 14.164 -14.359 -32.312 1 95.19 172 ARG B N 1
ATOM 5864 C CA . ARG B 1 172 ? 15.258 -13.398 -32.344 1 95.19 172 ARG B CA 1
ATOM 5865 C C . ARG B 1 172 ? 16.406 -13.844 -31.438 1 95.19 172 ARG B C 1
ATOM 5867 O O . ARG B 1 172 ? 16.203 -14.055 -30.234 1 95.19 172 ARG B O 1
ATOM 5874 N N . PHE B 1 173 ? 17.578 -13.977 -31.969 1 96.44 173 PHE B N 1
ATOM 5875 C CA . PHE B 1 173 ? 18.781 -14.352 -31.219 1 96.44 173 PHE B CA 1
ATOM 5876 C C . PHE B 1 173 ? 19.766 -13.188 -31.172 1 96.44 173 PHE B C 1
ATOM 5878 O O . PHE B 1 173 ? 20.203 -12.695 -32.219 1 96.44 173 PHE B O 1
ATOM 5885 N N . ILE B 1 174 ? 20.141 -12.742 -30.047 1 96.12 174 ILE B N 1
ATOM 5886 C CA . ILE B 1 174 ? 21.062 -11.625 -29.875 1 96.12 174 ILE B CA 1
ATOM 5887 C C . ILE B 1 174 ? 22.5 -12.156 -29.734 1 96.12 174 ILE B C 1
ATOM 5889 O O . ILE B 1 174 ? 22.828 -12.781 -28.734 1 96.12 174 ILE B O 1
ATOM 5893 N N . LYS B 1 175 ? 23.406 -11.828 -30.609 1 93.62 175 LYS B N 1
ATOM 5894 C CA . LYS B 1 175 ? 24.719 -12.461 -30.672 1 93.62 175 LYS B CA 1
ATOM 5895 C C . LYS B 1 175 ? 25.719 -11.734 -29.781 1 93.62 175 LYS B C 1
ATOM 5897 O O . LYS B 1 175 ? 26.75 -12.305 -29.391 1 93.62 175 LYS B O 1
ATOM 5902 N N . ARG B 1 176 ? 25.469 -10.492 -29.516 1 94 176 ARG B N 1
ATOM 5903 C CA . ARG B 1 176 ? 26.438 -9.711 -28.781 1 94 176 ARG B CA 1
ATOM 5904 C C . ARG B 1 176 ? 25.844 -9.172 -27.484 1 94 176 ARG B C 1
ATOM 5906 O O . ARG B 1 176 ? 24.719 -8.68 -27.469 1 94 176 ARG B O 1
ATOM 5913 N N . ALA B 1 177 ? 26.641 -9.156 -26.453 1 93.75 177 ALA B N 1
ATOM 5914 C CA . ALA B 1 177 ? 26.188 -8.844 -25.094 1 93.75 177 ALA B CA 1
ATOM 5915 C C . ALA B 1 177 ? 25.859 -7.355 -24.969 1 93.75 177 ALA B C 1
ATOM 5917 O O . ALA B 1 177 ? 24.953 -6.977 -24.219 1 93.75 177 ALA B O 1
ATOM 5918 N N . ASP B 1 178 ? 26.578 -6.398 -25.625 1 93.25 178 ASP B N 1
ATOM 5919 C CA . ASP B 1 178 ? 26.391 -4.961 -25.453 1 93.25 178 ASP B CA 1
ATOM 5920 C C . ASP B 1 178 ? 25.031 -4.512 -25.984 1 93.25 178 ASP B C 1
ATOM 5922 O O . ASP B 1 178 ? 24.531 -3.445 -25.625 1 93.25 178 ASP B O 1
ATOM 5926 N N . LEU B 1 179 ? 24.469 -5.348 -26.812 1 94.94 179 LEU B N 1
ATOM 5927 C CA . LEU B 1 179 ? 23.141 -5.031 -27.359 1 94.94 179 LEU B CA 1
ATOM 5928 C C . LEU B 1 179 ? 22.062 -5.258 -26.297 1 94.94 179 LEU B C 1
ATOM 5930 O O . LEU B 1 179 ? 20.953 -4.734 -26.438 1 94.94 179 LEU B O 1
ATOM 5934 N N . LEU B 1 180 ? 22.344 -6.09 -25.328 1 96.94 180 LEU B N 1
ATOM 5935 C CA . LEU B 1 180 ? 21.438 -6.34 -24.219 1 96.94 180 LEU B CA 1
ATOM 5936 C C . LEU B 1 180 ? 21.594 -5.277 -23.141 1 96.94 180 LEU B C 1
ATOM 5938 O O . LEU B 1 180 ? 22.141 -5.551 -22.062 1 96.94 180 LEU B O 1
ATOM 5942 N N . ASN B 1 181 ? 21.047 -4.055 -23.484 1 96.31 181 ASN B N 1
ATOM 5943 C CA . ASN B 1 181 ? 21.156 -2.91 -22.578 1 96.31 181 ASN B CA 1
ATOM 5944 C C . ASN B 1 181 ? 19.766 -2.422 -22.141 1 96.31 181 ASN B C 1
ATOM 5946 O O . ASN B 1 181 ? 18.75 -3.033 -22.484 1 96.31 181 ASN B O 1
ATOM 5950 N N . ARG B 1 182 ? 19.719 -1.409 -21.359 1 94.81 182 ARG B N 1
ATOM 5951 C CA . ARG B 1 182 ? 18.484 -0.89 -20.781 1 94.81 182 ARG B CA 1
ATOM 5952 C C . ARG B 1 182 ? 17.484 -0.524 -21.875 1 94.81 182 ARG B C 1
ATOM 5954 O O . ARG B 1 182 ? 16.297 -0.809 -21.75 1 94.81 182 ARG B O 1
ATOM 5961 N N . ASN B 1 183 ? 17.953 0.13 -22.906 1 95.75 183 ASN B N 1
ATOM 5962 C CA . ASN B 1 183 ? 17.062 0.522 -23.984 1 95.75 183 ASN B CA 1
ATOM 5963 C C . ASN B 1 183 ? 16.391 -0.69 -24.641 1 95.75 183 ASN B C 1
ATOM 5965 O O . ASN B 1 183 ? 15.219 -0.632 -25.016 1 95.75 183 ASN B O 1
ATOM 5969 N N . TYR B 1 184 ? 17.188 -1.761 -24.812 1 97.5 184 TYR B N 1
ATOM 5970 C CA . TYR B 1 184 ? 16.656 -2.988 -25.391 1 97.5 184 TYR B CA 1
ATOM 5971 C C . TYR B 1 184 ? 15.586 -3.588 -24.469 1 97.5 184 TYR B C 1
ATOM 5973 O O . TYR B 1 184 ? 14.539 -4.043 -24.938 1 97.5 184 TYR B O 1
ATOM 5981 N N . LEU B 1 185 ? 15.836 -3.607 -23.172 1 98.19 185 LEU B N 1
ATOM 5982 C CA . LEU B 1 185 ? 14.891 -4.141 -22.188 1 98.19 185 LEU B CA 1
ATOM 5983 C C . LEU B 1 185 ? 13.602 -3.324 -22.188 1 98.19 185 LEU B C 1
ATOM 5985 O O . LEU B 1 185 ? 12.508 -3.877 -22.016 1 98.19 185 LEU B O 1
ATOM 5989 N N . ASP B 1 186 ? 13.672 -1.977 -22.406 1 97.62 186 ASP B N 1
ATOM 5990 C CA . ASP B 1 186 ? 12.539 -1.058 -22.359 1 97.62 186 ASP B CA 1
ATOM 5991 C C . ASP B 1 186 ? 11.539 -1.373 -23.469 1 97.62 186 ASP B C 1
ATOM 5993 O O . ASP B 1 186 ? 10.383 -0.932 -23.422 1 97.62 186 ASP B O 1
ATOM 5997 N N . GLU B 1 187 ? 11.953 -2.154 -24.438 1 97.44 187 GLU B N 1
ATOM 5998 C CA . GLU B 1 187 ? 11.055 -2.541 -25.516 1 97.44 187 GLU B CA 1
ATOM 5999 C C . GLU B 1 187 ? 9.875 -3.354 -25 1 97.44 187 GLU B C 1
ATOM 6001 O O . GLU B 1 187 ? 8.844 -3.467 -25.672 1 97.44 187 GLU B O 1
ATOM 6006 N N . LEU B 1 188 ? 10.047 -3.904 -23.812 1 98.12 188 LEU B N 1
ATOM 6007 C CA . LEU B 1 188 ? 8.969 -4.676 -23.203 1 98.12 188 LEU B CA 1
ATOM 6008 C C . LEU B 1 188 ? 7.715 -3.818 -23.047 1 98.12 188 LEU B C 1
ATOM 6010 O O . LEU B 1 188 ? 6.598 -4.336 -23.062 1 98.12 188 LEU B O 1
ATOM 6014 N N . VAL B 1 189 ? 7.867 -2.494 -22.891 1 98.25 189 VAL B N 1
ATOM 6015 C CA . VAL B 1 189 ? 6.754 -1.576 -22.672 1 98.25 189 VAL B CA 1
ATOM 6016 C C . VAL B 1 189 ? 5.797 -1.63 -23.859 1 98.25 189 VAL B C 1
ATOM 6018 O O . VAL B 1 189 ? 4.582 -1.511 -23.688 1 98.25 189 VAL B O 1
ATOM 6021 N N . ASP B 1 190 ? 6.359 -1.852 -25.047 1 96.25 190 ASP B N 1
ATOM 6022 C CA . ASP B 1 190 ? 5.555 -1.843 -26.266 1 96.25 190 ASP B CA 1
ATOM 6023 C C . ASP B 1 190 ? 5.078 -3.25 -26.625 1 96.25 190 ASP B C 1
ATOM 6025 O O . ASP B 1 190 ? 4.293 -3.428 -27.547 1 96.25 190 ASP B O 1
ATOM 6029 N N . ASN B 1 191 ? 5.504 -4.266 -25.891 1 95.94 191 ASN B N 1
ATOM 6030 C CA . ASN B 1 191 ? 5.203 -5.648 -26.25 1 95.94 191 ASN B CA 1
ATOM 6031 C C . ASN B 1 191 ? 4.461 -6.367 -25.125 1 95.94 191 ASN B C 1
ATOM 6033 O O . ASN B 1 191 ? 4.691 -7.551 -24.891 1 95.94 191 ASN B O 1
ATOM 6037 N N . VAL B 1 192 ? 3.625 -5.648 -24.438 1 97.69 192 VAL B N 1
ATOM 6038 C CA . VAL B 1 192 ? 2.977 -6.184 -23.25 1 97.69 192 VAL B CA 1
ATOM 6039 C C . VAL B 1 192 ? 1.854 -7.137 -23.656 1 97.69 192 VAL B C 1
ATOM 6041 O O . VAL B 1 192 ? 1.381 -7.934 -22.844 1 97.69 192 VAL B O 1
ATOM 6044 N N . MET B 1 193 ? 1.432 -7.152 -24.953 1 95.81 193 MET B N 1
ATOM 6045 C CA . MET B 1 193 ? 0.343 -8.016 -25.406 1 95.81 193 MET B CA 1
ATOM 6046 C C . MET B 1 193 ? 0.885 -9.305 -26 1 95.81 193 MET B C 1
ATOM 6048 O O . MET B 1 193 ? 0.133 -10.086 -26.594 1 95.81 193 MET B O 1
ATOM 6052 N N . GLY B 1 194 ? 2.176 -9.555 -25.875 1 94.38 194 GLY B N 1
ATOM 6053 C CA . GLY B 1 194 ? 2.789 -10.797 -26.312 1 94.38 194 GLY B CA 1
ATOM 6054 C C . GLY B 1 194 ? 2.861 -11.844 -25.219 1 94.38 194 GLY B C 1
ATOM 6055 O O . GLY B 1 194 ? 1.867 -12.117 -24.547 1 94.38 194 GLY B O 1
ATOM 6056 N N . ILE B 1 195 ? 4.012 -12.477 -25.062 1 95.12 195 ILE B N 1
ATOM 6057 C CA . ILE B 1 195 ? 4.164 -13.625 -24.172 1 95.12 195 ILE B CA 1
ATOM 6058 C C . ILE B 1 195 ? 3.924 -13.188 -22.719 1 95.12 195 ILE B C 1
ATOM 6060 O O . ILE B 1 195 ? 3.676 -14.023 -21.859 1 95.12 195 ILE B O 1
ATOM 6064 N N . TYR B 1 196 ? 4.039 -11.836 -22.547 1 97.56 196 TYR B N 1
ATOM 6065 C CA . TYR B 1 196 ? 3.756 -11.328 -21.219 1 97.56 196 TYR B CA 1
ATOM 6066 C C . TYR B 1 196 ? 2.354 -11.727 -20.766 1 97.56 196 TYR B C 1
ATOM 6068 O O . TYR B 1 196 ? 2.125 -11.984 -19.578 1 97.56 196 TYR B O 1
ATOM 6076 N N . LEU B 1 197 ? 1.415 -11.836 -21.672 1 95.81 197 LEU B N 1
ATOM 6077 C CA . LEU B 1 197 ? 0.037 -12.188 -21.359 1 95.81 197 LEU B CA 1
ATOM 6078 C C . LEU B 1 197 ? -0.036 -13.578 -20.734 1 95.81 197 LEU B C 1
ATOM 6080 O O . LEU B 1 197 ? -0.888 -13.844 -19.891 1 95.81 197 LEU B O 1
ATOM 6084 N N . LEU B 1 198 ? 0.869 -14.453 -21.125 1 94.38 198 LEU B N 1
ATOM 6085 C CA . LEU B 1 198 ? 0.887 -15.797 -20.547 1 94.38 198 LEU B CA 1
ATOM 6086 C C . LEU B 1 198 ? 1.226 -15.742 -19.062 1 94.38 198 LEU B C 1
ATOM 6088 O O . LEU B 1 198 ? 0.69 -16.531 -18.266 1 94.38 198 LEU B O 1
ATOM 6092 N N . GLN B 1 199 ? 2.098 -14.789 -18.734 1 96.44 199 GLN B N 1
ATOM 6093 C CA . GLN B 1 199 ? 2.539 -14.672 -17.359 1 96.44 199 GLN B CA 1
ATOM 6094 C C . GLN B 1 199 ? 1.384 -14.266 -16.438 1 96.44 199 GLN B C 1
ATOM 6096 O O . GLN B 1 199 ? 1.443 -14.477 -15.227 1 96.44 199 GLN B O 1
ATOM 6101 N N . LEU B 1 200 ? 0.324 -13.711 -17.047 1 95.31 200 LEU B N 1
ATOM 6102 C CA . LEU B 1 200 ? -0.705 -13.031 -16.266 1 95.31 200 LEU B CA 1
ATOM 6103 C C . LEU B 1 200 ? -1.837 -13.984 -15.906 1 95.31 200 LEU B C 1
ATOM 6105 O O . LEU B 1 200 ? -2.887 -13.555 -15.422 1 95.31 200 LEU B O 1
ATOM 6109 N N . ASN B 1 201 ? -1.74 -15.234 -16.156 1 90.69 201 ASN B N 1
ATOM 6110 C CA . ASN B 1 201 ? -2.797 -16.219 -15.93 1 90.69 201 ASN B CA 1
ATOM 6111 C C . ASN B 1 201 ? -3.404 -16.078 -14.539 1 90.69 201 ASN B C 1
ATOM 6113 O O . ASN B 1 201 ? -4.617 -16.234 -14.367 1 90.69 201 ASN B O 1
ATOM 6117 N N . GLY B 1 202 ? -2.748 -15.742 -13.547 1 91.62 202 GLY B N 1
ATOM 6118 C CA . GLY B 1 202 ? -3.293 -15.531 -12.211 1 91.62 202 GLY B CA 1
ATOM 6119 C C . GLY B 1 202 ? -3.83 -14.133 -12 1 91.62 202 GLY B C 1
ATOM 6120 O O . GLY B 1 202 ? -4.934 -13.953 -11.477 1 91.62 202 GLY B O 1
ATOM 6121 N N . ASP B 1 203 ? -3.248 -13.125 -12.539 1 95.88 203 ASP B N 1
ATOM 6122 C CA . ASP B 1 203 ? -3.527 -11.711 -12.305 1 95.88 203 ASP B CA 1
ATOM 6123 C C . ASP B 1 203 ? -4.605 -11.203 -13.25 1 95.88 203 ASP B C 1
ATOM 6125 O O . ASP B 1 203 ? -5.328 -10.258 -12.93 1 95.88 203 ASP B O 1
ATOM 6129 N N . LEU B 1 204 ? -4.766 -11.812 -14.383 1 95.06 204 LEU B N 1
ATOM 6130 C CA . LEU B 1 204 ? -5.523 -11.242 -15.492 1 95.06 204 LEU B CA 1
ATOM 6131 C C . LEU B 1 204 ? -7 -11.117 -15.141 1 95.06 204 LEU B C 1
ATOM 6133 O O . LEU B 1 204 ? -7.645 -10.125 -15.484 1 95.06 204 LEU B O 1
ATOM 6137 N N . GLY B 1 205 ? -7.543 -12.117 -14.531 1 93.81 205 GLY B N 1
ATOM 6138 C CA . GLY B 1 205 ? -8.953 -12.062 -14.172 1 93.81 205 GLY B CA 1
ATOM 6139 C C . GLY B 1 205 ? -9.297 -10.867 -13.312 1 93.81 205 GLY B C 1
ATOM 6140 O O . GLY B 1 205 ? -10.297 -10.188 -13.562 1 93.81 205 GLY B O 1
ATOM 6141 N N . ASP B 1 206 ? -8.492 -10.602 -12.305 1 95.62 206 ASP B N 1
ATOM 6142 C CA . ASP B 1 206 ? -8.719 -9.461 -11.422 1 95.62 206 ASP B CA 1
ATOM 6143 C C . ASP B 1 206 ? -8.492 -8.148 -12.156 1 95.62 206 ASP B C 1
ATOM 6145 O O . ASP B 1 206 ? -9.203 -7.168 -11.922 1 95.62 206 ASP B O 1
ATOM 6149 N N . LEU B 1 207 ? -7.52 -8.133 -13.031 1 96.31 207 LEU B N 1
ATOM 6150 C CA . LEU B 1 207 ? -7.238 -6.918 -13.789 1 96.31 207 LEU B CA 1
ATOM 6151 C C . LEU B 1 207 ? -8.414 -6.559 -14.688 1 96.31 207 LEU B C 1
ATOM 6153 O O . LEU B 1 207 ? -8.812 -5.391 -14.758 1 96.31 207 LEU B O 1
ATOM 6157 N N . VAL B 1 208 ? -8.914 -7.539 -15.367 1 95.88 208 VAL B N 1
ATOM 6158 C CA . VAL B 1 208 ? -10.031 -7.324 -16.281 1 95.88 208 VAL B CA 1
ATOM 6159 C C . VAL B 1 208 ? -11.258 -6.859 -15.5 1 95.88 208 VAL B C 1
ATOM 6161 O O . VAL B 1 208 ? -12.023 -6.012 -15.977 1 95.88 208 VAL B O 1
ATOM 6164 N N . SER B 1 209 ? -11.438 -7.383 -14.336 1 94.44 209 SER B N 1
ATOM 6165 C CA . SER B 1 209 ? -12.531 -6.953 -13.469 1 94.44 209 SER B CA 1
ATOM 6166 C C . SER B 1 209 ? -12.32 -5.523 -12.984 1 94.44 209 SER B C 1
ATOM 6168 O O . SER B 1 209 ? -13.25 -4.711 -13.023 1 94.44 209 SER B O 1
ATOM 6170 N N . ALA B 1 210 ? -11.164 -5.223 -12.57 1 96.25 210 ALA B N 1
ATOM 6171 C CA . ALA B 1 210 ? -10.852 -3.902 -12.023 1 96.25 210 ALA B CA 1
ATOM 6172 C C . ALA B 1 210 ? -10.984 -2.824 -13.102 1 96.25 210 ALA B C 1
ATOM 6174 O O . ALA B 1 210 ? -11.43 -1.709 -12.812 1 96.25 210 ALA B O 1
ATOM 6175 N N . LEU B 1 211 ? -10.617 -3.207 -14.32 1 96.56 211 LEU B N 1
ATOM 6176 C CA . LEU B 1 211 ? -10.641 -2.252 -15.422 1 96.56 211 LEU B CA 1
ATOM 6177 C C . LEU B 1 211 ? -12.008 -2.234 -16.109 1 96.56 211 LEU B C 1
ATOM 6179 O O . LEU B 1 211 ? -12.234 -1.445 -17.016 1 96.56 211 LEU B O 1
ATOM 6183 N N . SER B 1 212 ? -12.906 -3.07 -15.672 1 94.12 212 SER B N 1
ATOM 6184 C CA . SER B 1 212 ? -14.258 -3.162 -16.219 1 94.12 212 SER B CA 1
ATOM 6185 C C . SER B 1 212 ? -14.219 -3.398 -17.734 1 94.12 212 SER B C 1
ATOM 6187 O O . SER B 1 212 ? -14.805 -2.637 -18.5 1 94.12 212 SER B O 1
ATOM 6189 N N . LEU B 1 213 ? -13.578 -4.5 -18.109 1 95.81 213 LEU B N 1
ATOM 6190 C CA . LEU B 1 213 ? -13.453 -4.883 -19.516 1 95.81 213 LEU B CA 1
ATOM 6191 C C . LEU B 1 213 ? -14.367 -6.062 -19.828 1 95.81 213 LEU B C 1
ATOM 6193 O O . LEU B 1 213 ? -13.922 -7.211 -19.859 1 95.81 213 LEU B O 1
ATOM 6197 N N . PRO B 1 214 ? -15.578 -5.824 -20.156 1 92.06 214 PRO B N 1
ATOM 6198 C CA . PRO B 1 214 ? -16.594 -6.879 -20.25 1 92.06 214 PRO B CA 1
ATOM 6199 C C . PRO B 1 214 ? -16.344 -7.844 -21.406 1 92.06 214 PRO B C 1
ATOM 6201 O O . PRO B 1 214 ? -16.625 -9.039 -21.297 1 92.06 214 PRO B O 1
ATOM 6204 N N . THR B 1 215 ? -15.789 -7.375 -22.531 1 91.75 215 THR B N 1
ATOM 6205 C CA . THR B 1 215 ? -15.578 -8.258 -23.672 1 91.75 215 THR B CA 1
ATOM 6206 C C . THR B 1 215 ? -14.508 -9.297 -23.359 1 91.75 215 THR B C 1
ATOM 6208 O O . THR B 1 215 ? -14.523 -10.398 -23.906 1 91.75 215 THR B O 1
ATOM 6211 N N . LEU B 1 216 ? -13.625 -8.953 -22.547 1 92.94 216 LEU B N 1
ATOM 6212 C CA . LEU B 1 216 ? -12.586 -9.891 -22.141 1 92.94 216 LEU B CA 1
ATOM 6213 C C . LEU B 1 216 ? -13.078 -10.789 -21 1 92.94 216 LEU B C 1
ATOM 6215 O O . LEU B 1 216 ? -12.805 -11.992 -21 1 92.94 216 LEU B O 1
ATOM 6219 N N . LYS B 1 217 ? -13.797 -10.203 -20.109 1 90.12 217 LYS B N 1
ATOM 6220 C CA . LYS B 1 217 ? -14.297 -10.945 -18.953 1 90.12 217 LYS B CA 1
ATOM 6221 C C . LYS B 1 217 ? -15.273 -12.039 -19.375 1 90.12 217 LYS B C 1
ATOM 6223 O O . LYS B 1 217 ? -15.234 -13.148 -18.844 1 90.12 217 LYS B O 1
ATOM 6228 N N . GLU B 1 218 ? -16.078 -11.742 -20.344 1 87.94 218 GLU B N 1
ATOM 6229 C CA . GLU B 1 218 ? -17.125 -12.664 -20.797 1 87.94 218 GLU B CA 1
ATOM 6230 C C . GLU B 1 218 ? -16.719 -13.352 -22.094 1 87.94 218 GLU B C 1
ATOM 6232 O O . GLU B 1 218 ? -17.453 -14.219 -22.594 1 87.94 218 GLU B O 1
ATOM 6237 N N . GLY B 1 219 ? -15.539 -13.023 -22.5 1 85.75 219 GLY B N 1
ATOM 6238 C CA . GLY B 1 219 ? -15.133 -13.539 -23.797 1 85.75 219 GLY B CA 1
ATOM 6239 C C . GLY B 1 219 ? -14.594 -14.953 -23.734 1 85.75 219 GLY B C 1
ATOM 6240 O O . GLY B 1 219 ? -14.289 -15.461 -22.656 1 85.75 219 GLY B O 1
ATOM 6241 N N . CYS B 1 220 ? -14.625 -15.641 -24.859 1 84.81 220 CYS B N 1
ATOM 6242 C CA . CYS B 1 220 ? -14.117 -17 -25.016 1 84.81 220 CYS B CA 1
ATOM 6243 C C . CYS B 1 220 ? -13.336 -17.141 -26.312 1 84.81 220 CYS B C 1
ATOM 6245 O O . CYS B 1 220 ? -13.492 -16.344 -27.234 1 84.81 220 CYS B O 1
ATOM 6247 N N . ASN B 1 221 ? -12.547 -18.125 -26.328 1 79.81 221 ASN B N 1
ATOM 6248 C CA . ASN B 1 221 ? -11.82 -18.391 -27.562 1 79.81 221 ASN B CA 1
ATOM 6249 C C . ASN B 1 221 ? -12.703 -19.109 -28.594 1 79.81 221 ASN B C 1
ATOM 6251 O O . ASN B 1 221 ? -13.906 -19.25 -28.375 1 79.81 221 ASN B O 1
ATOM 6255 N N . GLN B 1 222 ? -12.047 -19.453 -29.781 1 76.69 222 GLN B N 1
ATOM 6256 C CA . GLN B 1 222 ? -12.773 -20.062 -30.906 1 76.69 222 GLN B CA 1
ATOM 6257 C C . GLN B 1 222 ? -13.391 -21.391 -30.5 1 76.69 222 GLN B C 1
ATOM 6259 O O . GLN B 1 222 ? -14.406 -21.812 -31.062 1 76.69 222 GLN B O 1
ATOM 6264 N N . ASN B 1 223 ? -12.867 -21.969 -29.5 1 76.88 223 ASN B N 1
ATOM 6265 C CA . ASN B 1 223 ? -13.352 -23.266 -29.062 1 76.88 223 ASN B CA 1
ATOM 6266 C C . ASN B 1 223 ? -14.344 -23.141 -27.906 1 76.88 223 ASN B C 1
ATOM 6268 O O . ASN B 1 223 ? -14.758 -24.156 -27.328 1 76.88 223 ASN B O 1
ATOM 6272 N N . GLY B 1 224 ? -14.656 -21.938 -27.547 1 78.19 224 GLY B N 1
ATOM 6273 C CA . GLY B 1 224 ? -15.656 -21.703 -26.516 1 78.19 224 GLY B CA 1
ATOM 6274 C C . GLY B 1 224 ? -15.07 -21.672 -25.109 1 78.19 224 GLY B C 1
ATOM 6275 O O . GLY B 1 224 ? -15.812 -21.594 -24.125 1 78.19 224 GLY B O 1
ATOM 6276 N N . HIS B 1 225 ? -13.844 -21.703 -25.047 1 79.44 225 HIS B N 1
ATOM 6277 C CA . HIS B 1 225 ? -13.219 -21.641 -23.734 1 79.44 225 HIS B CA 1
ATOM 6278 C C . HIS B 1 225 ? -13.062 -20.203 -23.266 1 79.44 225 HIS B C 1
ATOM 6280 O O . HIS B 1 225 ? -12.562 -19.359 -24.016 1 79.44 225 HIS B O 1
ATOM 6286 N N . PRO B 1 226 ? -13.445 -19.938 -22.031 1 84.38 226 PRO B N 1
ATOM 6287 C CA . PRO B 1 226 ? -13.344 -18.562 -21.547 1 84.38 226 PRO B CA 1
ATOM 6288 C C . PRO B 1 226 ? -11.898 -18.078 -21.438 1 84.38 226 PRO B C 1
ATOM 6290 O O . PRO B 1 226 ? -11.016 -18.859 -21.078 1 84.38 226 PRO B O 1
ATOM 6293 N N . PHE B 1 227 ? -11.758 -16.797 -21.703 1 82.56 227 PHE B N 1
ATOM 6294 C CA . PHE B 1 227 ? -10.438 -16.188 -21.547 1 82.56 227 PHE B CA 1
ATOM 6295 C C . PHE B 1 227 ? -10.023 -16.156 -20.078 1 82.56 227 PHE B C 1
ATOM 6297 O O . PHE B 1 227 ? -8.852 -16.328 -19.766 1 82.56 227 PHE B O 1
ATOM 6304 N N . ILE B 1 228 ? -11.023 -15.766 -19.328 1 83.75 228 ILE B N 1
ATOM 6305 C CA . ILE B 1 228 ? -10.789 -15.633 -17.891 1 83.75 228 ILE B CA 1
ATOM 6306 C C . ILE B 1 228 ? -11.5 -16.75 -17.156 1 83.75 228 ILE B C 1
ATOM 6308 O O . ILE B 1 228 ? -12.703 -16.953 -17.328 1 83.75 228 ILE B O 1
ATOM 6312 N N . ALA B 1 229 ? -10.742 -17.578 -16.578 1 74.19 229 ALA B N 1
ATOM 6313 C CA . ALA B 1 229 ? -11.352 -18.641 -15.766 1 74.19 229 ALA B CA 1
ATOM 6314 C C . ALA B 1 229 ? -10.875 -18.562 -14.32 1 74.19 229 ALA B C 1
ATOM 6316 O O . ALA B 1 229 ? -9.75 -18.141 -14.047 1 74.19 229 ALA B O 1
ATOM 6317 N N . SER B 1 230 ? -11.805 -18.75 -13.492 1 67.94 230 SER B N 1
ATOM 6318 C CA . SER B 1 230 ? -11.453 -18.75 -12.078 1 67.94 230 SER B CA 1
ATOM 6319 C C . SER B 1 230 ? -10.828 -20.078 -11.664 1 67.94 230 SER B C 1
ATOM 6321 O O . SER B 1 230 ? -11.312 -21.141 -12.039 1 67.94 230 SER B O 1
ATOM 6323 N N . SER B 1 231 ? -9.68 -20 -11.172 1 66.06 231 SER B N 1
ATOM 6324 C CA . SER B 1 231 ? -9.023 -21.172 -10.633 1 66.06 231 SER B CA 1
ATOM 6325 C C . SER B 1 231 ? -9.375 -21.391 -9.164 1 66.06 231 SER B C 1
ATOM 6327 O O . SER B 1 231 ? -9.711 -20.438 -8.453 1 66.06 231 SER B O 1
ATOM 6329 N N . SER B 1 232 ? -9.578 -22.641 -8.859 1 80.5 232 SER B N 1
ATOM 6330 C CA . SER B 1 232 ? -9.742 -23.062 -7.473 1 80.5 232 SER B CA 1
ATOM 6331 C C . SER B 1 232 ? -8.758 -24.172 -7.121 1 80.5 232 SER B C 1
ATOM 6333 O O . SER B 1 232 ? -8.062 -24.703 -7.996 1 80.5 232 SER B O 1
ATOM 6335 N N . CYS B 1 233 ? -8.523 -24.281 -5.855 1 91.62 233 CYS B N 1
ATOM 6336 C CA . CYS B 1 233 ? -7.555 -25.281 -5.398 1 91.62 233 CYS B CA 1
ATOM 6337 C C . CYS B 1 233 ? -7.879 -25.75 -3.986 1 91.62 233 CYS B C 1
ATOM 6339 O O . CYS B 1 233 ? -8.695 -25.141 -3.293 1 91.62 233 CYS B O 1
ATOM 6341 N N . SER B 1 234 ? -7.453 -26.922 -3.727 1 96.12 234 SER B N 1
ATOM 6342 C CA . SER B 1 234 ? -7.422 -27.453 -2.365 1 96.12 234 SER B CA 1
ATOM 6343 C C . SER B 1 234 ? -5.992 -27.734 -1.915 1 96.12 234 SER B C 1
ATOM 6345 O O . SER B 1 234 ? -5.18 -28.234 -2.693 1 96.12 234 SER B O 1
ATOM 6347 N N . ALA B 1 235 ? -5.691 -27.359 -0.751 1 98 235 ALA B N 1
ATOM 6348 C CA . ALA B 1 235 ? -4.379 -27.641 -0.18 1 98 235 ALA B CA 1
ATOM 6349 C C . ALA B 1 235 ? -4.512 -28.312 1.184 1 98 235 ALA B C 1
ATOM 6351 O O . ALA B 1 235 ? -5.449 -28.031 1.934 1 98 235 ALA B O 1
ATOM 6352 N N . LEU B 1 236 ? -3.629 -29.234 1.482 1 98.38 236 LEU B N 1
ATOM 6353 C CA . LEU B 1 236 ? -3.6 -29.922 2.764 1 98.38 236 LEU B CA 1
ATOM 6354 C C . LEU B 1 236 ? -2.166 -30.094 3.252 1 98.38 236 LEU B C 1
ATOM 6356 O O . LEU B 1 236 ? -1.308 -30.578 2.51 1 98.38 236 LEU B O 1
ATOM 6360 N N . ILE B 1 237 ? -1.878 -29.625 4.375 1 98.56 237 ILE B N 1
ATOM 6361 C CA . ILE B 1 237 ? -0.66 -29.922 5.117 1 98.56 237 ILE B CA 1
ATOM 6362 C C . ILE B 1 237 ? -0.985 -30.844 6.289 1 98.56 237 ILE B C 1
ATOM 6364 O O . ILE B 1 237 ? -1.787 -30.5 7.16 1 98.56 237 ILE B O 1
ATOM 6368 N N . LYS B 1 238 ? -0.423 -32.031 6.328 1 98.38 238 LYS B N 1
ATOM 6369 C CA . LYS B 1 238 ? -0.829 -33.094 7.25 1 98.38 238 LYS B CA 1
ATOM 6370 C C . LYS B 1 238 ? 0.373 -33.656 8 1 98.38 238 LYS B C 1
ATOM 6372 O O . LYS B 1 238 ? 1.378 -34 7.395 1 98.38 238 LYS B O 1
ATOM 6377 N N . VAL B 1 239 ? 0.243 -33.719 9.344 1 97.81 239 VAL B N 1
ATOM 6378 C CA . VAL B 1 239 ? 1.267 -34.312 10.188 1 97.81 239 VAL B CA 1
ATOM 6379 C C . VAL B 1 239 ? 0.978 -35.812 10.359 1 97.81 239 VAL B C 1
ATOM 6381 O O . VAL B 1 239 ? -0.133 -36.188 10.734 1 97.81 239 VAL B O 1
ATOM 6384 N N . VAL B 1 240 ? 1.879 -36.625 10.047 1 96.81 240 VAL B N 1
ATOM 6385 C CA . VAL B 1 240 ? 1.812 -38.062 10.273 1 96.81 240 VAL B CA 1
ATOM 6386 C C . VAL B 1 240 ? 3.053 -38.531 11.031 1 96.81 240 VAL B C 1
ATOM 6388 O O . VAL B 1 240 ? 4.137 -38.625 10.461 1 96.81 240 VAL B O 1
ATOM 6391 N N . ASP B 1 241 ? 2.891 -38.781 12.32 1 92.5 241 ASP B N 1
ATOM 6392 C CA . ASP B 1 241 ? 4.02 -39.125 13.18 1 92.5 241 ASP B CA 1
ATOM 6393 C C . ASP B 1 241 ? 5.066 -38 13.164 1 92.5 241 ASP B C 1
ATOM 6395 O O . ASP B 1 241 ? 4.75 -36.844 13.43 1 92.5 241 ASP B O 1
ATOM 6399 N N . SER B 1 242 ? 6.246 -38.281 12.68 1 89.44 242 SER B N 1
ATOM 6400 C CA . SER B 1 242 ? 7.293 -37.281 12.672 1 89.44 242 SER B CA 1
ATOM 6401 C C . SER B 1 242 ? 7.453 -36.656 11.289 1 89.44 242 SER B C 1
ATOM 6403 O O . SER B 1 242 ? 8.312 -35.781 11.086 1 89.44 242 SER B O 1
ATOM 6405 N N . ASN B 1 243 ? 6.578 -37.062 10.453 1 93.69 243 ASN B N 1
ATOM 6406 C CA . ASN B 1 243 ? 6.617 -36.562 9.078 1 93.69 243 ASN B CA 1
ATOM 6407 C C . ASN B 1 243 ? 5.512 -35.562 8.812 1 93.69 243 ASN B C 1
ATOM 6409 O O . ASN B 1 243 ? 4.566 -35.438 9.594 1 93.69 243 ASN B O 1
ATOM 6413 N N . VAL B 1 244 ? 5.738 -34.688 7.789 1 96.88 244 VAL B N 1
ATOM 6414 C CA . VAL B 1 244 ? 4.727 -33.75 7.324 1 96.88 244 VAL B CA 1
ATOM 6415 C C . VAL B 1 244 ? 4.539 -33.875 5.816 1 96.88 244 VAL B C 1
ATOM 6417 O O . VAL B 1 244 ? 5.512 -33.844 5.059 1 96.88 244 VAL B O 1
ATOM 6420 N N . TYR B 1 245 ? 3.287 -34.062 5.434 1 95.81 245 TYR B N 1
ATOM 6421 C CA . TYR B 1 245 ? 2.934 -34.125 4.02 1 95.81 245 TYR B CA 1
ATOM 6422 C C . TYR B 1 245 ? 2.312 -32.781 3.574 1 95.81 245 TYR B C 1
ATOM 6424 O O . TYR B 1 245 ? 1.522 -32.188 4.309 1 95.81 245 TYR B O 1
ATOM 6432 N N . LEU B 1 246 ? 2.75 -32.281 2.459 1 97.12 246 LEU B N 1
ATOM 6433 C CA . LEU B 1 246 ? 2.15 -31.109 1.821 1 97.12 246 LEU B CA 1
ATOM 6434 C C . LEU B 1 246 ? 1.574 -31.469 0.457 1 97.12 246 LEU B C 1
ATOM 6436 O O . LEU B 1 246 ? 2.238 -32.125 -0.347 1 97.12 246 LEU B O 1
ATOM 6440 N N . SER B 1 247 ? 0.379 -31.031 0.244 1 95.56 247 SER B N 1
ATOM 6441 C CA . SER B 1 247 ? -0.259 -31.375 -1.025 1 95.56 247 SER B CA 1
ATOM 6442 C C . SER B 1 247 ? -1.112 -30.219 -1.537 1 95.56 247 SER B C 1
ATOM 6444 O O . SER B 1 247 ? -1.585 -29.391 -0.751 1 95.56 247 SER B O 1
ATOM 6446 N N . HIS B 1 248 ? -1.291 -30.141 -2.795 1 95.62 248 HIS B N 1
ATOM 6447 C CA . HIS B 1 248 ? -2.088 -29.141 -3.498 1 95.62 248 HIS B CA 1
ATOM 6448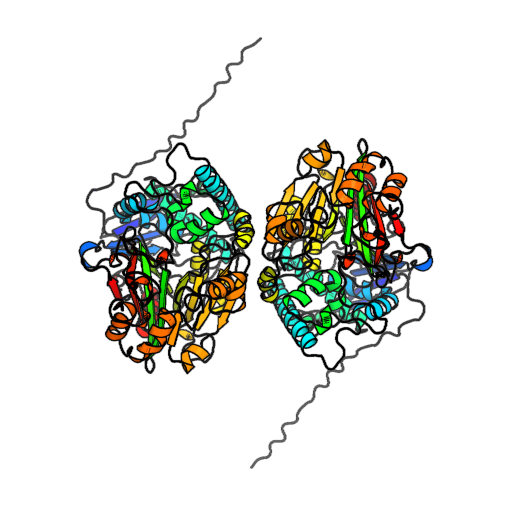 C C . HIS B 1 248 ? -2.742 -29.734 -4.742 1 95.62 248 HIS B C 1
ATOM 6450 O O . HIS B 1 248 ? -2.107 -30.484 -5.484 1 95.62 248 HIS B O 1
ATOM 6456 N N . VAL B 1 249 ? -3.984 -29.484 -4.852 1 93.44 249 VAL B N 1
ATOM 6457 C CA . VAL B 1 249 ? -4.727 -29.875 -6.043 1 93.44 249 VAL B CA 1
ATOM 6458 C C . VAL B 1 249 ? -5.188 -28.641 -6.797 1 93.44 249 VAL B C 1
ATOM 6460 O O . VAL B 1 249 ? -5.879 -27.781 -6.234 1 93.44 249 VAL B O 1
ATOM 6463 N N . THR B 1 250 ? -4.77 -28.547 -8.039 1 91.31 250 THR B N 1
ATOM 6464 C CA . THR B 1 250 ? -5.148 -27.406 -8.883 1 91.31 250 THR B CA 1
ATOM 6465 C C . THR B 1 250 ? -6.43 -27.719 -9.648 1 91.31 250 THR B C 1
ATOM 6467 O O . THR B 1 250 ? -6.555 -28.781 -10.266 1 91.31 250 THR B O 1
ATOM 6470 N N . TRP B 1 251 ? -7.43 -26.844 -9.508 1 90.5 251 TRP B N 1
ATOM 6471 C CA . TRP B 1 251 ? -8.602 -26.891 -10.375 1 90.5 251 TRP B CA 1
ATOM 6472 C C . TRP B 1 251 ? -8.469 -25.906 -11.523 1 90.5 251 TRP B C 1
ATOM 6474 O O . TRP B 1 251 ? -8.195 -24.719 -11.305 1 90.5 251 TRP B O 1
ATOM 6484 N N . SER B 1 252 ? -8.586 -26.297 -12.711 1 86.88 252 SER B N 1
ATOM 6485 C CA . SER B 1 252 ? -8.477 -25.422 -13.867 1 86.88 252 SER B CA 1
ATOM 6486 C C . SER B 1 252 ? -9.336 -25.906 -15.023 1 86.88 252 SER B C 1
ATOM 6488 O O . SER B 1 252 ? -9.766 -27.062 -15.031 1 86.88 252 SER B O 1
ATOM 6490 N N . PRO B 1 253 ? -9.594 -24.984 -15.93 1 83.88 253 PRO B N 1
ATOM 6491 C CA . PRO B 1 253 ? -10.156 -25.5 -17.188 1 83.88 253 PRO B CA 1
ATOM 6492 C C . PRO B 1 253 ? -9.258 -26.531 -17.859 1 83.88 253 PRO B C 1
ATOM 6494 O O . PRO B 1 253 ? -8.031 -26.391 -17.828 1 83.88 253 PRO B O 1
ATOM 6497 N N . TYR B 1 254 ? -9.805 -27.469 -18.438 1 81.19 254 TYR B N 1
ATOM 6498 C CA . TYR B 1 254 ? -9.031 -28.562 -19.016 1 81.19 254 TYR B CA 1
ATOM 6499 C C . TYR B 1 254 ? -8.258 -28.094 -20.25 1 81.19 254 TYR B C 1
ATOM 6501 O O . TYR B 1 254 ? -7.359 -28.797 -20.719 1 81.19 254 TYR B O 1
ATOM 6509 N N . SER B 1 255 ? -8.523 -26.859 -20.641 1 78.5 255 SER B N 1
ATOM 6510 C CA . SER B 1 255 ? -7.801 -26.297 -21.781 1 78.5 255 SER B CA 1
ATOM 6511 C C . SER B 1 255 ? -6.363 -25.953 -21.406 1 78.5 255 SER B C 1
ATOM 6513 O O . SER B 1 255 ? -5.523 -25.75 -22.281 1 78.5 255 SER B O 1
ATOM 6515 N N . ILE B 1 256 ? -6.105 -25.844 -20.156 1 78.44 256 ILE B N 1
ATOM 6516 C CA . ILE B 1 256 ? -4.754 -25.5 -19.734 1 78.44 256 ILE B CA 1
ATOM 6517 C C . ILE B 1 256 ? -4.078 -26.703 -19.094 1 78.44 256 ILE B C 1
ATOM 6519 O O . ILE B 1 256 ? -3.955 -26.766 -17.859 1 78.44 256 ILE B O 1
ATOM 6523 N N . MET B 1 257 ? -3.725 -27.75 -19.844 1 80.75 257 MET B N 1
ATOM 6524 C CA . MET B 1 257 ? -3.199 -28.969 -19.25 1 80.75 257 MET B CA 1
ATOM 6525 C C . MET B 1 257 ? -1.817 -29.297 -19.812 1 80.75 257 MET B C 1
ATOM 6527 O O . MET B 1 257 ? -1.335 -30.422 -19.672 1 80.75 257 MET B O 1
ATOM 6531 N N . LEU B 1 258 ? -1.276 -28.312 -20.453 1 87.94 258 LEU B N 1
ATOM 6532 C CA . LEU B 1 258 ? 0.098 -28.516 -20.891 1 87.94 258 LEU B CA 1
ATOM 6533 C C . LEU B 1 258 ? 1.084 -28.203 -19.781 1 87.94 258 LEU B C 1
ATOM 6535 O O . LEU B 1 258 ? 1.767 -27.188 -19.812 1 87.94 258 LEU B O 1
ATOM 6539 N N . ARG B 1 259 ? 1.208 -29.188 -18.953 1 89.44 259 ARG B N 1
ATOM 6540 C CA . ARG B 1 259 ? 1.899 -29 -17.688 1 89.44 259 ARG B CA 1
ATOM 6541 C C . ARG B 1 259 ? 3.396 -29.25 -17.828 1 89.44 259 ARG B C 1
ATOM 6543 O O . ARG B 1 259 ? 3.809 -30.156 -18.562 1 89.44 259 ARG B O 1
ATOM 6550 N N . VAL B 1 260 ? 4.176 -28.469 -17.188 1 92.19 260 VAL B N 1
ATOM 6551 C CA . VAL B 1 260 ? 5.625 -28.625 -17.156 1 92.19 260 VAL B CA 1
ATOM 6552 C C . VAL B 1 260 ? 6.129 -28.531 -15.719 1 92.19 260 VAL B C 1
ATOM 6554 O O . VAL B 1 260 ? 5.863 -27.547 -15.023 1 92.19 260 VAL B O 1
ATOM 6557 N N . LEU B 1 261 ? 6.73 -29.578 -15.211 1 90.94 261 LEU B N 1
ATOM 6558 C CA . LEU B 1 261 ? 7.484 -29.469 -13.969 1 90.94 261 LEU B CA 1
ATOM 6559 C C . LEU B 1 261 ? 8.828 -28.797 -14.203 1 90.94 261 LEU B C 1
ATOM 6561 O O . LEU B 1 261 ? 9.648 -29.281 -14.977 1 90.94 261 LEU B O 1
ATOM 6565 N N . LYS B 1 262 ? 9.047 -27.719 -13.531 1 93.5 262 LYS B N 1
ATOM 6566 C CA . LYS B 1 262 ? 10.234 -26.922 -13.805 1 93.5 262 LYS B CA 1
ATOM 6567 C C . LYS B 1 262 ? 11.211 -26.953 -12.633 1 93.5 262 LYS B C 1
ATOM 6569 O O . LYS B 1 262 ? 10.789 -26.984 -11.469 1 93.5 262 LYS B O 1
ATOM 6574 N N . HIS B 1 263 ? 12.453 -27 -13.031 1 92.19 263 HIS B N 1
ATOM 6575 C CA . HIS B 1 263 ? 13.562 -26.844 -12.102 1 92.19 263 HIS B CA 1
ATOM 6576 C C . HIS B 1 263 ? 14.492 -25.703 -12.539 1 92.19 263 HIS B C 1
ATOM 6578 O O . HIS B 1 263 ? 15.195 -25.828 -13.539 1 92.19 263 HIS B O 1
ATOM 6584 N N . TYR B 1 264 ? 14.469 -24.641 -11.805 1 95.25 264 TYR B N 1
ATOM 6585 C CA . TYR B 1 264 ? 15.367 -23.516 -12.055 1 95.25 264 TYR B CA 1
ATOM 6586 C C . TYR B 1 264 ? 16.562 -23.562 -11.109 1 95.25 264 TYR B C 1
ATOM 6588 O O . TYR B 1 264 ? 16.422 -23.859 -9.922 1 95.25 264 TYR B O 1
ATOM 6596 N N . ASN B 1 265 ? 17.734 -23.375 -11.617 1 93.75 265 ASN B N 1
ATOM 6597 C CA . ASN B 1 265 ? 18.969 -23.141 -10.867 1 93.75 265 ASN B CA 1
ATOM 6598 C C . ASN B 1 265 ? 19.656 -21.859 -11.305 1 93.75 265 ASN B C 1
ATOM 6600 O O . ASN B 1 265 ? 20.453 -21.875 -12.242 1 93.75 265 ASN B O 1
ATOM 6604 N N . PHE B 1 266 ? 19.391 -20.828 -10.594 1 96.62 266 PHE B N 1
ATOM 6605 C CA . PHE B 1 266 ? 19.875 -19.5 -10.93 1 96.62 266 PHE B CA 1
ATOM 6606 C C . PHE B 1 266 ? 20.688 -18.922 -9.781 1 96.62 266 PHE B C 1
ATOM 6608 O O . PHE B 1 266 ? 20.141 -18.281 -8.875 1 96.62 266 PHE B O 1
ATOM 6615 N N . PRO B 1 267 ? 22.031 -19.109 -9.805 1 94.69 267 PRO B N 1
ATOM 6616 C CA . PRO B 1 267 ? 22.859 -18.578 -8.719 1 94.69 267 PRO B CA 1
ATOM 6617 C C . PRO B 1 267 ? 23 -17.062 -8.766 1 94.69 267 PRO B C 1
ATOM 6619 O O . PRO B 1 267 ? 24.109 -16.547 -8.695 1 94.69 267 PRO B O 1
ATOM 6622 N N . TRP B 1 268 ? 21.891 -16.359 -8.742 1 97.12 268 TRP B N 1
ATOM 6623 C CA . TRP B 1 268 ? 21.844 -14.898 -8.781 1 97.12 268 TRP B CA 1
ATOM 6624 C C . TRP B 1 268 ? 22.234 -14.305 -7.434 1 97.12 268 TRP B C 1
ATOM 6626 O O . TRP B 1 268 ? 22.203 -15 -6.41 1 97.12 268 TRP B O 1
ATOM 6636 N N . LYS B 1 269 ? 22.594 -13.055 -7.488 1 97.06 269 LYS B N 1
ATOM 6637 C CA . LYS B 1 269 ? 22.969 -12.328 -6.281 1 97.06 269 LYS B CA 1
ATOM 6638 C C . LYS B 1 269 ? 21.766 -11.633 -5.648 1 97.06 269 LYS B C 1
ATOM 6640 O O . LYS B 1 269 ? 20.734 -11.453 -6.301 1 97.06 269 LYS B O 1
ATOM 6645 N N . ILE B 1 270 ? 21.969 -11.242 -4.402 1 95.75 270 ILE B N 1
ATOM 6646 C CA . ILE B 1 270 ? 20.891 -10.594 -3.654 1 95.75 270 ILE B CA 1
ATOM 6647 C C . ILE B 1 270 ? 20.656 -9.195 -4.207 1 95.75 270 ILE B C 1
ATOM 6649 O O . ILE B 1 270 ? 19.5 -8.773 -4.363 1 95.75 270 ILE B O 1
ATOM 6653 N N . VAL B 1 271 ? 21.641 -8.391 -4.406 1 93.62 271 VAL B N 1
ATOM 6654 C CA . VAL B 1 271 ? 21.578 -7.066 -5.012 1 93.62 271 VAL B CA 1
ATOM 6655 C C . VAL B 1 271 ? 22.656 -6.934 -6.09 1 93.62 271 VAL B C 1
ATOM 6657 O O . VAL B 1 271 ? 23.562 -7.766 -6.172 1 93.62 271 VAL B O 1
ATOM 6660 N N . ASN B 1 272 ? 22.438 -5.91 -6.871 1 91.5 272 ASN B N 1
ATOM 6661 C CA . ASN B 1 272 ? 23.375 -5.672 -7.957 1 91.5 272 ASN B CA 1
ATOM 6662 C C . ASN B 1 272 ? 24.625 -4.949 -7.465 1 91.5 272 ASN B C 1
ATOM 6664 O O . ASN B 1 272 ? 24.875 -3.803 -7.84 1 91.5 272 ASN B O 1
ATOM 6668 N N . ASN B 1 273 ? 25.328 -5.473 -6.672 1 86.5 273 ASN B N 1
ATOM 6669 C CA . ASN B 1 273 ? 26.578 -4.906 -6.156 1 86.5 273 ASN B CA 1
ATOM 6670 C C . ASN B 1 273 ? 27.672 -5.957 -6.066 1 86.5 273 ASN B C 1
ATOM 6672 O O . ASN B 1 273 ? 27.391 -7.148 -5.93 1 86.5 273 ASN B O 1
ATOM 6676 N N . THR B 1 274 ? 28.922 -5.387 -6.152 1 78.5 274 THR B N 1
ATOM 6677 C CA . THR B 1 274 ? 30.062 -6.277 -6.055 1 78.5 274 THR B CA 1
ATOM 6678 C C . THR B 1 274 ? 30.156 -6.895 -4.66 1 78.5 274 THR B C 1
ATOM 6680 O O . THR B 1 274 ? 29.969 -6.203 -3.656 1 78.5 274 THR B O 1
ATOM 6683 N N . GLY B 1 275 ? 30.219 -8.141 -4.57 1 83.5 275 GLY B N 1
ATOM 6684 C CA . GLY B 1 275 ? 30.391 -8.812 -3.295 1 83.5 275 GLY B CA 1
ATOM 6685 C C . GLY B 1 275 ? 29.094 -9.32 -2.707 1 83.5 275 GLY B C 1
ATOM 6686 O O . GLY B 1 275 ? 29.094 -9.945 -1.641 1 83.5 275 GLY B O 1
ATOM 6687 N N . SER B 1 276 ? 28.062 -8.969 -3.389 1 88.88 276 SER B N 1
ATOM 6688 C CA . SER B 1 276 ? 26.75 -9.43 -2.922 1 88.88 276 SER B CA 1
ATOM 6689 C C . SER B 1 276 ? 26.703 -10.953 -2.84 1 88.88 276 SER B C 1
ATOM 6691 O O . SER B 1 276 ? 27.297 -11.641 -3.666 1 88.88 276 SER B O 1
ATOM 6693 N N . GLN B 1 277 ? 25.969 -11.43 -1.877 1 93.25 277 GLN B N 1
ATOM 6694 C CA . GLN B 1 277 ? 25.828 -12.867 -1.66 1 93.25 277 GLN B CA 1
ATOM 6695 C C . GLN B 1 277 ? 24.812 -13.477 -2.609 1 93.25 277 GLN B C 1
ATOM 6697 O O . GLN B 1 277 ? 23.969 -12.766 -3.162 1 93.25 277 GLN B O 1
ATOM 6702 N N . LYS B 1 278 ? 25.031 -14.805 -2.834 1 94.94 278 LYS B N 1
ATOM 6703 C CA . LYS B 1 278 ? 24.047 -15.562 -3.59 1 94.94 278 LYS B CA 1
ATOM 6704 C C . LYS B 1 278 ? 22.719 -15.633 -2.84 1 94.94 278 LYS B C 1
ATOM 6706 O O . LYS B 1 278 ? 22.703 -15.742 -1.611 1 94.94 278 LYS B O 1
ATOM 6711 N N . ILE B 1 279 ? 21.672 -15.617 -3.518 1 96.69 279 ILE B N 1
ATOM 6712 C CA . ILE B 1 279 ? 20.344 -15.664 -2.904 1 96.69 279 ILE B CA 1
ATOM 6713 C C . ILE B 1 279 ? 20.109 -17.047 -2.299 1 96.69 279 ILE B C 1
ATOM 6715 O O . ILE B 1 279 ? 20.641 -18.047 -2.779 1 96.69 279 ILE B O 1
ATOM 6719 N N . PRO B 1 280 ? 19.219 -17.172 -1.298 1 95.75 280 PRO B N 1
ATOM 6720 C CA . PRO B 1 280 ? 18.938 -18.469 -0.676 1 95.75 280 PRO B CA 1
ATOM 6721 C C . PRO B 1 280 ? 18.125 -19.391 -1.586 1 95.75 280 PRO B C 1
ATOM 6723 O O . PRO B 1 280 ? 18.391 -20.594 -1.63 1 95.75 280 PRO B O 1
ATOM 6726 N N . GLY B 1 281 ? 17.141 -18.828 -2.277 1 96.38 281 GLY B N 1
ATOM 6727 C CA . GLY B 1 281 ? 16.297 -19.625 -3.166 1 96.38 281 GLY B CA 1
ATOM 6728 C C . GLY B 1 281 ? 16.812 -19.672 -4.594 1 96.38 281 GLY B C 1
ATOM 6729 O O . GLY B 1 281 ? 16.062 -19.422 -5.535 1 96.38 281 GLY B O 1
ATOM 6730 N N . PHE B 1 282 ? 18.078 -19.922 -4.785 1 95.12 282 PHE B N 1
ATOM 6731 C CA . PHE B 1 282 ? 18.688 -19.906 -6.109 1 95.12 282 PHE B CA 1
ATOM 6732 C C . PHE B 1 282 ? 18.188 -21.078 -6.945 1 95.12 282 PHE B C 1
ATOM 6734 O O . PHE B 1 282 ? 18.203 -21.031 -8.18 1 95.12 282 PHE B O 1
ATOM 6741 N N . ALA B 1 283 ? 17.797 -22.172 -6.32 1 93.44 283 ALA B N 1
ATOM 6742 C CA . ALA B 1 283 ? 17.188 -23.312 -6.98 1 93.44 283 ALA B CA 1
ATOM 6743 C C . ALA B 1 283 ? 15.727 -23.484 -6.555 1 93.44 283 ALA B C 1
ATOM 6745 O O . ALA B 1 283 ? 15.406 -23.391 -5.367 1 93.44 283 ALA B O 1
ATOM 6746 N N . ILE B 1 284 ? 14.852 -23.656 -7.508 1 95 284 ILE B N 1
ATOM 6747 C CA . ILE B 1 284 ? 13.422 -23.766 -7.238 1 95 284 ILE B CA 1
ATOM 6748 C C . ILE B 1 284 ? 12.805 -24.812 -8.156 1 95 284 ILE B C 1
ATOM 6750 O O . ILE B 1 284 ? 13.086 -24.844 -9.359 1 95 284 ILE B O 1
ATOM 6754 N N . THR B 1 285 ? 12.031 -25.703 -7.59 1 92.69 285 THR B N 1
ATOM 6755 C CA . THR B 1 285 ? 11.203 -26.641 -8.336 1 92.69 285 THR B CA 1
ATOM 6756 C C . THR B 1 285 ? 9.727 -26.312 -8.18 1 92.69 285 THR B C 1
ATOM 6758 O O . THR B 1 285 ? 9.258 -26.062 -7.07 1 92.69 285 THR B O 1
ATOM 6761 N N . PHE B 1 286 ? 9.047 -26.266 -9.289 1 94.12 286 PHE B N 1
ATOM 6762 C CA . PHE B 1 286 ? 7.645 -25.875 -9.18 1 94.12 286 PHE B CA 1
ATOM 6763 C C . PHE B 1 286 ? 6.852 -26.375 -10.383 1 94.12 286 PHE B C 1
ATOM 6765 O O . PHE B 1 286 ? 7.414 -26.609 -11.453 1 94.12 286 PHE B O 1
ATOM 6772 N N . SER B 1 287 ? 5.562 -26.641 -10.156 1 92 287 SER B N 1
ATOM 6773 C CA . SER B 1 287 ? 4.637 -26.922 -11.25 1 92 287 SER B CA 1
ATOM 6774 C C . SER B 1 287 ? 4.355 -25.688 -12.086 1 92 287 SER B C 1
ATOM 6776 O O . SER B 1 287 ? 4.242 -24.578 -11.547 1 92 287 SER B O 1
ATOM 6778 N N . SER B 1 288 ? 4.273 -25.891 -13.398 1 94.44 288 SER B N 1
ATOM 6779 C CA . SER B 1 288 ? 4.125 -24.719 -14.25 1 94.44 288 SER B CA 1
ATOM 6780 C C . SER B 1 288 ? 3.633 -25.109 -15.641 1 94.44 288 SER B C 1
ATOM 6782 O O . SER B 1 288 ? 2.988 -26.141 -15.812 1 94.44 288 SER B O 1
ATOM 6784 N N . TYR B 1 289 ? 3.848 -24.219 -16.547 1 93.62 289 TYR B N 1
ATOM 6785 C CA . TYR B 1 289 ? 3.457 -24.312 -17.953 1 93.62 289 TYR B CA 1
ATOM 6786 C C . TYR B 1 289 ? 4.574 -23.812 -18.859 1 93.62 289 TYR B C 1
ATOM 6788 O O . TYR B 1 289 ? 5.543 -23.203 -18.406 1 93.62 289 TYR B O 1
ATOM 6796 N N . PRO B 1 290 ? 4.484 -24.188 -20.141 1 95.38 290 PRO B N 1
ATOM 6797 C CA . PRO B 1 290 ? 5.559 -23.734 -21.016 1 95.38 290 PRO B CA 1
ATOM 6798 C C . PRO B 1 290 ? 5.652 -22.219 -21.109 1 95.38 290 PRO B C 1
ATOM 6800 O O . PRO B 1 290 ? 4.656 -21.547 -21.391 1 95.38 290 PRO B O 1
ATOM 6803 N N . THR B 1 291 ? 6.793 -21.688 -20.875 1 97.12 291 THR B N 1
ATOM 6804 C CA . THR B 1 291 ? 7.121 -20.281 -21.062 1 97.12 291 THR B CA 1
ATOM 6805 C C . THR B 1 291 ? 6.457 -19.422 -19.984 1 97.12 291 THR B C 1
ATOM 6807 O O . THR B 1 291 ? 5.914 -18.359 -20.281 1 97.12 291 THR B O 1
ATOM 6810 N N . TYR B 1 292 ? 6.246 -19.969 -18.797 1 96.5 292 TYR B N 1
ATOM 6811 C CA . TYR B 1 292 ? 5.871 -19.234 -17.594 1 96.5 292 TYR B CA 1
ATOM 6812 C C . TYR B 1 292 ? 7.062 -19.078 -16.656 1 96.5 292 TYR B C 1
ATOM 6814 O O . TYR B 1 292 ? 7.859 -20 -16.5 1 96.5 292 TYR B O 1
ATOM 6822 N N . THR B 1 293 ? 7.164 -17.938 -16.062 1 96.62 293 THR B N 1
ATOM 6823 C CA . THR B 1 293 ? 8.266 -17.75 -15.133 1 96.62 293 THR B CA 1
ATOM 6824 C C . THR B 1 293 ? 7.848 -18.125 -13.719 1 96.62 293 THR B C 1
ATOM 6826 O O . THR B 1 293 ? 8.68 -18.172 -12.805 1 96.62 293 THR B O 1
ATOM 6829 N N . SER B 1 294 ? 6.625 -18.422 -13.523 1 96.31 294 SER B N 1
ATOM 6830 C CA . SER B 1 294 ? 6.09 -18.781 -12.211 1 96.31 294 SER B CA 1
ATOM 6831 C C . SER B 1 294 ? 5.195 -20.016 -12.297 1 96.31 294 SER B C 1
ATOM 6833 O O . SER B 1 294 ? 4.945 -20.531 -13.391 1 96.31 294 SER B O 1
ATOM 6835 N N . SER B 1 295 ? 4.793 -20.516 -11.227 1 93.06 295 SER B N 1
ATOM 6836 C CA . SER B 1 295 ? 4.047 -21.781 -11.156 1 93.06 295 SER B CA 1
ATOM 6837 C C . SER B 1 295 ? 2.617 -21.594 -11.648 1 93.06 295 SER B C 1
ATOM 6839 O O . SER B 1 295 ? 2.129 -22.391 -12.461 1 93.06 295 SER B O 1
ATOM 6841 N N . VAL B 1 296 ? 1.925 -20.547 -11.195 1 87.38 296 VAL B N 1
ATOM 6842 C CA . VAL B 1 296 ? 0.514 -20.297 -11.461 1 87.38 296 VAL B CA 1
ATOM 6843 C C . VAL B 1 296 ? -0.35 -21.25 -10.633 1 87.38 296 VAL B C 1
ATOM 6845 O O . VAL B 1 296 ? -1.351 -20.828 -10.047 1 87.38 296 VAL B O 1
ATOM 6848 N N . ASP B 1 297 ? 0.058 -22.578 -10.609 1 86.19 297 ASP B N 1
ATOM 6849 C CA . ASP B 1 297 ? -0.55 -23.5 -9.672 1 86.19 297 ASP B CA 1
ATOM 6850 C C . ASP B 1 297 ? -0.152 -23.172 -8.234 1 86.19 297 ASP B C 1
ATOM 6852 O O . ASP B 1 297 ? -0.89 -23.484 -7.293 1 86.19 297 ASP B O 1
ATOM 6856 N N . ASP B 1 298 ? 0.956 -22.625 -8.172 1 87.56 298 ASP B N 1
ATOM 6857 C CA . ASP B 1 298 ? 1.627 -22.125 -6.969 1 87.56 298 ASP B CA 1
ATOM 6858 C C . ASP B 1 298 ? 1.968 -23.281 -6.023 1 87.56 298 ASP B C 1
ATOM 6860 O O . ASP B 1 298 ? 1.455 -23.344 -4.906 1 87.56 298 ASP B O 1
ATOM 6864 N N . PHE B 1 299 ? 2.824 -24.125 -6.457 1 94.44 299 PHE B N 1
ATOM 6865 C CA . PHE B 1 299 ? 3.5 -25.141 -5.668 1 94.44 299 PHE B CA 1
ATOM 6866 C C . PHE B 1 299 ? 5.008 -25.078 -5.879 1 94.44 299 PHE B C 1
ATOM 6868 O O . PHE B 1 299 ? 5.52 -25.547 -6.895 1 94.44 299 PHE B O 1
ATOM 6875 N N . TYR B 1 300 ? 5.688 -24.547 -4.93 1 96.25 300 TYR B N 1
ATOM 6876 C CA . TYR B 1 300 ? 7.117 -24.281 -5.027 1 96.25 300 TYR B CA 1
ATOM 6877 C C . TYR B 1 300 ? 7.887 -25 -3.922 1 96.25 300 TYR B C 1
ATOM 6879 O O . TYR B 1 300 ? 7.43 -25.062 -2.777 1 96.25 300 TYR B O 1
ATOM 6887 N N . ILE B 1 301 ? 9.031 -25.531 -4.289 1 94.69 301 ILE B N 1
ATOM 6888 C CA . ILE B 1 301 ? 10.047 -25.969 -3.34 1 94.69 301 ILE B CA 1
ATOM 6889 C C . ILE B 1 301 ? 11.367 -25.25 -3.627 1 94.69 301 ILE B C 1
ATOM 6891 O O . ILE B 1 301 ? 11.883 -25.312 -4.746 1 94.69 301 ILE B O 1
ATOM 6895 N N . THR B 1 302 ? 11.867 -24.594 -2.633 1 95.81 302 THR B N 1
ATOM 6896 C CA . THR B 1 302 ? 13.062 -23.781 -2.871 1 95.81 302 THR B CA 1
ATOM 6897 C C . THR B 1 302 ? 14.273 -24.391 -2.174 1 95.81 302 THR B C 1
ATOM 6899 O O . THR B 1 302 ? 14.125 -25.203 -1.254 1 95.81 302 THR B O 1
ATOM 6902 N N . SER B 1 303 ? 15.453 -23.953 -2.553 1 93.56 303 SER B N 1
ATOM 6903 C CA . SER B 1 303 ? 16.703 -24.391 -1.955 1 93.56 303 SER B CA 1
ATOM 6904 C C . SER B 1 303 ? 16.859 -23.859 -0.533 1 93.56 303 SER B C 1
ATOM 6906 O O . SER B 1 303 ? 17.734 -24.312 0.215 1 93.56 303 SER B O 1
ATOM 6908 N N . ALA B 1 304 ? 16.031 -22.938 -0.172 1 94.81 304 ALA B N 1
ATOM 6909 C CA . ALA B 1 304 ? 16.031 -22.469 1.208 1 94.81 304 ALA B CA 1
ATOM 6910 C C . ALA B 1 304 ? 15.148 -23.344 2.088 1 94.81 304 ALA B C 1
ATOM 6912 O O . ALA B 1 304 ? 14.875 -23.016 3.242 1 94.81 304 ALA B O 1
ATOM 6913 N N . ASN B 1 305 ? 14.633 -24.422 1.525 1 94.81 305 ASN B N 1
ATOM 6914 C CA . ASN B 1 305 ? 13.797 -25.406 2.213 1 94.81 305 ASN B CA 1
ATOM 6915 C C . ASN B 1 305 ? 12.438 -24.828 2.578 1 94.81 305 ASN B C 1
ATOM 6917 O O . ASN B 1 305 ? 11.914 -25.094 3.664 1 94.81 305 ASN B O 1
ATOM 6921 N N . LEU B 1 306 ? 11.992 -23.969 1.762 1 97.12 306 LEU B N 1
ATOM 6922 C CA . LEU B 1 306 ? 10.617 -23.484 1.854 1 97.12 306 LEU B CA 1
ATOM 6923 C C . LEU B 1 306 ? 9.727 -24.172 0.829 1 97.12 306 LEU B C 1
ATOM 6925 O O . LEU B 1 306 ? 10.148 -24.422 -0.305 1 97.12 306 LEU B O 1
ATOM 6929 N N . THR B 1 307 ? 8.617 -24.594 1.222 1 97.06 307 THR B N 1
ATOM 6930 C CA . THR B 1 307 ? 7.555 -25.016 0.319 1 97.06 307 THR B CA 1
ATOM 6931 C C . THR B 1 307 ? 6.395 -24.031 0.347 1 97.06 307 THR B C 1
ATOM 6933 O O . THR B 1 307 ? 5.855 -23.734 1.413 1 97.06 307 THR B O 1
ATOM 6936 N N . ILE B 1 308 ? 6.078 -23.484 -0.78 1 98.25 308 ILE B N 1
ATOM 6937 C CA . ILE B 1 308 ? 5.07 -22.438 -0.883 1 98.25 308 ILE B CA 1
ATOM 6938 C C . ILE B 1 308 ? 3.908 -22.906 -1.748 1 98.25 308 ILE B C 1
ATOM 6940 O O . ILE B 1 308 ? 4.121 -23.469 -2.832 1 98.25 308 ILE B O 1
ATOM 6944 N N . THR B 1 309 ? 2.734 -22.734 -1.292 1 97.5 309 THR B N 1
ATOM 6945 C CA . THR B 1 309 ? 1.53 -23.016 -2.068 1 97.5 309 THR B CA 1
ATOM 6946 C C . THR B 1 309 ? 0.426 -22.016 -1.729 1 97.5 309 THR B C 1
ATOM 6948 O O . THR B 1 309 ? 0.641 -21.078 -0.955 1 97.5 309 THR B O 1
ATOM 6951 N N . GLU B 1 310 ? -0.679 -22.078 -2.455 1 96.88 310 GLU B N 1
ATOM 6952 C CA . GLU B 1 310 ? -1.733 -21.109 -2.191 1 96.88 310 GLU B CA 1
ATOM 6953 C C . GLU B 1 310 ? -3.088 -21.609 -2.676 1 96.88 310 GLU B C 1
ATOM 6955 O O . GLU B 1 310 ? -3.16 -22.594 -3.426 1 96.88 310 GLU B O 1
ATOM 6960 N N . THR B 1 311 ? -4.129 -21.094 -2.158 1 96.62 311 THR B N 1
ATOM 6961 C CA . THR B 1 311 ? -5.473 -21.172 -2.723 1 96.62 311 THR B CA 1
ATOM 6962 C C . THR B 1 311 ? -6.047 -19.766 -2.926 1 96.62 311 THR B C 1
ATOM 6964 O O . THR B 1 311 ? -5.809 -18.875 -2.117 1 96.62 311 THR B O 1
ATOM 6967 N N . THR B 1 312 ? -6.75 -19.578 -3.932 1 94.88 312 THR B N 1
ATOM 6968 C CA . THR B 1 312 ? -7.238 -18.266 -4.332 1 94.88 312 THR B CA 1
ATOM 6969 C C . THR B 1 312 ? -8.359 -17.797 -3.41 1 94.88 312 THR B C 1
ATOM 6971 O O . THR B 1 312 ? -9.227 -18.594 -3.029 1 94.88 312 THR B O 1
ATOM 6974 N N . ASN B 1 313 ? -8.336 -16.578 -2.967 1 94.88 313 ASN B N 1
ATOM 6975 C CA . ASN B 1 313 ? -9.453 -15.898 -2.322 1 94.88 313 ASN B CA 1
ATOM 6976 C C . ASN B 1 313 ? -10.164 -14.953 -3.287 1 94.88 313 ASN B C 1
ATOM 6978 O O . ASN B 1 313 ? -9.531 -14.086 -3.891 1 94.88 313 ASN B O 1
ATOM 6982 N N . ASN B 1 314 ? -11.43 -15.148 -3.467 1 93.69 314 ASN B N 1
ATOM 6983 C CA . ASN B 1 314 ? -12.203 -14.242 -4.312 1 93.69 314 ASN B CA 1
ATOM 6984 C C . ASN B 1 314 ? -12.422 -12.891 -3.637 1 93.69 314 ASN B C 1
ATOM 6986 O O . ASN B 1 314 ? -12.461 -12.805 -2.408 1 93.69 314 ASN B O 1
ATOM 6990 N N . VAL B 1 315 ? -12.555 -11.875 -4.438 1 95.75 315 VAL B N 1
ATOM 6991 C CA . VAL B 1 315 ? -12.898 -10.539 -3.961 1 95.75 315 VAL B CA 1
ATOM 6992 C C . VAL B 1 315 ? -14.344 -10.219 -4.32 1 95.75 315 VAL B C 1
ATOM 6994 O O . VAL B 1 315 ? -14.648 -9.93 -5.48 1 95.75 315 VAL B O 1
ATOM 6997 N N . TYR B 1 316 ? -15.195 -10.211 -3.338 1 95.38 316 TYR B N 1
ATOM 6998 C CA . TYR B 1 316 ? -16.609 -9.914 -3.562 1 95.38 316 TYR B CA 1
ATOM 6999 C C . TYR B 1 316 ? -16.906 -8.438 -3.34 1 95.38 316 TYR B C 1
ATOM 7001 O O . TYR B 1 316 ? -17.875 -7.906 -3.873 1 95.38 316 TYR B O 1
ATOM 7009 N N . ASN B 1 317 ? -16.078 -7.82 -2.443 1 95.56 317 ASN B N 1
ATOM 7010 C CA . ASN B 1 317 ? -16.156 -6.375 -2.264 1 95.56 317 ASN B CA 1
ATOM 7011 C C . ASN B 1 317 ? -15.57 -5.629 -3.461 1 95.56 317 ASN B C 1
ATOM 7013 O O . ASN B 1 317 ? -14.398 -5.262 -3.453 1 95.56 317 ASN B O 1
ATOM 7017 N N . LYS B 1 318 ? -16.391 -5.266 -4.441 1 94.31 318 LYS B N 1
ATOM 7018 C CA . LYS B 1 318 ? -15.945 -4.773 -5.742 1 94.31 318 LYS B CA 1
ATOM 7019 C C . LYS B 1 318 ? -15.359 -3.369 -5.633 1 94.31 318 LYS B C 1
ATOM 7021 O O . LYS B 1 318 ? -14.664 -2.908 -6.535 1 94.31 318 LYS B O 1
ATOM 7026 N N . THR B 1 319 ? -15.625 -2.615 -4.543 1 93.12 319 THR B N 1
ATOM 7027 C CA . THR B 1 319 ? -15.07 -1.276 -4.387 1 93.12 319 THR B CA 1
ATOM 7028 C C . THR B 1 319 ? -13.547 -1.332 -4.297 1 93.12 319 THR B C 1
ATOM 7030 O O . THR B 1 319 ? -12.867 -0.355 -4.613 1 93.12 319 THR B O 1
ATOM 7033 N N . LEU B 1 320 ? -13.016 -2.486 -3.906 1 96.06 320 LEU B N 1
ATOM 7034 C CA . LEU B 1 320 ? -11.57 -2.645 -3.762 1 96.06 320 LEU B CA 1
ATOM 7035 C C . LEU B 1 320 ? -10.875 -2.566 -5.117 1 96.06 320 LEU B C 1
ATOM 7037 O O . LEU B 1 320 ? -9.672 -2.326 -5.188 1 96.06 320 LEU B O 1
ATOM 7041 N N . TRP B 1 321 ? -11.633 -2.797 -6.23 1 96.25 321 TRP B N 1
ATOM 7042 C CA . TRP B 1 321 ? -11.047 -2.781 -7.566 1 96.25 321 TRP B CA 1
ATOM 7043 C C . TRP B 1 321 ? -10.523 -1.392 -7.91 1 96.25 321 TRP B C 1
ATOM 7045 O O . TRP B 1 321 ? -9.648 -1.248 -8.766 1 96.25 321 TRP B O 1
ATOM 7055 N N . GLU B 1 322 ? -11.055 -0.343 -7.195 1 94.12 322 GLU B N 1
ATOM 7056 C CA . GLU B 1 322 ? -10.516 1 -7.402 1 94.12 322 GLU B CA 1
ATOM 7057 C C . GLU B 1 322 ? -9.023 1.052 -7.086 1 94.12 322 GLU B C 1
ATOM 7059 O O . GLU B 1 322 ? -8.281 1.81 -7.715 1 94.12 322 GLU B O 1
ATOM 7064 N N . ILE B 1 323 ? -8.617 0.298 -6.117 1 95.25 323 ILE B N 1
ATOM 7065 C CA . ILE B 1 323 ? -7.211 0.253 -5.734 1 95.25 323 ILE B CA 1
ATOM 7066 C C . ILE B 1 323 ? -6.391 -0.368 -6.863 1 95.25 323 ILE B C 1
ATOM 7068 O O . ILE B 1 323 ? -5.332 0.149 -7.223 1 95.25 323 ILE B O 1
ATOM 7072 N N . VAL B 1 324 ? -6.883 -1.448 -7.434 1 97.31 324 VAL B N 1
ATOM 7073 C CA . VAL B 1 324 ? -6.195 -2.152 -8.508 1 97.31 324 VAL B CA 1
ATOM 7074 C C . VAL B 1 324 ? -6.137 -1.27 -9.75 1 97.31 324 VAL B C 1
ATOM 7076 O O . VAL B 1 324 ? -5.109 -1.2 -10.43 1 97.31 324 VAL B O 1
ATOM 7079 N N . ARG B 1 325 ? -7.23 -0.667 -10.031 1 94.94 325 ARG B N 1
ATOM 7080 C CA . ARG B 1 325 ? -7.328 0.193 -11.203 1 94.94 325 ARG B CA 1
ATOM 7081 C C . ARG B 1 325 ? -6.277 1.298 -11.164 1 94.94 325 ARG B C 1
ATOM 7083 O O . ARG B 1 325 ? -5.746 1.691 -12.203 1 94.94 325 ARG B O 1
ATOM 7090 N N . ASN B 1 326 ? -5.949 1.718 -10.008 1 92.56 326 ASN B N 1
ATOM 7091 C CA . ASN B 1 326 ? -4.996 2.812 -9.844 1 92.56 326 ASN B CA 1
ATOM 7092 C C . ASN B 1 326 ? -3.59 2.295 -9.555 1 92.56 326 ASN B C 1
ATOM 7094 O O . ASN B 1 326 ? -2.721 3.055 -9.125 1 92.56 326 ASN B O 1
ATOM 7098 N N . GLY B 1 327 ? -3.357 1.031 -9.828 1 94.06 327 GLY B N 1
ATOM 7099 C CA . GLY B 1 327 ? -2.105 0.412 -9.422 1 94.06 327 GLY B CA 1
ATOM 7100 C C . GLY B 1 327 ? -1.083 0.346 -10.547 1 94.06 327 GLY B C 1
ATOM 7101 O O . GLY B 1 327 ? 0.04 -0.12 -10.336 1 94.06 327 GLY B O 1
ATOM 7102 N N . SER B 1 328 ? -1.344 0.904 -11.727 1 93.56 328 SER B N 1
ATOM 7103 C CA . SER B 1 328 ? -0.456 0.742 -12.867 1 93.56 328 SER B CA 1
ATOM 7104 C C . SER B 1 328 ? 0.896 1.4 -12.617 1 93.56 328 SER B C 1
ATOM 7106 O O . SER B 1 328 ? 1.911 0.979 -13.18 1 93.56 328 SER B O 1
ATOM 7108 N N . LYS B 1 329 ? 0.977 2.334 -11.711 1 92.44 329 LYS B N 1
ATOM 7109 C CA . LYS B 1 329 ? 2.227 3.057 -11.492 1 92.44 329 LYS B CA 1
ATOM 7110 C C . LYS B 1 329 ? 2.75 2.846 -10.078 1 92.44 329 LYS B C 1
ATOM 7112 O O . LYS B 1 329 ? 3.555 3.639 -9.586 1 92.44 329 LYS B O 1
ATOM 7117 N N . ASN B 1 330 ? 2.283 1.811 -9.43 1 90.94 330 ASN B N 1
ATOM 7118 C CA . ASN B 1 330 ? 2.723 1.686 -8.047 1 90.94 330 ASN B CA 1
ATOM 7119 C C . ASN B 1 330 ? 2.756 0.227 -7.602 1 90.94 330 ASN B C 1
ATOM 7121 O O . ASN B 1 330 ? 3.043 -0.064 -6.438 1 90.94 330 ASN B O 1
ATOM 7125 N N . ALA B 1 331 ? 2.455 -0.645 -8.484 1 96 331 ALA B N 1
ATOM 7126 C CA . ALA B 1 331 ? 2.334 -2.033 -8.039 1 96 331 ALA B CA 1
ATOM 7127 C C . ALA B 1 331 ? 3.16 -2.963 -8.93 1 96 331 ALA B C 1
ATOM 7129 O O . ALA B 1 331 ? 3.562 -2.584 -10.031 1 96 331 ALA B O 1
ATOM 7130 N N . VAL B 1 332 ? 3.5 -4.121 -8.398 1 98.12 332 VAL B N 1
ATOM 7131 C CA . VAL B 1 332 ? 4.086 -5.25 -9.109 1 98.12 332 VAL B CA 1
ATOM 7132 C C . VAL B 1 332 ? 3.145 -6.449 -9.047 1 98.12 332 VAL B C 1
ATOM 7134 O O . VAL B 1 332 ? 2.617 -6.777 -7.98 1 98.12 332 VAL B O 1
ATOM 7137 N N . LEU B 1 333 ? 2.916 -7.043 -10.156 1 98.12 333 LEU B N 1
ATOM 7138 C CA . LEU B 1 333 ? 1.922 -8.109 -10.242 1 98.12 333 LEU B CA 1
ATOM 7139 C C . LEU B 1 333 ? 2.322 -9.297 -9.375 1 98.12 333 LEU B C 1
ATOM 7141 O O . LEU B 1 333 ? 3.504 -9.492 -9.094 1 98.12 333 LEU B O 1
ATOM 7145 N N . THR B 1 334 ? 1.357 -10.094 -8.977 1 97.75 334 THR B N 1
ATOM 7146 C CA . THR B 1 334 ? 1.493 -11.109 -7.941 1 97.75 334 THR B CA 1
ATOM 7147 C C . THR B 1 334 ? 2.48 -12.188 -8.375 1 97.75 334 THR B C 1
ATOM 7149 O O . THR B 1 334 ? 3.281 -12.664 -7.566 1 97.75 334 THR B O 1
ATOM 7152 N N . PHE B 1 335 ? 2.441 -12.617 -9.648 1 97.06 335 PHE B N 1
ATOM 7153 C CA . PHE B 1 335 ? 3.318 -13.695 -10.086 1 97.06 335 PHE B CA 1
ATOM 7154 C C . PHE B 1 335 ? 4.781 -13.312 -9.906 1 97.06 335 PHE B C 1
ATOM 7156 O O . PHE B 1 335 ? 5.609 -14.141 -9.531 1 97.06 335 PHE B O 1
ATOM 7163 N N . MET B 1 336 ? 5.059 -12.078 -10.117 1 97.94 336 MET B N 1
ATOM 7164 C CA . MET B 1 336 ? 6.434 -11.602 -9.977 1 97.94 336 MET B CA 1
ATOM 7165 C C . MET B 1 336 ? 6.824 -11.484 -8.508 1 97.94 336 MET B C 1
ATOM 7167 O O . MET B 1 336 ? 7.934 -11.867 -8.125 1 97.94 336 MET B O 1
ATOM 7171 N N . ARG B 1 337 ? 5.926 -10.961 -7.703 1 98.12 337 ARG B N 1
ATOM 7172 C CA . ARG B 1 337 ? 6.207 -10.797 -6.281 1 98.12 337 ARG B CA 1
ATOM 7173 C C . ARG B 1 337 ? 6.402 -12.148 -5.605 1 98.12 337 ARG B C 1
ATOM 7175 O O . ARG B 1 337 ? 7.266 -12.297 -4.738 1 98.12 337 ARG B O 1
ATOM 7182 N N . GLY B 1 338 ? 5.562 -13.133 -5.992 1 98.06 338 GLY B N 1
ATOM 7183 C CA . GLY B 1 338 ? 5.73 -14.469 -5.457 1 98.06 338 GLY B CA 1
ATOM 7184 C C . GLY B 1 338 ? 7.098 -15.062 -5.746 1 98.06 338 GLY B C 1
ATOM 7185 O O . GLY B 1 338 ? 7.711 -15.68 -4.871 1 98.06 338 GLY B O 1
ATOM 7186 N N . MET B 1 339 ? 7.566 -14.836 -6.93 1 98.19 339 MET B N 1
ATOM 7187 C CA . MET B 1 339 ? 8.867 -15.375 -7.316 1 98.19 339 MET B CA 1
ATOM 7188 C C . MET B 1 339 ? 9.992 -14.633 -6.598 1 98.19 339 MET B C 1
ATOM 7190 O O . MET B 1 339 ? 10.977 -15.25 -6.176 1 98.19 339 MET B O 1
ATOM 7194 N N . VAL B 1 340 ? 9.867 -13.32 -6.48 1 98.38 340 VAL B N 1
ATOM 7195 C CA . VAL B 1 340 ? 10.859 -12.555 -5.734 1 98.38 340 VAL B CA 1
ATOM 7196 C C . VAL B 1 340 ? 10.961 -13.086 -4.309 1 98.38 340 VAL B C 1
ATOM 7198 O O . VAL B 1 340 ? 12.055 -13.336 -3.807 1 98.38 340 VAL B O 1
ATOM 7201 N N . ALA B 1 341 ? 9.836 -13.234 -3.682 1 98.56 341 ALA B N 1
ATOM 7202 C CA . ALA B 1 341 ? 9.797 -13.727 -2.307 1 98.56 341 ALA B CA 1
ATOM 7203 C C . ALA B 1 341 ? 10.422 -15.117 -2.203 1 98.56 341 ALA B C 1
ATOM 7205 O O . ALA B 1 341 ? 11.203 -15.391 -1.286 1 98.56 341 ALA B O 1
ATOM 7206 N N . SER B 1 342 ? 10.141 -15.977 -3.166 1 98.12 342 SER B N 1
ATOM 7207 C CA . SER B 1 342 ? 10.617 -17.359 -3.137 1 98.12 342 SER B CA 1
ATOM 7208 C C . SER B 1 342 ? 12.125 -17.422 -3.348 1 98.12 342 SER B C 1
ATOM 7210 O O . SER B 1 342 ? 12.797 -18.297 -2.811 1 98.12 342 SER B O 1
ATOM 7212 N N . ARG B 1 343 ? 12.609 -16.5 -4.066 1 97.75 343 ARG B N 1
ATOM 7213 C CA . ARG B 1 343 ? 14.039 -16.469 -4.352 1 97.75 343 ARG B CA 1
ATOM 7214 C C . ARG B 1 343 ? 14.82 -15.867 -3.188 1 97.75 343 ARG B C 1
ATOM 7216 O O . ARG B 1 343 ? 15.891 -16.359 -2.834 1 97.75 343 ARG B O 1
ATOM 7223 N N . LEU B 1 344 ? 14.336 -14.875 -2.568 1 98.12 344 LEU B N 1
ATOM 7224 C CA . LEU B 1 344 ? 15.117 -14.078 -1.63 1 98.12 344 LEU B CA 1
ATOM 7225 C C . LEU B 1 344 ? 14.922 -14.578 -0.201 1 98.12 344 LEU B C 1
ATOM 7227 O O . LEU B 1 344 ? 15.773 -14.336 0.663 1 98.12 344 LEU B O 1
ATOM 7231 N N . ALA B 1 345 ? 13.859 -15.266 0.093 1 98.31 345 ALA B N 1
ATOM 7232 C CA . ALA B 1 345 ? 13.5 -15.547 1.48 1 98.31 345 ALA B CA 1
ATOM 7233 C C . ALA B 1 345 ? 14.273 -16.75 2.021 1 98.31 345 ALA B C 1
ATOM 7235 O O . ALA B 1 345 ? 14.422 -17.75 1.333 1 98.31 345 ALA B O 1
ATOM 7236 N N . LYS B 1 346 ? 14.727 -16.594 3.254 1 97.38 346 LYS B N 1
ATOM 7237 C CA . LYS B 1 346 ? 15.32 -17.688 4.004 1 97.38 346 LYS B CA 1
ATOM 7238 C C . LYS B 1 346 ? 14.281 -18.375 4.895 1 97.38 346 LYS B C 1
ATOM 7240 O O . LYS B 1 346 ? 14.43 -19.547 5.254 1 97.38 346 LYS B O 1
ATOM 7245 N N . THR B 1 347 ? 13.32 -17.609 5.305 1 97.69 347 THR B N 1
ATOM 7246 C CA . THR B 1 347 ? 12.289 -18.078 6.223 1 97.69 347 THR B CA 1
ATOM 7247 C C . THR B 1 347 ? 10.898 -17.703 5.707 1 97.69 347 THR B C 1
ATOM 7249 O O . THR B 1 347 ? 10.773 -16.922 4.762 1 97.69 347 THR B O 1
ATOM 7252 N N . GLY B 1 348 ? 9.898 -18.312 6.352 1 98.19 348 GLY B N 1
ATOM 7253 C CA . GLY B 1 348 ? 8.531 -17.953 6.008 1 98.19 348 GLY B CA 1
ATOM 7254 C C . GLY B 1 348 ? 8.219 -16.484 6.262 1 98.19 348 GLY B C 1
ATOM 7255 O O . GLY B 1 348 ? 7.52 -15.852 5.477 1 98.19 348 GLY B O 1
ATOM 7256 N N . GLU B 1 349 ? 8.75 -15.984 7.363 1 96.31 349 GLU B N 1
ATOM 7257 C CA . GLU B 1 349 ? 8.539 -14.578 7.707 1 96.31 349 GLU B CA 1
ATOM 7258 C C . GLU B 1 349 ? 9.156 -13.656 6.664 1 96.31 349 GLU B C 1
ATOM 7260 O O . GLU B 1 349 ? 8.555 -12.648 6.281 1 96.31 349 GLU B O 1
ATOM 7265 N N . GLU B 1 350 ? 10.32 -13.969 6.227 1 97 350 GLU B N 1
ATOM 7266 C CA . GLU B 1 350 ? 10.961 -13.172 5.188 1 97 350 GLU B CA 1
ATOM 7267 C C . GLU B 1 350 ? 10.18 -13.234 3.881 1 97 350 GLU B C 1
ATOM 7269 O O . GLU B 1 350 ? 10.07 -12.227 3.172 1 97 350 GLU B O 1
ATOM 7274 N N . TRP B 1 351 ? 9.688 -14.445 3.568 1 98.56 351 TRP B N 1
ATOM 7275 C CA . TRP B 1 351 ? 8.891 -14.594 2.357 1 98.56 351 TRP B CA 1
ATOM 7276 C C . TRP B 1 351 ? 7.723 -13.609 2.354 1 98.56 351 TRP B C 1
ATOM 7278 O O . TRP B 1 351 ? 7.492 -12.922 1.359 1 98.56 351 TRP B O 1
ATOM 7288 N N . ILE B 1 352 ? 7.059 -13.531 3.457 1 97.88 352 ILE B N 1
ATOM 7289 C CA . ILE B 1 352 ? 5.891 -12.672 3.58 1 97.88 352 ILE B CA 1
ATOM 7290 C C . ILE B 1 352 ? 6.32 -11.203 3.494 1 97.88 352 ILE B C 1
ATOM 7292 O O . ILE B 1 352 ? 5.645 -10.391 2.865 1 97.88 352 ILE B O 1
ATOM 7296 N N . THR B 1 353 ? 7.418 -10.859 4.094 1 93.94 353 THR B N 1
ATOM 7297 C CA . THR B 1 353 ? 7.934 -9.5 4.066 1 93.94 353 THR B CA 1
ATOM 7298 C C . THR B 1 353 ? 8.195 -9.047 2.633 1 93.94 353 THR B C 1
ATOM 7300 O O . THR B 1 353 ? 7.797 -7.949 2.24 1 93.94 353 THR B O 1
ATOM 7303 N N . TYR B 1 354 ? 8.836 -9.883 1.84 1 96.25 354 TYR B N 1
ATOM 7304 C CA . TYR B 1 354 ? 9.109 -9.547 0.447 1 96.25 354 TYR B CA 1
ATOM 7305 C C . TYR B 1 354 ? 7.812 -9.469 -0.358 1 96.25 354 TYR B C 1
ATOM 7307 O O . TYR B 1 354 ? 7.645 -8.586 -1.195 1 96.25 354 TYR B O 1
ATOM 7315 N N . PHE B 1 355 ? 6.914 -10.367 -0.08 1 98.06 355 PHE B N 1
ATOM 7316 C CA . PHE B 1 355 ? 5.684 -10.484 -0.855 1 98.06 355 PHE B CA 1
ATOM 7317 C C . PHE B 1 355 ? 4.793 -9.266 -0.641 1 98.06 355 PHE B C 1
ATOM 7319 O O . PHE B 1 355 ? 3.994 -8.914 -1.512 1 98.06 355 PHE B O 1
ATOM 7326 N N . LYS B 1 356 ? 4.957 -8.609 0.511 1 94.81 356 LYS B N 1
ATOM 7327 C CA . LYS B 1 356 ? 4.133 -7.457 0.862 1 94.81 356 LYS B CA 1
ATOM 7328 C C . LYS B 1 356 ? 4.484 -6.25 -0 1 94.81 356 LYS B C 1
ATOM 7330 O O . LYS B 1 356 ? 3.668 -5.34 -0.165 1 94.81 356 LYS B O 1
ATOM 7335 N N . TYR B 1 357 ? 5.637 -6.227 -0.546 1 92.75 357 TYR B N 1
ATOM 7336 C CA . TYR B 1 357 ? 6.082 -5.066 -1.308 1 92.75 357 TYR B CA 1
ATOM 7337 C C . TYR B 1 357 ? 5.238 -4.883 -2.564 1 92.75 357 TYR B C 1
ATOM 7339 O O . TYR B 1 357 ? 4.973 -5.848 -3.285 1 92.75 357 TYR B O 1
ATOM 7347 N N . ASN B 1 358 ? 4.816 -3.617 -2.857 1 94.94 358 ASN B N 1
ATOM 7348 C CA . ASN B 1 358 ? 4.164 -3.205 -4.094 1 94.94 358 ASN B CA 1
ATOM 7349 C C . ASN B 1 358 ? 2.996 -4.121 -4.445 1 94.94 358 ASN B C 1
ATOM 7351 O O . ASN B 1 358 ? 2.895 -4.602 -5.578 1 94.94 358 ASN B O 1
ATOM 7355 N N . ASN B 1 359 ? 2.193 -4.363 -3.426 1 96.38 359 ASN B N 1
ATOM 7356 C CA . ASN B 1 359 ? 1.017 -5.215 -3.541 1 96.38 359 ASN B CA 1
ATOM 7357 C C . ASN B 1 359 ? 0.09 -4.746 -4.656 1 96.38 359 ASN B C 1
ATOM 7359 O O . ASN B 1 359 ? -0.458 -3.645 -4.594 1 96.38 359 ASN B O 1
ATOM 7363 N N . SER B 1 360 ? -0.133 -5.66 -5.676 1 97.44 360 SER B N 1
ATOM 7364 C CA . SER B 1 360 ? -0.964 -5.324 -6.828 1 97.44 360 SER B CA 1
ATOM 7365 C C . SER B 1 360 ? -2.445 -5.512 -6.516 1 97.44 360 SER B C 1
ATOM 7367 O O . SER B 1 360 ? -3.307 -5 -7.234 1 97.44 360 SER B O 1
ATOM 7369 N N . GLY B 1 361 ? -2.707 -6.301 -5.504 1 97.62 361 GLY B N 1
ATOM 7370 C CA . GLY B 1 361 ? -4.098 -6.602 -5.199 1 97.62 361 GLY B CA 1
ATOM 7371 C C . GLY B 1 361 ? -4.75 -7.504 -6.227 1 97.62 361 GLY B C 1
ATOM 7372 O O . GLY B 1 361 ? -5.977 -7.535 -6.344 1 97.62 361 GLY B O 1
ATOM 7373 N N . THR B 1 362 ? -3.955 -8.133 -7.094 1 97.25 362 THR B N 1
ATOM 7374 C CA . THR B 1 362 ? -4.434 -9.094 -8.078 1 97.25 362 THR B CA 1
ATOM 7375 C C . THR B 1 362 ? -3.988 -10.508 -7.715 1 97.25 362 THR B C 1
ATOM 7377 O O . THR B 1 362 ? -3.035 -10.688 -6.953 1 97.25 362 THR B O 1
ATOM 7380 N N . TYR B 1 363 ? -4.746 -11.5 -8.258 1 96 363 TYR B N 1
ATOM 7381 C CA . TYR B 1 363 ? -4.449 -12.891 -7.926 1 96 363 TYR B CA 1
ATOM 7382 C C . TYR B 1 363 ? -4.375 -13.086 -6.418 1 96 363 TYR B C 1
ATOM 7384 O O . TYR B 1 363 ? -3.363 -13.562 -5.895 1 96 363 TYR B O 1
ATOM 7392 N N . ASN B 1 364 ? -5.477 -12.695 -5.781 1 96.81 364 ASN B N 1
ATOM 7393 C CA . ASN B 1 364 ? -5.559 -12.727 -4.328 1 96.81 364 ASN B CA 1
ATOM 7394 C C . ASN B 1 364 ? -5.684 -14.156 -3.805 1 96.81 364 ASN B C 1
ATOM 7396 O O . ASN B 1 364 ? -6.531 -14.922 -4.273 1 96.81 364 ASN B O 1
ATOM 7400 N N . ASN B 1 365 ? -4.785 -14.516 -2.875 1 96.56 365 ASN B N 1
ATOM 7401 C CA . ASN B 1 365 ? -4.645 -15.883 -2.387 1 96.56 365 ASN B CA 1
ATOM 7402 C C . ASN B 1 365 ? -4.426 -15.922 -0.877 1 96.56 365 ASN B C 1
ATOM 7404 O O . ASN B 1 365 ? -4.164 -14.891 -0.259 1 96.56 365 ASN B O 1
ATOM 7408 N N . GLN B 1 366 ? -4.719 -17.047 -0.313 1 97.81 366 GLN B N 1
ATOM 7409 C CA . GLN B 1 366 ? -4.039 -17.438 0.916 1 97.81 366 GLN B CA 1
ATOM 7410 C C . GLN B 1 366 ? -2.766 -18.234 0.613 1 97.81 366 GLN B C 1
ATOM 7412 O O . GLN B 1 366 ? -2.83 -19.375 0.182 1 97.81 366 GLN B O 1
ATOM 7417 N N . TRP B 1 367 ? -1.675 -17.625 0.854 1 98.56 367 TRP B N 1
ATOM 7418 C CA . TRP B 1 367 ? -0.389 -18.297 0.706 1 98.56 367 TRP B CA 1
ATOM 7419 C C . TRP B 1 367 ? -0.047 -19.094 1.959 1 98.56 367 TRP B C 1
ATOM 7421 O O . TRP B 1 367 ? -0.289 -18.641 3.08 1 98.56 367 TRP B O 1
ATOM 7431 N N . MET B 1 368 ? 0.454 -20.25 1.779 1 98.75 368 MET B N 1
ATOM 7432 C CA . MET B 1 368 ? 0.988 -21.109 2.838 1 98.75 368 MET B CA 1
ATOM 7433 C C . MET B 1 368 ? 2.486 -21.328 2.654 1 98.75 368 MET B C 1
ATOM 7435 O O . MET B 1 368 ? 2.916 -21.859 1.633 1 98.75 368 MET B O 1
ATOM 7439 N N . ILE B 1 369 ? 3.223 -20.922 3.598 1 98.81 369 ILE B N 1
ATOM 7440 C CA . ILE B 1 369 ? 4.676 -21.047 3.547 1 98.81 369 ILE B CA 1
ATOM 7441 C C . ILE B 1 369 ? 5.145 -22 4.641 1 98.81 369 ILE B C 1
ATOM 7443 O O . ILE B 1 369 ? 5.105 -21.672 5.824 1 98.81 369 ILE B O 1
ATOM 7447 N N . PHE B 1 370 ? 5.543 -23.156 4.242 1 98.56 370 PHE B N 1
ATOM 7448 C CA . PHE B 1 370 ? 6.062 -24.156 5.176 1 98.56 370 PHE B CA 1
ATOM 7449 C C . PHE B 1 370 ? 7.586 -24.125 5.199 1 98.56 370 PHE B C 1
ATOM 7451 O O . PHE B 1 370 ? 8.234 -24.297 4.16 1 98.56 370 PHE B O 1
ATOM 7458 N N . ASP B 1 371 ? 8.172 -23.875 6.316 1 97.88 371 ASP B N 1
ATOM 7459 C CA . ASP B 1 371 ? 9.617 -23.875 6.516 1 97.88 371 ASP B CA 1
ATOM 7460 C C . ASP B 1 371 ? 10.094 -25.156 7.184 1 97.88 371 ASP B C 1
ATOM 7462 O O . ASP B 1 371 ? 10.008 -25.297 8.406 1 97.88 371 ASP B O 1
ATOM 7466 N N . ALA B 1 372 ? 10.688 -26.016 6.426 1 95.94 372 ALA B N 1
ATOM 7467 C CA . ALA B 1 372 ? 11.086 -27.328 6.902 1 95.94 372 ALA B CA 1
ATOM 7468 C C . ALA B 1 372 ? 12.188 -27.234 7.949 1 95.94 372 ALA B C 1
ATOM 7470 O O . ALA B 1 372 ? 12.32 -28.094 8.812 1 95.94 372 ALA B O 1
ATOM 7471 N N . LYS B 1 373 ? 12.953 -26.156 7.965 1 95.06 373 LYS B N 1
ATOM 7472 C CA . LYS B 1 373 ? 14.047 -25.969 8.914 1 95.06 373 LYS B CA 1
ATOM 7473 C C . LYS B 1 373 ? 13.516 -25.672 10.312 1 95.06 373 LYS B C 1
ATOM 7475 O O . LYS B 1 373 ? 14.203 -25.938 11.305 1 95.06 373 LYS B O 1
ATOM 7480 N N . GLN B 1 374 ? 12.352 -25.125 10.344 1 95.69 374 GLN B N 1
ATOM 7481 C CA . GLN B 1 374 ? 11.773 -24.719 11.625 1 95.69 374 GLN B CA 1
ATOM 7482 C C . GLN B 1 374 ? 10.938 -25.828 12.227 1 95.69 374 GLN B C 1
ATOM 7484 O O . GLN B 1 374 ? 10.656 -25.828 13.43 1 95.69 374 GLN B O 1
ATOM 7489 N N . TRP B 1 375 ? 10.461 -26.797 11.484 1 94.69 375 TRP B N 1
ATOM 7490 C CA . TRP B 1 375 ? 9.656 -27.906 12 1 94.69 375 TRP B CA 1
ATOM 7491 C C . TRP B 1 375 ? 10.508 -28.859 12.82 1 94.69 375 TRP B C 1
ATOM 7493 O O . TRP B 1 375 ? 11.609 -29.234 12.406 1 94.69 375 TRP B O 1
ATOM 7503 N N . PRO B 1 376 ? 10.234 -29.203 14.094 1 94.81 376 PRO B N 1
ATOM 7504 C CA . PRO B 1 376 ? 8.883 -29.047 14.625 1 94.81 376 PRO B CA 1
ATOM 7505 C C . PRO B 1 376 ? 8.797 -28 15.742 1 94.81 376 PRO B C 1
ATOM 7507 O O . PRO B 1 376 ? 8.125 -28.234 16.75 1 94.81 376 PRO B O 1
ATOM 7510 N N . LYS B 1 377 ? 9.547 -26.906 15.531 1 93.25 377 LYS B N 1
ATOM 7511 C CA . LYS B 1 377 ? 9.422 -25.844 16.531 1 93.25 377 LYS B CA 1
ATOM 7512 C C . LYS B 1 377 ? 7.984 -25.344 16.625 1 93.25 377 LYS B C 1
ATOM 7514 O O . LYS B 1 377 ? 7.152 -25.656 15.766 1 93.25 377 LYS B O 1
ATOM 7519 N N . ASN B 1 378 ? 7.688 -24.609 17.672 1 91.81 378 ASN B N 1
ATOM 7520 C CA . ASN B 1 378 ? 6.324 -24.172 17.938 1 91.81 378 ASN B CA 1
ATOM 7521 C C . ASN B 1 378 ? 5.996 -22.875 17.188 1 91.81 378 ASN B C 1
ATOM 7523 O O . ASN B 1 378 ? 4.867 -22.391 17.25 1 91.81 378 ASN B O 1
ATOM 7527 N N . LYS B 1 379 ? 6.926 -22.406 16.547 1 95.19 379 LYS B N 1
ATOM 7528 C CA . LYS B 1 379 ? 6.711 -21.188 15.797 1 95.19 379 LYS B CA 1
ATOM 7529 C C . LYS B 1 379 ? 7.543 -21.172 14.516 1 95.19 379 LYS B C 1
ATOM 7531 O O . LYS B 1 379 ? 8.609 -21.781 14.461 1 95.19 379 LYS B O 1
ATOM 7536 N N . GLY B 1 380 ? 6.93 -20.594 13.484 1 97.12 380 GLY B N 1
ATOM 7537 C CA . GLY B 1 380 ? 7.703 -20.281 12.297 1 97.12 380 GLY B CA 1
ATOM 7538 C C . GLY B 1 380 ? 7.699 -21.406 11.273 1 97.12 380 GLY B C 1
ATOM 7539 O O . GLY B 1 380 ? 8.188 -21.234 10.156 1 97.12 380 GLY B O 1
ATOM 7540 N N . SER B 1 381 ? 7.094 -22.562 11.602 1 97.75 381 SER B N 1
ATOM 7541 C CA . SER B 1 381 ? 7.117 -23.703 10.695 1 97.75 381 SER B CA 1
ATOM 7542 C C . SER B 1 381 ? 6.09 -23.547 9.578 1 97.75 381 SER B C 1
ATOM 7544 O O . SER B 1 381 ? 6.336 -23.953 8.438 1 97.75 381 SER B O 1
ATOM 7546 N N . LEU B 1 382 ? 4.938 -23.016 9.906 1 98.75 382 LEU B N 1
ATOM 7547 C CA . LEU B 1 382 ? 3.898 -22.781 8.914 1 98.75 382 LEU B CA 1
ATOM 7548 C C . LEU B 1 382 ? 3.283 -21.391 9.094 1 98.75 382 LEU B C 1
ATOM 7550 O O . LEU B 1 382 ? 2.658 -21.125 10.117 1 98.75 382 LEU B O 1
ATOM 7554 N N . LEU B 1 383 ? 3.492 -20.562 8.117 1 98.81 383 LEU B N 1
ATOM 7555 C CA . LEU B 1 383 ? 2.865 -19.234 8.086 1 98.81 383 LEU B CA 1
ATOM 7556 C C . LEU B 1 383 ? 1.88 -19.125 6.93 1 98.81 383 LEU B C 1
ATOM 7558 O O . LEU B 1 383 ? 2.094 -19.719 5.871 1 98.81 383 LEU B O 1
ATOM 7562 N N . ILE B 1 384 ? 0.786 -18.406 7.156 1 98.69 384 ILE B N 1
ATOM 7563 C CA . ILE B 1 384 ? -0.119 -18.078 6.059 1 98.69 384 ILE B CA 1
ATOM 7564 C C . ILE B 1 384 ? -0.115 -16.578 5.812 1 98.69 384 ILE B C 1
ATOM 7566 O O . ILE B 1 384 ? 0.124 -15.789 6.734 1 98.69 384 ILE B O 1
ATOM 7570 N N . ALA B 1 385 ? -0.282 -16.156 4.641 1 98.5 385 ALA B N 1
ATOM 7571 C CA . ALA B 1 385 ? -0.449 -14.766 4.223 1 98.5 385 ALA B CA 1
ATOM 7572 C C . ALA B 1 385 ? -1.621 -14.625 3.256 1 98.5 385 ALA B C 1
ATOM 7574 O O . ALA B 1 385 ? -1.713 -15.352 2.268 1 98.5 385 ALA B O 1
ATOM 7575 N N . GLU B 1 386 ? -2.539 -13.773 3.58 1 98.25 386 GLU B N 1
ATOM 7576 C CA . GLU B 1 386 ? -3.701 -13.523 2.734 1 98.25 386 GLU B CA 1
ATOM 7577 C C . GLU B 1 386 ? -3.68 -12.109 2.168 1 98.25 386 GLU B C 1
ATOM 7579 O O . GLU B 1 386 ? -3.562 -11.133 2.916 1 98.25 386 GLU B O 1
ATOM 7584 N N . GLN B 1 387 ? -3.779 -12.07 0.884 1 97.88 387 GLN B N 1
ATOM 7585 C CA . GLN B 1 387 ? -3.67 -10.805 0.167 1 97.88 387 GLN B CA 1
ATOM 7586 C C . GLN B 1 387 ? -5.031 -10.344 -0.34 1 97.88 387 GLN B C 1
ATOM 7588 O O . GLN B 1 387 ? -5.836 -11.148 -0.808 1 97.88 387 GLN B O 1
ATOM 7593 N N . LEU B 1 388 ? -5.309 -9.055 -0.284 1 97.94 388 LEU B N 1
ATOM 7594 C CA . LEU B 1 388 ? -6.34 -8.297 -0.985 1 97.94 388 LEU B CA 1
ATOM 7595 C C . LEU B 1 388 ? -5.777 -6.98 -1.513 1 97.94 388 LEU B C 1
ATOM 7597 O O . LEU B 1 388 ? -4.648 -6.605 -1.184 1 97.94 388 LEU B O 1
ATOM 7601 N N . PRO B 1 389 ? -6.531 -6.324 -2.438 1 97.19 389 PRO B N 1
ATOM 7602 C CA . PRO B 1 389 ? -6.07 -4.977 -2.771 1 97.19 389 PRO B CA 1
ATOM 7603 C C . PRO B 1 389 ? -5.859 -4.102 -1.538 1 97.19 389 PRO B C 1
ATOM 7605 O O . PRO B 1 389 ? -6.797 -3.879 -0.766 1 97.19 389 PRO B O 1
ATOM 7608 N N . GLY B 1 390 ? -4.602 -3.635 -1.342 1 94.12 390 GLY B N 1
ATOM 7609 C CA . GLY B 1 390 ? -4.312 -2.684 -0.281 1 94.12 390 GLY B CA 1
ATOM 7610 C C . GLY B 1 390 ? -3.818 -3.34 0.993 1 94.12 390 GLY B C 1
ATOM 7611 O O . GLY B 1 390 ? -3.395 -2.656 1.928 1 94.12 390 GLY B O 1
ATOM 7612 N N . ILE B 1 391 ? -3.832 -4.758 1.047 1 95.5 391 ILE B N 1
ATOM 7613 C CA . ILE B 1 391 ? -3.482 -5.367 2.326 1 95.5 391 ILE B CA 1
ATOM 7614 C C . ILE B 1 391 ? -2.908 -6.762 2.094 1 95.5 391 ILE B C 1
ATOM 7616 O O . ILE B 1 391 ? -3.334 -7.473 1.18 1 95.5 391 ILE B O 1
ATOM 7620 N N . VAL B 1 392 ? -1.889 -7.129 2.822 1 96.69 392 VAL B N 1
ATOM 7621 C CA . VAL B 1 392 ? -1.438 -8.5 3.053 1 96.69 392 VAL B CA 1
ATOM 7622 C C . VAL B 1 392 ? -1.38 -8.781 4.551 1 96.69 392 VAL B C 1
ATOM 7624 O O . VAL B 1 392 ? -0.536 -8.227 5.262 1 96.69 392 VAL B O 1
ATOM 7627 N N . SER B 1 393 ? -2.273 -9.594 5.008 1 95.56 393 SER B N 1
ATOM 7628 C CA . SER B 1 393 ? -2.289 -10.016 6.406 1 95.56 393 SER B CA 1
ATOM 7629 C C . SER B 1 393 ? -1.687 -11.406 6.57 1 95.56 393 SER B C 1
ATOM 7631 O O . SER B 1 393 ? -1.776 -12.234 5.668 1 95.56 393 SER B O 1
ATOM 7633 N N . SER B 1 394 ? -0.982 -11.648 7.707 1 96.38 394 SER B N 1
ATOM 7634 C CA . SER B 1 394 ? -0.323 -12.938 7.879 1 96.38 394 SER B CA 1
ATOM 7635 C C . SER B 1 394 ? -0.493 -13.461 9.305 1 96.38 394 SER B C 1
ATOM 7637 O O . SER B 1 394 ? -0.82 -12.695 10.211 1 96.38 394 SER B O 1
ATOM 7639 N N . LEU B 1 395 ? -0.357 -14.742 9.484 1 95.75 395 LEU B N 1
ATOM 7640 C CA . LEU B 1 395 ? -0.493 -15.43 10.766 1 95.75 395 LEU B CA 1
ATOM 7641 C C . LEU B 1 395 ? 0.399 -16.656 10.812 1 95.75 395 LEU B C 1
ATOM 7643 O O . LEU B 1 395 ? 0.488 -17.406 9.836 1 95.75 395 LEU B O 1
ATOM 7647 N N . ASP B 1 396 ? 1.145 -16.828 11.945 1 97.31 396 ASP B N 1
ATOM 7648 C CA . ASP B 1 396 ? 1.819 -18.109 12.211 1 97.31 396 ASP B CA 1
ATOM 7649 C C . ASP B 1 396 ? 0.833 -19.156 12.711 1 97.31 396 ASP B C 1
ATOM 7651 O O . ASP B 1 396 ? 0.316 -19.047 13.828 1 97.31 396 ASP B O 1
ATOM 7655 N N . VAL B 1 397 ? 0.593 -20.188 11.914 1 98.12 397 VAL B N 1
ATOM 7656 C CA . VAL B 1 397 ? -0.423 -21.172 12.266 1 98.12 397 VAL B CA 1
ATOM 7657 C C . VAL B 1 397 ? 0.247 -22.484 12.656 1 98.12 397 VAL B C 1
ATOM 7659 O O . VAL B 1 397 ? -0.371 -23.562 12.578 1 98.12 397 VAL B O 1
ATOM 7662 N N . THR B 1 398 ? 1.516 -22.438 13.039 1 98.25 398 THR B N 1
ATOM 7663 C CA . THR B 1 398 ? 2.273 -23.609 13.438 1 98.25 398 THR B CA 1
ATOM 7664 C C . THR B 1 398 ? 1.571 -24.344 14.578 1 98.25 398 THR B C 1
ATOM 7666 O O . THR B 1 398 ? 1.452 -25.578 14.555 1 98.25 398 THR B O 1
ATOM 7669 N N . LYS B 1 399 ? 1.111 -23.609 15.586 1 96.44 399 LYS B N 1
ATOM 7670 C CA . LYS B 1 399 ? 0.458 -24.219 16.75 1 96.44 399 LYS B CA 1
ATOM 7671 C C . LYS B 1 399 ? -0.83 -24.922 16.344 1 96.44 399 LYS B C 1
ATOM 7673 O O . LYS B 1 399 ? -1.152 -26 16.859 1 96.44 399 LYS B O 1
ATOM 7678 N N . ILE B 1 400 ? -1.546 -24.344 15.43 1 96.62 400 ILE B N 1
ATOM 7679 C CA . ILE B 1 400 ? -2.779 -24.953 14.953 1 96.62 400 ILE B CA 1
ATOM 7680 C C . ILE B 1 400 ? -2.461 -26.266 14.234 1 96.62 400 ILE B C 1
ATOM 7682 O O . ILE B 1 400 ? -3.133 -27.281 14.453 1 96.62 400 ILE B O 1
ATOM 7686 N N . LEU B 1 401 ? -1.458 -26.281 13.383 1 98 401 LEU B N 1
ATOM 7687 C CA . LEU B 1 401 ? -1.03 -27.484 12.68 1 98 401 LEU B CA 1
ATOM 7688 C C . LEU B 1 401 ? -0.662 -28.594 13.664 1 98 401 LEU B C 1
ATOM 7690 O O . LEU B 1 401 ? -1.037 -29.75 13.469 1 98 401 LEU B O 1
ATOM 7694 N N . LYS B 1 402 ? 0.018 -28.234 14.719 1 96.31 402 LYS B N 1
ATOM 7695 C CA . LYS B 1 402 ? 0.482 -29.219 15.695 1 96.31 402 LYS B CA 1
ATOM 7696 C C . LYS B 1 402 ? -0.684 -29.781 16.5 1 96.31 402 LYS B C 1
ATOM 7698 O O . LYS B 1 402 ? -0.747 -30.984 16.75 1 96.31 402 LYS B O 1
ATOM 7703 N N . ILE B 1 403 ? -1.556 -28.891 16.922 1 95.88 403 ILE B N 1
ATOM 7704 C CA . ILE B 1 403 ? -2.654 -29.297 17.797 1 95.88 403 ILE B CA 1
ATOM 7705 C C . ILE B 1 403 ? -3.666 -30.125 17 1 95.88 403 ILE B C 1
ATOM 7707 O O . ILE B 1 403 ? -4.09 -31.188 17.453 1 95.88 403 ILE B O 1
ATOM 7711 N N . ASN B 1 404 ? -4 -29.688 15.789 1 96.25 404 ASN B N 1
ATOM 7712 C CA . ASN B 1 404 ? -5.023 -30.359 14.984 1 96.25 404 ASN B CA 1
ATOM 7713 C C . ASN B 1 404 ? -4.449 -31.531 14.195 1 96.25 404 ASN B C 1
ATOM 7715 O O . ASN B 1 404 ? -5.188 -32.406 13.781 1 96.25 404 ASN B O 1
ATOM 7719 N N . GLY B 1 405 ? -3.133 -31.438 13.938 1 97.38 405 GLY B N 1
ATOM 7720 C CA . GLY B 1 405 ? -2.479 -32.438 13.125 1 97.38 405 GLY B CA 1
ATOM 7721 C C . GLY B 1 405 ? -2.58 -32.188 11.633 1 97.38 405 GLY B C 1
ATOM 7722 O O . GLY B 1 405 ? -2.105 -32.969 10.82 1 97.38 405 GLY B O 1
ATOM 7723 N N . TYR B 1 406 ? -3.322 -31.062 11.258 1 98.5 406 TYR B N 1
ATOM 7724 C CA . TYR B 1 406 ? -3.418 -30.719 9.852 1 98.5 406 TYR B CA 1
ATOM 7725 C C . TYR B 1 406 ? -3.771 -29.25 9.68 1 98.5 406 TYR B C 1
ATOM 7727 O O . TYR B 1 406 ? -4.203 -28.594 10.625 1 98.5 406 TYR B O 1
ATOM 7735 N N . TRP B 1 407 ? -3.477 -28.703 8.531 1 98.69 407 TRP B N 1
ATOM 7736 C CA . TRP B 1 407 ? -3.941 -27.422 8.008 1 98.69 407 TRP B CA 1
ATOM 7737 C C . TRP B 1 407 ? -4.484 -27.578 6.59 1 98.69 407 TRP B C 1
ATOM 7739 O O . TRP B 1 407 ? -3.852 -28.203 5.742 1 98.69 407 TRP B O 1
ATOM 7749 N N . ALA B 1 408 ? -5.66 -27.047 6.355 1 98.5 408 ALA B N 1
ATOM 7750 C CA . ALA B 1 408 ? -6.258 -27.156 5.027 1 98.5 408 ALA B CA 1
ATOM 7751 C C . ALA B 1 408 ? -6.672 -25.781 4.508 1 98.5 408 ALA B C 1
ATOM 7753 O O . ALA B 1 408 ? -7.016 -24.891 5.293 1 98.5 408 ALA B O 1
ATOM 7754 N N . SER B 1 409 ? -6.59 -25.562 3.264 1 98.12 409 SER B N 1
ATOM 7755 C CA . SER B 1 409 ? -7 -24.344 2.568 1 98.12 409 SER B CA 1
ATOM 7756 C C . SER B 1 409 ? -7.875 -24.656 1.36 1 98.12 409 SER B C 1
ATOM 7758 O O . SER B 1 409 ? -7.629 -25.641 0.651 1 98.12 409 SER B O 1
ATOM 7760 N N . TYR B 1 410 ? -8.914 -23.969 1.183 1 97.06 410 TYR B N 1
ATOM 7761 C CA . TYR B 1 410 ? -9.93 -24.281 0.188 1 97.06 410 TYR B CA 1
ATOM 7762 C C . TYR B 1 410 ? -10.656 -23.031 -0.28 1 97.06 410 TYR B C 1
ATOM 7764 O O . TYR B 1 410 ? -11.891 -23 -0.301 1 97.06 410 TYR B O 1
ATOM 7772 N N . ASN B 1 411 ? -10.023 -21.969 -0.6 1 96 411 ASN B N 1
ATOM 7773 C CA . ASN B 1 411 ? -10.43 -20.766 -1.323 1 96 411 ASN B CA 1
ATOM 7774 C C . ASN B 1 411 ? -11.359 -19.891 -0.482 1 96 411 ASN B C 1
ATOM 7776 O O . ASN B 1 411 ? -12.258 -19.234 -1.015 1 96 411 ASN B O 1
ATOM 7780 N N . LEU B 1 412 ? -11.273 -19.906 0.805 1 96.88 412 LEU B N 1
ATOM 7781 C CA . LEU B 1 412 ? -11.93 -19 1.733 1 96.88 412 LEU B CA 1
ATOM 7782 C C . LEU B 1 412 ? -10.93 -18.422 2.73 1 96.88 412 LEU B C 1
ATOM 7784 O O . LEU B 1 412 ? -10.117 -19.156 3.297 1 96.88 412 LEU B O 1
ATOM 7788 N N . PRO B 1 413 ? -11.055 -17.125 2.918 1 97.56 413 PRO B N 1
ATOM 7789 C CA . PRO B 1 413 ? -10.109 -16.516 3.861 1 97.56 413 PRO B CA 1
ATOM 7790 C C . PRO B 1 413 ? -10.25 -17.078 5.277 1 97.56 413 PRO B C 1
ATOM 7792 O O . PRO B 1 413 ? -11.367 -17.328 5.738 1 97.56 413 PRO B O 1
ATOM 7795 N N . PHE B 1 414 ? -9.133 -17.266 5.918 1 98.06 414 PHE B N 1
ATOM 7796 C CA . PHE B 1 414 ? -9.094 -17.672 7.316 1 98.06 414 PHE B CA 1
ATOM 7797 C C . PHE B 1 414 ? -9.016 -16.453 8.234 1 98.06 414 PHE B C 1
ATOM 7799 O O . PHE B 1 414 ? -9.656 -16.422 9.281 1 98.06 414 PHE B O 1
ATOM 7806 N N . ILE B 1 415 ? -8.188 -15.492 7.867 1 96.94 415 ILE B N 1
ATOM 7807 C CA . ILE B 1 415 ? -7.949 -14.305 8.688 1 96.94 415 ILE B CA 1
ATOM 7808 C C . ILE B 1 415 ? -9.188 -13.414 8.672 1 96.94 415 ILE B C 1
ATOM 7810 O O . ILE B 1 415 ? -9.648 -13 7.602 1 96.94 415 ILE B O 1
ATOM 7814 N N . GLY B 1 416 ? -9.672 -13.109 9.844 1 94.94 416 GLY B N 1
ATOM 7815 C CA . GLY B 1 416 ? -10.93 -12.391 10.008 1 94.94 416 GLY B CA 1
ATOM 7816 C C . GLY B 1 416 ? -10.969 -11.086 9.234 1 94.94 416 GLY B C 1
ATOM 7817 O O . GLY B 1 416 ? -11.969 -10.773 8.586 1 94.94 416 GLY B O 1
ATOM 7818 N N . ASP B 1 417 ? -9.914 -10.273 9.281 1 92.62 417 ASP B N 1
ATOM 7819 C CA . ASP B 1 417 ? -9.852 -8.992 8.586 1 92.62 417 ASP B CA 1
ATOM 7820 C C . ASP B 1 417 ? -10.008 -9.18 7.078 1 92.62 417 ASP B C 1
ATOM 7822 O O . ASP B 1 417 ? -10.68 -8.383 6.414 1 92.62 417 ASP B O 1
ATOM 7826 N N . ILE B 1 418 ? -9.367 -10.195 6.566 1 97.25 418 ILE B N 1
ATOM 7827 C CA . ILE B 1 418 ? -9.445 -10.492 5.137 1 97.25 418 ILE B CA 1
ATOM 7828 C C . ILE B 1 418 ? -10.844 -11 4.789 1 97.25 418 ILE B C 1
ATOM 7830 O O . ILE B 1 418 ? -11.398 -10.633 3.75 1 97.25 418 ILE B O 1
ATOM 7834 N N . TYR B 1 419 ? -11.406 -11.867 5.68 1 97.25 419 TYR B N 1
ATOM 7835 C CA . TYR B 1 419 ? -12.758 -12.398 5.516 1 97.25 419 TYR B CA 1
ATOM 7836 C C . TYR B 1 419 ? -13.781 -11.273 5.406 1 97.25 419 TYR B C 1
ATOM 7838 O O . TYR B 1 419 ? -14.648 -11.305 4.531 1 97.25 419 TYR B O 1
ATOM 7846 N N . THR B 1 420 ? -13.602 -10.234 6.188 1 94.56 420 THR B N 1
ATOM 7847 C CA . THR B 1 420 ? -14.516 -9.102 6.207 1 94.56 420 THR B CA 1
ATOM 7848 C C . THR B 1 420 ? -14.273 -8.188 5.008 1 94.56 420 THR B C 1
ATOM 7850 O O . THR B 1 420 ? -15.203 -7.859 4.27 1 94.56 420 THR B O 1
ATOM 7853 N N . LEU B 1 421 ? -13.094 -7.789 4.77 1 96.38 421 LEU B N 1
ATOM 7854 C CA . LEU B 1 421 ? -12.75 -6.824 3.73 1 96.38 421 LEU B CA 1
ATOM 7855 C C . LEU B 1 421 ? -13.07 -7.375 2.346 1 96.38 421 LEU B C 1
ATOM 7857 O O . LEU B 1 421 ? -13.469 -6.625 1.449 1 96.38 421 LEU B O 1
ATOM 7861 N N . SER B 1 422 ? -12.891 -8.664 2.117 1 97.56 422 SER B N 1
ATOM 7862 C CA . SER B 1 422 ? -13.102 -9.273 0.806 1 97.56 422 SER B CA 1
ATOM 7863 C C . SER B 1 422 ? -14.586 -9.305 0.447 1 97.56 422 SER B C 1
ATOM 7865 O O . SER B 1 422 ? -14.938 -9.5 -0.718 1 97.56 422 SER B O 1
ATOM 7867 N N . GLY B 1 423 ? -15.438 -9.172 1.429 1 97.31 423 GLY B N 1
ATOM 7868 C CA . GLY B 1 423 ? -16.875 -9.312 1.203 1 97.31 423 GLY B CA 1
ATOM 7869 C C . GLY B 1 423 ? -17.375 -10.734 1.396 1 97.31 423 GLY B C 1
ATOM 7870 O O . GLY B 1 423 ? -18.547 -11.008 1.208 1 97.31 423 GLY B O 1
ATOM 7871 N N . THR B 1 424 ? -16.5 -11.672 1.792 1 97.19 424 THR B N 1
ATOM 7872 C CA . THR B 1 424 ? -16.891 -13.062 2.002 1 97.19 424 THR B CA 1
ATOM 7873 C C . THR B 1 424 ? -17.906 -13.172 3.127 1 97.19 424 THR B C 1
ATOM 7875 O O . THR B 1 424 ? -18.797 -14.023 3.074 1 97.19 424 THR B O 1
ATOM 7878 N N . GLU B 1 425 ? -17.734 -12.383 4.125 1 95.81 425 GLU B N 1
ATOM 7879 C CA . GLU B 1 425 ? -18.688 -12.367 5.223 1 95.81 425 GLU B CA 1
ATOM 7880 C C . GLU B 1 425 ? -20.094 -12.047 4.727 1 95.81 425 GLU B C 1
ATOM 7882 O O . GLU B 1 425 ? -21.062 -12.648 5.172 1 95.81 425 GLU B O 1
ATOM 7887 N N . GLU B 1 426 ? -20.203 -11.023 3.848 1 95.56 426 GLU B N 1
ATOM 7888 C CA . GLU B 1 426 ? -21.5 -10.664 3.264 1 95.56 426 GLU B CA 1
ATOM 7889 C C . GLU B 1 426 ? -22.062 -11.82 2.443 1 95.56 426 GLU B C 1
ATOM 7891 O O . GLU B 1 426 ? -23.266 -12.062 2.463 1 95.56 426 GLU B O 1
ATOM 7896 N N . MET B 1 427 ? -21.203 -12.555 1.711 1 95.25 427 MET B N 1
ATOM 7897 C CA . MET B 1 427 ? -21.641 -13.727 0.96 1 95.25 427 MET B CA 1
ATOM 7898 C C . MET B 1 427 ? -22.188 -14.805 1.896 1 95.25 427 MET B C 1
ATOM 7900 O O . MET B 1 427 ? -23.156 -15.484 1.576 1 95.25 427 MET B O 1
ATOM 7904 N N . ALA B 1 428 ? -21.5 -15 3.023 1 96.12 428 ALA B N 1
ATOM 7905 C CA . ALA B 1 428 ? -21.953 -15.977 4.012 1 96.12 428 ALA B CA 1
ATOM 7906 C C . ALA B 1 428 ? -23.344 -15.648 4.523 1 96.12 428 ALA B C 1
ATOM 7908 O O . ALA B 1 428 ? -24.156 -16.547 4.746 1 96.12 428 ALA B O 1
ATOM 7909 N N . LYS B 1 429 ? -23.594 -14.344 4.773 1 95.12 429 LYS B N 1
ATOM 7910 C CA . LYS B 1 429 ? -24.922 -13.914 5.219 1 95.12 429 LYS B CA 1
ATOM 7911 C C . LYS B 1 429 ? -25.984 -14.234 4.172 1 95.12 429 LYS B C 1
ATOM 7913 O O . LYS B 1 429 ? -27.109 -14.609 4.516 1 95.12 429 LYS B O 1
ATOM 7918 N N . MET B 1 430 ? -25.625 -14.156 2.939 1 92.25 430 MET B N 1
ATOM 7919 C CA . MET B 1 430 ? -26.578 -14.312 1.844 1 92.25 430 MET B CA 1
ATOM 7920 C C . MET B 1 430 ? -26.719 -15.781 1.455 1 92.25 430 MET B C 1
ATOM 7922 O O . MET B 1 430 ? -27.828 -16.219 1.117 1 92.25 430 MET B O 1
ATOM 7926 N N . PHE B 1 431 ? -25.562 -16.578 1.455 1 90.5 431 PHE B N 1
ATOM 7927 C CA . PHE B 1 431 ? -25.594 -17.891 0.835 1 90.5 431 PHE B CA 1
ATOM 7928 C C . PHE B 1 431 ? -25.266 -18.969 1.857 1 90.5 431 PHE B C 1
ATOM 7930 O O . PHE B 1 431 ? -25.297 -20.172 1.537 1 90.5 431 PHE B O 1
ATOM 7937 N N . GLY B 1 432 ? -24.953 -18.609 3.064 1 92.19 432 GLY B N 1
ATOM 7938 C CA . GLY B 1 432 ? -24.844 -19.562 4.16 1 92.19 432 GLY B CA 1
ATOM 7939 C C . GLY B 1 432 ? -23.484 -20.234 4.23 1 92.19 432 GLY B C 1
ATOM 7940 O O . GLY B 1 432 ? -22.453 -19.625 3.939 1 92.19 432 GLY B O 1
ATOM 7941 N N . ASP B 1 433 ? -23.391 -21.469 4.559 1 93.12 433 ASP B N 1
ATOM 7942 C CA . ASP B 1 433 ? -22.219 -22.219 5.023 1 93.12 433 ASP B CA 1
ATOM 7943 C C . ASP B 1 433 ? -21.172 -22.328 3.924 1 93.12 433 ASP B C 1
ATOM 7945 O O . ASP B 1 433 ? -19.984 -22.453 4.211 1 93.12 433 ASP B O 1
ATOM 7949 N N . TRP B 1 434 ? -21.578 -22.266 2.693 1 92.44 434 TRP B N 1
ATOM 7950 C CA . TRP B 1 434 ? -20.656 -22.375 1.569 1 92.44 434 TRP B CA 1
ATOM 7951 C C . TRP B 1 434 ? -19.547 -21.328 1.666 1 92.44 434 TRP B C 1
ATOM 7953 O O . TRP B 1 434 ? -18.422 -21.562 1.214 1 92.44 434 TRP B O 1
ATOM 7963 N N . TYR B 1 435 ? -19.875 -20.203 2.379 1 95.38 435 TYR B N 1
ATOM 7964 C CA . TYR B 1 435 ? -18.938 -19.094 2.439 1 95.38 435 TYR B CA 1
ATOM 7965 C C . TYR B 1 435 ? -18.406 -18.922 3.855 1 95.38 435 TYR B C 1
ATOM 7967 O O . TYR B 1 435 ? -17.781 -17.891 4.164 1 95.38 435 TYR B O 1
ATOM 7975 N N . VAL B 1 436 ? -18.672 -19.844 4.734 1 96.06 436 VAL B N 1
ATOM 7976 C CA . VAL B 1 436 ? -18.125 -19.828 6.086 1 96.06 436 VAL B CA 1
ATOM 7977 C C . VAL B 1 436 ? -16.891 -20.75 6.145 1 96.06 436 VAL B C 1
ATOM 7979 O O . VAL B 1 436 ? -17 -21.938 5.887 1 96.06 436 VAL B O 1
ATOM 7982 N N . HIS B 1 437 ? -15.758 -20.234 6.457 1 96.25 437 HIS B N 1
ATOM 7983 C CA . HIS B 1 437 ? -14.453 -20.875 6.312 1 96.25 437 HIS B CA 1
ATOM 7984 C C . HIS B 1 437 ? -14.461 -22.281 6.91 1 96.25 437 HIS B C 1
ATOM 7986 O O . HIS B 1 437 ? -13.984 -23.219 6.281 1 96.25 437 HIS B O 1
ATOM 7992 N N . ASN B 1 438 ? -15.055 -22.438 8.102 1 95.81 438 ASN B N 1
ATOM 7993 C CA . ASN B 1 438 ? -14.961 -23.719 8.781 1 95.81 438 ASN B CA 1
ATOM 7994 C C . ASN B 1 438 ? -16.203 -24.578 8.539 1 95.81 438 ASN B C 1
ATOM 7996 O O . ASN B 1 438 ? -16.312 -25.688 9.07 1 95.81 438 ASN B O 1
ATOM 8000 N N . LYS B 1 439 ? -17.094 -24.094 7.68 1 96.62 439 LYS B N 1
ATOM 8001 C CA . LYS B 1 439 ? -18.344 -24.828 7.504 1 96.62 439 LYS B CA 1
ATOM 8002 C C . LYS B 1 439 ? -18.547 -25.203 6.043 1 96.62 439 LYS B C 1
ATOM 8004 O O . LYS B 1 439 ? -19.484 -25.953 5.715 1 96.62 439 LYS B O 1
ATOM 8009 N N . THR B 1 440 ? -17.734 -24.703 5.176 1 96.12 440 THR B N 1
ATOM 8010 C CA . THR B 1 440 ? -17.859 -25.078 3.771 1 96.12 440 THR B CA 1
ATOM 8011 C C . THR B 1 440 ? -17.625 -26.578 3.586 1 96.12 440 THR B C 1
ATOM 8013 O O . THR B 1 440 ? -17.078 -27.234 4.469 1 96.12 440 THR B O 1
ATOM 8016 N N . ALA B 1 441 ? -18.078 -27.156 2.5 1 96.31 441 ALA B N 1
ATOM 8017 C CA . ALA B 1 441 ? -18.047 -28.594 2.236 1 96.31 441 ALA B CA 1
ATOM 8018 C C . ALA B 1 441 ? -16.625 -29.125 2.346 1 96.31 441 ALA B C 1
ATOM 8020 O O . ALA B 1 441 ? -16.375 -30.141 3.006 1 96.31 441 ALA B O 1
ATOM 8021 N N . ARG B 1 442 ? -15.688 -28.531 1.764 1 97.31 442 ARG B N 1
ATOM 8022 C CA . ARG B 1 442 ? -14.312 -29.031 1.752 1 97.31 442 ARG B CA 1
ATOM 8023 C C . ARG B 1 442 ? -13.695 -28.969 3.145 1 97.31 442 ARG B C 1
ATOM 8025 O O . ARG B 1 442 ? -12.906 -29.844 3.516 1 97.31 442 ARG B O 1
ATOM 8032 N N . ALA B 1 443 ? -13.992 -27.859 3.898 1 98.06 443 ALA B N 1
ATOM 8033 C CA . ALA B 1 443 ? -13.539 -27.812 5.285 1 98.06 443 ALA B CA 1
ATOM 8034 C C . ALA B 1 443 ? -14.023 -29.031 6.066 1 98.06 443 ALA B C 1
ATOM 8036 O O . ALA B 1 443 ? -13.266 -29.625 6.828 1 98.06 443 ALA B O 1
ATOM 8037 N N . LYS B 1 444 ? -15.258 -29.375 5.852 1 98.19 444 LYS B N 1
ATOM 8038 C CA . LYS B 1 444 ? -15.867 -30.516 6.551 1 98.19 444 LYS B CA 1
ATOM 8039 C C . LYS B 1 444 ? -15.266 -31.828 6.082 1 98.19 444 LYS B C 1
ATOM 8041 O O . LYS B 1 444 ? -15.062 -32.75 6.887 1 98.19 444 LYS B O 1
ATOM 8046 N N . ILE B 1 445 ? -15.031 -31.969 4.812 1 98.56 445 ILE B N 1
ATOM 8047 C CA . ILE B 1 445 ? -14.438 -33.188 4.289 1 98.56 445 ILE B CA 1
ATOM 8048 C C . ILE B 1 445 ? -13.039 -33.375 4.867 1 98.56 445 ILE B C 1
ATOM 8050 O O . ILE B 1 445 ? -12.68 -34.469 5.309 1 98.56 445 ILE B O 1
ATOM 8054 N N . PHE B 1 446 ? -12.234 -32.344 4.867 1 98.56 446 PHE B N 1
ATOM 8055 C CA . PHE B 1 446 ? -10.898 -32.438 5.441 1 98.56 446 PHE B CA 1
ATOM 8056 C C . PHE B 1 446 ? -10.969 -32.781 6.922 1 98.56 446 PHE B C 1
ATOM 8058 O O . PHE B 1 446 ? -10.18 -33.594 7.406 1 98.56 446 PHE B O 1
ATOM 8065 N N . ARG B 1 447 ? -11.852 -32.094 7.648 1 98.06 447 ARG B N 1
ATOM 8066 C CA . ARG B 1 447 ? -12.008 -32.406 9.07 1 98.06 447 ARG B CA 1
ATOM 8067 C C . ARG B 1 447 ? -12.398 -33.844 9.289 1 98.06 447 ARG B C 1
ATOM 8069 O O . ARG B 1 447 ? -11.883 -34.5 10.195 1 98.06 447 ARG B O 1
ATOM 8076 N N . ARG B 1 448 ? -13.219 -34.375 8.445 1 97.94 448 ARG B N 1
ATOM 8077 C CA . ARG B 1 448 ? -13.719 -35.75 8.547 1 97.94 448 ARG B CA 1
ATOM 8078 C C . ARG B 1 448 ? -12.625 -36.75 8.203 1 97.94 448 ARG B C 1
ATOM 8080 O O . ARG B 1 448 ? -12.516 -37.781 8.836 1 97.94 448 ARG B O 1
ATOM 8087 N N . ASP B 1 449 ? -11.805 -36.469 7.207 1 98.38 449 ASP B N 1
ATOM 8088 C CA . ASP B 1 449 ? -11.078 -37.531 6.559 1 98.38 449 ASP B CA 1
ATOM 8089 C C . ASP B 1 449 ? -9.57 -37.375 6.719 1 98.38 449 ASP B C 1
ATOM 8091 O O . ASP B 1 449 ? -8.797 -38.25 6.328 1 98.38 449 ASP B O 1
ATOM 8095 N N . HIS B 1 450 ? -9.086 -36.281 7.289 1 97.81 450 HIS B N 1
ATOM 8096 C CA . HIS B 1 450 ? -7.648 -36.062 7.363 1 97.81 450 HIS B CA 1
ATOM 8097 C C . HIS B 1 450 ? -6.961 -37.219 8.102 1 97.81 450 HIS B C 1
ATOM 8099 O O . HIS B 1 450 ? -5.816 -37.562 7.797 1 97.81 450 HIS B O 1
ATOM 8105 N N . HIS B 1 451 ? -7.629 -37.875 9.062 1 97.25 451 HIS B N 1
ATOM 8106 C CA . HIS B 1 451 ? -7.043 -38.938 9.859 1 97.25 451 HIS B CA 1
ATOM 8107 C C . HIS B 1 451 ? -6.781 -40.188 9.016 1 97.25 451 HIS B C 1
ATOM 8109 O O . HIS B 1 451 ? -5.992 -41.031 9.398 1 97.25 451 HIS B O 1
ATOM 8115 N N . LYS B 1 452 ? -7.414 -40.219 7.891 1 97.62 452 LYS B N 1
ATOM 8116 C CA . LYS B 1 452 ? -7.203 -41.344 6.992 1 97.62 452 LYS B CA 1
ATOM 8117 C C . LYS B 1 452 ? -5.852 -41.25 6.285 1 97.62 452 LYS B C 1
ATOM 8119 O O . LYS B 1 452 ? -5.367 -42.219 5.715 1 97.62 452 LYS B O 1
ATOM 8124 N N . VAL B 1 453 ? -5.258 -40.125 6.301 1 97.75 453 VAL B N 1
ATOM 8125 C CA . VAL B 1 453 ? -3.963 -39.906 5.664 1 97.75 453 VAL B CA 1
ATOM 8126 C C . VAL B 1 453 ? -2.848 -40.406 6.578 1 97.75 453 VAL B C 1
ATOM 8128 O O . VAL B 1 453 ? -2.572 -39.812 7.617 1 97.75 453 VAL B O 1
ATOM 8131 N N . VAL B 1 454 ? -2.162 -41.469 6.191 1 96.38 454 VAL B N 1
ATOM 8132 C CA . VAL B 1 454 ? -1.114 -42.031 7.031 1 96.38 454 VAL B CA 1
ATOM 8133 C C . VAL B 1 454 ? 0.142 -42.281 6.195 1 96.38 454 VAL B C 1
ATOM 8135 O O . VAL B 1 454 ? 1.191 -42.625 6.73 1 96.38 454 VAL B O 1
ATOM 8138 N N . ASP B 1 455 ? -0 -42.156 4.875 1 91.88 455 ASP B N 1
ATOM 8139 C CA . ASP B 1 455 ? 1.104 -42.344 3.936 1 91.88 455 ASP B CA 1
ATOM 8140 C C . ASP B 1 455 ? 0.812 -41.656 2.607 1 91.88 455 ASP B C 1
ATOM 8142 O O . ASP B 1 455 ? -0.201 -40.969 2.473 1 91.88 455 ASP B O 1
ATOM 8146 N N . PHE B 1 456 ? 1.698 -41.812 1.613 1 90.44 456 PHE B N 1
ATOM 8147 C CA . PHE B 1 456 ? 1.576 -41.125 0.329 1 90.44 456 PHE B CA 1
ATOM 8148 C C . PHE B 1 456 ? 0.315 -41.562 -0.401 1 90.44 456 PHE B C 1
ATOM 8150 O O . PHE B 1 456 ? -0.462 -40.75 -0.874 1 90.44 456 PHE B O 1
ATOM 8157 N N . PRO B 1 457 ? 0.013 -42.875 -0.475 1 91.38 457 PRO B N 1
ATOM 8158 C CA . PRO B 1 457 ? -1.184 -43.281 -1.2 1 91.38 457 PRO B CA 1
ATOM 8159 C C . PRO B 1 457 ? -2.475 -42.75 -0.579 1 91.38 457 PRO B C 1
ATOM 8161 O O . PRO B 1 457 ? -3.395 -42.375 -1.301 1 91.38 457 PRO B O 1
ATOM 8164 N N . SER B 1 458 ? -2.504 -42.844 0.731 1 95.44 458 SER B N 1
ATOM 8165 C CA . SER B 1 458 ? -3.715 -42.344 1.379 1 95.44 458 SER B CA 1
ATOM 8166 C C . SER B 1 458 ? -3.846 -40.812 1.231 1 95.44 458 SER B C 1
ATOM 8168 O O . SER B 1 458 ? -4.957 -40.281 1.145 1 95.44 458 SER B O 1
ATOM 8170 N N . MET B 1 459 ? -2.738 -40.062 1.234 1 95.12 459 MET B N 1
ATOM 8171 C CA . MET B 1 459 ? -2.771 -38.625 0.945 1 95.12 459 MET B CA 1
ATOM 8172 C C . MET B 1 459 ? -3.297 -38.375 -0.464 1 95.12 459 MET B C 1
ATOM 8174 O O . MET B 1 459 ? -4.145 -37.5 -0.666 1 95.12 459 MET B O 1
ATOM 8178 N N . LEU B 1 460 ? -2.797 -39.125 -1.398 1 93.12 460 LEU B N 1
ATOM 8179 C CA . LEU B 1 460 ? -3.244 -39 -2.781 1 93.12 460 LEU B CA 1
ATOM 8180 C C . LEU B 1 460 ? -4.738 -39.281 -2.9 1 93.12 460 LEU B C 1
ATOM 8182 O O . LEU B 1 460 ? -5.457 -38.594 -3.611 1 93.12 460 LEU B O 1
ATOM 8186 N N . SER B 1 461 ? -5.125 -40.344 -2.232 1 94.38 461 SER B N 1
ATOM 8187 C CA . SER B 1 461 ? -6.535 -40.719 -2.27 1 94.38 461 SER B CA 1
ATOM 8188 C C . SER B 1 461 ? -7.426 -39.594 -1.772 1 94.38 461 SER B C 1
ATOM 8190 O O . SER B 1 461 ? -8.453 -39.281 -2.387 1 94.38 461 SER B O 1
ATOM 8192 N N . LEU B 1 462 ? -7.051 -38.969 -0.674 1 97.12 462 LEU B N 1
ATOM 8193 C CA . LEU B 1 462 ? -7.855 -37.875 -0.136 1 97.12 462 LEU B CA 1
ATOM 8194 C C . LEU B 1 462 ? -7.816 -36.656 -1.062 1 97.12 462 LEU B C 1
ATOM 8196 O O . LEU B 1 462 ? -8.852 -36.031 -1.316 1 97.12 462 LEU B O 1
ATOM 8200 N N . MET B 1 463 ? -6.648 -36.344 -1.578 1 96.12 463 MET B N 1
ATOM 8201 C CA . MET B 1 463 ? -6.48 -35.125 -2.367 1 96.12 463 MET B CA 1
ATOM 8202 C C . MET B 1 463 ? -7.109 -35.281 -3.748 1 96.12 463 MET B C 1
ATOM 8204 O O . MET B 1 463 ? -7.355 -34.312 -4.438 1 96.12 463 MET B O 1
ATOM 8208 N N . ARG B 1 464 ? -7.477 -36.5 -4.125 1 94.5 464 ARG B N 1
ATOM 8209 C CA . ARG B 1 464 ? -8.195 -36.75 -5.375 1 94.5 464 ARG B CA 1
ATOM 8210 C C . ARG B 1 464 ? -9.656 -37.094 -5.113 1 94.5 464 ARG B C 1
ATOM 8212 O O . ARG B 1 464 ? -10.398 -37.406 -6.043 1 94.5 464 ARG B O 1
ATOM 8219 N N . TYR B 1 465 ? -10.086 -36.938 -3.953 1 96.44 465 TYR B N 1
ATOM 8220 C CA . TYR B 1 465 ? -11.383 -37.438 -3.516 1 96.44 465 TYR B CA 1
ATOM 8221 C C . TYR B 1 465 ? -12.516 -36.656 -4.195 1 96.44 465 TYR B C 1
ATOM 8223 O O . TYR B 1 465 ? -12.531 -35.438 -4.18 1 96.44 465 TYR B O 1
ATOM 8231 N N . ASN B 1 466 ? -13.422 -37.375 -4.789 1 96.69 466 ASN B N 1
ATOM 8232 C CA . ASN B 1 466 ? -14.695 -36.875 -5.289 1 96.69 466 ASN B CA 1
ATOM 8233 C C . ASN B 1 466 ? -15.742 -37.969 -5.395 1 96.69 466 ASN B C 1
ATOM 8235 O O . ASN B 1 466 ? -15.711 -38.781 -6.324 1 96.69 466 ASN B O 1
ATOM 8239 N N . ASP B 1 467 ? -16.547 -38.094 -4.469 1 96.94 467 ASP B N 1
ATOM 8240 C CA . ASP B 1 467 ? -17.688 -39.031 -4.453 1 96.94 467 ASP B CA 1
ATOM 8241 C C . ASP B 1 467 ? -19 -38.25 -4.293 1 96.94 467 ASP B C 1
ATOM 8243 O O . ASP B 1 467 ? -19.797 -38.562 -3.41 1 96.94 467 ASP B O 1
ATOM 8247 N N . PHE B 1 468 ? -19.188 -37.312 -5.164 1 96.62 468 PHE B N 1
ATOM 8248 C CA . PHE B 1 468 ? -20.172 -36.281 -4.949 1 96.62 468 PHE B CA 1
ATOM 8249 C C . PHE B 1 468 ? -21.594 -36.844 -5 1 96.62 468 PHE B C 1
ATOM 8251 O O . PHE B 1 468 ? -22.516 -36.281 -4.387 1 96.62 468 PHE B O 1
ATOM 8258 N N . MET B 1 469 ? -21.828 -37.938 -5.699 1 95.06 469 MET B N 1
ATOM 8259 C CA . MET B 1 469 ? -23.188 -38.469 -5.816 1 95.06 469 MET B CA 1
ATOM 8260 C C . MET B 1 469 ? -23.594 -39.188 -4.531 1 95.06 469 MET B C 1
ATOM 8262 O O . MET B 1 469 ? -24.781 -39.344 -4.258 1 95.06 469 MET B O 1
ATOM 8266 N N . ASN B 1 470 ? -22.609 -39.562 -3.762 1 96.62 470 ASN B N 1
ATOM 8267 C CA . ASN B 1 470 ? -22.906 -40.344 -2.578 1 96.62 470 ASN B CA 1
ATOM 8268 C C . ASN B 1 470 ? -22.516 -39.625 -1.296 1 96.62 470 ASN B C 1
ATOM 8270 O O . ASN B 1 470 ? -22.984 -39.969 -0.209 1 96.62 470 ASN B O 1
ATOM 8274 N N . ASP B 1 471 ? -21.656 -38.719 -1.337 1 97.44 471 ASP B N 1
ATOM 8275 C CA . ASP B 1 471 ? -21.219 -38 -0.148 1 97.44 471 ASP B CA 1
ATOM 8276 C C . ASP B 1 471 ? -22.234 -36.969 0.277 1 97.44 471 ASP B C 1
ATOM 8278 O O . ASP B 1 471 ? -22.516 -36.031 -0.478 1 97.44 471 ASP B O 1
ATOM 8282 N N . PRO B 1 472 ? -22.688 -37 1.452 1 97.12 472 PRO B N 1
ATOM 8283 C CA . PRO B 1 472 ? -23.672 -36.031 1.899 1 97.12 472 PRO B CA 1
ATOM 8284 C C . PRO B 1 472 ? -23.141 -34.594 1.92 1 97.12 472 PRO B C 1
ATOM 8286 O O . PRO B 1 472 ? -23.906 -33.625 1.846 1 97.12 472 PRO B O 1
ATOM 8289 N N . LEU B 1 473 ? -21.891 -34.469 1.964 1 97.38 473 LEU B N 1
ATOM 8290 C CA . LEU B 1 473 ? -21.281 -33.156 2.025 1 97.38 473 LEU B CA 1
ATOM 8291 C C . LEU B 1 473 ? -21.25 -32.5 0.646 1 97.38 473 LEU B C 1
ATOM 8293 O O . LEU B 1 473 ? -20.938 -31.312 0.519 1 97.38 473 LEU B O 1
ATOM 8297 N N . SER B 1 474 ? -21.656 -33.188 -0.373 1 96.5 474 SER B N 1
ATOM 8298 C CA . SER B 1 474 ? -21.734 -32.656 -1.724 1 96.5 474 SER B CA 1
ATOM 8299 C C . SER B 1 474 ? -23.172 -32.281 -2.088 1 96.5 474 SER B C 1
ATOM 8301 O O . SER B 1 474 ? -23.438 -31.875 -3.219 1 96.5 474 SER B O 1
ATOM 8303 N N . THR B 1 475 ? -24.062 -32.406 -1.127 1 95 475 THR B N 1
ATOM 8304 C CA . THR B 1 475 ? -25.469 -32.062 -1.356 1 95 475 THR B CA 1
ATOM 8305 C C . THR B 1 475 ? -25.625 -30.562 -1.517 1 95 475 THR B C 1
ATOM 8307 O O . THR B 1 475 ? -24.938 -29.781 -0.834 1 95 475 THR B O 1
ATOM 8310 N N . CYS B 1 476 ? -26.406 -30.109 -2.379 1 92.38 476 CYS B N 1
ATOM 8311 C CA . CYS B 1 476 ? -26.688 -28.703 -2.6 1 92.38 476 CYS B CA 1
ATOM 8312 C C . CYS B 1 476 ? -28.172 -28.484 -2.932 1 92.38 476 CYS B C 1
ATOM 8314 O O . CYS B 1 476 ? -28.859 -29.438 -3.312 1 92.38 476 CYS B O 1
ATOM 8316 N N . PRO B 1 477 ? -28.672 -27.266 -2.564 1 91.56 477 PRO B N 1
ATOM 8317 C CA . PRO B 1 477 ? -30.047 -26.969 -3.006 1 91.56 477 PRO B CA 1
ATOM 8318 C C . PRO B 1 477 ? -30.141 -26.797 -4.52 1 91.56 477 PRO B C 1
ATOM 8320 O O . PRO B 1 477 ? -30.531 -25.719 -5 1 91.56 477 PRO B O 1
ATOM 8323 N N . CYS B 1 478 ? -29.766 -27.859 -5.191 1 94.81 478 CYS B N 1
ATOM 8324 C CA . CYS B 1 478 ? -29.734 -27.906 -6.648 1 94.81 478 CYS B CA 1
ATOM 8325 C C . CYS B 1 478 ? -30.469 -29.125 -7.172 1 94.81 478 CYS B C 1
ATOM 8327 O O . CYS B 1 478 ? -30.969 -29.938 -6.387 1 94.81 478 CYS B O 1
ATOM 8329 N N . LYS B 1 479 ? -30.625 -29.141 -8.539 1 95.81 479 LYS B N 1
ATOM 8330 C CA . LYS B 1 479 ? -31.234 -30.281 -9.219 1 95.81 479 LYS B CA 1
ATOM 8331 C C . LYS B 1 479 ? -30.328 -30.797 -10.336 1 95.81 479 LYS B C 1
ATOM 8333 O O . LYS B 1 479 ? -30.172 -30.141 -11.367 1 95.81 479 LYS B O 1
ATOM 8338 N N . PRO B 1 480 ? -29.891 -32.031 -10.234 1 95.88 480 PRO B N 1
ATOM 8339 C CA . PRO B 1 480 ? -29.922 -33 -9.125 1 95.88 480 PRO B CA 1
ATOM 8340 C C . PRO B 1 480 ? -29.375 -32.406 -7.828 1 95.88 480 PRO B C 1
ATOM 8342 O O . PRO B 1 480 ? -28.734 -31.344 -7.848 1 95.88 480 PRO B O 1
ATOM 8345 N N . PRO B 1 481 ? -29.562 -33.062 -6.734 1 96.12 481 PRO B N 1
ATOM 8346 C CA . PRO B 1 481 ? -29.312 -32.438 -5.434 1 96.12 481 PRO B CA 1
ATOM 8347 C C . PRO B 1 481 ? -27.875 -32.594 -4.957 1 96.12 481 PRO B C 1
ATOM 8349 O O . PRO B 1 481 ? -27.641 -32.906 -3.781 1 96.12 481 PRO B O 1
ATOM 8352 N N . TYR B 1 482 ? -26.969 -32.531 -5.898 1 96.25 482 TYR B N 1
ATOM 8353 C CA . TYR B 1 482 ? -25.547 -32.656 -5.562 1 96.25 482 TYR B CA 1
ATOM 8354 C C . TYR B 1 482 ? -24.703 -31.922 -6.598 1 96.25 482 TYR B C 1
ATOM 8356 O O . TYR B 1 482 ? -25.141 -31.672 -7.719 1 96.25 482 TYR B O 1
ATOM 8364 N N . THR B 1 483 ? -23.531 -31.562 -6.25 1 96.31 483 THR B N 1
ATOM 8365 C CA . THR B 1 483 ? -22.547 -30.984 -7.172 1 96.31 483 THR B CA 1
ATOM 8366 C C . THR B 1 483 ? -21.172 -31.578 -6.93 1 96.31 483 THR B C 1
ATOM 8368 O O . THR B 1 483 ? -20.781 -31.812 -5.785 1 96.31 483 THR B O 1
ATOM 8371 N N . SER B 1 484 ? -20.453 -31.781 -7.977 1 95.94 484 SER B N 1
ATOM 8372 C CA . SER B 1 484 ? -19.094 -32.312 -7.906 1 95.94 484 SER B CA 1
ATOM 8373 C C . SER B 1 484 ? -18.125 -31.266 -7.398 1 95.94 484 SER B C 1
ATOM 8375 O O . SER B 1 484 ? -17.016 -31.594 -6.973 1 95.94 484 SER B O 1
ATOM 8377 N N . ASN B 1 485 ? -18.516 -30 -7.41 1 94.44 485 ASN B N 1
ATOM 8378 C CA . ASN B 1 485 ? -17.672 -28.875 -7.031 1 94.44 485 ASN B CA 1
ATOM 8379 C C . ASN B 1 485 ? -17.438 -28.828 -5.523 1 94.44 485 ASN B C 1
ATOM 8381 O O . ASN B 1 485 ? -16.5 -28.188 -5.055 1 94.44 485 ASN B O 1
ATOM 8385 N N . SER B 1 486 ? -18.141 -29.594 -4.766 1 94.88 486 SER B N 1
ATOM 8386 C CA . SER B 1 486 ? -18.047 -29.562 -3.311 1 94.88 486 SER B CA 1
ATOM 8387 C C . SER B 1 486 ? -16.984 -30.516 -2.801 1 94.88 486 SER B C 1
ATOM 8389 O O . SER B 1 486 ? -16.625 -30.5 -1.619 1 94.88 486 SER B O 1
ATOM 8391 N N . ALA B 1 487 ? -16.406 -31.328 -3.641 1 96.06 487 ALA B N 1
ATOM 8392 C CA . ALA B 1 487 ? -15.422 -32.312 -3.244 1 96.06 487 ALA B CA 1
ATOM 8393 C C . ALA B 1 487 ? -14.023 -31.719 -3.184 1 96.06 487 ALA B C 1
ATOM 8395 O O . ALA B 1 487 ? -13.844 -30.531 -3.461 1 96.06 487 ALA B O 1
ATOM 8396 N N . ILE B 1 488 ? -12.992 -32.531 -2.773 1 97.12 488 ILE B N 1
ATOM 8397 C CA . ILE B 1 488 ? -11.617 -32.062 -2.633 1 97.12 488 ILE B CA 1
ATOM 8398 C C . ILE B 1 488 ? -11.031 -31.781 -4.012 1 97.12 488 ILE B C 1
ATOM 8400 O O . ILE B 1 488 ? -10.336 -30.781 -4.199 1 97.12 488 ILE B O 1
ATOM 8404 N N . SER B 1 489 ? -11.211 -32.656 -4.934 1 95.31 489 SER B N 1
ATOM 8405 C CA . SER B 1 489 ? -10.852 -32.5 -6.336 1 95.31 489 SER B CA 1
ATOM 8406 C C . SER B 1 489 ? -12.094 -32.438 -7.223 1 95.31 489 SER B C 1
ATOM 8408 O O . SER B 1 489 ? -12.711 -33.469 -7.504 1 95.31 489 SER B O 1
ATOM 8410 N N . ALA B 1 490 ? -12.406 -31.312 -7.742 1 93.56 490 ALA B N 1
ATOM 8411 C CA . ALA B 1 490 ? -13.656 -31.078 -8.461 1 93.56 490 ALA B CA 1
ATOM 8412 C C . ALA B 1 490 ? -13.688 -31.859 -9.773 1 93.56 490 ALA B C 1
ATOM 8414 O O . ALA B 1 490 ? -12.641 -32.125 -10.367 1 93.56 490 ALA B O 1
ATOM 8415 N N . ARG B 1 491 ? -14.859 -32.25 -10.227 1 93.62 491 ARG B N 1
ATOM 8416 C CA . ARG B 1 491 ? -15.18 -32.875 -11.516 1 93.62 491 ARG B CA 1
ATOM 8417 C C . ARG B 1 491 ? -16.438 -32.281 -12.109 1 93.62 491 ARG B C 1
ATOM 8419 O O . ARG B 1 491 ? -17.422 -32.969 -12.336 1 93.62 491 ARG B O 1
ATOM 8426 N N . ASP B 1 492 ? -16.297 -31.016 -12.414 1 92.88 492 ASP B N 1
ATOM 8427 C CA . ASP B 1 492 ? -17.484 -30.25 -12.805 1 92.88 492 ASP B CA 1
ATOM 8428 C C . ASP B 1 492 ? -18.062 -30.766 -14.125 1 92.88 492 ASP B C 1
ATOM 8430 O O . ASP B 1 492 ? -19.234 -30.531 -14.422 1 92.88 492 ASP B O 1
ATOM 8434 N N . GLU B 1 493 ? -17.219 -31.484 -14.945 1 91.38 493 GLU B N 1
ATOM 8435 C CA . GLU B 1 493 ? -17.688 -32.031 -16.219 1 91.38 493 GLU B CA 1
ATOM 8436 C C . GLU B 1 493 ? -18.672 -33.156 -16 1 91.38 493 GLU B C 1
ATOM 8438 O O . GLU B 1 493 ? -19.391 -33.562 -16.938 1 91.38 493 GLU B O 1
ATOM 8443 N N . LEU B 1 494 ? -18.75 -33.625 -14.789 1 95 494 LEU B N 1
ATOM 8444 C CA . LEU B 1 494 ? -19.641 -34.719 -14.477 1 95 494 LEU B CA 1
ATOM 8445 C C . LEU B 1 494 ? -20.984 -34.219 -13.969 1 95 494 LEU B C 1
ATOM 8447 O O . LEU B 1 494 ? -21.938 -35 -13.82 1 95 494 LEU B O 1
ATOM 8451 N N . ASN B 1 495 ? -21.094 -32.969 -13.688 1 95.62 495 ASN B N 1
ATOM 8452 C CA . ASN B 1 495 ? -22.391 -32.406 -13.328 1 95.62 495 ASN B CA 1
ATOM 8453 C C . ASN B 1 495 ? -23.359 -32.438 -14.5 1 95.62 495 ASN B C 1
ATOM 8455 O O . ASN B 1 495 ? -22.953 -32.469 -15.656 1 95.62 495 ASN B O 1
ATOM 8459 N N . ASP B 1 496 ? -24.672 -32.406 -14.219 1 95.38 496 ASP B N 1
ATOM 8460 C CA . ASP B 1 496 ? -25.703 -32.406 -15.25 1 95.38 496 ASP B CA 1
ATOM 8461 C C . ASP B 1 496 ? -25.688 -31.109 -16.047 1 95.38 496 ASP B C 1
ATOM 8463 O O . ASP B 1 496 ? -25.906 -30.031 -15.477 1 95.38 496 ASP B O 1
ATOM 8467 N N . PRO B 1 497 ? -25.375 -31.188 -17.359 1 94.56 497 PRO B N 1
ATOM 8468 C CA . PRO B 1 497 ? -25.359 -29.969 -18.172 1 94.56 497 PRO B CA 1
ATOM 8469 C C . PRO B 1 497 ? -26.703 -29.234 -18.141 1 94.56 497 PRO B C 1
ATOM 8471 O O . PRO B 1 497 ? -26.766 -28.031 -18.391 1 94.56 497 PRO B O 1
ATOM 8474 N N . LYS B 1 498 ? -27.766 -29.906 -17.828 1 95.06 498 LYS B N 1
ATOM 8475 C CA . LYS B 1 498 ? -29.109 -29.312 -17.766 1 95.06 498 LYS B CA 1
ATOM 8476 C C . LYS B 1 498 ? -29.547 -29.078 -16.328 1 95.06 498 LYS B C 1
ATOM 8478 O O . LYS B 1 498 ? -30.703 -28.781 -16.062 1 95.06 498 LYS B O 1
ATOM 8483 N N . GLY B 1 499 ? -28.594 -29.344 -15.477 1 95.62 499 GLY B N 1
ATOM 8484 C CA . GLY B 1 499 ? -28.922 -29.172 -14.07 1 95.62 499 GLY B CA 1
ATOM 8485 C C . GLY B 1 499 ? -29.172 -27.734 -13.68 1 95.62 499 GLY B C 1
ATOM 8486 O O . GLY B 1 499 ? -28.875 -26.812 -14.453 1 95.62 499 GLY B O 1
ATOM 8487 N N . GLN B 1 500 ? -29.828 -27.516 -12.547 1 95.44 500 GLN B N 1
ATOM 8488 C CA . GLN B 1 500 ? -30.078 -26.188 -11.984 1 95.44 500 GLN B CA 1
ATOM 8489 C C . GLN B 1 500 ? -29.25 -25.969 -10.719 1 95.44 500 GLN B C 1
ATOM 8491 O O . GLN B 1 500 ? -29.406 -26.672 -9.727 1 95.44 500 GLN B O 1
ATOM 8496 N N . TYR B 1 501 ? -28.406 -25.031 -10.758 1 93.38 501 TYR B N 1
ATOM 8497 C CA . TYR B 1 501 ? -27.5 -24.734 -9.664 1 93.38 501 TYR B CA 1
ATOM 8498 C C . TYR B 1 501 ? -27.578 -23.266 -9.266 1 93.38 501 TYR B C 1
ATOM 8500 O O . TYR B 1 501 ? -27.5 -22.375 -10.125 1 93.38 501 TYR B O 1
ATOM 8508 N N . PRO B 1 502 ? -27.766 -22.906 -8.031 1 88.62 502 PRO B N 1
ATOM 8509 C CA . PRO B 1 502 ? -27.875 -21.516 -7.594 1 88.62 502 PRO B CA 1
ATOM 8510 C C . PRO B 1 502 ? -26.562 -20.75 -7.738 1 88.62 502 PRO B C 1
ATOM 8512 O O . PRO B 1 502 ? -26.594 -19.516 -7.863 1 88.62 502 PRO B O 1
ATOM 8515 N N . ILE B 1 503 ? -25.484 -21.391 -7.633 1 86.75 503 ILE B N 1
ATOM 8516 C CA . ILE B 1 503 ? -24.156 -20.797 -7.801 1 86.75 503 ILE B CA 1
ATOM 8517 C C . ILE B 1 503 ? -23.531 -21.297 -9.102 1 86.75 503 ILE B C 1
ATOM 8519 O O . ILE B 1 503 ? -23.406 -22.5 -9.312 1 86.75 503 ILE B O 1
ATOM 8523 N N . PRO B 1 504 ? -23.094 -20.375 -9.875 1 82.94 504 PRO B N 1
ATOM 8524 C CA . PRO B 1 504 ? -22.594 -20.766 -11.195 1 82.94 504 PRO B CA 1
ATOM 8525 C C . PRO B 1 504 ? -21.438 -21.766 -11.117 1 82.94 504 PRO B C 1
ATOM 8527 O O . PRO B 1 504 ? -21.328 -22.672 -11.938 1 82.94 504 PRO B O 1
ATOM 8530 N N . SER B 1 505 ? -20.625 -21.672 -10.172 1 85.5 505 SER B N 1
ATOM 8531 C CA . SER B 1 505 ? -19.453 -22.531 -10.078 1 85.5 505 SER B CA 1
ATOM 8532 C C . SER B 1 505 ? -19.844 -23.969 -9.758 1 85.5 505 SER B C 1
ATOM 8534 O O . SER B 1 505 ? -19.031 -24.891 -9.938 1 85.5 505 SER B O 1
ATOM 8536 N N . TRP B 1 506 ? -21.094 -24.203 -9.344 1 91.06 506 TRP B N 1
ATOM 8537 C CA . TRP B 1 506 ? -21.578 -25.547 -9 1 91.06 506 TRP B CA 1
ATOM 8538 C C . TRP B 1 506 ? -22.031 -26.297 -10.242 1 91.06 506 TRP B C 1
ATOM 8540 O O . TRP B 1 506 ? -22.25 -27.516 -10.188 1 91.06 506 TRP B O 1
ATOM 8550 N N . SER B 1 507 ? -22.031 -25.594 -11.312 1 92.06 507 SER B N 1
ATOM 8551 C CA . SER B 1 507 ? -22.703 -26.141 -12.492 1 92.06 507 SER B CA 1
ATOM 8552 C C . SER B 1 507 ? -21.719 -26.906 -13.375 1 92.06 507 SER B C 1
ATOM 8554 O O . SER B 1 507 ? -20.531 -27.031 -13.039 1 92.06 507 SER B O 1
ATOM 8556 N N . TYR B 1 508 ? -22.312 -27.422 -14.43 1 92.81 508 TYR B N 1
ATOM 8557 C CA . TYR B 1 508 ? -21.5 -28.078 -15.453 1 92.81 508 TYR B CA 1
ATOM 8558 C C . TYR B 1 508 ? -20.484 -27.125 -16.062 1 92.81 508 TYR B C 1
ATOM 8560 O O . TYR B 1 508 ? -20.859 -26.062 -16.578 1 92.81 508 TYR B O 1
ATOM 8568 N N . ARG B 1 509 ? -19.312 -27.5 -15.961 1 88.44 509 ARG B N 1
ATOM 8569 C CA . ARG B 1 509 ? -18.188 -26.797 -16.562 1 88.44 509 ARG B CA 1
ATOM 8570 C C . ARG B 1 509 ? -17.078 -27.781 -16.969 1 88.44 509 ARG B C 1
ATOM 8572 O O . ARG B 1 509 ? -16.891 -28.812 -16.328 1 88.44 509 ARG B O 1
ATOM 8579 N N . LEU B 1 510 ? -16.375 -27.484 -18.062 1 86.75 510 LEU B N 1
ATOM 8580 C CA . LEU B 1 510 ? -15.156 -28.219 -18.391 1 86.75 510 LEU B CA 1
ATOM 8581 C C . LEU B 1 510 ? -13.984 -27.75 -17.531 1 86.75 510 LEU B C 1
ATOM 8583 O O . LEU B 1 510 ? -13.078 -27.078 -18.031 1 86.75 510 LEU B O 1
ATOM 8587 N N . HIS B 1 511 ? -14.164 -28.094 -16.328 1 89.25 511 HIS B N 1
ATOM 8588 C CA . HIS B 1 511 ? -13.32 -27.594 -15.25 1 89.25 511 HIS B CA 1
ATOM 8589 C C . HIS B 1 511 ? -13.211 -28.609 -14.117 1 89.25 511 HIS B C 1
ATOM 8591 O O . HIS B 1 511 ? -14.188 -29.297 -13.797 1 89.25 511 HIS B O 1
ATOM 8597 N N . GLY B 1 512 ? -12.047 -28.734 -13.578 1 89.31 512 GLY B N 1
ATOM 8598 C CA . GLY B 1 512 ? -11.875 -29.625 -12.445 1 89.31 512 GLY B CA 1
ATOM 8599 C C . GLY B 1 512 ? -10.422 -29.797 -12.031 1 89.31 512 GLY B C 1
ATOM 8600 O O . GLY B 1 512 ? -9.562 -29.016 -12.445 1 89.31 512 GLY B O 1
ATOM 8601 N N . GLY B 1 513 ? -10.258 -30.734 -11.109 1 89.56 513 GLY B N 1
ATOM 8602 C CA . GLY B 1 513 ? -8.898 -31.047 -10.688 1 89.56 513 GLY B CA 1
ATOM 8603 C C . GLY B 1 513 ? -8.031 -31.578 -11.82 1 89.56 513 GLY B C 1
ATOM 8604 O O . GLY B 1 513 ? -8.414 -32.531 -12.508 1 89.56 513 GLY B O 1
ATOM 8605 N N . THR B 1 514 ? -6.871 -30.922 -12 1 85.75 514 THR B N 1
ATOM 8606 C CA . THR B 1 514 ? -6.008 -31.297 -13.117 1 85.75 514 THR B CA 1
ATOM 8607 C C . THR B 1 514 ? -4.773 -32.031 -12.609 1 85.75 514 THR B C 1
ATOM 8609 O O . THR B 1 514 ? -4.117 -32.75 -13.375 1 85.75 514 THR B O 1
ATOM 8612 N N . ASP B 1 515 ? -4.484 -31.859 -11.32 1 85.5 515 ASP B N 1
ATOM 8613 C CA . ASP B 1 515 ? -3.324 -32.562 -10.758 1 85.5 515 ASP B CA 1
ATOM 8614 C C . ASP B 1 515 ? -3.393 -32.594 -9.234 1 85.5 515 ASP B C 1
ATOM 8616 O O . ASP B 1 515 ? -4.266 -31.953 -8.633 1 85.5 515 ASP B O 1
ATOM 8620 N N . ALA B 1 516 ? -2.619 -33.438 -8.688 1 90 516 ALA B N 1
ATOM 8621 C CA . ALA B 1 516 ? -2.336 -33.469 -7.258 1 90 516 ALA B CA 1
ATOM 8622 C C . ALA B 1 516 ? -0.834 -33.562 -6.996 1 90 516 ALA B C 1
ATOM 8624 O O . ALA B 1 516 ? -0.17 -34.469 -7.469 1 90 516 ALA B O 1
ATOM 8625 N N . LYS B 1 517 ? -0.321 -32.594 -6.379 1 90.38 517 LYS B N 1
ATOM 8626 C CA . LYS B 1 517 ? 1.084 -32.562 -5.984 1 90.38 517 LYS B CA 1
ATOM 8627 C C . LYS B 1 517 ? 1.247 -32.906 -4.512 1 90.38 517 LYS B C 1
ATOM 8629 O O . LYS B 1 517 ? 0.477 -32.469 -3.666 1 90.38 517 LYS B O 1
ATOM 8634 N N . ILE B 1 518 ? 2.166 -33.781 -4.258 1 93 518 ILE B N 1
ATOM 8635 C CA . ILE B 1 518 ? 2.422 -34.188 -2.881 1 93 518 ILE B CA 1
ATOM 8636 C C . ILE B 1 518 ? 3.926 -34.281 -2.635 1 93 518 ILE B C 1
ATOM 8638 O O . ILE B 1 518 ? 4.676 -34.781 -3.477 1 93 518 ILE B O 1
ATOM 8642 N N . VAL B 1 519 ? 4.367 -33.688 -1.562 1 92.31 519 VAL B N 1
ATOM 8643 C CA . VAL B 1 519 ? 5.734 -33.844 -1.073 1 92.31 519 VAL B CA 1
ATOM 8644 C C . VAL B 1 519 ? 5.715 -34.094 0.435 1 92.31 519 VAL B C 1
ATOM 8646 O O . VAL B 1 519 ? 4.719 -33.812 1.104 1 92.31 519 VAL B O 1
ATOM 8649 N N . ASP B 1 520 ? 6.738 -34.719 0.917 1 91.94 520 ASP B N 1
ATOM 8650 C CA . ASP B 1 520 ? 6.891 -34.812 2.365 1 91.94 520 ASP B CA 1
ATOM 8651 C C . ASP B 1 520 ? 8.195 -34.188 2.828 1 91.94 520 ASP B C 1
ATOM 8653 O O . ASP B 1 520 ? 8.93 -33.594 2.023 1 91.94 520 ASP B O 1
ATOM 8657 N N . LEU B 1 521 ? 8.422 -34.25 4.09 1 90.94 521 LEU B N 1
ATOM 8658 C CA . LEU B 1 521 ? 9.57 -33.594 4.695 1 90.94 521 LEU B CA 1
ATOM 8659 C C . LEU B 1 521 ? 10.875 -34.094 4.09 1 90.94 521 LEU B C 1
ATOM 8661 O O . LEU B 1 521 ? 11.805 -33.344 3.867 1 90.94 521 LEU B O 1
ATOM 8665 N N . SER B 1 522 ? 10.945 -35.344 3.844 1 85.69 522 SER B N 1
ATOM 8666 C CA . SER B 1 522 ? 12.148 -35.938 3.281 1 85.69 522 SER B CA 1
ATOM 8667 C C . SER B 1 522 ? 12.414 -35.438 1.868 1 85.69 522 SER B C 1
ATOM 8669 O O . SER B 1 522 ? 13.555 -35.125 1.521 1 85.69 522 SER B O 1
ATOM 8671 N N . MET B 1 523 ? 11.406 -35.406 1.104 1 84.56 523 MET B N 1
ATOM 8672 C CA . MET B 1 523 ? 11.523 -34.938 -0.273 1 84.56 523 MET B CA 1
ATOM 8673 C C . MET B 1 523 ? 11.945 -33.469 -0.313 1 84.56 523 MET B C 1
ATOM 8675 O O . MET B 1 523 ? 12.766 -33.062 -1.144 1 84.56 523 MET B O 1
ATOM 8679 N N . ILE B 1 524 ? 11.406 -32.719 0.57 1 87.56 524 ILE B N 1
ATOM 8680 C CA . ILE B 1 524 ? 11.742 -31.297 0.645 1 87.56 524 ILE B CA 1
ATOM 8681 C C . ILE B 1 524 ? 13.227 -31.125 0.949 1 87.56 524 ILE B C 1
ATOM 8683 O O . ILE B 1 524 ? 13.914 -30.344 0.301 1 87.56 524 ILE B O 1
ATOM 8687 N N . ASN B 1 525 ? 13.703 -31.859 1.869 1 81.12 525 ASN B N 1
ATOM 8688 C CA . ASN B 1 525 ? 15.109 -31.797 2.26 1 81.12 525 ASN B CA 1
ATOM 8689 C C . ASN B 1 525 ? 16.016 -32.281 1.14 1 81.12 525 ASN B C 1
ATOM 8691 O O . ASN B 1 525 ? 17.125 -31.75 0.966 1 81.12 525 ASN B O 1
ATOM 8695 N N . GLN B 1 526 ? 15.555 -33.219 0.393 1 76.44 526 GLN B N 1
ATOM 8696 C CA . GLN B 1 526 ? 16.344 -33.781 -0.703 1 76.44 526 GLN B CA 1
ATOM 8697 C C . GLN B 1 526 ? 16.438 -32.812 -1.867 1 76.44 526 GLN B C 1
ATOM 8699 O O . GLN B 1 526 ? 17.5 -32.594 -2.436 1 76.44 526 GLN B O 1
ATOM 8704 N N . VAL B 1 527 ? 15.305 -32.344 -2.244 1 69.81 527 VAL B N 1
ATOM 8705 C CA . VAL B 1 527 ? 15.25 -31.391 -3.354 1 69.81 527 VAL B CA 1
ATOM 8706 C C . VAL B 1 527 ? 16.125 -30.172 -3.047 1 69.81 527 VAL B C 1
ATOM 8708 O O . VAL B 1 527 ? 16.891 -29.719 -3.904 1 69.81 527 VAL B O 1
ATOM 8711 N N . SER B 1 528 ? 16.125 -29.891 -1.821 1 63.97 528 SER B N 1
ATOM 8712 C CA . SER B 1 528 ? 16.906 -28.734 -1.41 1 63.97 528 SER B CA 1
ATOM 8713 C C . SER B 1 528 ? 18.406 -29.047 -1.476 1 63.97 528 SER B C 1
ATOM 8715 O O . SER B 1 528 ? 19.203 -28.172 -1.82 1 63.97 528 SER B O 1
ATOM 8717 N N . LYS B 1 529 ? 18.75 -30.266 -1.162 1 58 529 LYS B N 1
ATOM 8718 C CA . LYS B 1 529 ? 20.156 -30.688 -1.201 1 58 529 LYS B CA 1
ATOM 8719 C C . LYS B 1 529 ? 20.609 -30.922 -2.635 1 58 529 LYS B C 1
ATOM 8721 O O . LYS B 1 529 ? 21.75 -30.641 -2.982 1 58 529 LYS B O 1
ATOM 8726 N N . LEU B 1 530 ? 19.703 -31.562 -3.275 1 51.19 530 LEU B N 1
ATOM 8727 C CA . LEU B 1 530 ? 20.047 -31.891 -4.652 1 51.19 530 LEU B CA 1
ATOM 8728 C C . LEU B 1 530 ? 20.219 -30.641 -5.492 1 51.19 530 LEU B C 1
ATOM 8730 O O . LEU B 1 530 ? 21.125 -30.547 -6.32 1 51.19 530 LEU B O 1
ATOM 8734 N N . ILE B 1 531 ? 19.328 -29.766 -5.203 1 46.09 531 ILE B N 1
ATOM 8735 C CA . ILE B 1 531 ? 19.438 -28.484 -5.891 1 46.09 531 ILE B CA 1
ATOM 8736 C C . ILE B 1 531 ? 20.812 -27.891 -5.629 1 46.09 531 ILE B C 1
ATOM 8738 O O . ILE B 1 531 ? 21.391 -27.234 -6.5 1 46.09 531 ILE B O 1
ATOM 8742 N N . LEU B 1 532 ? 21.297 -28.234 -4.453 1 41.38 532 LEU B N 1
ATOM 8743 C CA . LEU B 1 532 ? 22.609 -27.719 -4.086 1 41.38 532 LEU B CA 1
ATOM 8744 C C . LEU B 1 532 ? 23.719 -28.484 -4.805 1 41.38 532 LEU B C 1
ATOM 8746 O O . LEU B 1 532 ? 24.812 -27.938 -5.027 1 41.38 532 LEU B O 1
ATOM 8750 N N . LYS B 1 533 ? 23.516 -29.875 -4.992 1 41.25 533 LYS B N 1
ATOM 8751 C CA . LYS B 1 533 ? 24.594 -30.703 -5.523 1 41.25 533 LYS B CA 1
ATOM 8752 C C . LYS B 1 533 ? 24.516 -30.781 -7.047 1 41.25 533 LYS B C 1
ATOM 8754 O O . LYS B 1 533 ? 25.219 -31.594 -7.664 1 41.25 533 LYS B O 1
ATOM 8759 N N . ILE B 1 534 ? 23.562 -30.312 -7.547 1 37.69 534 ILE B N 1
ATOM 8760 C CA . ILE B 1 534 ? 23.453 -30.656 -8.961 1 37.69 534 ILE B CA 1
ATOM 8761 C C . ILE B 1 534 ? 24.703 -30.234 -9.703 1 37.69 534 ILE B C 1
ATOM 8763 O O . ILE B 1 534 ? 24.953 -29.047 -9.906 1 37.69 534 ILE B O 1
ATOM 8767 N N . ASN B 1 535 ? 25.641 -30.969 -9.359 1 34.12 535 ASN B N 1
ATOM 8768 C CA . ASN B 1 535 ? 26.453 -31.125 -10.562 1 34.12 535 ASN B CA 1
ATOM 8769 C C . ASN B 1 535 ? 25.625 -31.703 -11.719 1 34.12 535 ASN B C 1
ATOM 8771 O O . ASN B 1 535 ? 24.609 -32.344 -11.5 1 34.12 535 ASN B O 1
ATOM 8775 N N . TYR B 1 536 ? 25.828 -31.406 -12.977 1 36.09 536 TYR B N 1
ATOM 8776 C CA . TYR B 1 536 ? 25.156 -31.656 -14.258 1 36.09 536 TYR B CA 1
ATOM 8777 C C . TYR B 1 536 ? 24.578 -33.062 -14.305 1 36.09 536 TYR B C 1
ATOM 8779 O O . TYR B 1 536 ? 23.469 -33.281 -14.789 1 36.09 536 TYR B O 1
ATOM 8787 N N . GLU B 1 537 ? 25.328 -34 -13.938 1 36.25 537 GLU B N 1
ATOM 8788 C CA . GLU B 1 537 ? 25.031 -35.406 -14.305 1 36.25 537 GLU B CA 1
ATOM 8789 C C . GLU B 1 537 ? 23.891 -35.969 -13.461 1 36.25 537 GLU B C 1
ATOM 8791 O O . GLU B 1 537 ? 23.094 -36.75 -13.953 1 36.25 537 GLU B O 1
ATOM 8796 N N . GLU B 1 538 ? 23.781 -35.625 -12.359 1 36.94 538 GLU B N 1
ATOM 8797 C CA . GLU B 1 538 ? 22.844 -36.312 -11.5 1 36.94 538 GLU B CA 1
ATOM 8798 C C . GLU B 1 538 ? 21.484 -35.625 -11.5 1 36.94 538 GLU B C 1
ATOM 8800 O O . GLU B 1 538 ? 20.5 -36.156 -10.953 1 36.94 538 GLU B O 1
ATOM 8805 N N . TYR B 1 539 ? 21.391 -34.531 -11.984 1 39.69 539 TYR B N 1
ATOM 8806 C CA . TYR B 1 539 ? 20.234 -33.656 -11.852 1 39.69 539 TYR B CA 1
ATOM 8807 C C . TYR B 1 539 ? 18.984 -34.281 -12.445 1 39.69 539 TYR B C 1
ATOM 8809 O O . TYR B 1 539 ? 17.859 -33.875 -12.156 1 39.69 539 TYR B O 1
ATOM 8817 N N . ILE B 1 540 ? 19.141 -35 -13.492 1 37.16 540 ILE B N 1
ATOM 8818 C CA . ILE B 1 540 ? 18 -35.344 -14.32 1 37.16 540 ILE B CA 1
ATOM 8819 C C . ILE B 1 540 ? 17 -36.156 -13.508 1 37.16 540 ILE B C 1
ATOM 8821 O O . ILE B 1 540 ? 15.82 -36.281 -13.875 1 37.16 540 ILE B O 1
ATOM 8825 N N . LYS B 1 541 ? 17.391 -36.844 -12.602 1 35.81 541 LYS B N 1
ATOM 8826 C CA . LYS B 1 541 ? 16.438 -37.844 -12.117 1 35.81 541 LYS B CA 1
ATOM 8827 C C . LYS B 1 541 ? 15.555 -37.25 -11.008 1 35.81 541 LYS B C 1
ATOM 8829 O O . LYS B 1 541 ? 15.242 -37.938 -10.031 1 35.81 541 LYS B O 1
ATOM 8834 N N . ILE B 1 542 ? 15.391 -35.969 -10.953 1 39.62 542 ILE B N 1
ATOM 8835 C CA . ILE B 1 542 ? 14.672 -35.531 -9.773 1 39.62 542 ILE B CA 1
ATOM 8836 C C . ILE B 1 542 ? 13.172 -35.75 -9.961 1 39.62 542 ILE B C 1
ATOM 8838 O O . ILE B 1 542 ? 12.492 -34.938 -10.609 1 39.62 542 ILE B O 1
ATOM 8842 N N . ASN B 1 543 ? 12.695 -36.875 -10.102 1 41.53 543 ASN B N 1
ATOM 8843 C CA . ASN B 1 543 ? 11.25 -37.094 -10.07 1 41.53 543 ASN B CA 1
ATOM 8844 C C . ASN B 1 543 ? 10.695 -36.969 -8.656 1 41.53 543 ASN B C 1
ATOM 8846 O O . ASN B 1 543 ? 10.492 -37.969 -7.957 1 41.53 543 ASN B O 1
ATOM 8850 N N . PHE B 1 544 ? 10.992 -35.75 -7.887 1 42.25 544 PHE B N 1
ATOM 8851 C CA . PHE B 1 544 ? 10.664 -35.75 -6.465 1 42.25 544 PHE B CA 1
ATOM 8852 C C . PHE B 1 544 ? 9.211 -35.344 -6.246 1 42.25 544 PHE B C 1
ATOM 8854 O O . PHE B 1 544 ? 8.68 -35.5 -5.145 1 42.25 544 PHE B O 1
ATOM 8861 N N . ILE B 1 545 ? 8.617 -34.719 -7.23 1 44.91 545 ILE B N 1
ATOM 8862 C CA . ILE B 1 545 ? 7.215 -34.375 -7.035 1 44.91 545 ILE B CA 1
ATOM 8863 C C . ILE B 1 545 ? 6.324 -35.406 -7.73 1 44.91 545 ILE B C 1
ATOM 8865 O O . ILE B 1 545 ? 6.492 -35.688 -8.922 1 44.91 545 ILE B O 1
ATOM 8869 N N . GLN B 1 546 ? 5.68 -36.156 -6.793 1 45.28 546 GLN B N 1
ATOM 8870 C CA . GLN B 1 546 ? 4.699 -37.031 -7.418 1 45.28 546 GLN B CA 1
ATOM 8871 C C . GLN B 1 546 ? 3.488 -36.25 -7.906 1 45.28 546 GLN B C 1
ATOM 8873 O O . GLN B 1 546 ? 2.855 -35.531 -7.129 1 45.28 546 GLN B O 1
ATOM 8878 N N . ILE B 1 547 ? 3.465 -36.156 -9.164 1 52.31 547 ILE B N 1
ATOM 8879 C CA . ILE B 1 547 ? 2.346 -35.5 -9.812 1 52.31 547 ILE B CA 1
ATOM 8880 C C . ILE B 1 547 ? 1.438 -36.531 -10.484 1 52.31 547 ILE B C 1
ATOM 8882 O O . ILE B 1 547 ? 1.911 -37.375 -11.211 1 52.31 547 ILE B O 1
ATOM 8886 N N . TYR B 1 548 ? 0.191 -36.562 -9.945 1 54.03 548 TYR B N 1
ATOM 8887 C CA . TYR B 1 548 ? -0.779 -37.469 -10.547 1 54.03 548 TYR B CA 1
ATOM 8888 C C . TYR B 1 548 ? -1.812 -36.719 -11.367 1 54.03 548 TYR B C 1
ATOM 8890 O O . TYR B 1 548 ? -2.391 -35.719 -10.883 1 54.03 548 TYR B O 1
ATOM 8898 N N . PRO B 1 549 ? -1.837 -37.031 -12.688 1 51.41 549 PRO B N 1
ATOM 8899 C CA . PRO B 1 549 ? -2.953 -36.438 -13.438 1 51.41 549 PRO B CA 1
ATOM 8900 C C . PRO B 1 549 ? -4.312 -36.969 -12.969 1 51.41 549 PRO B C 1
ATOM 8902 O O . PRO B 1 549 ? -4.438 -38.125 -12.57 1 51.41 549 PRO B O 1
ATOM 8905 N N . ASP B 1 550 ? -5.145 -36.062 -12.609 1 49.38 550 ASP B N 1
ATOM 8906 C CA . ASP B 1 550 ? -6.461 -36.5 -12.156 1 49.38 550 ASP B CA 1
ATOM 8907 C C . ASP B 1 550 ? -7.336 -36.906 -13.336 1 49.38 550 ASP B C 1
ATOM 8909 O O . ASP B 1 550 ? -8.227 -37.75 -13.188 1 49.38 550 ASP B O 1
ATOM 8913 N N . VAL B 1 551 ? -7.277 -36.188 -14.477 1 43.03 551 VAL B N 1
ATOM 8914 C CA . VAL B 1 551 ? -8.242 -36.5 -15.516 1 43.03 551 VAL B CA 1
ATOM 8915 C C . VAL B 1 551 ? -7.777 -37.75 -16.281 1 43.03 551 VAL B C 1
ATOM 8917 O O . VAL B 1 551 ? -6.68 -37.75 -16.844 1 43.03 551 VAL B O 1
ATOM 8920 N N . LYS B 1 552 ? -8.086 -39 -15.844 1 44.59 552 LYS B N 1
ATOM 8921 C CA . LYS B 1 552 ? -7.941 -40.188 -16.656 1 44.59 552 LYS B CA 1
ATOM 8922 C C . LYS B 1 552 ? -8.648 -40.031 -18 1 44.59 552 LYS B C 1
ATOM 8924 O O . LYS B 1 552 ? -9.781 -39.562 -18.062 1 44.59 552 LYS B O 1
ATOM 8929 N N . ASN B 1 553 ? -7.766 -40.031 -19.109 1 33.44 553 ASN B N 1
ATOM 8930 C CA . ASN B 1 553 ? -8.391 -40.312 -20.406 1 33.44 553 ASN B CA 1
ATOM 8931 C C . ASN B 1 553 ? -9.219 -41.594 -20.359 1 33.44 553 ASN B C 1
ATOM 8933 O O . ASN B 1 553 ? -8.82 -42.562 -19.75 1 33.44 553 ASN B O 1
#